Protein AF-A0A0D2UA23-F1 (afdb_monomer_lite)

Secondary structure (DSSP, 8-state):
------S---------------------------------------------------------------------------------------------------------------PPPP----PPPPPP------------------------------------PPP------TTPPEEE-TTS-EEE------HHHHTT-GGG--HHHHHHHHHHHHHHHHHHH----HHHHHHHHHHHHHIIIIIIHHHHHHHHHH-HHHHHHHHHHTSHHHHHHHHHHHHHHS-TT--TTTS-HHHHHHHHHHHHHHHHHHHHHHHHHHHHHHT----SS--HHHHHHHHHHHHHHHHHHHHHHHHHHHHHHHHHTTGGGT-EE-------GGGGT-SSTTTTGGGHHHHHHHHHS--HHHHHHHHHHHHHHHHHIIIIIHHHHHHHH-TTPPPPPHHHHHHHHHH-S----S-S--PPPP--HHHHHHHHHHHHHIIIIIHHHHHHHHHHH-HHHHHHHTTT--HHHHHHHHHHHHHHHHHHHHHHHHHHHHHTPPPPS--SSSHHHHHHHHHHHHHHHHHHHHHHHHHHHHHHHHTTGGGT-SSS-------GGGGT-SSHHHHTTTHHHHHHHHHTT-HHHHHHHHHHHHHHHHHIIIIIHHHHHHHHGGGS-SS-HHHHHHHHHHHHHHHHHHHHHHHHHTHHHHHHHHHHHHTTSSPPPPTT---HHHHHHHHHHHHHHHHT-S---TT--TTTTT--HHHHHHHHHHHHHHHT----HHHHHHT-SHHHHHHHHHHHHHT--

Sequence (805 aa):
MSDDENEQRATSAIESAAVDDAVDAAAGTVTEVAAGDETPGGVRVSEASGAAEERVDGDQLGANAAPATAQPEAAPAQLRQRRGAPSASAAATSETSETSAGSSQDKDGDSDDGFELLPAPDAKQQQPPQQPPQQKQQKQATVSATATATATVTPAAASSSTDSSASPPKKRSVTISEQGRRGKTPAGKEFFVPTTHDLLRNLSNFSKFNVFDLCNIGTNAFFIFLFFFSSLPAWLYVFFFFFWRLGYDAGLGALLHYQSNGKHVVNYVQKLLNQPAPRAFIKAQLTRKMGDDYNFEAVPIEYNAWLLFRQLVDIILANDLICYFLFCMKFAEAPESFSVFVVAQYIVGVALCVVNFWVKVDAHRVVKDFAWYWGDFFFLIEQELTFDGVFQMAPHPMYSVGYLFFYGMSLVTRSYIVLYISLAAHFCQFVFLALVENPHIDKTYNTGGPAPDPAQTQILHQYFRRDLIVFRNMGLFPVSLCLSALQAFAFRLVHTVGLGLVLHLQSNHKFWTNHFISRGMTKEFAFEQWKTIFNGSMTLTYVTFLVCALKMYELPEEWTLGAVFAKHTVGLVLVALHIWVSSSMFEVLGDFGWFYGDFFIEEYQKEIYYHGIYRFLNNPEKVMGFAGFYGIALISNSPAVFVLALVSQVIWSLFLTYVENPHMRKLYGDKLRHESGLTSALKVKTDEIKVKVVDRVEPLIDKVPLLAKQYRRTSSLKSIPSTENLNSAVVTEKLCEFMAEALEVEKIRPTDSFIAHGANSVRLYYLLNLVNTTYKTELAAEHVVESSTPAALAERVLAARRLLQ

pLDDT: mean 71.5, std 25.69, range [20.92, 97.75]

Radius of gyration: 43.59 Å; chains: 1; bounding box: 124×122×140 Å

InterPro domains:
  IPR007318 Phospholipid methyltransferase [PF04191] (345-446)
  IPR007318 Phospholipid methyltransferase [PF04191] (567-670)
  IPR009081 Phosphopantetheine binding ACP domain [PF00550] (733-797)
  IPR016219 Phosphatidylethanolamine N-methyltransferase, fungi [PS51598] (91-704)
  IPR036736 ACP-like superfamily [G3DSA:1.10.1200.10] (718-802)
  IPR036736 ACP-like superfamily [SSF47336] (730-800)

Organism: Capsaspora owczarzaki (strain ATCC 30864) (NCBI:txid595528)

Structure (mmCIF, N/CA/C/O backbone):
data_AF-A0A0D2UA23-F1
#
_entry.id   AF-A0A0D2UA23-F1
#
loop_
_atom_site.group_PDB
_atom_site.id
_atom_site.type_symbol
_atom_site.label_atom_id
_atom_site.label_alt_id
_atom_site.label_comp_id
_atom_site.label_asym_id
_atom_site.label_entity_id
_atom_site.label_seq_id
_atom_site.pdbx_PDB_ins_code
_atom_site.Cartn_x
_atom_site.Cartn_y
_atom_site.Cartn_z
_atom_site.occupancy
_atom_site.B_iso_or_equiv
_atom_site.auth_seq_id
_atom_site.auth_comp_id
_atom_site.auth_asym_id
_atom_site.auth_atom_id
_atom_site.pdbx_PDB_model_num
ATOM 1 N N . MET A 1 1 ? 48.925 -53.161 -9.951 1.00 32.72 1 MET A N 1
ATOM 2 C CA . MET A 1 1 ? 49.469 -52.711 -11.246 1.00 32.72 1 MET A CA 1
ATOM 3 C C . MET A 1 1 ? 48.651 -51.493 -11.650 1.00 32.72 1 MET A C 1
ATOM 5 O O . MET A 1 1 ? 47.812 -51.609 -12.532 1.00 32.72 1 MET A O 1
ATOM 9 N N . SER A 1 2 ? 48.673 -50.391 -10.886 1.00 34.12 2 SER A N 1
ATOM 10 C CA . SER A 1 2 ? 49.806 -49.753 -10.156 1.00 34.12 2 SER A CA 1
ATOM 11 C C . SER A 1 2 ? 50.899 -49.261 -11.119 1.00 34.12 2 SER A C 1
ATOM 13 O O . SER A 1 2 ? 51.057 -49.852 -12.188 1.00 34.12 2 SER A O 1
ATOM 15 N N . ASP A 1 3 ? 51.608 -48.165 -10.848 1.00 34.09 3 ASP A N 1
ATOM 16 C CA . ASP A 1 3 ? 51.788 -47.407 -9.588 1.00 34.09 3 ASP A CA 1
ATOM 17 C C . ASP A 1 3 ? 51.561 -45.897 -9.891 1.00 34.09 3 ASP A C 1
ATOM 19 O O . ASP A 1 3 ? 51.891 -45.446 -10.988 1.00 34.09 3 ASP A O 1
ATOM 23 N N . ASP A 1 4 ? 50.741 -45.145 -9.146 1.00 37.12 4 ASP A N 1
ATOM 24 C CA . ASP A 1 4 ? 50.903 -44.563 -7.787 1.00 37.12 4 ASP A CA 1
ATOM 25 C C . ASP A 1 4 ? 51.775 -43.277 -7.789 1.00 37.12 4 ASP A C 1
ATOM 27 O O . ASP A 1 4 ? 52.887 -43.239 -8.304 1.00 37.12 4 ASP A O 1
ATOM 31 N N . GLU A 1 5 ? 51.164 -42.120 -7.496 1.00 34.06 5 GLU A N 1
ATOM 32 C CA . GLU A 1 5 ? 51.244 -41.364 -6.223 1.00 34.06 5 GLU A CA 1
ATOM 33 C C . GLU A 1 5 ? 52.516 -40.505 -6.020 1.00 34.06 5 GLU A C 1
ATOM 35 O O . GLU A 1 5 ? 53.542 -41.008 -5.570 1.00 34.06 5 GLU A O 1
ATOM 40 N N . ASN A 1 6 ? 52.409 -39.178 -6.232 1.00 30.09 6 ASN A N 1
ATOM 41 C CA . ASN A 1 6 ? 52.874 -38.124 -5.296 1.00 30.09 6 ASN A CA 1
ATOM 42 C C . ASN A 1 6 ? 52.693 -36.692 -5.857 1.00 30.09 6 ASN A C 1
ATOM 44 O O . ASN A 1 6 ? 53.593 -36.183 -6.513 1.00 30.09 6 ASN A O 1
ATOM 48 N N . GLU A 1 7 ? 51.585 -36.007 -5.529 1.00 32.62 7 GLU A N 1
ATOM 49 C CA . GLU A 1 7 ? 51.592 -34.530 -5.356 1.00 32.62 7 GLU A CA 1
ATOM 50 C C . GLU A 1 7 ? 50.393 -33.980 -4.537 1.00 32.62 7 GLU A C 1
ATOM 52 O O . GLU A 1 7 ? 49.879 -32.892 -4.779 1.00 32.62 7 GLU A O 1
ATOM 57 N N . GLN A 1 8 ? 49.928 -34.727 -3.525 1.00 32.00 8 GLN A N 1
ATOM 58 C CA . GLN A 1 8 ? 48.877 -34.280 -2.589 1.00 32.00 8 GLN A CA 1
ATOM 59 C C . GLN A 1 8 ? 49.273 -34.500 -1.119 1.00 32.00 8 GLN A C 1
ATOM 61 O O . GLN A 1 8 ? 48.620 -35.257 -0.399 1.00 32.00 8 GLN A O 1
ATOM 66 N N . ARG A 1 9 ? 50.355 -33.856 -0.641 1.00 28.92 9 ARG A N 1
ATOM 67 C CA . ARG A 1 9 ? 50.686 -33.880 0.803 1.00 28.92 9 ARG A CA 1
ATOM 68 C C . ARG A 1 9 ? 51.485 -32.701 1.382 1.00 28.92 9 ARG A C 1
ATOM 70 O O . ARG A 1 9 ? 52.264 -32.877 2.312 1.00 28.92 9 ARG A O 1
ATOM 77 N N . ALA A 1 10 ? 51.213 -31.491 0.900 1.00 27.27 10 ALA A N 1
ATOM 78 C CA . ALA A 1 10 ? 51.498 -30.233 1.600 1.00 27.27 10 ALA A CA 1
ATOM 79 C C . ALA A 1 10 ? 50.391 -29.214 1.233 1.00 27.27 10 ALA A C 1
ATOM 81 O O . ALA A 1 10 ? 49.961 -29.202 0.084 1.00 27.27 10 ALA A O 1
ATOM 82 N N . THR A 1 11 ? 49.830 -28.393 2.127 1.00 31.33 11 THR A N 1
ATOM 83 C CA . THR A 1 11 ? 50.142 -28.166 3.553 1.00 31.33 11 THR A CA 1
ATOM 84 C C . THR A 1 11 ? 48.832 -27.993 4.338 1.00 31.33 11 THR A C 1
ATOM 86 O O . THR A 1 11 ? 47.993 -27.183 3.950 1.00 31.33 11 THR A O 1
ATOM 89 N N . SER A 1 12 ? 48.638 -28.723 5.441 1.00 27.84 12 SER A N 1
ATOM 90 C CA . SER A 1 12 ? 47.444 -28.611 6.300 1.00 27.84 12 SER A CA 1
ATOM 91 C C . SER A 1 12 ? 47.786 -28.935 7.756 1.00 27.84 12 SER A C 1
ATOM 93 O O . SER A 1 12 ? 48.400 -29.976 7.994 1.00 27.84 12 SER A O 1
ATOM 95 N N . ALA A 1 13 ? 47.337 -28.092 8.699 1.00 26.05 13 ALA A N 1
ATOM 96 C CA . ALA A 1 13 ? 47.894 -27.953 10.059 1.00 26.05 13 ALA A CA 1
ATOM 97 C C . ALA A 1 13 ? 49.364 -27.455 10.020 1.00 26.05 13 ALA A C 1
ATOM 99 O O . ALA A 1 13 ? 50.093 -27.726 9.072 1.00 26.05 13 ALA A O 1
ATOM 100 N N . ILE A 1 14 ? 49.840 -26.628 10.951 1.00 28.12 14 ILE A N 1
ATOM 101 C CA . ILE A 1 14 ? 49.712 -26.675 12.418 1.00 28.12 14 ILE A CA 1
ATOM 102 C C . ILE A 1 14 ? 49.646 -25.244 13.008 1.00 28.12 14 ILE A C 1
ATOM 104 O O . ILE A 1 14 ? 50.180 -24.339 12.383 1.00 28.12 14 ILE A O 1
ATOM 108 N N . GLU A 1 15 ? 48.996 -25.100 14.178 1.00 28.62 15 GLU A N 1
ATOM 109 C CA . GLU A 1 15 ? 49.020 -24.000 15.187 1.00 28.62 15 GLU A CA 1
ATOM 110 C C . GLU A 1 15 ? 48.972 -22.519 14.714 1.00 28.62 15 GLU A C 1
ATOM 112 O O . GLU A 1 15 ? 49.706 -22.086 13.841 1.00 28.62 15 GLU A O 1
ATOM 117 N N . SER A 1 16 ? 48.109 -21.612 15.191 1.00 26.86 16 SER A N 1
ATOM 118 C CA . SER A 1 16 ? 47.367 -21.412 16.454 1.00 26.86 16 SER A CA 1
ATOM 119 C C . SER A 1 16 ? 48.173 -20.886 17.656 1.00 26.86 16 SER A C 1
ATOM 121 O O . SER A 1 16 ? 48.979 -21.616 18.219 1.00 26.86 16 SER A O 1
ATOM 123 N N . ALA A 1 17 ? 47.755 -19.703 18.129 1.00 26.88 17 ALA A N 1
ATOM 124 C CA . ALA A 1 17 ? 48.064 -19.033 19.403 1.0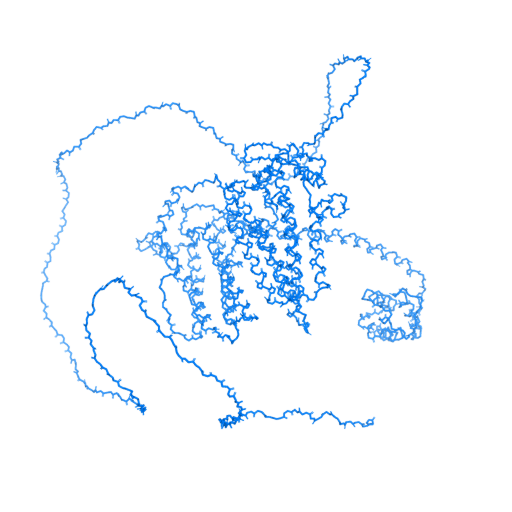0 26.88 17 ALA A CA 1
ATOM 125 C C . ALA A 1 17 ? 49.343 -18.169 19.516 1.00 26.88 17 ALA A C 1
ATOM 127 O O . ALA A 1 17 ? 50.436 -18.594 19.174 1.00 26.88 17 ALA A O 1
ATOM 128 N N . ALA A 1 18 ? 49.133 -17.010 20.167 1.00 26.81 18 ALA A N 1
ATOM 129 C CA . ALA A 1 18 ? 50.069 -16.220 20.982 1.00 26.81 18 ALA A CA 1
ATOM 130 C C . ALA A 1 18 ? 51.260 -15.486 20.312 1.00 26.81 18 ALA A C 1
ATOM 132 O O . ALA A 1 18 ? 51.876 -15.994 19.386 1.00 26.81 18 ALA A O 1
ATOM 133 N N . VAL A 1 19 ? 51.700 -14.319 20.812 1.00 31.28 19 VAL A N 1
ATOM 134 C CA . VAL A 1 19 ? 50.984 -13.192 21.467 1.00 31.28 19 VAL A CA 1
ATOM 135 C C . VAL A 1 19 ? 51.898 -11.947 21.433 1.00 31.28 19 VAL A C 1
ATOM 137 O O . VAL A 1 19 ? 53.108 -12.107 21.330 1.00 31.28 19 VAL A O 1
ATOM 140 N N . ASP A 1 20 ? 51.293 -10.760 21.490 1.00 28.84 20 ASP A N 1
ATOM 141 C CA . ASP A 1 20 ? 51.793 -9.417 21.854 1.00 28.84 20 ASP A CA 1
ATOM 142 C C . ASP A 1 20 ? 53.286 -9.011 21.687 1.00 28.84 20 ASP A C 1
ATOM 144 O O . ASP A 1 20 ? 54.207 -9.600 22.249 1.00 28.84 20 ASP A O 1
ATOM 148 N N . ASP A 1 21 ? 53.458 -7.827 21.079 1.00 28.36 21 ASP A N 1
ATOM 149 C CA . ASP A 1 21 ? 53.950 -6.587 21.733 1.00 28.36 21 ASP A CA 1
ATOM 150 C C . ASP A 1 21 ? 55.166 -5.853 21.109 1.00 28.36 21 ASP A C 1
ATOM 152 O O . ASP A 1 21 ? 56.094 -6.452 20.571 1.00 28.36 21 ASP A O 1
ATOM 156 N N . ALA A 1 22 ? 55.144 -4.525 21.299 1.00 25.66 22 ALA A N 1
ATOM 157 C CA . ALA A 1 22 ? 56.236 -3.538 21.250 1.00 25.66 22 ALA A CA 1
ATOM 158 C C . ALA A 1 22 ? 57.029 -3.254 19.938 1.00 25.66 22 ALA A C 1
ATOM 160 O O . ALA A 1 22 ? 57.286 -4.135 19.127 1.00 25.66 22 ALA A O 1
ATOM 161 N N . VAL A 1 23 ? 57.605 -2.053 19.724 1.00 28.64 23 VAL A N 1
ATOM 162 C CA . VAL A 1 23 ? 57.120 -0.654 19.899 1.00 28.64 23 VAL A CA 1
ATOM 163 C C . VAL A 1 23 ? 58.111 0.329 19.219 1.00 28.64 23 VAL A C 1
ATOM 165 O O . VAL A 1 23 ? 59.295 0.029 19.114 1.00 28.64 23 VAL A O 1
ATOM 168 N N . ASP A 1 24 ? 57.606 1.486 18.774 1.00 29.06 24 ASP A N 1
ATOM 169 C CA . ASP A 1 24 ? 58.274 2.763 18.422 1.00 29.06 24 ASP A CA 1
ATOM 170 C C . ASP A 1 24 ? 59.562 2.876 17.554 1.00 29.06 24 ASP A C 1
ATOM 172 O O . ASP A 1 24 ? 60.668 2.489 17.911 1.00 29.06 24 ASP A O 1
ATOM 176 N N . ALA A 1 25 ? 59.384 3.662 16.480 1.00 25.20 25 ALA A N 1
ATOM 177 C CA . ALA A 1 25 ? 60.138 4.870 16.095 1.00 25.20 25 ALA A CA 1
ATOM 178 C C . ALA A 1 25 ? 61.671 4.875 15.849 1.00 25.20 25 ALA A C 1
ATOM 180 O O . ALA A 1 25 ? 62.494 4.733 16.749 1.00 25.20 25 ALA A O 1
ATOM 181 N N . ALA A 1 26 ? 62.040 5.366 14.654 1.00 24.56 26 ALA A N 1
ATOM 182 C CA . ALA A 1 26 ? 63.213 6.228 14.445 1.00 24.56 26 ALA A CA 1
ATOM 183 C C . ALA A 1 26 ? 62.966 7.244 13.303 1.00 24.56 26 ALA A C 1
ATOM 185 O O . ALA A 1 26 ? 62.229 6.965 12.359 1.00 24.56 26 ALA A O 1
ATOM 186 N N . ALA A 1 27 ? 63.565 8.437 13.406 1.00 26.75 27 ALA A N 1
ATOM 187 C CA . ALA A 1 27 ? 63.406 9.562 12.469 1.00 26.75 27 ALA A CA 1
ATOM 188 C C . ALA A 1 27 ? 64.304 9.462 11.209 1.00 26.75 27 ALA A C 1
ATOM 190 O O . ALA A 1 27 ? 65.211 8.635 11.163 1.00 26.75 27 ALA A O 1
ATOM 191 N N . GLY A 1 28 ? 64.117 10.345 10.210 1.00 26.95 28 GLY A N 1
ATOM 192 C CA . GLY A 1 28 ? 64.992 10.362 9.018 1.00 26.95 28 GLY A CA 1
ATOM 193 C C . GLY A 1 28 ? 64.678 11.390 7.918 1.00 26.95 28 GLY A C 1
ATOM 194 O O . GLY A 1 28 ? 64.436 11.013 6.779 1.00 26.95 28 GLY A O 1
ATOM 195 N N . THR A 1 29 ? 64.685 12.680 8.255 1.00 27.91 29 THR A N 1
ATOM 196 C CA . THR A 1 29 ? 64.619 13.859 7.353 1.00 27.91 29 THR A CA 1
ATOM 197 C C . THR A 1 29 ? 65.281 13.745 5.967 1.00 27.91 29 THR A C 1
ATOM 199 O O . THR A 1 29 ? 66.428 13.311 5.873 1.00 27.91 29 THR A O 1
ATOM 202 N N . VAL A 1 30 ? 64.661 14.362 4.947 1.00 29.16 30 VAL A N 1
ATOM 203 C CA . VAL A 1 30 ? 65.372 14.939 3.785 1.00 29.16 30 VAL A CA 1
ATOM 204 C C . VAL A 1 30 ? 64.960 16.409 3.582 1.00 29.16 30 VAL A C 1
ATOM 206 O O . VAL A 1 30 ? 63.795 16.775 3.709 1.00 29.16 30 VAL A O 1
ATOM 209 N N . THR A 1 31 ? 65.981 17.221 3.325 1.00 30.00 31 THR A N 1
ATOM 210 C CA . THR A 1 31 ? 66.084 18.660 3.008 1.00 30.00 31 THR A CA 1
ATOM 211 C C . THR A 1 31 ? 65.450 19.040 1.641 1.00 30.00 31 THR A C 1
ATOM 213 O O . THR A 1 31 ? 65.158 18.148 0.855 1.00 30.00 31 THR A O 1
ATOM 216 N N . GLU A 1 32 ? 65.220 20.297 1.210 1.00 30.72 32 GLU A N 1
ATOM 217 C CA . GLU A 1 32 ? 65.335 21.674 1.760 1.00 30.72 32 GLU A CA 1
ATOM 218 C C . GLU A 1 32 ? 64.808 22.692 0.703 1.00 30.72 32 GLU A C 1
ATOM 220 O O . GLU A 1 32 ? 64.484 22.295 -0.415 1.00 30.72 32 GLU A O 1
ATOM 225 N N . VAL A 1 33 ? 64.800 23.992 1.053 1.00 27.39 33 VAL A N 1
ATOM 226 C CA . VAL A 1 33 ? 65.076 25.196 0.212 1.00 27.39 33 VAL A CA 1
ATOM 227 C C . VAL A 1 33 ? 63.982 26.285 0.263 1.00 27.39 33 VAL A C 1
ATOM 229 O O . VAL A 1 33 ? 62.927 26.161 -0.343 1.00 27.39 33 VAL A O 1
ATOM 232 N N . ALA A 1 34 ? 64.319 27.357 1.001 1.00 29.16 34 ALA A N 1
ATOM 233 C CA . ALA A 1 34 ? 64.151 28.810 0.767 1.00 29.16 34 ALA A CA 1
ATOM 234 C C . ALA A 1 34 ? 63.114 29.372 -0.247 1.00 29.16 34 ALA A C 1
ATOM 236 O O . ALA A 1 34 ? 62.880 28.803 -1.304 1.00 29.16 34 ALA A O 1
ATOM 237 N N . ALA A 1 35 ? 62.609 30.609 -0.107 1.00 30.55 35 ALA A N 1
ATOM 238 C CA . ALA A 1 35 ? 62.537 31.584 1.002 1.00 30.55 35 ALA A CA 1
ATOM 239 C C . ALA A 1 35 ? 61.676 32.789 0.539 1.00 30.55 35 ALA A C 1
ATOM 241 O O . ALA A 1 35 ? 61.467 32.965 -0.661 1.00 30.55 35 ALA A O 1
ATOM 242 N N . GLY A 1 36 ? 61.232 33.650 1.461 1.00 26.69 36 GLY A N 1
ATOM 243 C CA . GLY A 1 36 ? 60.555 34.912 1.130 1.00 26.69 36 GLY A CA 1
ATOM 244 C C . GLY A 1 36 ? 59.829 35.508 2.335 1.00 26.69 36 GLY A C 1
ATOM 245 O O . GLY A 1 36 ? 58.749 35.044 2.684 1.00 26.69 36 GLY A O 1
ATOM 246 N N . ASP A 1 37 ? 60.439 36.505 2.972 1.00 32.47 37 ASP A N 1
ATOM 247 C CA . ASP A 1 37 ? 59.879 37.256 4.102 1.00 32.47 37 ASP A CA 1
ATOM 248 C C . ASP A 1 37 ? 59.367 38.620 3.614 1.00 32.47 37 ASP A C 1
ATOM 250 O O . ASP A 1 37 ? 60.018 39.222 2.764 1.00 32.47 37 ASP A O 1
ATOM 254 N N . GLU A 1 38 ? 58.231 39.087 4.143 1.00 29.34 38 GLU A N 1
ATOM 255 C CA . GLU A 1 38 ? 57.965 40.512 4.398 1.00 29.34 38 GLU A CA 1
ATOM 256 C C . GLU A 1 38 ? 56.632 40.729 5.150 1.00 29.34 38 GLU A C 1
ATOM 258 O O . GLU A 1 38 ? 55.549 40.305 4.744 1.00 29.34 38 GLU A O 1
ATOM 263 N N . THR A 1 39 ? 56.722 41.479 6.247 1.00 32.62 39 THR A N 1
ATOM 264 C CA . THR A 1 39 ? 55.632 42.192 6.943 1.00 32.62 39 THR A CA 1
ATOM 265 C C . THR A 1 39 ? 56.135 43.640 7.177 1.00 32.62 39 THR A C 1
ATOM 267 O O . THR A 1 39 ? 57.324 43.867 6.936 1.00 32.62 39 THR A O 1
ATOM 270 N N . PRO A 1 40 ? 55.351 44.645 7.645 1.00 46.03 40 PRO A N 1
ATOM 271 C CA . PRO A 1 40 ? 54.011 44.585 8.244 1.00 46.03 40 PRO A CA 1
ATOM 272 C C . PRO A 1 40 ? 53.032 45.695 7.775 1.00 46.03 40 PRO A C 1
ATOM 274 O O . PRO A 1 40 ? 53.347 46.536 6.939 1.00 46.03 40 PRO A O 1
ATOM 277 N N . GLY A 1 41 ? 51.844 45.764 8.390 1.00 26.75 41 GLY A N 1
ATOM 278 C CA . GLY A 1 41 ? 50.958 46.930 8.272 1.00 26.75 41 GLY A CA 1
ATOM 279 C C . GLY A 1 41 ? 49.658 46.791 9.066 1.00 26.75 41 GLY A C 1
ATOM 280 O O . GLY A 1 41 ? 48.796 46.000 8.699 1.00 26.75 41 GLY A O 1
ATOM 281 N N . GLY A 1 42 ? 49.497 47.565 10.144 1.00 27.55 42 GLY A N 1
ATOM 282 C CA . GLY A 1 42 ? 48.279 47.585 10.962 1.00 27.55 42 GLY A CA 1
ATOM 283 C C . GLY A 1 42 ? 47.721 48.999 11.139 1.00 27.55 42 GLY A C 1
ATOM 284 O O . GLY A 1 42 ? 48.475 49.932 11.406 1.00 27.55 42 GLY A O 1
ATOM 285 N N . VAL A 1 43 ? 46.397 49.147 11.027 1.00 27.06 43 VAL A N 1
ATOM 286 C CA . VAL A 1 43 ? 45.639 50.381 11.318 1.00 27.06 43 VAL A CA 1
ATOM 287 C C . VAL A 1 43 ? 44.397 50.014 12.153 1.00 27.06 43 VAL A C 1
ATOM 289 O O . VAL A 1 43 ? 43.991 48.855 12.201 1.00 27.06 43 VAL A O 1
ATOM 292 N N . ARG A 1 44 ? 43.850 50.985 12.893 1.00 26.67 44 ARG A N 1
ATOM 293 C CA . ARG A 1 44 ? 42.892 50.837 14.010 1.00 26.67 44 ARG A CA 1
ATOM 294 C C . ARG A 1 44 ? 41.740 51.857 13.850 1.00 26.67 44 ARG A C 1
ATOM 296 O O . ARG A 1 44 ? 41.811 52.663 12.929 1.00 26.67 44 ARG A O 1
ATOM 303 N N . VAL A 1 45 ? 40.803 51.905 14.816 1.00 30.02 45 VAL A N 1
ATOM 304 C CA . VAL A 1 45 ? 39.670 52.874 14.950 1.00 30.02 45 VAL A CA 1
ATOM 305 C C . VAL A 1 45 ? 38.444 52.474 14.086 1.00 30.02 45 VAL A C 1
ATOM 307 O O . VAL A 1 45 ? 38.643 51.971 12.987 1.00 30.02 45 VAL A O 1
ATOM 310 N N . SER A 1 46 ? 37.172 52.564 14.524 1.00 26.28 46 SER A N 1
ATOM 311 C CA . SER A 1 46 ? 36.550 53.228 15.702 1.00 26.28 46 SER A CA 1
ATOM 312 C C . SER A 1 46 ? 35.443 52.401 16.410 1.00 26.28 46 SER A C 1
ATOM 314 O O . SER A 1 46 ? 34.753 51.614 15.777 1.00 26.28 46 SER A O 1
ATOM 316 N N . GLU A 1 47 ? 35.309 52.628 17.730 1.00 27.55 47 GLU A N 1
ATOM 317 C CA . GLU A 1 47 ? 34.094 52.955 18.538 1.00 27.55 47 GLU A CA 1
ATOM 318 C C . GLU A 1 47 ? 32.732 52.276 18.207 1.00 27.55 47 GLU A C 1
ATOM 320 O O . GLU A 1 47 ? 32.275 52.309 17.073 1.00 27.55 47 GLU A O 1
ATOM 325 N N . ALA A 1 48 ? 32.054 51.559 19.126 1.00 28.48 48 ALA A N 1
ATOM 326 C CA . ALA A 1 48 ? 31.406 51.958 20.409 1.00 28.48 48 ALA A CA 1
ATOM 327 C C . ALA A 1 48 ? 30.057 52.708 20.222 1.00 28.48 48 ALA A C 1
ATOM 329 O O . ALA A 1 48 ? 29.903 53.445 19.259 1.00 28.48 48 ALA A O 1
ATOM 330 N N . SER A 1 49 ? 29.023 52.590 21.073 1.00 30.55 49 SER A N 1
ATOM 331 C CA . SER A 1 49 ? 28.781 51.857 22.344 1.00 30.55 49 SER A CA 1
ATOM 332 C C . SER A 1 49 ? 27.358 51.224 22.311 1.00 30.55 49 SER A C 1
ATOM 334 O O . SER A 1 49 ? 26.721 51.266 21.263 1.00 30.55 49 SER A O 1
ATOM 336 N N . GLY A 1 50 ? 26.760 50.589 23.329 1.00 27.11 50 GLY A N 1
ATOM 337 C CA . GLY A 1 50 ? 27.055 50.331 24.752 1.00 27.11 50 GLY A CA 1
ATOM 338 C C . GLY A 1 50 ? 25.908 49.461 25.333 1.00 27.11 50 GLY A C 1
ATOM 339 O O . GLY A 1 50 ? 25.079 48.984 24.564 1.00 27.11 50 GLY A O 1
ATOM 340 N N . ALA A 1 51 ? 25.756 49.209 26.636 1.00 27.98 51 ALA A N 1
ATOM 341 C CA . ALA A 1 51 ? 26.556 49.538 27.822 1.00 27.98 51 ALA A CA 1
ATOM 342 C C . ALA A 1 51 ? 26.180 48.570 28.980 1.00 27.98 51 ALA A C 1
ATOM 344 O O . ALA A 1 51 ? 25.151 47.917 28.859 1.00 27.98 51 ALA A O 1
ATOM 345 N N . ALA A 1 52 ? 26.988 48.556 30.060 1.00 30.72 52 ALA A N 1
ATOM 346 C CA . ALA A 1 52 ? 26.618 48.422 31.494 1.00 30.72 52 ALA A CA 1
ATOM 347 C C . ALA A 1 52 ? 25.666 47.286 31.979 1.00 30.72 52 ALA A C 1
ATOM 349 O O . ALA A 1 52 ? 24.704 46.930 31.315 1.00 30.72 52 ALA A O 1
ATOM 350 N N . GLU A 1 53 ? 25.761 46.707 33.183 1.00 31.59 53 GLU A N 1
ATOM 351 C CA . GLU A 1 53 ? 26.650 46.747 34.376 1.00 31.59 53 GLU A CA 1
ATOM 352 C C . GLU A 1 53 ? 26.117 45.606 35.304 1.00 31.59 53 GLU A C 1
ATOM 354 O O . GLU A 1 53 ? 24.957 45.223 35.160 1.00 31.59 53 GLU A O 1
ATOM 359 N N . GLU A 1 54 ? 26.794 44.984 36.278 1.00 29.83 54 GLU A N 1
ATOM 360 C CA . GLU A 1 54 ? 28.207 44.825 36.678 1.00 29.83 54 GLU A CA 1
ATOM 361 C C . GLU A 1 54 ? 28.297 43.523 37.557 1.00 29.83 54 GLU A C 1
ATOM 363 O O . GLU A 1 54 ? 27.260 43.081 38.046 1.00 29.83 54 GLU A O 1
ATOM 368 N N . ARG A 1 55 ? 29.385 42.715 37.563 1.00 29.20 55 ARG A N 1
ATOM 369 C CA . ARG A 1 55 ? 30.508 42.638 38.562 1.00 29.20 55 ARG A CA 1
ATOM 370 C C . ARG A 1 55 ? 30.096 42.375 40.038 1.00 29.20 55 ARG A C 1
ATOM 372 O O . ARG A 1 55 ? 28.934 42.521 40.376 1.00 29.20 55 ARG A O 1
ATOM 379 N N . VAL A 1 56 ? 30.939 41.965 41.003 1.00 33.38 56 VAL A N 1
ATOM 380 C CA . VAL A 1 56 ? 32.408 41.736 41.154 1.00 33.38 56 VAL A CA 1
ATOM 381 C C . VAL A 1 56 ? 32.590 40.695 42.296 1.00 33.38 56 VAL A C 1
ATOM 383 O O . VAL A 1 56 ? 31.681 40.585 43.119 1.00 33.38 56 VAL A O 1
ATOM 386 N N . ASP A 1 57 ? 33.710 40.022 42.593 1.00 32.22 57 ASP A N 1
ATOM 387 C CA . ASP A 1 57 ? 34.704 39.192 41.866 1.00 32.22 57 ASP A CA 1
ATOM 388 C C . ASP A 1 57 ? 35.405 38.313 42.962 1.00 32.22 57 ASP A C 1
ATOM 390 O O . ASP A 1 57 ? 35.217 38.585 44.152 1.00 32.22 57 ASP A O 1
ATOM 394 N N . GLY A 1 58 ? 36.176 37.250 42.647 1.00 28.89 58 GLY A N 1
ATOM 395 C CA . GLY A 1 58 ? 36.665 36.307 43.689 1.00 28.89 58 GLY A CA 1
ATOM 396 C C . GLY A 1 58 ? 37.751 35.279 43.307 1.00 28.89 58 GLY A C 1
ATOM 397 O O . GLY A 1 58 ? 37.503 34.078 43.345 1.00 28.89 58 GLY A O 1
ATOM 398 N N . ASP A 1 59 ? 38.945 35.772 42.974 1.00 30.89 59 ASP A N 1
ATOM 399 C CA . ASP A 1 59 ? 40.252 35.085 42.815 1.00 30.89 59 ASP A CA 1
ATOM 400 C C . ASP A 1 59 ? 40.616 34.023 43.905 1.00 30.89 59 ASP A C 1
ATOM 402 O O . ASP A 1 59 ? 40.096 34.088 45.016 1.00 30.89 59 ASP A O 1
ATOM 406 N N . GLN A 1 60 ? 41.544 33.050 43.739 1.00 30.73 60 GLN A N 1
ATOM 407 C CA . GLN A 1 60 ? 42.590 32.788 42.717 1.00 30.73 60 GLN A CA 1
ATOM 408 C C . GLN A 1 60 ? 43.180 31.342 42.823 1.00 30.73 60 GLN A C 1
ATOM 410 O O . GLN A 1 60 ? 43.088 30.740 43.886 1.00 30.73 60 GLN A O 1
ATOM 415 N N . LEU A 1 61 ? 43.927 30.892 41.789 1.00 29.81 61 LEU A N 1
ATOM 416 C CA . LEU A 1 61 ? 45.058 29.907 41.792 1.00 29.81 61 LEU A CA 1
ATOM 417 C C . LEU A 1 61 ? 44.868 28.442 42.298 1.00 29.81 61 LEU A C 1
ATOM 419 O O . LEU A 1 61 ? 44.221 28.182 43.302 1.00 29.81 61 LEU A O 1
ATOM 423 N N . GLY A 1 62 ? 45.593 27.475 41.694 1.00 27.52 62 GLY A N 1
ATOM 424 C CA . GLY A 1 62 ? 45.859 26.157 42.328 1.00 27.52 62 GLY A CA 1
ATOM 425 C C . GLY A 1 62 ? 46.256 24.990 41.400 1.00 27.52 62 GLY A C 1
ATOM 426 O O . GLY A 1 62 ? 45.410 24.412 40.739 1.00 27.52 62 GLY A O 1
ATOM 427 N N . ALA A 1 63 ? 47.540 24.621 41.379 1.00 29.16 63 ALA A N 1
ATOM 428 C CA . ALA A 1 63 ? 48.205 23.665 40.474 1.00 29.16 63 ALA A CA 1
ATOM 429 C C . ALA A 1 63 ? 47.816 22.156 40.554 1.00 29.16 63 ALA A C 1
ATOM 431 O O . ALA A 1 63 ? 47.128 21.703 41.464 1.00 29.16 63 ALA A O 1
ATOM 432 N N . ASN A 1 64 ? 48.349 21.365 39.606 1.00 29.84 64 ASN A N 1
ATOM 433 C CA . ASN A 1 64 ? 48.249 19.894 39.515 1.00 29.84 64 ASN A CA 1
ATOM 434 C C . ASN A 1 64 ? 48.843 19.142 40.726 1.00 29.84 64 ASN A C 1
ATOM 436 O O . ASN A 1 64 ? 49.946 19.486 41.144 1.00 29.84 64 ASN A O 1
ATOM 440 N N . ALA A 1 65 ? 48.234 18.010 41.119 1.00 28.33 65 ALA A N 1
ATOM 441 C CA . ALA A 1 65 ? 48.932 16.732 41.378 1.00 28.33 65 ALA A CA 1
ATOM 442 C C . ALA A 1 65 ? 47.963 15.560 41.677 1.00 28.33 65 ALA A C 1
ATOM 444 O O . ALA A 1 65 ? 47.004 15.705 42.428 1.00 28.33 65 ALA A O 1
ATOM 445 N N . ALA A 1 66 ? 48.292 14.372 41.164 1.00 30.27 66 ALA A N 1
ATOM 446 C CA . ALA A 1 66 ? 47.888 13.060 41.691 1.00 30.27 66 ALA A CA 1
ATOM 447 C C . ALA A 1 66 ? 49.186 12.250 41.944 1.00 30.27 66 ALA A C 1
ATOM 449 O O . ALA A 1 66 ? 50.214 12.619 41.365 1.00 30.27 66 ALA A O 1
ATOM 450 N N . PRO A 1 67 ? 49.200 11.190 42.783 1.00 44.19 67 PRO A N 1
ATOM 451 C CA . PRO A 1 67 ? 48.769 9.871 42.299 1.00 44.19 67 PRO A CA 1
ATOM 452 C C . PRO A 1 67 ? 48.144 8.936 43.369 1.00 44.19 67 PRO A C 1
ATOM 454 O O . PRO A 1 67 ? 47.885 9.315 44.507 1.00 44.19 67 PRO A O 1
ATOM 457 N N . ALA A 1 68 ? 47.878 7.694 42.951 1.00 28.31 68 ALA A N 1
ATOM 458 C CA . ALA A 1 68 ? 47.162 6.637 43.668 1.00 28.31 68 ALA A CA 1
ATOM 459 C C . ALA A 1 68 ? 47.918 5.948 44.829 1.00 28.31 68 ALA A C 1
ATOM 461 O O . ALA A 1 68 ? 49.142 6.000 44.931 1.00 28.31 68 ALA A O 1
ATOM 462 N N . THR A 1 69 ? 47.180 5.154 45.617 1.00 28.02 69 THR A N 1
ATOM 463 C CA . THR A 1 69 ? 47.630 3.836 46.126 1.00 28.02 69 THR A CA 1
ATOM 464 C C . THR A 1 69 ? 46.415 2.945 46.462 1.00 28.02 69 THR A C 1
ATOM 466 O O . THR A 1 69 ? 45.279 3.371 46.261 1.00 28.02 69 THR A O 1
ATOM 469 N N . ALA A 1 70 ? 46.632 1.680 46.846 1.00 28.48 70 ALA A N 1
ATOM 470 C CA . ALA A 1 70 ? 45.667 0.589 46.640 1.00 28.48 70 ALA A CA 1
ATOM 471 C C . ALA A 1 70 ? 44.993 -0.005 47.908 1.00 28.48 70 ALA A C 1
ATOM 473 O O . ALA A 1 70 ? 45.248 0.404 49.036 1.00 28.48 70 ALA A O 1
ATOM 474 N N . GLN A 1 71 ? 44.125 -0.991 47.636 1.00 29.19 71 GLN A N 1
ATOM 475 C CA . GLN A 1 71 ? 43.552 -2.074 48.471 1.00 29.19 71 GLN A CA 1
ATOM 476 C C . GLN A 1 71 ? 44.476 -2.631 49.596 1.00 29.19 71 GLN A C 1
ATOM 478 O O . GLN A 1 71 ? 45.690 -2.479 49.457 1.00 29.19 71 GLN A O 1
ATOM 483 N N . PRO A 1 72 ? 43.964 -3.342 50.649 1.00 41.09 72 PRO A N 1
ATOM 484 C CA . PRO A 1 72 ? 42.923 -4.387 50.521 1.00 41.09 72 PRO A CA 1
ATOM 485 C C . PRO A 1 72 ? 41.941 -4.673 51.696 1.00 41.09 72 PRO A C 1
ATOM 487 O O . PRO A 1 72 ? 42.055 -4.143 52.791 1.00 41.09 72 PRO A O 1
ATOM 490 N N . GLU A 1 73 ? 41.001 -5.581 51.386 1.00 27.09 73 GLU A N 1
ATOM 491 C CA . GLU A 1 73 ? 40.357 -6.651 52.191 1.00 27.09 73 GLU A CA 1
ATOM 492 C C . GLU A 1 73 ? 39.750 -6.481 53.612 1.00 27.09 73 GLU A C 1
ATOM 494 O O . GLU A 1 73 ? 40.244 -5.800 54.501 1.00 27.09 73 GLU A O 1
ATOM 499 N N . ALA A 1 74 ? 38.744 -7.352 53.819 1.00 25.05 74 ALA A N 1
ATOM 500 C CA . ALA A 1 74 ? 38.264 -7.957 55.070 1.00 25.05 74 ALA A CA 1
ATOM 501 C C . ALA A 1 74 ? 37.354 -7.155 56.031 1.00 25.05 74 ALA A C 1
ATOM 503 O O . ALA A 1 74 ? 37.428 -5.943 56.201 1.00 25.05 74 ALA A O 1
ATOM 504 N N . ALA A 1 75 ? 36.452 -7.905 56.677 1.00 28.23 75 ALA A N 1
ATOM 505 C CA . ALA A 1 75 ? 35.521 -7.438 57.707 1.00 28.23 75 ALA A CA 1
ATOM 506 C C . ALA A 1 75 ? 36.128 -7.563 59.120 1.00 28.23 75 ALA A C 1
ATOM 508 O O . ALA A 1 75 ? 37.140 -8.242 59.310 1.00 28.23 75 ALA A O 1
ATOM 509 N N . PRO A 1 76 ? 35.458 -7.013 60.149 1.00 37.38 76 PRO A N 1
ATOM 510 C CA . PRO A 1 76 ? 34.824 -7.951 61.083 1.00 37.38 76 PRO A CA 1
ATOM 511 C C . PRO A 1 76 ? 33.450 -7.492 61.611 1.00 37.38 76 PRO A C 1
ATOM 513 O O . PRO A 1 76 ? 32.966 -6.400 61.328 1.00 37.38 76 PRO A O 1
ATOM 516 N N . ALA A 1 77 ? 32.828 -8.350 62.422 1.00 26.88 77 ALA A N 1
ATOM 517 C CA . ALA A 1 77 ? 31.565 -8.093 63.111 1.00 26.88 77 ALA A CA 1
ATOM 518 C C . ALA A 1 77 ? 31.713 -8.160 64.647 1.00 26.88 77 ALA A C 1
ATOM 520 O O . ALA A 1 77 ? 32.725 -8.624 65.166 1.00 26.88 77 ALA A O 1
ATOM 521 N N . GLN A 1 78 ? 30.611 -7.829 65.334 1.00 30.91 78 GLN A N 1
ATOM 522 C CA . GLN A 1 78 ? 30.321 -7.961 66.774 1.00 30.91 78 GLN A CA 1
ATOM 523 C C . GLN A 1 78 ? 30.763 -6.837 67.724 1.00 30.91 78 GLN A C 1
ATOM 525 O O . GLN A 1 78 ? 31.943 -6.573 67.925 1.00 30.91 78 GLN A O 1
ATOM 530 N N . LEU A 1 79 ? 29.787 -6.372 68.514 1.00 28.48 79 LEU A N 1
ATOM 531 C CA . LEU A 1 79 ? 29.976 -6.146 69.947 1.00 28.48 79 LEU A CA 1
ATOM 532 C C . LEU A 1 79 ? 28.697 -6.533 70.720 1.00 28.48 79 LEU A C 1
ATOM 534 O O . LEU A 1 79 ? 27.577 -6.294 70.277 1.00 28.48 79 LEU A O 1
ATOM 538 N N . ARG A 1 80 ? 28.886 -7.213 71.857 1.00 31.41 80 ARG A N 1
ATOM 539 C CA . ARG A 1 80 ? 27.849 -7.673 72.811 1.00 31.41 80 ARG A CA 1
ATOM 540 C C . ARG A 1 80 ? 27.222 -6.445 73.539 1.00 31.41 80 ARG A C 1
ATOM 542 O O . ARG A 1 80 ? 27.833 -5.388 73.525 1.00 31.41 80 ARG A O 1
ATOM 549 N N . GLN A 1 81 ? 26.083 -6.490 74.251 1.00 30.00 81 GLN A N 1
ATOM 550 C CA . GLN A 1 81 ? 25.681 -7.463 75.285 1.00 30.00 81 GLN A CA 1
ATOM 551 C C . GLN A 1 81 ? 24.156 -7.564 75.561 1.00 30.00 81 GLN A C 1
ATOM 553 O O . GLN A 1 81 ? 23.355 -6.730 75.164 1.00 30.00 81 GLN A O 1
ATOM 558 N N . ARG A 1 82 ? 23.829 -8.631 76.314 1.00 30.88 82 ARG A N 1
ATOM 559 C CA . ARG A 1 82 ? 22.633 -8.944 77.140 1.00 30.88 82 ARG A CA 1
ATOM 560 C C . ARG A 1 82 ? 22.045 -7.721 77.911 1.00 30.88 82 ARG A C 1
ATOM 562 O O . ARG A 1 82 ? 22.760 -6.751 78.099 1.00 30.88 82 ARG A O 1
ATOM 569 N N . ARG A 1 83 ? 20.838 -7.739 78.519 1.00 30.39 83 ARG A N 1
ATOM 570 C CA . ARG A 1 83 ? 20.113 -8.838 79.219 1.00 30.39 83 ARG A CA 1
ATOM 571 C C . ARG A 1 83 ? 18.666 -8.417 79.595 1.00 30.39 83 ARG A C 1
ATOM 573 O O . ARG A 1 83 ? 18.490 -7.279 80.000 1.00 30.39 83 ARG A O 1
ATOM 580 N N . GLY A 1 84 ? 17.716 -9.361 79.668 1.00 25.36 84 GLY A N 1
ATOM 581 C CA . GLY A 1 84 ? 16.587 -9.296 80.627 1.00 25.36 84 GLY A CA 1
ATOM 582 C C . GLY A 1 84 ? 15.176 -8.912 80.128 1.00 25.36 84 GLY A C 1
ATOM 583 O O . GLY A 1 84 ? 14.999 -8.027 79.304 1.00 25.36 84 GLY A O 1
ATOM 584 N N . ALA A 1 85 ? 14.185 -9.587 80.717 1.00 26.55 85 ALA A N 1
ATOM 585 C CA . ALA A 1 85 ? 12.739 -9.299 80.814 1.00 26.55 85 ALA A CA 1
ATOM 586 C C . ALA A 1 85 ? 12.331 -9.628 82.293 1.00 26.55 85 ALA A C 1
ATOM 588 O O . ALA A 1 85 ? 13.245 -10.060 83.011 1.00 26.55 85 ALA A O 1
ATOM 589 N N . PRO A 1 86 ? 11.067 -9.530 82.799 1.00 44.03 86 PRO A N 1
ATOM 590 C CA . PRO A 1 86 ? 9.768 -9.281 82.135 1.00 44.03 86 PRO A CA 1
ATOM 591 C C . PRO A 1 86 ? 8.752 -8.388 82.936 1.00 44.03 86 PRO A C 1
ATOM 593 O O . PRO A 1 86 ? 9.099 -7.796 83.948 1.00 44.03 86 PRO A O 1
ATOM 596 N N . SER A 1 87 ? 7.464 -8.419 82.533 1.00 26.45 87 SER A N 1
ATOM 597 C CA . SER A 1 87 ? 6.244 -8.382 83.393 1.00 26.45 87 SER A CA 1
ATOM 598 C C . SER A 1 87 ? 5.633 -7.064 83.953 1.00 26.45 87 SER A C 1
ATOM 600 O O . SER A 1 87 ? 6.045 -6.583 84.998 1.00 26.45 87 SER A O 1
ATOM 602 N N . ALA A 1 88 ? 4.504 -6.654 83.339 1.00 28.06 88 ALA A N 1
ATOM 603 C CA . ALA A 1 88 ? 3.191 -6.224 83.904 1.00 28.06 88 ALA A CA 1
ATOM 604 C C . ALA A 1 88 ? 3.030 -5.148 85.025 1.00 28.06 88 ALA A C 1
ATOM 606 O O . ALA A 1 88 ? 3.615 -5.278 86.093 1.00 28.06 88 ALA A O 1
ATOM 607 N N . SER A 1 89 ? 2.053 -4.220 84.861 1.00 26.42 89 SER A N 1
ATOM 608 C CA . SER A 1 89 ? 0.811 -4.091 85.696 1.00 26.42 89 SER A CA 1
ATOM 609 C C . SER A 1 89 ? 0.179 -2.665 85.810 1.00 26.42 89 SER A C 1
ATOM 611 O O . SER A 1 89 ? 0.869 -1.705 86.126 1.00 26.42 89 SER A O 1
ATOM 613 N N . ALA A 1 90 ? -1.158 -2.600 85.639 1.00 28.75 90 ALA A N 1
ATOM 614 C CA . ALA A 1 90 ? -2.204 -1.745 86.269 1.00 28.75 90 ALA A CA 1
ATOM 615 C C . ALA A 1 90 ? -2.233 -0.180 86.279 1.00 28.75 90 ALA A C 1
ATOM 617 O O . ALA A 1 90 ? -1.454 0.468 86.970 1.00 28.75 90 ALA A O 1
ATOM 618 N N . ALA A 1 91 ? -3.322 0.375 85.703 1.00 27.75 91 ALA A N 1
ATOM 619 C CA . ALA A 1 91 ? -4.283 1.379 86.250 1.00 27.75 91 ALA A CA 1
ATOM 620 C C . ALA A 1 91 ? -5.516 1.429 85.287 1.00 27.75 91 ALA A C 1
ATOM 622 O O . ALA A 1 91 ? -5.301 1.429 84.080 1.00 27.75 91 ALA A O 1
ATOM 623 N N . ALA A 1 92 ? -6.788 1.199 85.673 1.00 29.25 92 ALA A N 1
ATOM 624 C CA . ALA A 1 92 ? -7.747 2.055 86.418 1.00 29.25 92 ALA A CA 1
ATOM 625 C C . ALA A 1 92 ? -8.067 3.395 85.699 1.00 29.25 92 ALA A C 1
ATOM 627 O O . ALA A 1 92 ? -7.125 4.107 85.371 1.00 29.25 92 ALA A O 1
ATOM 628 N N . THR A 1 93 ? -9.307 3.853 85.427 1.00 28.09 93 THR A N 1
ATOM 629 C CA . THR A 1 93 ? -10.732 3.392 85.591 1.00 28.09 93 THR A CA 1
ATOM 630 C C . THR A 1 93 ? -11.602 4.241 84.606 1.00 28.09 93 THR A C 1
ATOM 632 O O . THR A 1 93 ? -11.022 5.120 83.974 1.00 28.09 93 THR A O 1
ATOM 635 N N . SER A 1 94 ? -12.921 4.140 84.353 1.00 28.30 94 SER A N 1
ATOM 636 C CA . SER A 1 94 ? -14.142 3.459 84.881 1.00 28.30 94 SER A CA 1
ATOM 637 C C . SER A 1 94 ? -14.962 2.871 83.678 1.00 28.30 94 SER A C 1
ATOM 639 O O . SER A 1 94 ? -14.363 2.725 82.616 1.00 28.30 94 SER A O 1
ATOM 641 N N . GLU A 1 95 ? -16.218 2.377 83.634 1.00 29.66 95 GLU A N 1
ATOM 642 C CA . GLU A 1 95 ? -17.544 2.498 84.315 1.00 29.66 95 GLU A CA 1
ATOM 643 C C . GLU A 1 95 ? -18.301 3.843 84.126 1.00 29.66 95 GLU A C 1
ATOM 645 O O . GLU A 1 95 ? -17.701 4.893 84.337 1.00 29.66 95 GLU A O 1
ATOM 650 N N . THR A 1 96 ? -19.592 3.928 83.728 1.00 28.14 96 THR A N 1
ATOM 651 C CA . THR A 1 96 ? -20.620 2.922 83.306 1.00 28.14 96 THR A CA 1
ATOM 652 C C . THR A 1 96 ? -21.836 3.593 82.605 1.00 28.14 96 THR A C 1
ATOM 654 O O . THR A 1 96 ? -22.090 4.763 82.863 1.00 28.14 96 THR A O 1
ATOM 657 N N . SER A 1 97 ? -22.636 2.805 81.850 1.00 28.44 97 SER A N 1
ATOM 658 C CA . SER A 1 97 ? -24.133 2.828 81.735 1.00 28.44 97 SER A CA 1
ATOM 659 C C . SER A 1 97 ? -24.924 4.075 81.250 1.00 28.44 97 SER A C 1
ATOM 661 O O . SER A 1 97 ? -24.526 5.194 81.526 1.00 28.44 97 SER A O 1
ATOM 663 N N . GLU A 1 98 ? -26.127 4.003 80.644 1.00 30.48 98 GLU A N 1
ATOM 664 C CA . GLU A 1 98 ? -26.921 2.945 79.956 1.00 30.48 98 GLU A CA 1
ATOM 665 C C . GLU A 1 98 ? -28.196 3.567 79.311 1.00 30.48 98 GLU A C 1
ATOM 667 O O . GLU A 1 98 ? -28.798 4.441 79.921 1.00 30.48 98 GLU A O 1
ATOM 672 N N . THR A 1 99 ? -28.710 2.991 78.204 1.00 27.19 99 THR A N 1
ATOM 673 C CA . THR A 1 99 ? -30.155 2.942 77.792 1.00 27.19 99 THR A CA 1
ATOM 674 C C . THR A 1 99 ? -30.989 4.241 77.604 1.00 27.19 99 THR A C 1
ATOM 676 O O . THR A 1 99 ? -30.582 5.325 77.983 1.00 27.19 99 THR A O 1
ATOM 679 N N . SER A 1 100 ? -32.225 4.210 77.068 1.00 27.14 100 SER A N 1
ATOM 680 C CA . SER A 1 100 ? -32.764 3.527 75.864 1.00 27.14 100 SER A CA 1
ATOM 681 C C . SER A 1 100 ? -34.149 4.105 75.480 1.00 27.14 100 SER A C 1
ATOM 683 O O . SER A 1 100 ? -34.881 4.537 76.363 1.00 27.14 100 SER A O 1
ATOM 685 N N . ALA A 1 101 ? -34.526 4.007 74.192 1.00 27.59 101 ALA A N 1
ATOM 686 C CA . ALA A 1 101 ? -35.893 4.163 73.642 1.00 27.59 101 ALA A CA 1
ATOM 687 C C . ALA A 1 101 ? -36.630 5.521 73.844 1.00 27.59 101 ALA A C 1
ATOM 689 O O . ALA A 1 101 ? -36.244 6.351 74.655 1.00 27.59 101 ALA A O 1
ATOM 690 N N . GLY A 1 102 ? -37.707 5.761 73.075 1.00 25.52 102 GLY A N 1
ATOM 691 C CA . GLY A 1 102 ? -38.555 6.963 73.223 1.00 25.52 102 GLY A CA 1
ATOM 692 C C . GLY A 1 102 ? -39.206 7.455 71.925 1.00 25.52 102 GLY A C 1
ATOM 693 O O . GLY A 1 102 ? -38.647 8.263 71.197 1.00 25.52 102 GLY A O 1
ATOM 694 N N . SER A 1 103 ? -40.394 6.947 71.630 1.00 25.28 103 SER A N 1
ATOM 695 C CA . SER A 1 103 ? -41.214 7.205 70.441 1.00 25.28 103 SER A CA 1
ATOM 696 C C . SER A 1 103 ? -41.750 8.643 70.246 1.00 25.28 103 SER A C 1
ATOM 698 O O . SER A 1 103 ? -42.182 9.277 71.200 1.00 25.28 103 SER A O 1
ATOM 700 N N . SER A 1 104 ? -41.932 9.004 68.965 1.00 26.91 104 SER A N 1
ATOM 701 C CA . SER A 1 104 ? -43.146 9.614 68.362 1.00 26.91 104 SER A CA 1
ATOM 702 C C . SER A 1 104 ? -43.590 11.078 68.606 1.00 26.91 104 SER A C 1
ATOM 704 O O . SER A 1 104 ? -43.815 11.496 69.733 1.00 26.91 104 SER A O 1
ATOM 706 N N . GLN A 1 105 ? -43.987 11.684 67.471 1.00 29.20 105 GLN A N 1
ATOM 707 C CA . GLN A 1 105 ? -45.072 12.661 67.224 1.00 29.20 105 GLN A CA 1
ATOM 708 C C . GLN A 1 105 ? -44.852 14.194 67.247 1.00 29.20 105 GLN A C 1
ATOM 710 O O . GLN A 1 105 ? -44.322 14.779 68.178 1.00 29.20 105 GLN A O 1
ATOM 715 N N . ASP A 1 106 ? -45.433 14.777 66.185 1.00 29.59 106 ASP A N 1
ATOM 716 C CA . ASP A 1 106 ? -46.163 16.047 66.051 1.00 29.59 106 ASP A CA 1
ATOM 717 C C . ASP A 1 106 ? -45.499 17.430 66.282 1.00 29.59 106 ASP A C 1
ATOM 719 O O . ASP A 1 106 ? -45.375 17.905 67.405 1.00 29.59 106 ASP A O 1
ATOM 723 N N . LYS A 1 107 ? -45.396 18.143 65.141 1.00 29.16 107 LYS A N 1
ATOM 724 C CA . LYS A 1 107 ? -46.000 19.469 64.840 1.00 29.16 107 LYS A CA 1
ATOM 725 C C . LYS A 1 107 ? -45.170 20.765 64.901 1.00 29.16 107 LYS A C 1
ATOM 727 O O . LYS A 1 107 ? -44.204 20.891 65.636 1.00 29.16 107 LYS A O 1
ATOM 732 N N . ASP A 1 108 ? -45.680 21.687 64.071 1.00 30.08 108 ASP A N 1
ATOM 733 C CA . ASP A 1 108 ? -45.472 23.136 63.920 1.00 30.08 108 ASP A CA 1
ATOM 734 C C . ASP A 1 108 ? -44.032 23.637 63.625 1.00 30.08 108 ASP A C 1
ATOM 736 O O . ASP A 1 108 ? -43.066 23.209 64.244 1.00 30.08 108 ASP A O 1
ATOM 740 N N . GLY A 1 109 ? -43.776 24.558 62.682 1.00 26.94 109 GLY A N 1
ATOM 741 C CA . GLY A 1 109 ? -44.636 25.153 61.645 1.00 26.94 109 GLY A CA 1
ATOM 742 C C . GLY A 1 109 ? -44.429 26.667 61.491 1.00 26.94 109 GLY A C 1
ATOM 743 O O . GLY A 1 109 ? -44.782 27.399 62.408 1.00 26.94 109 GLY A O 1
ATOM 744 N N . ASP A 1 110 ? -43.922 27.134 60.341 1.00 29.22 110 ASP A N 1
ATOM 745 C CA . ASP A 1 110 ? -44.012 28.547 59.922 1.00 29.22 110 ASP A CA 1
ATOM 746 C C . ASP A 1 110 ? -43.926 28.717 58.383 1.00 29.22 110 ASP A C 1
ATOM 748 O O . ASP A 1 110 ? -43.424 27.847 57.665 1.00 29.22 110 ASP A O 1
ATOM 752 N N . SER A 1 111 ? -44.467 29.847 57.935 1.00 31.00 111 SER A N 1
ATOM 753 C CA . SER A 1 111 ? -44.528 30.502 56.612 1.00 31.00 111 SER A CA 1
ATOM 754 C C . SER A 1 111 ? -43.164 31.102 56.189 1.00 31.00 111 SER A C 1
ATOM 756 O O . SER A 1 111 ? -42.264 31.213 57.018 1.00 31.00 111 SER A O 1
ATOM 758 N N . ASP A 1 112 ? -42.880 31.551 54.959 1.00 30.02 112 ASP A N 1
ATOM 759 C CA . ASP A 1 112 ? -43.531 31.514 53.624 1.00 30.02 112 ASP A CA 1
ATOM 760 C C . ASP A 1 112 ? -42.376 31.462 52.566 1.00 30.02 112 ASP A C 1
ATOM 762 O O . ASP A 1 112 ? -41.226 31.251 52.957 1.00 30.02 112 ASP A O 1
ATOM 766 N N . ASP A 1 113 ? -42.472 31.561 51.233 1.00 31.73 113 ASP A N 1
ATOM 767 C CA . ASP A 1 113 ? -43.421 32.113 50.234 1.00 31.73 113 ASP A CA 1
ATOM 768 C C . ASP A 1 113 ? -43.455 31.124 49.016 1.00 31.73 113 ASP A C 1
ATOM 770 O O . ASP A 1 113 ? -42.770 30.099 49.032 1.00 31.73 113 ASP A O 1
ATOM 774 N N . GLY A 1 114 ? -44.145 31.290 47.876 1.00 27.19 114 GLY A N 1
ATOM 775 C CA . GLY A 1 114 ? -44.904 32.418 47.327 1.00 27.19 114 GLY A CA 1
ATOM 776 C C . GLY A 1 114 ? -44.496 32.779 45.886 1.00 27.19 114 GLY A C 1
ATOM 777 O O . GLY A 1 114 ? -43.746 33.729 45.687 1.00 27.19 114 GLY A O 1
ATOM 778 N N . PHE A 1 115 ? -44.993 32.057 44.864 1.00 28.91 115 PHE A N 1
ATOM 779 C CA . PHE A 1 115 ? -45.177 32.614 43.506 1.00 28.91 115 PHE A CA 1
ATOM 780 C C . PHE A 1 115 ? -46.170 31.813 42.637 1.00 28.91 115 PHE A C 1
ATOM 782 O O . PHE A 1 115 ? -46.443 30.641 42.895 1.00 28.91 115 PHE A O 1
ATOM 789 N N . GLU A 1 116 ? -46.725 32.462 41.609 1.00 30.53 116 GLU A N 1
ATOM 790 C CA . GLU A 1 116 ? -47.869 31.983 40.816 1.00 30.53 116 GLU A CA 1
ATOM 791 C C . GLU A 1 116 ? -47.538 31.002 39.672 1.00 30.53 116 GLU A C 1
ATOM 793 O O . GLU A 1 116 ? -46.474 31.035 39.052 1.00 30.53 116 GLU A O 1
ATOM 798 N N . LEU A 1 117 ? -48.538 30.183 39.324 1.00 32.62 117 LEU A N 1
ATOM 799 C CA . LEU A 1 117 ? -48.609 29.421 38.073 1.00 32.62 117 LEU A CA 1
ATOM 800 C C . LEU A 1 117 ? -49.061 30.325 36.914 1.00 32.62 117 LEU A C 1
ATOM 802 O O . LEU A 1 117 ? -50.119 30.946 36.994 1.00 32.62 117 LEU A O 1
ATOM 806 N N . LEU A 1 118 ? -48.329 30.311 35.796 1.00 29.66 118 LEU A N 1
ATOM 807 C CA . LEU A 1 118 ? -48.748 30.924 34.527 1.00 29.66 118 LEU A CA 1
ATOM 808 C C . LEU A 1 118 ? -48.785 29.891 33.378 1.00 29.66 118 LEU A C 1
ATOM 810 O O . LEU A 1 118 ? -48.119 28.857 33.462 1.00 29.66 118 LEU A O 1
ATOM 814 N N . PRO A 1 119 ? -49.628 30.103 32.344 1.00 32.41 119 PRO A N 1
ATOM 815 C CA . PRO A 1 119 ? -50.176 29.010 31.537 1.00 32.41 119 PRO A CA 1
ATOM 816 C C . PRO A 1 119 ? -49.331 28.599 30.321 1.00 32.41 119 PRO A C 1
ATOM 818 O O . PRO A 1 119 ? -48.471 29.333 29.837 1.00 32.41 119 PRO A O 1
ATOM 821 N N . ALA A 1 120 ? -49.649 27.420 29.779 1.00 30.12 120 ALA A N 1
ATOM 822 C CA . ALA A 1 120 ? -49.092 26.924 28.523 1.00 30.12 120 ALA A CA 1
ATOM 823 C C . ALA A 1 120 ? -49.608 27.724 27.300 1.00 30.12 120 ALA A C 1
ATOM 825 O O . ALA A 1 120 ? -50.803 28.020 27.241 1.00 30.12 120 ALA A O 1
ATOM 826 N N . PRO A 1 121 ? -48.752 28.043 26.308 1.00 33.97 121 PRO A N 1
ATOM 827 C CA . PRO A 1 121 ? -49.154 28.721 25.074 1.00 33.97 121 PRO A CA 1
ATOM 828 C C . PRO A 1 121 ? -49.707 27.758 24.004 1.00 33.97 121 PRO A C 1
ATOM 830 O O . PRO A 1 121 ? -49.301 26.600 23.913 1.00 33.97 121 PRO A O 1
ATOM 833 N N . ASP A 1 122 ? -50.608 28.269 23.160 1.00 28.27 122 ASP A N 1
ATOM 834 C CA . ASP A 1 122 ? -51.397 27.487 22.199 1.00 28.27 122 ASP A CA 1
ATOM 835 C C . ASP A 1 122 ? -50.623 26.793 21.066 1.00 28.27 122 ASP A C 1
ATOM 837 O O . ASP A 1 122 ? -49.648 27.298 20.500 1.00 28.27 122 ASP A O 1
ATOM 841 N N . ALA A 1 123 ? -51.177 25.658 20.631 1.00 29.59 123 ALA A N 1
ATOM 842 C CA . ALA A 1 123 ? -50.713 24.912 19.471 1.00 29.59 123 ALA A CA 1
ATOM 843 C C . ALA A 1 123 ? -51.035 25.635 18.148 1.00 29.59 123 ALA A C 1
ATOM 845 O O . ALA A 1 123 ? -52.180 25.659 17.690 1.00 29.59 123 ALA A O 1
ATOM 846 N N . LYS A 1 124 ? -50.004 26.136 17.457 1.00 29.20 124 LYS A N 1
ATOM 847 C CA . LYS A 1 124 ? -50.103 26.466 16.026 1.00 29.20 124 LYS A CA 1
ATOM 848 C C . LYS A 1 124 ? -49.800 25.234 15.182 1.00 29.20 124 LYS A C 1
ATOM 850 O O . LYS A 1 124 ? -48.742 24.628 15.312 1.00 29.20 124 LYS A O 1
ATOM 855 N N . GLN A 1 125 ? -50.723 24.898 14.285 1.00 38.59 125 GLN A N 1
ATOM 856 C CA . GLN A 1 125 ? -50.557 23.805 13.329 1.00 38.59 125 GLN A CA 1
ATOM 857 C C . GLN A 1 125 ? -49.366 24.084 12.401 1.00 38.59 125 GLN A C 1
ATOM 859 O O . GLN A 1 125 ? -49.401 25.015 11.597 1.00 38.59 125 GLN A O 1
ATOM 864 N N . GLN A 1 126 ? -48.335 23.245 12.477 1.00 28.05 126 GLN A N 1
ATOM 865 C CA . GLN A 1 126 ? -47.334 23.097 11.424 1.00 28.05 126 GLN A CA 1
ATOM 866 C C . GLN A 1 126 ? -47.441 21.682 10.857 1.00 28.05 126 GLN A C 1
ATOM 868 O O . GLN A 1 126 ? -47.624 20.712 11.593 1.00 28.05 126 GLN A O 1
ATOM 873 N N . GLN A 1 127 ? -47.393 21.577 9.531 1.00 26.88 127 GLN A N 1
ATOM 874 C CA . GLN A 1 127 ? -47.470 20.298 8.830 1.00 26.88 127 GLN A CA 1
ATOM 875 C C . GLN A 1 127 ? -46.214 19.464 9.132 1.00 26.88 127 GLN A C 1
ATOM 877 O O . GLN A 1 127 ? -45.131 20.041 9.260 1.00 26.88 127 GLN A O 1
ATOM 882 N N . PRO A 1 128 ? -46.318 18.125 9.231 1.00 26.91 128 PRO A N 1
ATOM 883 C CA . PRO A 1 128 ? -45.146 17.288 9.444 1.00 26.91 128 PRO A CA 1
ATOM 884 C C . PRO A 1 128 ? -44.167 17.463 8.269 1.00 26.91 128 PRO A C 1
ATOM 886 O O . PRO A 1 128 ? -44.594 17.350 7.114 1.00 26.91 128 PRO A O 1
ATOM 889 N N . PRO A 1 129 ? -42.870 17.728 8.521 1.00 28.80 129 PRO A N 1
ATOM 890 C CA . PRO A 1 129 ? -41.884 17.798 7.453 1.00 28.80 129 PRO A CA 1
ATOM 891 C C . PRO A 1 129 ? -41.825 16.449 6.731 1.00 28.80 129 PRO A C 1
ATOM 893 O O . PRO A 1 129 ? -41.776 15.388 7.357 1.00 28.80 129 PRO A O 1
ATOM 896 N N . GLN A 1 130 ? -41.866 16.495 5.400 1.00 28.22 130 GLN A N 1
ATOM 897 C CA . GLN A 1 130 ? -41.855 15.295 4.570 1.00 28.22 130 GLN A CA 1
ATOM 898 C C . GLN A 1 130 ? -40.558 14.514 4.804 1.00 28.22 130 GLN A C 1
ATOM 900 O O . GLN A 1 130 ? -39.466 15.080 4.761 1.00 28.22 130 GLN A O 1
ATOM 905 N N . GLN A 1 131 ? -40.677 13.206 5.041 1.00 24.69 131 GLN A N 1
ATOM 906 C CA . GLN A 1 131 ? -39.510 12.339 5.172 1.00 24.69 131 GLN A CA 1
ATOM 907 C C . GLN A 1 131 ? -38.706 12.360 3.860 1.00 24.69 131 GLN A C 1
ATOM 909 O O . GLN A 1 131 ? -39.295 12.097 2.805 1.00 24.69 131 GLN A O 1
ATOM 914 N N . PRO A 1 132 ? -37.382 12.609 3.885 1.00 28.45 132 PRO A N 1
ATOM 915 C CA . PRO A 1 132 ? -36.548 12.318 2.728 1.00 28.45 132 PRO A CA 1
ATOM 916 C C . PRO A 1 132 ? -36.634 10.812 2.414 1.00 28.45 132 PRO A C 1
ATOM 918 O O . PRO A 1 132 ? -36.805 10.002 3.334 1.00 28.45 132 PRO A O 1
ATOM 921 N N . PRO A 1 133 ? -36.551 10.406 1.135 1.00 25.30 133 PRO A N 1
ATOM 922 C CA . PRO A 1 133 ? -36.813 9.030 0.732 1.00 25.30 133 PRO A CA 1
ATOM 923 C C . PRO A 1 133 ? -35.815 8.064 1.379 1.00 25.30 133 PRO A C 1
ATOM 925 O O . PRO A 1 133 ? -34.628 8.054 1.054 1.00 25.30 133 PRO A O 1
ATOM 928 N N . GLN A 1 134 ? -36.315 7.227 2.290 1.00 26.22 134 GLN A N 1
ATOM 929 C CA . GLN A 1 134 ? -35.521 6.198 2.954 1.00 26.22 134 GLN A CA 1
ATOM 930 C C . GLN A 1 134 ? -34.925 5.239 1.916 1.00 26.22 134 GLN A C 1
ATOM 932 O O . GLN A 1 134 ? -35.663 4.561 1.193 1.00 26.22 134 GLN A O 1
ATOM 937 N N . GLN A 1 135 ? -33.595 5.123 1.887 1.00 29.08 135 GLN A N 1
ATOM 938 C CA . GLN A 1 135 ? -32.913 4.053 1.163 1.00 29.08 135 GLN A CA 1
ATOM 939 C C . GLN A 1 135 ? -33.290 2.707 1.795 1.00 29.08 135 GLN A C 1
ATOM 941 O O . GLN A 1 135 ? -32.724 2.285 2.804 1.00 29.08 135 GLN A O 1
ATOM 946 N N . LYS A 1 136 ? -34.278 2.023 1.209 1.00 26.30 136 LYS A N 1
ATOM 947 C CA . LYS A 1 136 ? -34.677 0.678 1.630 1.00 26.30 136 LYS A CA 1
ATOM 948 C C . LYS A 1 136 ? -33.556 -0.308 1.314 1.00 26.30 136 LYS A C 1
ATOM 950 O O . LYS A 1 136 ? -33.486 -0.825 0.202 1.00 26.30 136 LYS A O 1
ATOM 955 N N . GLN A 1 137 ? -32.723 -0.604 2.311 1.00 28.81 137 GLN A N 1
ATOM 956 C CA . GLN A 1 137 ? -31.819 -1.752 2.274 1.00 28.81 137 GLN A CA 1
ATOM 957 C C . GLN A 1 137 ? -32.632 -3.010 1.947 1.00 28.81 137 GLN A C 1
ATOM 959 O O . GLN A 1 137 ? -33.534 -3.410 2.691 1.00 28.81 137 GLN A O 1
ATOM 964 N N . GLN A 1 138 ? -32.358 -3.600 0.788 1.00 26.58 138 GLN A N 1
ATOM 965 C CA . GLN A 1 138 ? -33.179 -4.671 0.249 1.00 26.58 138 GLN A CA 1
ATOM 966 C C . GLN A 1 138 ? -32.790 -5.995 0.915 1.00 26.58 138 GLN A C 1
ATOM 968 O O . GLN A 1 138 ? -31.758 -6.584 0.597 1.00 26.58 138 GLN A O 1
ATOM 973 N N . LYS A 1 139 ? -33.621 -6.463 1.857 1.00 27.69 139 LYS A N 1
ATOM 974 C CA . LYS A 1 139 ? -33.477 -7.794 2.465 1.00 27.69 139 LYS A CA 1
ATOM 975 C C . LYS A 1 139 ? -33.413 -8.855 1.362 1.00 27.69 139 LYS A C 1
ATOM 977 O O . LYS A 1 139 ? -34.404 -9.063 0.662 1.00 27.69 139 LYS A O 1
ATOM 982 N N . GLN A 1 140 ? -32.290 -9.560 1.247 1.00 25.92 140 GLN A N 1
ATOM 983 C CA . GLN A 1 140 ? -32.230 -10.786 0.456 1.00 25.92 140 GLN A CA 1
ATOM 984 C C . GLN A 1 140 ? -33.021 -11.876 1.187 1.00 25.92 140 GLN A C 1
ATOM 986 O O . GLN A 1 140 ? -32.598 -12.378 2.225 1.00 25.92 140 GLN A O 1
ATOM 991 N N . ALA A 1 141 ? -34.199 -12.204 0.658 1.00 24.33 141 ALA A N 1
ATOM 992 C CA . ALA A 1 141 ? -35.006 -13.329 1.109 1.00 24.33 141 ALA A CA 1
ATOM 993 C C . ALA A 1 141 ? -34.750 -14.530 0.189 1.00 24.33 141 ALA A C 1
ATOM 995 O O . ALA A 1 141 ? -35.099 -14.502 -0.990 1.00 24.33 141 ALA A O 1
ATOM 996 N N . THR A 1 142 ? -34.135 -15.581 0.728 1.00 27.88 142 THR A N 1
ATOM 997 C CA . THR A 1 142 ? -33.850 -16.820 -0.006 1.00 27.88 142 THR A CA 1
ATOM 998 C C . THR A 1 142 ? -35.122 -17.652 -0.170 1.00 27.88 142 THR A C 1
ATOM 1000 O O . THR A 1 142 ? -35.601 -18.230 0.803 1.00 27.88 142 THR A O 1
ATOM 1003 N N . VAL A 1 143 ? -35.651 -17.756 -1.394 1.00 25.11 143 VAL A N 1
ATOM 1004 C CA . VAL A 1 143 ? -36.722 -18.706 -1.757 1.00 25.11 143 VAL A CA 1
ATOM 1005 C C . VAL A 1 143 ? -36.441 -19.297 -3.144 1.00 25.11 143 VAL A C 1
ATOM 1007 O O . VAL A 1 143 ? -35.921 -18.615 -4.025 1.00 25.11 143 VAL A O 1
ATOM 1010 N N . SER A 1 144 ? -36.766 -20.578 -3.320 1.00 23.39 144 SER A N 1
ATOM 1011 C CA . SER A 1 144 ? -36.515 -21.369 -4.534 1.00 23.39 144 SER A CA 1
ATOM 1012 C C . SER A 1 144 ? -37.733 -21.459 -5.474 1.00 23.39 144 SER A C 1
ATOM 1014 O O . SER A 1 144 ? -38.842 -21.099 -5.096 1.00 23.39 144 SER A O 1
ATOM 1016 N N . ALA A 1 145 ? -37.507 -22.111 -6.625 1.00 22.78 145 ALA A N 1
ATOM 1017 C CA . ALA A 1 145 ? -38.473 -22.829 -7.479 1.00 22.78 145 ALA A CA 1
ATOM 1018 C C . ALA A 1 145 ? -39.208 -22.079 -8.620 1.00 22.78 145 ALA A C 1
ATOM 1020 O O . ALA A 1 145 ? -40.067 -21.232 -8.421 1.00 22.78 145 ALA A O 1
ATOM 1021 N N . THR A 1 146 ? -38.895 -22.526 -9.843 1.00 23.55 146 THR A N 1
ATOM 1022 C CA . THR A 1 146 ? -39.814 -23.144 -10.826 1.00 23.55 146 THR A CA 1
ATOM 1023 C C . THR A 1 146 ? -41.265 -22.644 -10.955 1.00 23.55 146 THR A C 1
ATOM 1025 O O . THR A 1 146 ? -42.104 -22.991 -10.128 1.00 23.55 146 THR A O 1
ATOM 1028 N N . ALA A 1 147 ? -41.606 -22.058 -12.115 1.00 23.92 147 ALA A N 1
ATOM 1029 C CA . ALA A 1 147 ? -42.913 -22.214 -12.785 1.00 23.92 147 ALA A CA 1
ATOM 1030 C C . ALA A 1 147 ? -42.849 -21.817 -14.285 1.00 23.92 147 ALA A C 1
ATOM 1032 O O . ALA A 1 147 ? -41.882 -21.195 -14.723 1.00 23.92 147 ALA A O 1
ATOM 1033 N N . THR A 1 148 ? -43.886 -22.171 -15.055 1.00 22.64 148 THR A N 1
ATOM 1034 C CA . THR A 1 148 ? -44.002 -22.010 -16.527 1.00 22.64 148 THR A CA 1
ATOM 1035 C C . THR A 1 148 ? -45.277 -21.217 -16.900 1.00 22.64 148 THR A C 1
ATOM 1037 O O . THR A 1 148 ? -46.131 -21.020 -16.041 1.00 22.64 148 THR A O 1
ATOM 1040 N N . ALA A 1 149 ? -45.432 -20.869 -18.191 1.00 23.83 149 ALA A N 1
ATOM 1041 C CA . ALA A 1 149 ? -46.534 -20.165 -18.889 1.00 23.83 149 ALA A CA 1
ATOM 1042 C C . ALA A 1 149 ? -46.283 -18.653 -19.118 1.00 23.83 149 ALA A C 1
ATOM 1044 O O . ALA A 1 149 ? -45.848 -17.968 -18.200 1.00 23.83 149 ALA A O 1
ATOM 1045 N N . THR A 1 150 ? -46.441 -18.028 -20.300 1.00 22.59 150 THR A N 1
ATOM 1046 C CA . THR A 1 150 ? -47.123 -18.325 -21.595 1.00 22.59 150 THR A CA 1
ATOM 1047 C C . THR A 1 150 ? -48.582 -17.847 -21.725 1.00 22.59 150 THR A C 1
ATOM 1049 O O . THR A 1 150 ? -49.509 -18.636 -21.583 1.00 22.59 150 THR A O 1
ATOM 1052 N N . ALA A 1 151 ? -48.757 -16.576 -22.116 1.00 23.94 151 ALA A N 1
ATOM 1053 C CA . ALA A 1 151 ? -49.826 -16.042 -22.988 1.00 23.94 151 ALA A CA 1
ATOM 1054 C C . ALA A 1 151 ? -49.358 -14.645 -23.484 1.00 23.94 151 ALA A C 1
ATOM 1056 O O . ALA A 1 151 ? -48.931 -13.848 -22.657 1.00 23.94 151 ALA A O 1
ATOM 1057 N N . THR A 1 152 ? -49.157 -14.337 -24.773 1.00 20.92 152 THR A N 1
ATOM 1058 C CA . THR A 1 152 ? -50.047 -14.302 -25.965 1.00 20.92 152 THR A CA 1
ATOM 1059 C C . THR A 1 152 ? -50.716 -12.928 -26.166 1.00 20.92 152 THR A C 1
ATOM 1061 O O . THR A 1 152 ? -51.276 -12.354 -25.241 1.00 20.92 152 THR A O 1
ATOM 1064 N N . VAL A 1 153 ? -50.618 -12.397 -27.393 1.00 27.38 153 VAL A N 1
ATOM 1065 C CA . VAL A 1 153 ? -50.946 -11.015 -27.808 1.00 27.38 153 VAL A CA 1
ATOM 1066 C C . VAL A 1 153 ? -52.215 -10.972 -28.667 1.00 27.38 153 VAL A C 1
ATOM 1068 O O . VAL A 1 153 ? -52.330 -11.797 -29.569 1.00 27.38 153 VAL A O 1
ATOM 1071 N N . THR A 1 154 ? -53.054 -9.933 -28.515 1.00 22.06 154 THR A N 1
ATOM 1072 C CA . THR A 1 154 ? -53.949 -9.445 -29.595 1.00 22.06 154 THR A CA 1
ATOM 1073 C C . THR A 1 154 ? -54.160 -7.911 -29.501 1.00 22.06 154 THR A C 1
ATOM 1075 O O . THR A 1 154 ? -54.223 -7.416 -28.375 1.00 22.06 154 THR A O 1
ATOM 1078 N N . PRO A 1 155 ? -54.257 -7.133 -30.611 1.00 37.09 155 PRO A N 1
ATOM 1079 C CA . PRO A 1 155 ? -54.245 -5.656 -30.559 1.00 37.09 155 PRO A CA 1
ATOM 1080 C C . PRO A 1 155 ? -55.359 -4.928 -31.372 1.00 37.09 155 PRO A C 1
ATOM 1082 O O . PRO A 1 155 ? -56.206 -5.558 -31.994 1.00 37.09 155 PRO A O 1
ATOM 1085 N N . ALA A 1 156 ? -55.210 -3.593 -31.461 1.00 24.45 156 ALA A N 1
ATOM 1086 C CA . ALA A 1 156 ? -55.489 -2.710 -32.618 1.00 24.45 156 ALA A CA 1
ATOM 1087 C C . ALA A 1 156 ? -56.840 -1.965 -32.796 1.00 24.45 156 ALA A C 1
ATOM 1089 O O . ALA A 1 156 ? -57.916 -2.543 -32.872 1.00 24.45 156 ALA A O 1
ATOM 1090 N N . ALA A 1 157 ? -56.695 -0.657 -33.062 1.00 23.64 157 ALA A N 1
ATOM 1091 C CA . ALA A 1 157 ? -57.397 0.146 -34.078 1.00 23.64 157 ALA A CA 1
ATOM 1092 C C . ALA A 1 157 ? -56.341 1.150 -34.628 1.00 23.64 157 ALA A C 1
ATOM 1094 O O . ALA A 1 157 ? -55.539 1.641 -33.837 1.00 23.64 157 ALA A O 1
ATOM 1095 N N . ALA A 1 158 ? -56.093 1.380 -35.926 1.00 25.66 158 ALA A N 1
ATOM 1096 C CA . ALA A 1 158 ? -56.945 1.574 -37.113 1.00 25.66 158 ALA A CA 1
ATOM 1097 C C . ALA A 1 158 ? -57.549 3.002 -37.205 1.00 25.66 158 ALA A C 1
ATOM 1099 O O . ALA A 1 158 ? -58.164 3.449 -36.247 1.00 25.66 158 ALA A O 1
ATOM 1100 N N . SER A 1 159 ? -57.421 3.751 -38.315 1.00 25.09 159 SER A N 1
ATOM 1101 C CA . SER A 1 159 ? -56.624 3.512 -39.540 1.00 25.09 159 SER A CA 1
ATOM 1102 C C . SER A 1 159 ? -56.419 4.776 -40.405 1.00 25.09 159 SER A C 1
ATOM 1104 O O . SER A 1 159 ? -57.230 5.693 -40.381 1.00 25.09 159 SER A O 1
ATOM 1106 N N . SER A 1 160 ? -55.377 4.739 -41.250 1.00 23.59 160 SER A N 1
ATOM 1107 C CA . SER A 1 160 ? -55.307 5.311 -42.616 1.00 23.59 160 SER A CA 1
ATOM 1108 C C . SER A 1 160 ? -55.713 6.774 -42.902 1.00 23.59 160 SER A C 1
ATOM 1110 O O . SER A 1 160 ? -56.894 7.077 -43.057 1.00 23.59 160 SER A O 1
ATOM 1112 N N . SER A 1 161 ? -54.734 7.572 -43.339 1.00 24.06 161 SER A N 1
ATOM 1113 C CA . SER A 1 161 ? -54.670 7.977 -44.758 1.00 24.06 161 SER A CA 1
ATOM 1114 C C . SER A 1 161 ? -53.230 8.317 -45.176 1.00 24.06 161 SER A C 1
ATOM 1116 O O . SER A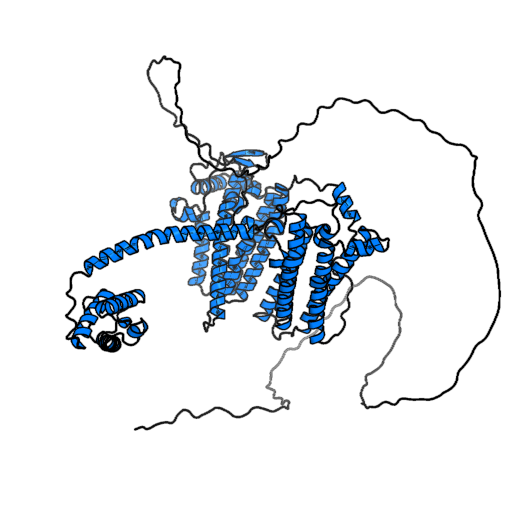 1 161 ? -52.456 8.878 -44.405 1.00 24.06 161 SER A O 1
ATOM 1118 N N . THR A 1 162 ? -52.852 7.935 -46.396 1.00 22.92 162 THR A N 1
ATOM 1119 C CA . THR A 1 162 ? -51.563 8.263 -47.027 1.00 22.92 162 THR A CA 1
ATOM 1120 C C . THR A 1 162 ? -51.824 8.766 -48.433 1.00 22.92 162 THR A C 1
ATOM 1122 O O . THR A 1 162 ? -52.538 8.094 -49.173 1.00 22.92 162 THR A O 1
ATOM 1125 N N . ASP A 1 163 ? -51.175 9.856 -48.829 1.00 23.92 163 ASP A N 1
ATOM 1126 C CA . ASP A 1 163 ? -50.958 10.167 -50.242 1.00 23.92 163 ASP A CA 1
ATOM 1127 C C . ASP A 1 163 ? -49.561 10.783 -50.443 1.00 23.92 163 ASP A C 1
ATOM 1129 O O . ASP A 1 163 ? -48.921 11.200 -49.473 1.00 23.92 163 ASP A O 1
ATOM 1133 N N . SER A 1 164 ? -49.031 10.736 -51.668 1.00 24.61 164 SER A N 1
ATOM 1134 C CA . SER A 1 164 ? -47.579 10.688 -51.907 1.00 24.61 164 SER A CA 1
ATOM 1135 C C . SER A 1 164 ? -47.080 11.634 -53.002 1.00 24.61 164 SER A C 1
ATOM 1137 O O . SER A 1 164 ? -47.540 11.556 -54.136 1.00 24.61 164 SER A O 1
ATOM 1139 N N . SER A 1 165 ? -46.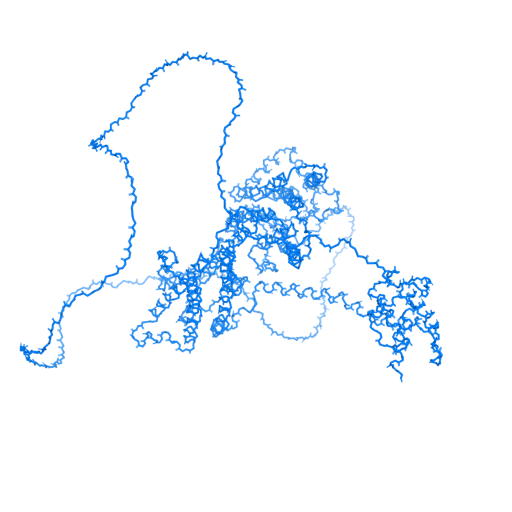028 12.420 -52.730 1.00 23.11 165 SER A N 1
ATOM 1140 C CA . SER A 1 165 ? -44.971 12.737 -53.721 1.00 23.11 165 SER A CA 1
ATOM 1141 C C . SER A 1 165 ? -43.799 13.562 -53.153 1.00 23.11 165 SER A C 1
ATOM 1143 O O . SER A 1 165 ? -43.952 14.300 -52.189 1.00 23.11 165 SER A O 1
ATOM 1145 N N . ALA A 1 166 ? -42.639 13.421 -53.814 1.00 24.48 166 ALA A N 1
ATOM 1146 C CA . ALA A 1 166 ? -41.453 14.298 -53.829 1.00 24.48 166 ALA A CA 1
ATOM 1147 C C . ALA A 1 166 ? -40.748 14.684 -52.498 1.00 24.48 166 ALA A C 1
ATOM 1149 O O . ALA A 1 166 ? -41.277 15.371 -51.633 1.00 24.48 166 ALA A O 1
ATOM 1150 N N . SER A 1 167 ? -39.459 14.332 -52.394 1.00 29.47 167 SER A N 1
ATOM 1151 C CA . SER A 1 167 ? -38.527 14.806 -51.347 1.00 29.47 167 SER A CA 1
ATOM 1152 C C . SER A 1 167 ? -37.619 15.935 -51.859 1.00 29.47 167 SER A C 1
ATOM 1154 O O . SER A 1 167 ? -37.463 16.094 -53.070 1.00 29.47 167 SER A O 1
ATOM 1156 N N . PRO A 1 168 ? -36.924 16.654 -50.956 1.00 25.06 168 PRO A N 1
ATOM 1157 C CA . PRO A 1 168 ? -35.454 16.569 -50.999 1.00 25.06 168 PRO A CA 1
ATOM 1158 C C . PRO A 1 168 ? -34.842 16.362 -49.577 1.00 25.06 168 PRO A C 1
ATOM 1160 O O . PRO A 1 168 ? -35.562 15.946 -48.669 1.00 25.06 168 PRO A O 1
ATOM 1163 N N . PRO A 1 169 ? -33.504 16.378 -49.389 1.00 24.45 169 PRO A N 1
ATOM 1164 C CA . PRO A 1 169 ? -32.779 15.238 -48.832 1.00 24.45 169 PRO A CA 1
ATOM 1165 C C . PRO A 1 169 ? -32.746 15.163 -47.292 1.00 24.45 169 PRO A C 1
ATOM 1167 O O . PRO A 1 169 ? -32.714 16.170 -46.582 1.00 24.45 169 PRO A O 1
ATOM 1170 N N . LYS A 1 170 ? -32.628 13.936 -46.766 1.00 25.02 170 LYS A N 1
ATOM 1171 C CA . LYS A 1 170 ? -32.442 13.677 -45.329 1.00 25.02 170 LYS A CA 1
ATOM 1172 C C . LYS A 1 170 ? -31.129 14.283 -44.812 1.00 25.02 170 LYS A C 1
ATOM 1174 O O . LYS A 1 170 ? -30.050 13.817 -45.175 1.00 25.02 170 LYS A O 1
ATOM 1179 N N . LYS A 1 171 ? -31.210 15.207 -43.845 1.00 24.36 171 LYS A N 1
ATOM 1180 C CA . LYS A 1 171 ? -30.119 15.384 -42.871 1.00 24.36 171 LYS A CA 1
ATOM 1181 C C . LYS A 1 171 ? -29.933 14.055 -42.134 1.00 24.36 171 LYS A C 1
ATOM 1183 O O . LYS A 1 171 ? -30.893 13.521 -41.583 1.00 24.36 171 LYS A O 1
ATOM 1188 N N . ARG A 1 172 ? -28.710 13.520 -42.118 1.00 24.98 172 ARG A N 1
ATOM 1189 C CA . ARG A 1 172 ? -28.369 12.293 -41.385 1.00 24.98 172 ARG A CA 1
ATOM 1190 C C . ARG A 1 172 ? -28.278 12.611 -39.890 1.00 24.98 172 ARG A C 1
ATOM 1192 O O . ARG A 1 172 ? -27.199 12.892 -39.381 1.00 24.98 172 ARG A O 1
ATOM 1199 N N . SER A 1 173 ? -29.423 12.622 -39.211 1.00 23.47 173 SER A N 1
ATOM 1200 C CA . SER A 1 173 ? -29.500 12.741 -37.754 1.00 23.47 173 SER A CA 1
ATOM 1201 C C . SER A 1 173 ? -28.697 11.615 -37.105 1.00 23.47 173 SER A C 1
ATOM 1203 O O . SER A 1 173 ? -29.012 10.440 -37.306 1.00 23.47 173 SER A O 1
ATOM 1205 N N . VAL A 1 174 ? -27.665 11.968 -36.340 1.00 27.52 174 VAL A N 1
ATOM 1206 C CA . VAL A 1 174 ? -26.928 11.006 -35.517 1.00 27.52 174 VAL A CA 1
ATOM 1207 C C . VAL A 1 174 ? -27.873 10.523 -34.421 1.00 27.52 174 VAL A C 1
ATOM 1209 O O . VAL A 1 174 ? -28.298 11.311 -33.579 1.00 27.52 174 VAL A O 1
ATOM 1212 N N . THR A 1 175 ? -28.229 9.241 -34.445 1.00 23.75 175 THR A N 1
ATOM 1213 C CA . THR A 1 175 ? -28.924 8.584 -33.335 1.00 23.75 175 THR A CA 1
ATOM 1214 C C . THR A 1 175 ? -27.963 8.484 -32.158 1.00 23.75 175 THR A C 1
ATOM 1216 O O . THR A 1 175 ? -27.057 7.652 -32.165 1.00 23.75 175 THR A O 1
ATOM 1219 N N . ILE A 1 176 ? -28.147 9.367 -31.178 1.00 32.28 176 ILE A N 1
ATOM 1220 C CA . ILE A 1 176 ? -27.407 9.370 -29.915 1.00 32.28 176 ILE A CA 1
ATOM 1221 C C . ILE A 1 176 ? -27.791 8.107 -29.136 1.00 32.28 176 ILE A C 1
ATOM 1223 O O . ILE A 1 176 ? -28.975 7.837 -28.950 1.00 32.28 176 ILE A O 1
ATOM 1227 N N . SER A 1 177 ? -26.803 7.333 -28.687 1.00 29.69 177 SER A N 1
ATOM 1228 C CA . SER A 1 177 ? -27.019 6.184 -27.806 1.00 29.69 177 SER A CA 1
ATOM 1229 C C . SER A 1 177 ? -27.176 6.635 -26.350 1.00 29.69 177 SER A C 1
ATOM 1231 O O . SER A 1 177 ? -26.358 7.387 -25.822 1.00 29.69 177 SER A O 1
ATOM 1233 N N . GLU A 1 178 ? -28.210 6.140 -25.671 1.00 32.94 178 GLU A N 1
ATOM 1234 C CA . GLU A 1 178 ? -28.620 6.553 -24.315 1.00 32.94 178 GLU A CA 1
ATOM 1235 C C . GLU A 1 178 ? -27.715 6.008 -23.179 1.00 32.94 178 GLU A C 1
ATOM 1237 O O . GLU A 1 178 ? -28.178 5.764 -22.070 1.00 32.94 178 GLU A O 1
ATOM 1242 N N . GLN A 1 179 ? -26.420 5.774 -23.438 1.00 44.09 179 GLN A N 1
ATOM 1243 C CA . GLN A 1 179 ? -25.494 5.071 -22.525 1.00 44.09 179 GLN A CA 1
ATOM 1244 C C . GLN A 1 179 ? -24.211 5.854 -22.169 1.00 44.09 179 GLN A C 1
ATOM 1246 O O . GLN A 1 179 ? -23.226 5.274 -21.710 1.00 44.09 179 GLN A O 1
ATOM 1251 N N . GLY A 1 180 ? -24.192 7.173 -22.370 1.00 55.84 180 GLY A N 1
ATOM 1252 C CA . GLY A 1 180 ? -23.066 8.025 -21.969 1.00 55.84 180 GLY A CA 1
ATOM 1253 C C . GLY A 1 180 ? -23.112 8.464 -20.504 1.00 55.84 180 GLY A C 1
ATOM 1254 O O . GLY A 1 180 ? -24.180 8.731 -19.957 1.00 55.84 180 GLY A O 1
ATOM 1255 N N . ARG A 1 181 ? -21.938 8.589 -19.872 1.00 76.12 181 ARG A N 1
ATOM 1256 C CA . ARG A 1 181 ? -21.812 9.068 -18.484 1.00 76.12 181 ARG A CA 1
ATOM 1257 C C . ARG A 1 181 ? -22.055 10.578 -18.418 1.00 76.12 181 ARG A C 1
ATOM 1259 O O . ARG A 1 181 ? -21.546 11.322 -19.260 1.00 76.12 181 ARG A O 1
ATOM 1266 N N . ARG A 1 182 ? -22.788 11.039 -17.401 1.00 85.88 182 ARG A N 1
ATOM 1267 C CA . ARG A 1 182 ? -23.006 12.469 -17.136 1.00 85.88 182 ARG A CA 1
ATOM 1268 C C . ARG A 1 182 ? -21.963 12.991 -16.150 1.00 85.88 182 ARG A C 1
ATOM 1270 O O . ARG A 1 182 ? -21.676 12.355 -15.138 1.00 85.88 182 ARG A O 1
ATOM 1277 N N . GLY A 1 183 ? -21.394 14.145 -16.469 1.00 88.12 183 GLY A N 1
ATOM 1278 C CA . GLY A 1 183 ? -20.437 14.873 -15.644 1.00 88.12 183 GLY A CA 1
ATOM 1279 C C . GLY A 1 183 ? -20.989 16.235 -15.248 1.00 88.12 183 GLY A C 1
ATOM 1280 O O . GLY A 1 183 ? -21.846 16.786 -15.938 1.00 88.12 183 GLY A O 1
ATOM 1281 N N . LYS A 1 184 ? -20.491 16.788 -14.144 1.00 90.44 184 LYS A N 1
ATOM 1282 C CA . LYS A 1 184 ? -20.942 18.054 -13.560 1.00 90.44 184 LYS A CA 1
ATOM 1283 C C . LYS A 1 184 ? -19.739 18.909 -13.187 1.00 90.44 184 LYS A C 1
ATOM 1285 O O . LYS A 1 184 ? -18.878 18.479 -12.420 1.00 90.44 184 LYS A O 1
ATOM 1290 N N . THR A 1 185 ? -19.646 20.113 -13.748 1.00 89.94 185 THR A N 1
ATOM 1291 C CA . THR A 1 185 ? -18.534 21.019 -13.429 1.00 89.94 185 THR A CA 1
ATOM 1292 C C . THR A 1 185 ? -18.669 21.587 -12.010 1.00 89.94 185 THR A C 1
ATOM 1294 O O . THR A 1 185 ? -19.777 21.624 -11.466 1.00 89.94 185 THR A O 1
ATOM 1297 N N . PRO A 1 186 ? -17.596 22.147 -11.420 1.00 84.69 186 PRO A N 1
ATOM 1298 C CA . PRO A 1 186 ? -17.654 22.857 -10.138 1.00 84.69 186 PRO A CA 1
ATOM 1299 C C . PRO A 1 186 ? -18.494 24.151 -10.144 1.00 84.69 186 PRO A C 1
ATOM 1301 O O . PRO A 1 186 ? -18.489 24.880 -9.155 1.00 84.69 186 PRO A O 1
ATOM 1304 N N . ALA A 1 187 ? -19.154 24.483 -11.259 1.00 83.50 187 ALA A N 1
ATOM 1305 C CA . ALA A 1 187 ? -20.172 25.532 -11.373 1.00 83.50 187 ALA A CA 1
ATOM 1306 C C . ALA A 1 187 ? -21.600 24.955 -11.522 1.00 83.50 187 ALA A C 1
ATOM 1308 O O . ALA A 1 187 ? -22.534 25.682 -11.844 1.00 83.50 187 ALA A O 1
ATOM 1309 N N . GLY A 1 188 ? -21.770 23.640 -11.341 1.00 82.81 188 GLY A N 1
ATOM 1310 C CA . GLY A 1 188 ? -23.051 22.938 -11.439 1.00 82.81 188 GLY A CA 1
ATOM 1311 C C . GLY A 1 188 ? -23.509 22.602 -12.862 1.00 82.81 188 GLY A C 1
ATOM 1312 O O . GLY A 1 188 ? -24.559 21.980 -13.007 1.00 82.81 188 GLY A O 1
ATOM 1313 N N . LYS A 1 189 ? -22.750 22.965 -13.909 1.00 87.19 189 LYS A N 1
ATOM 1314 C CA . LYS A 1 189 ? -23.123 22.688 -15.305 1.00 87.19 189 LYS A CA 1
ATOM 1315 C C . LYS A 1 189 ? -22.953 21.203 -15.623 1.00 87.19 189 LYS A C 1
ATOM 1317 O O . LYS A 1 189 ? -21.846 20.677 -15.535 1.00 87.19 189 LYS A O 1
ATOM 1322 N N . GLU A 1 190 ? -24.027 20.562 -16.065 1.00 90.19 190 GLU A N 1
ATOM 1323 C CA . GLU A 1 190 ? -24.008 19.173 -16.529 1.00 90.19 190 GLU A CA 1
ATOM 1324 C C . GLU A 1 190 ? -23.567 19.058 -17.999 1.00 90.19 190 GLU A C 1
ATOM 1326 O O . GLU A 1 190 ? -23.812 19.950 -18.817 1.00 90.19 190 GLU A O 1
ATOM 1331 N N . PHE A 1 191 ? -22.881 17.962 -18.331 1.00 91.94 191 PHE A N 1
ATOM 1332 C CA . PHE A 1 191 ? -22.422 17.636 -19.681 1.00 91.94 191 PHE A CA 1
ATOM 1333 C C . PHE A 1 191 ? -22.281 16.117 -19.885 1.00 91.94 191 PHE A C 1
ATOM 1335 O O . PHE A 1 191 ? -22.109 15.357 -18.934 1.00 91.94 191 PHE A O 1
ATOM 1342 N N . PHE A 1 192 ? -22.338 15.668 -21.139 1.00 87.62 192 PHE A N 1
ATOM 1343 C CA . PHE A 1 192 ? -21.978 14.301 -21.531 1.00 87.62 192 PHE A CA 1
ATOM 1344 C C . PHE A 1 192 ? -20.453 14.162 -21.501 1.00 87.62 192 PHE A C 1
ATOM 1346 O O . PHE A 1 192 ? -19.774 14.994 -22.099 1.00 87.62 192 PHE A O 1
ATOM 1353 N N . VAL A 1 193 ? -19.911 13.136 -20.841 1.00 87.88 193 VAL A N 1
ATOM 1354 C CA . VAL A 1 193 ? -18.459 12.909 -20.722 1.00 87.88 193 VAL A CA 1
ATOM 1355 C C . VAL A 1 193 ? -17.977 12.002 -21.864 1.00 87.88 193 VAL A C 1
ATOM 1357 O O . VAL A 1 193 ? -18.325 10.819 -21.857 1.00 87.88 193 VAL A O 1
ATOM 1360 N N . PRO A 1 194 ? -17.169 12.497 -22.827 1.00 89.56 194 PRO A N 1
ATOM 1361 C CA . PRO A 1 194 ? -16.655 11.667 -23.914 1.00 89.56 194 PRO A CA 1
ATOM 1362 C C . PRO A 1 194 ? -15.711 10.566 -23.428 1.00 89.56 194 PRO A C 1
ATOM 1364 O O . PRO A 1 194 ? -15.021 10.691 -22.406 1.00 89.56 194 PRO A O 1
ATOM 1367 N N . THR A 1 195 ? -15.669 9.486 -24.197 1.00 86.00 195 THR A N 1
ATOM 1368 C CA . THR A 1 195 ? -14.932 8.268 -23.884 1.00 86.00 195 THR A CA 1
ATOM 1369 C C . THR A 1 195 ? -13.433 8.497 -24.029 1.00 86.00 195 THR A C 1
ATOM 1371 O O . THR A 1 195 ? -12.947 8.963 -25.057 1.00 86.00 195 THR A O 1
ATOM 1374 N N . THR A 1 196 ? -12.678 8.130 -22.998 1.00 84.75 196 THR A N 1
ATOM 1375 C CA . THR A 1 196 ? -11.211 8.121 -23.021 1.00 84.75 196 THR A CA 1
ATOM 1376 C C . THR A 1 196 ? -10.678 6.692 -23.127 1.00 84.75 196 THR A C 1
ATOM 1378 O O . THR A 1 196 ? -11.407 5.725 -22.885 1.00 84.75 196 THR A O 1
ATOM 1381 N N . HIS A 1 197 ? -9.431 6.552 -23.584 1.00 75.06 197 HIS A N 1
ATOM 1382 C CA . HIS A 1 197 ? -8.757 5.270 -23.796 1.00 75.06 197 HIS A CA 1
ATOM 1383 C C . HIS A 1 197 ? -7.318 5.318 -23.262 1.00 75.06 197 HIS A C 1
ATOM 1385 O O . HIS A 1 197 ? -6.648 6.351 -23.345 1.00 75.06 197 HIS A O 1
ATOM 1391 N N . ASP A 1 198 ? -6.826 4.180 -22.771 1.00 65.62 198 ASP A N 1
ATOM 1392 C CA . ASP A 1 198 ? -5.437 3.998 -22.338 1.00 65.62 198 ASP A CA 1
ATOM 1393 C C . ASP A 1 198 ? -4.440 4.130 -23.501 1.00 65.62 198 ASP A C 1
ATOM 1395 O O . ASP A 1 198 ? -4.678 3.613 -24.599 1.00 65.62 198 ASP A O 1
ATOM 1399 N N . LEU A 1 199 ? -3.253 4.686 -23.228 1.00 60.62 199 LEU A N 1
ATOM 1400 C CA . LEU A 1 199 ? -2.122 4.677 -24.169 1.00 60.62 199 LEU A CA 1
ATOM 1401 C C . LEU A 1 199 ? -1.797 3.249 -24.651 1.00 60.62 199 LEU A C 1
ATOM 1403 O O . LEU A 1 199 ? -1.608 3.027 -25.845 1.00 60.62 199 LEU A O 1
ATOM 1407 N N . LEU A 1 200 ? -1.837 2.266 -23.740 1.00 58.44 200 LEU A N 1
ATOM 1408 C CA . LEU A 1 200 ? -1.577 0.849 -24.028 1.00 58.44 200 LEU A CA 1
ATOM 1409 C C . LEU A 1 200 ? -2.541 0.237 -25.060 1.00 58.44 200 LEU A C 1
ATOM 1411 O O . LEU A 1 200 ? -2.131 -0.628 -25.828 1.00 58.44 200 LEU A O 1
ATOM 1415 N N . ARG A 1 201 ? -3.803 0.687 -25.119 1.00 63.56 201 ARG A N 1
ATOM 1416 C CA . ARG A 1 201 ? -4.765 0.229 -26.143 1.00 63.56 201 ARG A CA 1
ATOM 1417 C C . ARG A 1 201 ? -4.456 0.852 -27.506 1.00 63.56 201 ARG A C 1
ATOM 1419 O O . ARG A 1 201 ? -4.547 0.185 -28.538 1.00 63.56 201 ARG A O 1
ATOM 1426 N N . ASN A 1 202 ? -4.042 2.118 -27.493 1.00 61.12 202 ASN A N 1
ATOM 1427 C CA . ASN A 1 202 ? -3.735 2.895 -28.689 1.00 61.12 202 ASN A CA 1
ATOM 1428 C C . ASN A 1 202 ? -2.379 2.545 -29.329 1.00 61.12 202 ASN A C 1
ATOM 1430 O O . ASN A 1 202 ? -2.196 2.861 -30.502 1.00 61.12 202 ASN A O 1
ATOM 1434 N N . LEU A 1 203 ? -1.467 1.842 -28.636 1.00 61.44 203 LEU A N 1
ATOM 1435 C CA . LEU A 1 203 ? -0.191 1.347 -29.195 1.00 61.44 203 LEU A CA 1
ATOM 1436 C C . LEU A 1 203 ? -0.347 0.552 -30.506 1.00 61.44 203 LEU A C 1
ATOM 1438 O O . LEU A 1 203 ? 0.561 0.535 -31.328 1.00 61.44 203 LEU A O 1
ATOM 1442 N N . SER A 1 204 ? -1.502 -0.083 -30.717 1.00 64.25 204 SER A N 1
ATOM 1443 C CA . SER A 1 204 ? -1.834 -0.809 -31.951 1.00 64.25 204 SER A CA 1
ATOM 1444 C C . SER A 1 204 ? -2.139 0.096 -33.159 1.00 64.25 204 SER A C 1
ATOM 1446 O O . SER A 1 204 ? -2.212 -0.391 -34.285 1.00 64.25 204 SER A O 1
ATOM 1448 N N . ASN A 1 205 ? -2.335 1.404 -32.950 1.00 71.06 205 ASN A N 1
ATOM 1449 C CA . ASN A 1 205 ? -2.832 2.337 -33.958 1.00 71.06 205 ASN A CA 1
ATOM 1450 C C . ASN A 1 205 ? -2.088 3.686 -33.925 1.00 71.06 205 ASN A C 1
ATOM 1452 O O . ASN A 1 205 ? -2.655 4.742 -33.628 1.00 71.06 205 ASN A O 1
ATOM 1456 N N . PHE A 1 206 ? -0.807 3.639 -34.304 1.00 72.25 206 PHE A N 1
ATOM 1457 C CA . PHE A 1 206 ? 0.127 4.773 -34.412 1.00 72.25 206 PHE A CA 1
ATOM 1458 C C . PHE A 1 206 ? -0.431 6.021 -35.127 1.00 72.25 206 PHE A C 1
ATOM 1460 O O . PHE A 1 206 ? 0.027 7.135 -34.874 1.00 72.25 206 PHE A O 1
ATOM 1467 N N . SER A 1 207 ? -1.438 5.875 -36.000 1.00 73.00 207 SER A N 1
ATOM 1468 C CA . SER A 1 207 ? -2.075 7.003 -36.696 1.00 73.00 207 SER A CA 1
ATOM 1469 C C . SER A 1 207 ? -2.668 8.049 -35.735 1.00 73.00 207 SER A C 1
ATOM 1471 O O . SER A 1 207 ? -2.618 9.250 -36.027 1.00 73.00 207 SER A O 1
ATOM 1473 N N . LYS A 1 208 ? -3.155 7.619 -34.561 1.00 79.69 208 LYS A N 1
ATOM 1474 C CA . LYS A 1 208 ? -3.773 8.481 -33.541 1.00 79.69 208 LYS A CA 1
ATOM 1475 C C . LYS A 1 208 ? -2.787 9.170 -32.589 1.00 79.69 208 LYS A C 1
ATOM 1477 O O . LYS A 1 208 ? -3.221 10.014 -31.811 1.00 79.69 208 LYS A O 1
ATOM 1482 N N . PHE A 1 209 ? -1.488 8.861 -32.647 1.00 82.88 209 PHE A N 1
ATOM 1483 C CA . PHE A 1 209 ? -0.508 9.443 -31.720 1.00 82.88 209 PHE A CA 1
ATOM 1484 C C . PHE A 1 209 ? -0.417 10.966 -31.878 1.00 82.88 209 PHE A C 1
ATOM 1486 O O . PHE A 1 209 ? -0.221 11.484 -32.982 1.00 82.88 209 PHE A O 1
ATOM 1493 N N . ASN A 1 210 ? -0.532 11.684 -30.764 1.00 87.75 210 ASN A N 1
ATOM 1494 C CA . ASN A 1 210 ? -0.314 13.123 -30.692 1.00 87.75 210 ASN A CA 1
ATOM 1495 C C . ASN A 1 210 ? 1.148 13.444 -30.300 1.00 87.75 210 ASN A C 1
ATOM 1497 O O . ASN A 1 210 ? 1.965 12.554 -30.055 1.00 87.75 210 ASN A O 1
ATOM 1501 N N . VAL A 1 211 ? 1.508 14.731 -30.258 1.00 91.12 211 VAL A N 1
ATOM 1502 C CA . VAL A 1 211 ? 2.878 15.170 -29.914 1.00 91.12 211 VAL A CA 1
ATOM 1503 C C . VAL A 1 211 ? 3.289 14.768 -28.489 1.00 91.12 211 VAL A C 1
ATOM 1505 O O . VAL A 1 211 ? 4.470 14.529 -28.247 1.00 91.12 211 VAL A O 1
ATOM 1508 N N . PHE A 1 212 ? 2.345 14.637 -27.555 1.00 90.75 212 PHE A N 1
ATOM 1509 C CA . PHE A 1 212 ? 2.627 14.193 -26.188 1.00 90.75 212 PHE A CA 1
ATOM 1510 C C . PHE A 1 212 ? 2.885 12.682 -26.115 1.00 90.75 212 PHE A C 1
ATOM 1512 O O . PHE A 1 212 ? 3.813 12.275 -25.424 1.00 90.75 212 PHE A O 1
ATOM 1519 N N . ASP A 1 213 ? 2.150 11.864 -26.877 1.00 88.19 213 ASP A N 1
ATOM 1520 C CA . ASP A 1 213 ? 2.412 10.420 -27.004 1.00 88.19 213 ASP A CA 1
ATOM 1521 C C . ASP A 1 213 ? 3.814 10.167 -27.586 1.00 88.19 213 ASP A C 1
ATOM 1523 O O . ASP A 1 213 ? 4.577 9.347 -27.075 1.00 88.19 213 ASP A O 1
ATOM 1527 N N . LEU A 1 214 ? 4.181 10.931 -28.622 1.00 90.12 214 LEU A N 1
ATOM 1528 C CA . LEU A 1 214 ? 5.507 10.892 -29.246 1.00 90.12 214 LEU A CA 1
ATOM 1529 C C . LEU A 1 214 ? 6.613 11.367 -28.290 1.00 90.12 214 LEU A C 1
ATOM 1531 O O . LEU A 1 214 ? 7.673 10.748 -28.233 1.00 90.12 214 LEU A O 1
ATOM 1535 N N . CYS A 1 215 ? 6.364 12.422 -27.507 1.00 92.06 215 CYS A N 1
ATOM 1536 C CA . CYS A 1 215 ? 7.282 12.893 -26.467 1.00 92.06 215 CYS A CA 1
ATOM 1537 C C . CYS A 1 215 ? 7.476 11.842 -25.361 1.00 92.06 215 CYS A C 1
ATOM 1539 O O . CYS A 1 215 ? 8.601 11.592 -24.928 1.00 92.06 215 CYS A O 1
ATOM 1541 N N . ASN A 1 216 ? 6.398 11.171 -24.947 1.00 90.62 216 ASN A N 1
ATOM 1542 C CA . ASN A 1 216 ? 6.442 10.109 -23.949 1.00 90.62 216 ASN A CA 1
ATOM 1543 C C . ASN A 1 216 ? 7.286 8.921 -24.436 1.00 90.62 216 ASN A C 1
ATOM 1545 O O . ASN A 1 216 ? 8.265 8.538 -23.798 1.00 90.62 216 ASN A O 1
ATOM 1549 N N . ILE A 1 217 ? 6.973 8.387 -25.619 1.00 90.50 217 ILE A N 1
ATOM 1550 C CA . ILE A 1 217 ? 7.715 7.261 -26.203 1.00 90.50 217 ILE A CA 1
ATOM 1551 C C . ILE A 1 217 ? 9.180 7.653 -26.459 1.00 90.50 217 ILE A C 1
ATOM 1553 O O . ILE A 1 217 ? 10.079 6.874 -26.156 1.00 90.50 217 ILE A O 1
ATOM 1557 N N . GLY A 1 218 ? 9.433 8.873 -26.945 1.00 94.00 218 GLY A N 1
ATOM 1558 C CA . GLY A 1 218 ? 10.780 9.393 -27.191 1.00 94.00 218 GLY A CA 1
ATOM 1559 C C . GLY A 1 218 ? 11.625 9.554 -25.924 1.00 94.00 218 GLY A C 1
ATOM 1560 O O . GLY A 1 218 ? 12.794 9.180 -25.932 1.00 94.00 218 GLY A O 1
ATOM 1561 N N . THR A 1 219 ? 11.049 10.046 -24.823 1.00 94.88 219 THR A N 1
ATOM 1562 C CA . THR A 1 219 ? 11.760 10.179 -23.534 1.00 94.88 219 THR A CA 1
ATOM 1563 C C . THR A 1 219 ? 12.062 8.819 -22.903 1.00 94.88 219 THR A C 1
ATOM 1565 O O . THR A 1 219 ? 13.204 8.573 -22.517 1.00 94.88 219 THR A O 1
ATOM 1568 N N . ASN A 1 220 ? 11.106 7.885 -22.919 1.00 94.38 220 ASN A N 1
ATOM 1569 C CA . ASN A 1 220 ? 11.339 6.504 -22.480 1.00 94.38 220 ASN A CA 1
ATOM 1570 C C . ASN A 1 220 ? 12.437 5.820 -23.320 1.00 94.38 220 ASN A C 1
ATOM 1572 O O . ASN A 1 220 ? 13.373 5.238 -22.770 1.00 94.38 220 ASN A O 1
ATOM 1576 N N . ALA A 1 221 ? 12.364 5.931 -24.652 1.00 95.00 221 ALA A N 1
ATOM 1577 C CA . ALA A 1 221 ? 13.366 5.378 -25.562 1.00 95.00 221 ALA A CA 1
ATOM 1578 C C . ALA A 1 221 ? 14.752 6.018 -25.374 1.00 95.00 221 ALA A C 1
ATOM 1580 O O . ALA A 1 221 ? 15.757 5.319 -25.474 1.00 95.00 221 ALA A O 1
ATOM 1581 N N . PHE A 1 222 ? 14.820 7.313 -25.050 1.00 96.00 222 PHE A N 1
ATOM 1582 C CA . PHE A 1 222 ? 16.066 8.011 -24.734 1.00 96.00 222 PHE A CA 1
ATOM 1583 C C . PHE A 1 222 ? 16.726 7.471 -23.458 1.00 96.00 222 PHE A C 1
ATOM 1585 O O . PHE A 1 222 ? 17.916 7.165 -23.487 1.00 96.00 222 PHE A O 1
ATOM 1592 N N . PHE A 1 223 ? 15.981 7.265 -22.365 1.00 96.06 223 PHE A N 1
ATOM 1593 C CA . PHE A 1 223 ? 16.551 6.662 -21.151 1.00 96.06 223 PHE A CA 1
ATOM 1594 C C . PHE A 1 223 ? 17.002 5.208 -21.372 1.00 96.06 223 PHE A C 1
ATOM 1596 O O . PHE A 1 223 ? 18.075 4.826 -20.904 1.00 96.06 223 PHE A O 1
ATOM 1603 N N . ILE A 1 224 ? 16.246 4.415 -22.142 1.00 95.69 224 ILE A N 1
ATOM 1604 C CA . ILE A 1 224 ? 16.655 3.056 -22.541 1.00 95.69 224 ILE A CA 1
ATOM 1605 C C . ILE A 1 224 ? 17.935 3.103 -23.396 1.00 95.69 224 ILE A C 1
ATOM 1607 O O . ILE A 1 224 ? 18.859 2.322 -23.167 1.00 95.69 224 ILE A O 1
ATOM 1611 N N . PHE A 1 225 ? 18.028 4.038 -24.346 1.00 95.75 225 PHE A N 1
ATOM 1612 C CA . PHE A 1 225 ? 19.222 4.231 -25.170 1.00 95.75 225 PHE A CA 1
ATOM 1613 C C . PHE A 1 225 ? 20.443 4.614 -24.320 1.00 95.75 225 PHE A C 1
ATOM 1615 O O . PHE A 1 225 ? 21.501 4.009 -24.476 1.00 95.75 225 PHE A O 1
ATOM 1622 N N . LEU A 1 226 ? 20.299 5.549 -23.373 1.00 93.75 226 LEU A N 1
ATOM 1623 C CA . LEU A 1 226 ? 21.373 5.896 -22.438 1.00 93.75 226 LEU A CA 1
ATOM 1624 C C . LEU A 1 226 ? 21.846 4.679 -21.628 1.00 93.75 226 LEU A C 1
ATOM 1626 O O . LEU A 1 226 ? 23.048 4.507 -21.457 1.00 93.75 226 LEU A O 1
ATOM 1630 N N . PHE A 1 227 ? 20.936 3.811 -21.176 1.00 94.62 227 PHE A N 1
ATOM 1631 C CA . PHE A 1 227 ? 21.304 2.615 -20.411 1.00 94.62 227 PHE A CA 1
ATOM 1632 C C . PHE A 1 227 ? 22.153 1.616 -21.212 1.00 94.62 227 PHE A C 1
ATOM 1634 O O . PHE A 1 227 ? 23.129 1.087 -20.683 1.00 94.62 227 PHE A O 1
ATOM 1641 N N . PHE A 1 228 ? 21.805 1.361 -22.479 1.00 94.50 228 PHE A N 1
ATOM 1642 C CA . PHE A 1 228 ? 22.510 0.373 -23.309 1.00 94.50 228 PHE A CA 1
ATOM 1643 C C . PHE A 1 228 ? 23.721 0.928 -24.073 1.00 94.50 228 PHE A C 1
ATOM 1645 O O . PHE A 1 228 ? 24.644 0.170 -24.364 1.00 94.50 228 PHE A O 1
ATOM 1652 N N . PHE A 1 229 ? 23.737 2.224 -24.400 1.00 93.06 229 PHE A N 1
ATOM 1653 C CA . PHE A 1 229 ? 24.744 2.834 -25.280 1.00 93.06 229 PHE A CA 1
ATOM 1654 C C . PHE A 1 229 ? 25.577 3.941 -24.609 1.00 93.06 229 PHE A C 1
ATOM 1656 O O . PHE A 1 229 ? 26.380 4.587 -25.280 1.00 93.06 229 PHE A O 1
ATOM 1663 N N . SER A 1 230 ? 25.418 4.206 -23.306 1.00 88.31 230 SER A N 1
ATOM 1664 C CA . SER A 1 230 ? 26.225 5.202 -22.582 1.00 88.31 230 SER A CA 1
ATOM 1665 C C . SER A 1 230 ? 26.706 4.701 -21.218 1.00 88.31 230 SER A C 1
ATOM 1667 O O . SER A 1 230 ? 25.924 4.311 -20.353 1.00 88.31 230 SER A O 1
ATOM 1669 N N . SER A 1 231 ? 28.018 4.790 -20.981 1.00 90.00 231 SER A N 1
ATOM 1670 C CA . SER A 1 231 ? 28.681 4.379 -19.732 1.00 90.00 231 SER A CA 1
ATOM 1671 C C . SER A 1 231 ? 28.454 5.366 -18.575 1.00 90.00 231 SER A C 1
ATOM 1673 O O . SER A 1 231 ? 29.401 5.860 -17.966 1.00 90.00 231 SER A O 1
ATOM 1675 N N . LEU A 1 232 ? 27.193 5.688 -18.273 1.00 92.94 232 LEU A N 1
ATOM 1676 C CA . LEU A 1 232 ? 26.841 6.634 -17.214 1.00 92.94 232 LEU A CA 1
ATOM 1677 C C . LEU A 1 232 ? 27.136 6.060 -15.808 1.00 92.94 232 LEU A C 1
ATOM 1679 O O . LEU A 1 232 ? 26.858 4.877 -15.551 1.00 92.94 232 LEU A O 1
ATOM 1683 N N . PRO A 1 233 ? 27.650 6.883 -14.869 1.00 93.81 233 PRO A N 1
ATOM 1684 C CA . PRO A 1 233 ? 27.847 6.489 -13.476 1.00 93.81 233 PRO A CA 1
ATOM 1685 C C . PRO A 1 233 ? 26.522 6.137 -12.788 1.00 93.81 233 PRO A C 1
ATOM 1687 O O . PRO A 1 233 ? 25.474 6.717 -13.071 1.00 93.81 233 PRO A O 1
ATOM 1690 N N . ALA A 1 234 ? 26.569 5.192 -11.845 1.00 90.81 234 ALA A N 1
ATOM 1691 C CA . ALA A 1 234 ? 25.373 4.598 -11.241 1.00 90.81 234 ALA A CA 1
ATOM 1692 C C . ALA A 1 234 ? 24.456 5.617 -10.528 1.00 90.81 234 ALA A C 1
ATOM 1694 O O . ALA A 1 234 ? 23.234 5.478 -10.571 1.00 90.81 234 ALA A O 1
ATOM 1695 N N . TRP A 1 235 ? 25.024 6.683 -9.949 1.00 93.19 235 TRP A N 1
ATOM 1696 C CA . TRP A 1 235 ? 24.260 7.737 -9.271 1.00 93.19 235 TRP A CA 1
ATOM 1697 C C . TRP A 1 235 ? 23.331 8.529 -10.207 1.00 93.19 235 TRP A C 1
ATOM 1699 O O . TRP A 1 235 ? 22.312 9.035 -9.745 1.00 93.19 235 TRP A O 1
ATOM 1709 N N . LEU A 1 236 ? 23.609 8.599 -11.518 1.00 95.94 236 LEU A N 1
ATOM 1710 C CA . LEU A 1 236 ? 22.703 9.269 -12.458 1.00 95.94 236 LEU A CA 1
ATOM 1711 C C . LEU A 1 236 ? 21.376 8.519 -12.611 1.00 95.94 236 LEU A C 1
ATOM 1713 O O . LEU A 1 236 ? 20.343 9.158 -12.748 1.00 95.94 236 LEU A O 1
ATOM 1717 N N . TYR A 1 237 ? 21.370 7.188 -12.511 1.00 95.56 237 TYR A N 1
ATOM 1718 C CA . TYR A 1 237 ? 20.131 6.402 -12.559 1.00 95.56 237 TYR A CA 1
ATOM 1719 C C . TYR A 1 237 ? 19.283 6.600 -11.296 1.00 95.56 237 TYR A C 1
ATOM 1721 O O . TYR A 1 237 ? 18.061 6.705 -11.388 1.00 95.56 237 TYR A O 1
ATOM 1729 N N . VAL A 1 238 ? 19.935 6.749 -10.135 1.00 95.12 238 VAL A N 1
ATOM 1730 C CA . VAL A 1 238 ? 19.288 7.186 -8.885 1.00 95.12 238 VAL A CA 1
ATOM 1731 C C . VAL A 1 238 ? 18.676 8.578 -9.062 1.00 95.12 238 VAL A C 1
ATOM 1733 O O . VAL A 1 238 ? 17.502 8.773 -8.757 1.00 95.12 238 VAL A O 1
ATOM 1736 N N . PHE A 1 239 ? 19.438 9.532 -9.607 1.00 96.31 239 PHE A N 1
ATOM 1737 C CA . PHE A 1 239 ? 18.967 10.894 -9.864 1.00 96.31 239 PHE A CA 1
ATOM 1738 C C . PHE A 1 239 ? 17.794 10.939 -10.856 1.00 96.31 239 PHE A C 1
ATOM 1740 O O . PHE A 1 239 ? 16.802 11.605 -10.575 1.00 96.31 239 PHE A O 1
ATOM 1747 N N . PHE A 1 240 ? 17.858 10.213 -11.979 1.00 96.94 240 PHE A N 1
ATOM 1748 C CA . PHE A 1 240 ? 16.770 10.167 -12.960 1.00 96.94 240 PHE A CA 1
ATOM 1749 C C . PHE A 1 240 ? 15.489 9.593 -12.349 1.00 96.94 240 PHE A C 1
ATO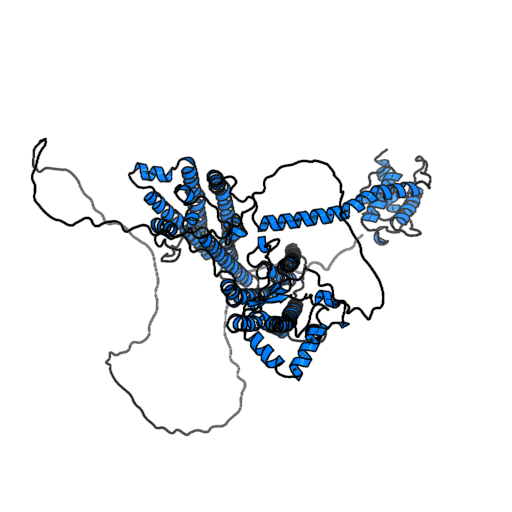M 1751 O O . PHE A 1 240 ? 14.424 10.179 -12.533 1.00 96.94 240 PHE A O 1
ATOM 1758 N N . PHE A 1 241 ? 15.579 8.506 -11.574 1.00 97.44 241 PHE A N 1
ATOM 1759 C CA . PHE A 1 241 ? 14.413 7.985 -10.864 1.00 97.44 241 PHE A CA 1
ATOM 1760 C C . PHE A 1 241 ? 13.859 9.005 -9.857 1.00 97.44 241 PHE A C 1
ATOM 1762 O O . PHE A 1 241 ? 12.679 9.336 -9.933 1.00 97.44 241 PHE A O 1
ATOM 1769 N N . PHE A 1 242 ? 14.691 9.573 -8.974 1.00 95.50 242 PHE A N 1
ATOM 1770 C CA . PHE A 1 242 ? 14.226 10.570 -8.001 1.00 95.50 242 PHE A CA 1
ATOM 1771 C C . PHE A 1 242 ? 13.643 11.831 -8.650 1.00 95.50 242 PHE A C 1
ATOM 1773 O O . PHE A 1 242 ? 12.678 12.381 -8.126 1.00 95.50 242 PHE A O 1
ATOM 1780 N N . PHE A 1 243 ? 14.171 12.275 -9.792 1.00 97.12 243 PHE A N 1
ATOM 1781 C CA . PHE A 1 243 ? 13.627 13.405 -10.544 1.00 97.12 243 PHE A CA 1
ATOM 1782 C C . PHE A 1 243 ? 12.184 13.139 -10.996 1.00 97.12 243 PHE A C 1
ATOM 1784 O O . PHE A 1 243 ? 11.296 13.947 -10.719 1.00 97.12 243 PHE A O 1
ATOM 1791 N N . TRP A 1 244 ? 11.922 11.995 -11.636 1.00 97.75 244 TRP A N 1
ATOM 1792 C CA . TRP A 1 244 ? 10.570 11.646 -12.085 1.00 97.75 244 TRP A CA 1
ATOM 1793 C C . TRP A 1 244 ? 9.632 11.297 -10.926 1.00 97.75 244 TRP A C 1
ATOM 1795 O O . TRP A 1 244 ? 8.467 11.689 -10.956 1.00 97.75 244 TRP A O 1
ATOM 1805 N N . ARG A 1 245 ? 10.154 10.673 -9.867 1.00 97.12 245 ARG A N 1
ATOM 1806 C CA . ARG A 1 245 ? 9.435 10.378 -8.622 1.00 97.12 245 ARG A CA 1
ATOM 1807 C C . ARG A 1 245 ? 8.982 11.646 -7.898 1.00 97.12 245 ARG A C 1
ATOM 1809 O O . ARG A 1 245 ? 7.819 11.752 -7.519 1.00 97.12 245 ARG A O 1
ATOM 1816 N N . LEU A 1 246 ? 9.848 12.653 -7.779 1.00 96.50 246 LEU A N 1
ATOM 1817 C CA . LEU A 1 246 ? 9.464 13.975 -7.272 1.00 96.50 246 LEU A CA 1
ATOM 1818 C C . LEU A 1 246 ? 8.534 14.709 -8.250 1.00 96.50 246 LEU A C 1
ATOM 1820 O O . LEU A 1 246 ? 7.596 15.369 -7.810 1.00 96.50 246 LEU A O 1
ATOM 1824 N N . GLY A 1 247 ? 8.728 14.556 -9.563 1.00 97.19 247 GLY A N 1
ATOM 1825 C CA . GLY A 1 247 ? 7.801 15.052 -10.585 1.00 97.19 247 GLY A CA 1
ATOM 1826 C C . GLY A 1 247 ? 6.384 14.482 -10.440 1.00 97.19 247 GLY A C 1
ATOM 1827 O O . GLY A 1 247 ? 5.411 15.214 -10.617 1.00 97.19 247 GLY A O 1
ATOM 1828 N N . TYR A 1 248 ? 6.268 13.211 -10.051 1.00 96.25 248 TYR A N 1
ATOM 1829 C CA . TYR A 1 248 ? 5.011 12.562 -9.697 1.00 96.25 248 TYR A CA 1
ATOM 1830 C C . TYR A 1 248 ? 4.489 13.080 -8.347 1.00 96.25 248 TYR A C 1
ATOM 1832 O O . TYR A 1 248 ? 3.565 13.894 -8.330 1.00 96.25 248 TYR A O 1
ATOM 1840 N N . ASP A 1 249 ? 5.075 12.656 -7.227 1.00 95.94 249 ASP A N 1
ATOM 1841 C CA . ASP A 1 249 ? 4.465 12.836 -5.903 1.00 95.94 249 ASP A CA 1
ATOM 1842 C C . ASP A 1 249 ? 4.432 14.312 -5.450 1.00 95.94 249 ASP A C 1
ATOM 1844 O O . ASP A 1 249 ? 3.460 14.749 -4.836 1.00 95.94 249 ASP A O 1
ATOM 1848 N N . ALA A 1 250 ? 5.446 15.121 -5.786 1.00 95.12 250 ALA A N 1
ATOM 1849 C CA . ALA A 1 250 ? 5.486 16.545 -5.428 1.00 95.12 250 ALA A CA 1
ATOM 1850 C C . ALA A 1 250 ? 5.026 17.469 -6.572 1.00 95.12 250 ALA A C 1
ATOM 1852 O O . ALA A 1 250 ? 4.319 18.447 -6.327 1.00 95.12 250 ALA A O 1
ATOM 1853 N N . GLY A 1 251 ? 5.389 17.169 -7.823 1.00 96.38 251 GLY A N 1
ATOM 1854 C CA . GLY A 1 251 ? 5.063 17.993 -8.993 1.00 96.38 251 GLY A CA 1
ATOM 1855 C C . GLY A 1 251 ? 3.578 17.953 -9.361 1.00 96.38 251 GLY A C 1
ATOM 1856 O O . GLY A 1 251 ? 2.919 18.996 -9.391 1.00 96.38 251 GLY A O 1
ATOM 1857 N N . LEU A 1 252 ? 3.021 16.756 -9.583 1.00 96.62 252 LEU A N 1
ATOM 1858 C CA . LEU A 1 252 ? 1.573 16.596 -9.765 1.00 96.62 252 LEU A CA 1
ATOM 1859 C C . LEU A 1 252 ? 0.821 16.920 -8.466 1.00 96.62 252 LEU A C 1
ATOM 1861 O O . LEU A 1 252 ? -0.231 17.552 -8.532 1.00 96.62 252 LEU A O 1
ATOM 1865 N N . GLY A 1 253 ? 1.394 16.595 -7.300 1.00 95.25 253 GLY A N 1
ATOM 1866 C CA . GLY A 1 253 ? 0.864 16.978 -5.987 1.00 95.25 253 GLY A CA 1
ATOM 1867 C C . GLY A 1 253 ? 0.607 18.481 -5.843 1.00 95.25 253 GLY A C 1
ATOM 1868 O O . GLY A 1 253 ? -0.501 18.889 -5.495 1.00 95.25 253 GLY A O 1
ATOM 1869 N N . ALA A 1 254 ? 1.581 19.326 -6.193 1.00 95.94 254 ALA A N 1
ATOM 1870 C CA . ALA A 1 254 ? 1.421 20.778 -6.173 1.00 95.94 254 ALA A CA 1
ATOM 1871 C C . ALA A 1 254 ? 0.357 21.261 -7.177 1.00 95.94 254 ALA A C 1
ATOM 1873 O O . ALA A 1 254 ? -0.507 22.068 -6.824 1.00 95.94 254 ALA A O 1
ATOM 1874 N N . LEU A 1 255 ? 0.375 20.749 -8.416 1.00 96.75 255 LEU A N 1
ATOM 1875 C CA . LEU A 1 255 ? -0.615 21.102 -9.443 1.00 96.75 255 LEU A CA 1
ATOM 1876 C C . LEU A 1 255 ? -2.047 20.758 -9.003 1.00 96.75 255 LEU A C 1
ATOM 1878 O O . LEU A 1 255 ? -2.947 21.587 -9.151 1.00 96.75 255 LEU A O 1
ATOM 1882 N N . LEU A 1 256 ? -2.245 19.572 -8.423 1.00 96.75 256 LEU A N 1
ATOM 1883 C CA . LEU A 1 256 ? -3.527 19.104 -7.897 1.00 96.75 256 LEU A CA 1
ATOM 1884 C C . LEU A 1 256 ? -3.957 19.892 -6.652 1.00 96.75 256 LEU A C 1
ATOM 1886 O O . LEU A 1 256 ? -5.110 20.312 -6.575 1.00 96.75 256 LEU A O 1
ATOM 1890 N N . HIS A 1 257 ? -3.048 20.207 -5.726 1.00 94.25 257 HIS A N 1
ATOM 1891 C CA . HIS A 1 257 ? -3.354 21.046 -4.562 1.00 94.25 257 HIS A CA 1
ATOM 1892 C C . HIS A 1 257 ? -3.856 22.444 -4.979 1.00 94.25 257 HIS A C 1
ATOM 1894 O O . HIS A 1 257 ? -4.921 22.890 -4.539 1.00 94.25 257 HIS A O 1
ATOM 1900 N N . TYR A 1 258 ? -3.146 23.129 -5.886 1.00 95.00 258 TYR A N 1
ATOM 1901 C CA . TYR A 1 258 ? -3.585 24.432 -6.405 1.00 95.00 258 TYR A CA 1
ATOM 1902 C C . TYR A 1 258 ? -4.859 24.331 -7.262 1.00 95.00 258 TYR A C 1
ATOM 1904 O O . TYR A 1 258 ? -5.686 25.246 -7.260 1.00 95.00 258 TYR A O 1
ATOM 1912 N N . GLN A 1 259 ? -5.075 23.222 -7.972 1.00 95.88 259 GLN A N 1
ATOM 1913 C CA . GLN A 1 259 ? -6.325 22.966 -8.689 1.00 95.88 259 GLN A CA 1
ATOM 1914 C C . GLN A 1 259 ? -7.513 22.794 -7.719 1.00 95.88 259 GLN A C 1
ATOM 1916 O O . GLN A 1 259 ? -8.518 23.486 -7.882 1.00 95.88 259 GLN A O 1
ATOM 1921 N N . SER A 1 260 ? -7.369 21.979 -6.668 1.00 93.44 260 SER A N 1
ATOM 1922 C CA . SER A 1 260 ? -8.383 21.746 -5.622 1.00 93.44 260 SER A CA 1
ATOM 1923 C C . SER A 1 260 ? -8.788 23.029 -4.888 1.00 93.44 260 SER A C 1
ATOM 1925 O O . SER A 1 260 ? -9.960 23.211 -4.549 1.00 93.44 260 SER A O 1
ATOM 1927 N N . ASN A 1 261 ? -7.837 23.936 -4.637 1.00 91.75 261 ASN A N 1
ATOM 1928 C CA . ASN A 1 261 ? -8.070 25.130 -3.818 1.00 91.75 261 ASN A CA 1
ATOM 1929 C C . ASN A 1 261 ? -8.379 26.413 -4.609 1.00 91.75 261 ASN A C 1
ATOM 1931 O O . ASN A 1 261 ? -9.126 27.246 -4.102 1.00 91.75 261 ASN A O 1
ATOM 1935 N N . GLY A 1 262 ? -7.895 26.566 -5.847 1.00 89.56 262 GLY A N 1
ATOM 1936 C CA . GLY A 1 262 ? -8.116 27.784 -6.647 1.00 89.56 262 GLY A CA 1
ATOM 1937 C C . GLY A 1 262 ? -8.317 27.566 -8.152 1.00 89.56 262 GLY A C 1
ATOM 1938 O O . GLY A 1 262 ? -8.221 28.522 -8.923 1.00 89.56 262 GLY A O 1
ATOM 1939 N N . LYS A 1 263 ? -8.561 26.325 -8.602 1.00 93.62 263 LYS A N 1
ATOM 1940 C CA . LYS A 1 263 ? -8.776 25.963 -10.021 1.00 93.62 263 LYS A CA 1
ATOM 1941 C C . LYS A 1 263 ? -7.624 26.403 -10.947 1.00 93.62 263 LYS A C 1
ATOM 1943 O O . LYS A 1 263 ? -7.839 26.766 -12.105 1.00 93.62 263 LYS A O 1
ATOM 1948 N N . HIS A 1 264 ? -6.388 26.424 -10.432 1.00 93.69 264 HIS A N 1
ATOM 1949 C CA . HIS A 1 264 ? -5.238 27.045 -11.107 1.00 93.69 264 HIS A CA 1
ATOM 1950 C C . HIS A 1 264 ? -4.912 26.418 -12.472 1.00 93.69 264 HIS A C 1
ATOM 1952 O O . HIS A 1 264 ? -4.579 27.155 -13.400 1.00 93.69 264 HIS A O 1
ATOM 1958 N N . VAL A 1 265 ? -5.040 25.093 -12.625 1.00 95.56 265 VAL A N 1
ATOM 1959 C CA . VAL A 1 265 ? -4.745 24.403 -13.894 1.00 95.56 265 VAL A CA 1
ATOM 1960 C C . VAL A 1 265 ? -5.790 24.768 -14.950 1.00 95.56 265 VAL A C 1
ATOM 1962 O O . VAL A 1 265 ? -5.428 25.153 -16.061 1.00 95.56 265 VAL A O 1
ATOM 1965 N N . VAL A 1 266 ? -7.077 24.758 -14.587 1.00 96.12 266 VAL A N 1
ATOM 1966 C CA . VAL A 1 266 ? -8.178 25.211 -15.463 1.00 96.12 266 VAL A CA 1
ATOM 1967 C C . VAL A 1 266 ? -7.978 26.672 -15.883 1.00 96.12 266 VAL A C 1
ATOM 1969 O O . VAL A 1 266 ? -8.044 26.992 -17.070 1.00 96.12 266 VAL A O 1
ATOM 1972 N N . ASN A 1 267 ? -7.648 27.551 -14.933 1.00 96.25 267 ASN A N 1
ATOM 1973 C CA . ASN A 1 267 ? -7.394 28.971 -15.189 1.00 96.25 267 ASN A CA 1
ATOM 1974 C C . ASN A 1 267 ? -6.167 29.209 -16.093 1.00 96.25 267 ASN A C 1
ATOM 1976 O O . ASN A 1 267 ? -6.173 30.131 -16.912 1.00 96.25 267 ASN A O 1
ATOM 1980 N N . TYR A 1 268 ? -5.118 28.390 -15.977 1.00 96.19 268 TYR A N 1
ATOM 1981 C CA . TYR A 1 268 ? -3.941 28.454 -16.847 1.00 96.19 268 TYR A CA 1
ATOM 1982 C C . TYR A 1 268 ? -4.250 27.961 -18.270 1.00 96.19 268 TYR A C 1
ATOM 1984 O O . TYR A 1 268 ? -3.941 28.655 -19.240 1.00 96.19 268 TYR A O 1
ATOM 1992 N N . VAL A 1 269 ? -4.943 26.826 -18.410 1.00 95.56 269 VAL A N 1
ATOM 1993 C CA . VAL A 1 269 ? -5.378 26.309 -19.719 1.00 95.56 269 VAL A CA 1
ATOM 1994 C C . VAL A 1 269 ? -6.319 27.299 -20.413 1.00 95.56 269 VAL A C 1
ATOM 1996 O O . VAL A 1 269 ? -6.141 27.566 -21.599 1.00 95.56 269 VAL A O 1
ATOM 1999 N N . GLN A 1 270 ? -7.250 27.935 -19.693 1.00 95.88 270 GLN A N 1
ATOM 2000 C CA . GLN A 1 270 ? -8.111 28.976 -20.265 1.00 95.88 270 GLN A CA 1
ATOM 2001 C C . GLN A 1 270 ? -7.302 30.168 -20.808 1.00 95.88 270 GLN A C 1
ATOM 2003 O O . GLN A 1 270 ? -7.593 30.653 -21.901 1.00 95.88 270 GLN A O 1
ATOM 2008 N N . LYS A 1 271 ? -6.251 30.615 -20.102 1.00 96.00 271 LYS A N 1
ATOM 2009 C CA . LYS A 1 271 ? -5.348 31.677 -20.592 1.00 96.00 271 LYS A CA 1
ATOM 2010 C C . LYS A 1 271 ? -4.628 31.278 -21.886 1.00 96.00 271 LYS A C 1
ATOM 2012 O O . LYS A 1 271 ? -4.485 32.124 -22.765 1.00 96.00 271 LYS A O 1
ATOM 2017 N N . LEU A 1 272 ? -4.227 30.012 -22.034 1.00 94.12 272 LEU A N 1
ATOM 2018 C CA . LEU A 1 272 ? -3.649 29.494 -23.282 1.00 94.12 272 LEU A CA 1
ATOM 2019 C C . LEU A 1 272 ? -4.691 29.414 -24.412 1.00 94.12 272 LEU A C 1
ATOM 2021 O O . LEU A 1 272 ? -4.415 29.844 -25.527 1.00 94.12 272 LEU A O 1
ATOM 2025 N N . LEU A 1 273 ? -5.905 28.925 -24.138 1.00 93.69 273 LEU A N 1
ATOM 2026 C CA . LEU A 1 273 ? -6.971 28.776 -25.144 1.00 93.69 273 LEU A CA 1
ATOM 2027 C C . LEU A 1 273 ? -7.608 30.099 -25.605 1.00 93.69 273 LEU A C 1
ATOM 2029 O O . LEU A 1 273 ? -8.332 30.115 -26.608 1.00 93.69 273 LEU A O 1
ATOM 2033 N N . ASN A 1 274 ? -7.312 31.201 -24.912 1.00 94.44 274 ASN A N 1
ATOM 2034 C CA . ASN A 1 274 ? -7.605 32.562 -25.361 1.00 94.44 274 ASN A CA 1
ATOM 2035 C C . ASN A 1 274 ? -6.616 33.057 -26.439 1.00 94.44 274 ASN A C 1
ATOM 2037 O O . ASN A 1 274 ? -6.914 34.026 -27.131 1.00 94.44 274 ASN A O 1
ATOM 2041 N N . GLN A 1 275 ? -5.455 32.411 -26.605 1.00 95.38 275 GLN A N 1
ATOM 2042 C CA . GLN A 1 275 ? -4.469 32.749 -27.636 1.00 95.38 275 GLN A CA 1
ATOM 2043 C C . GLN A 1 275 ? -4.666 31.862 -28.881 1.00 95.38 275 GLN A C 1
ATOM 2045 O O . GLN A 1 275 ? -4.798 30.643 -28.746 1.00 95.38 275 GLN A O 1
ATOM 2050 N N . PRO A 1 276 ? -4.647 32.414 -30.111 1.00 94.00 276 PRO A N 1
ATOM 2051 C CA . PRO A 1 276 ? -5.060 31.674 -31.305 1.00 94.00 276 PRO A CA 1
ATOM 2052 C C . PRO A 1 276 ? -4.142 30.491 -31.647 1.00 94.00 276 PRO A C 1
ATOM 2054 O O . PRO A 1 276 ? -4.640 29.404 -31.941 1.00 94.00 276 PRO A O 1
ATOM 2057 N N . ALA A 1 277 ? -2.817 30.662 -31.572 1.00 95.75 277 ALA A N 1
ATOM 2058 C CA . ALA A 1 277 ? -1.869 29.601 -31.922 1.00 95.75 277 ALA A CA 1
ATOM 2059 C C . ALA A 1 277 ? -1.843 28.444 -30.893 1.00 95.75 277 ALA A C 1
ATOM 2061 O O . ALA A 1 277 ? -2.020 27.297 -31.316 1.00 95.75 277 ALA A O 1
ATOM 2062 N N . PRO A 1 278 ? -1.739 28.681 -29.564 1.00 94.19 278 PRO A N 1
ATOM 2063 C CA . PRO A 1 278 ? -1.889 27.615 -28.573 1.00 94.19 278 PRO A CA 1
ATOM 2064 C C . PRO A 1 278 ? -3.256 26.924 -28.637 1.00 94.19 278 PRO A C 1
ATOM 2066 O O . PRO A 1 278 ? -3.303 25.698 -28.571 1.00 94.19 278 PRO A O 1
ATOM 2069 N N . ARG A 1 279 ? -4.359 27.667 -28.846 1.00 93.88 279 ARG A N 1
ATOM 2070 C CA . ARG A 1 279 ? -5.696 27.075 -29.034 1.00 93.88 279 ARG A CA 1
ATOM 2071 C C . ARG A 1 279 ? -5.731 26.118 -30.223 1.00 93.88 279 ARG A C 1
ATOM 2073 O O . ARG A 1 279 ? -6.202 24.994 -30.072 1.00 93.88 279 ARG A O 1
ATOM 2080 N N . ALA A 1 280 ? -5.230 26.541 -31.385 1.00 94.75 280 ALA A N 1
ATOM 2081 C CA . ALA A 1 280 ? -5.203 25.714 -32.589 1.00 94.75 280 ALA A CA 1
ATOM 2082 C C . ALA A 1 280 ? -4.352 24.447 -32.395 1.00 94.75 280 ALA A C 1
ATOM 2084 O O . ALA A 1 280 ? -4.800 23.350 -32.731 1.00 94.75 280 ALA A O 1
ATOM 2085 N N . PHE A 1 281 ? -3.168 24.581 -31.786 1.00 95.62 281 PHE A N 1
ATOM 2086 C CA . PHE A 1 281 ? -2.294 23.449 -31.473 1.00 95.62 281 PHE A CA 1
ATOM 2087 C C . PHE A 1 281 ? -2.957 22.460 -30.504 1.00 95.62 281 PHE A C 1
ATOM 2089 O O . PHE A 1 281 ? -3.078 21.279 -30.826 1.00 95.62 281 PHE A O 1
ATOM 2096 N N . ILE A 1 282 ? -3.435 22.933 -29.347 1.00 94.75 282 ILE A N 1
ATOM 2097 C CA . ILE A 1 282 ? -4.080 22.100 -28.321 1.00 94.75 282 ILE A CA 1
ATOM 2098 C C . ILE A 1 282 ? -5.305 21.381 -28.900 1.00 94.75 282 ILE A C 1
ATOM 2100 O O . ILE A 1 282 ? -5.445 20.169 -28.727 1.00 94.75 282 ILE A O 1
ATOM 2104 N N . LYS A 1 283 ? -6.158 22.100 -29.642 1.00 94.75 283 LYS A N 1
ATOM 2105 C CA . LYS A 1 283 ? -7.338 21.527 -30.298 1.00 94.75 283 LYS A CA 1
ATOM 2106 C C . LYS A 1 283 ? -6.960 20.401 -31.259 1.00 94.75 283 LYS A C 1
ATOM 2108 O O . LYS A 1 283 ? -7.613 19.359 -31.238 1.00 94.75 283 LYS A O 1
ATOM 2113 N N . ALA A 1 284 ? -5.895 20.563 -32.046 1.00 93.19 284 ALA A N 1
ATOM 2114 C CA . ALA A 1 284 ? -5.395 19.508 -32.926 1.00 93.19 284 ALA A CA 1
ATOM 2115 C C . ALA A 1 284 ? -4.867 18.287 -32.144 1.00 93.19 284 ALA A C 1
ATOM 2117 O O . ALA A 1 284 ? -5.222 17.159 -32.483 1.00 93.19 284 ALA A O 1
ATOM 2118 N N . GLN A 1 285 ? -4.079 18.486 -31.075 1.00 93.44 285 GLN A N 1
ATOM 2119 C CA . GLN A 1 285 ? -3.519 17.370 -30.294 1.00 93.44 285 GLN A CA 1
ATOM 2120 C C . GLN A 1 285 ? -4.586 16.561 -29.538 1.00 93.44 285 GLN A C 1
ATOM 2122 O O . GLN A 1 285 ? -4.492 15.333 -29.491 1.00 93.44 285 GLN A O 1
ATOM 2127 N N . LEU A 1 286 ? -5.601 17.221 -28.963 1.00 91.75 286 LEU A N 1
ATOM 2128 C CA . LEU A 1 286 ? -6.689 16.526 -28.265 1.00 91.75 286 LEU A CA 1
ATOM 2129 C C . LEU A 1 286 ? -7.629 15.820 -29.249 1.00 91.75 286 LEU A C 1
ATOM 2131 O O . LEU A 1 286 ? -7.888 14.629 -29.094 1.00 91.75 286 LEU A O 1
ATOM 2135 N N . THR A 1 287 ? -8.074 16.509 -30.308 1.00 91.75 287 THR A N 1
ATOM 2136 C CA . THR A 1 287 ? -9.001 15.923 -31.298 1.00 91.75 287 THR A CA 1
ATOM 2137 C C . THR A 1 287 ? -8.386 14.714 -32.018 1.00 91.75 287 THR A C 1
ATOM 2139 O O . THR A 1 287 ? -9.111 13.795 -32.379 1.00 91.75 287 THR A O 1
ATOM 2142 N N . ARG A 1 288 ? -7.053 14.654 -32.177 1.00 88.44 288 ARG A N 1
ATOM 2143 C CA . ARG A 1 288 ? -6.362 13.494 -32.772 1.00 88.44 288 ARG A CA 1
ATOM 2144 C C . ARG A 1 288 ? -6.343 12.244 -31.873 1.00 88.44 288 ARG A C 1
ATOM 2146 O O . ARG A 1 288 ? -6.436 11.137 -32.400 1.00 88.44 288 ARG A O 1
ATOM 2153 N N . LYS A 1 289 ? -6.217 12.410 -30.547 1.00 85.06 289 LYS A N 1
ATOM 2154 C CA . LYS A 1 289 ? -6.121 11.296 -29.573 1.00 85.06 289 LYS A CA 1
ATOM 2155 C C . LYS A 1 289 ? -7.496 10.748 -29.154 1.00 85.06 289 LYS A C 1
ATOM 2157 O O . LYS A 1 289 ? -7.588 9.588 -28.761 1.00 85.06 289 LYS A O 1
ATOM 2162 N N . MET A 1 290 ? -8.553 11.557 -29.250 1.00 87.69 290 MET A N 1
ATOM 2163 C CA . MET A 1 290 ? -9.918 11.196 -28.838 1.00 87.69 290 MET A CA 1
ATOM 2164 C C . MET A 1 290 ? -10.700 10.367 -29.890 1.00 87.69 290 MET A C 1
ATOM 2166 O O . MET A 1 290 ? -10.196 10.015 -30.966 1.00 87.69 290 MET A O 1
ATOM 2170 N N . GLY A 1 291 ? -11.929 9.980 -29.530 1.00 84.38 291 GLY A N 1
ATOM 2171 C CA . GLY A 1 291 ? -12.912 9.330 -30.403 1.00 84.38 291 GLY A CA 1
ATOM 2172 C C . GLY A 1 291 ? -13.864 10.314 -31.093 1.00 84.38 291 GLY A C 1
ATOM 2173 O O . GLY A 1 291 ? -13.827 11.518 -30.843 1.00 84.38 291 GLY A O 1
ATOM 2174 N N . ASP A 1 292 ? -14.743 9.783 -31.947 1.00 84.75 292 ASP A N 1
ATOM 2175 C CA . ASP A 1 292 ? -15.738 10.564 -32.704 1.00 84.75 292 ASP A CA 1
ATOM 2176 C C . ASP A 1 292 ? -16.857 11.154 -31.813 1.00 84.75 292 ASP A C 1
ATOM 2178 O O . ASP A 1 292 ? -17.651 11.980 -32.261 1.00 84.75 292 ASP A O 1
ATOM 2182 N N . ASP A 1 293 ? -16.916 10.745 -30.541 1.00 87.62 293 ASP A N 1
ATOM 2183 C CA . ASP A 1 293 ? -17.804 11.261 -29.495 1.00 87.62 293 ASP A CA 1
ATOM 2184 C C . ASP A 1 293 ? -17.271 12.536 -28.807 1.00 87.62 293 ASP A C 1
ATOM 2186 O O . ASP A 1 293 ? -17.971 13.150 -27.999 1.00 87.62 293 ASP A O 1
ATOM 2190 N N . TYR A 1 294 ? -16.050 12.973 -29.134 1.00 91.56 294 TYR A N 1
ATOM 2191 C CA . TYR A 1 294 ? -15.429 14.175 -28.583 1.00 91.56 294 TYR A CA 1
ATOM 2192 C C . TYR A 1 294 ? -15.533 15.385 -29.523 1.00 91.56 294 TYR A C 1
ATOM 2194 O O . TYR A 1 294 ? -15.055 15.371 -30.657 1.00 91.56 294 TYR A O 1
ATOM 2202 N N . ASN A 1 295 ? -16.064 16.498 -29.008 1.00 90.94 295 ASN A N 1
ATOM 2203 C CA . ASN A 1 295 ? -16.003 17.805 -29.662 1.00 90.94 295 ASN A CA 1
ATOM 2204 C C . ASN A 1 295 ? -15.416 18.854 -28.708 1.00 90.94 295 ASN A C 1
ATOM 2206 O O . ASN A 1 295 ? -16.060 19.257 -27.737 1.00 90.94 295 ASN A O 1
ATOM 2210 N N . PHE A 1 296 ? -14.216 19.332 -29.047 1.00 91.19 296 PHE A N 1
ATOM 2211 C CA . PHE A 1 296 ? -13.427 20.313 -28.296 1.00 91.19 296 PHE A CA 1
ATOM 2212 C C . PHE A 1 296 ? -14.204 21.561 -27.842 1.00 91.19 296 PHE A C 1
ATOM 2214 O O . PHE A 1 296 ? -13.941 22.068 -26.756 1.00 91.19 296 PHE A O 1
ATOM 2221 N N . GLU A 1 297 ? -15.135 22.067 -28.660 1.00 90.94 297 GLU A N 1
ATOM 2222 C CA . GLU A 1 297 ? -15.877 23.312 -28.380 1.00 90.94 297 GLU A CA 1
ATOM 2223 C C . GLU A 1 297 ? -17.198 23.070 -27.619 1.00 90.94 297 GLU A C 1
ATOM 2225 O O . GLU A 1 297 ? -17.828 24.024 -27.166 1.00 90.94 297 GLU A O 1
ATOM 2230 N N . ALA A 1 298 ? -17.649 21.814 -27.501 1.00 89.06 298 ALA A N 1
ATOM 2231 C CA . ALA A 1 298 ? -18.907 21.456 -26.836 1.00 89.06 298 ALA A CA 1
ATOM 2232 C C . ALA A 1 298 ? -18.714 21.061 -25.359 1.00 89.06 298 ALA A C 1
ATOM 2234 O O . ALA A 1 298 ? -19.598 21.289 -24.528 1.00 89.06 298 ALA A O 1
ATOM 2235 N N . VAL A 1 299 ? -17.560 20.473 -25.033 1.00 91.12 299 VAL A N 1
ATOM 2236 C CA . VAL A 1 299 ? -17.175 20.095 -23.665 1.00 91.12 299 VAL A CA 1
ATOM 2237 C C . VAL A 1 299 ? -16.775 21.321 -22.823 1.00 91.12 299 VAL A C 1
ATOM 2239 O O . VAL A 1 299 ? -16.328 22.330 -23.372 1.00 91.12 299 VAL A O 1
ATOM 2242 N N . PRO A 1 300 ? -16.920 21.274 -21.486 1.00 94.12 300 PRO A N 1
ATOM 2243 C CA . PRO A 1 300 ? -16.465 22.350 -20.608 1.00 94.12 300 PRO A CA 1
ATOM 2244 C C . PRO A 1 300 ? -14.931 22.470 -20.562 1.00 94.12 300 PRO A C 1
ATOM 2246 O O . PRO A 1 300 ? -14.200 21.511 -20.833 1.00 94.12 300 PRO A O 1
ATOM 2249 N N . ILE A 1 301 ? -14.438 23.650 -20.168 1.00 94.69 301 ILE A N 1
ATOM 2250 C CA . ILE A 1 301 ? -13.000 23.936 -20.044 1.00 94.69 301 ILE A CA 1
ATOM 2251 C C . ILE A 1 301 ? -12.317 22.989 -19.052 1.00 94.69 301 ILE A C 1
ATOM 2253 O O . ILE A 1 301 ? -11.198 22.551 -19.303 1.00 94.69 301 ILE A O 1
ATOM 2257 N N . GLU A 1 302 ? -13.008 22.609 -17.978 1.00 94.94 302 GLU A N 1
ATOM 2258 C CA . GLU A 1 302 ? -12.532 21.665 -16.969 1.00 94.94 302 GLU A CA 1
ATOM 2259 C C . GLU A 1 302 ? -12.173 20.297 -17.573 1.00 94.94 302 GLU A C 1
ATOM 2261 O O . GLU A 1 302 ? -11.139 19.731 -17.224 1.00 94.94 302 GLU A O 1
ATOM 2266 N N . TYR A 1 303 ? -12.953 19.806 -18.543 1.00 94.25 303 TYR A N 1
ATOM 2267 C CA . TYR A 1 303 ? -12.676 18.541 -19.232 1.00 94.25 303 TYR A CA 1
ATOM 2268 C C . TYR A 1 303 ? -11.482 18.659 -20.194 1.00 94.25 303 TYR A C 1
ATOM 2270 O O . TYR A 1 303 ? -10.609 17.795 -20.205 1.00 94.25 303 TYR A O 1
ATOM 2278 N N . ASN A 1 304 ? -11.383 19.751 -20.961 1.00 95.19 304 ASN A N 1
ATOM 2279 C CA . ASN A 1 304 ? -10.228 19.993 -21.840 1.00 95.19 304 ASN A CA 1
ATOM 2280 C C . ASN A 1 304 ? -8.924 20.221 -21.049 1.00 95.19 304 ASN A C 1
ATOM 2282 O O . ASN A 1 304 ? -7.855 19.791 -21.482 1.00 95.19 304 ASN A O 1
ATOM 2286 N N . ALA A 1 305 ? -9.005 20.862 -19.879 1.00 96.19 305 ALA A N 1
ATOM 2287 C CA . ALA A 1 305 ? -7.879 21.024 -18.964 1.00 96.19 305 ALA A CA 1
ATOM 2288 C C . ALA A 1 305 ? -7.459 19.686 -18.336 1.00 96.19 305 ALA A C 1
ATOM 2290 O O . ALA A 1 305 ? -6.265 19.391 -18.296 1.00 96.19 305 ALA A O 1
ATOM 2291 N N . TRP A 1 306 ? -8.420 18.847 -17.933 1.00 95.94 306 TRP A N 1
ATOM 2292 C CA . TRP A 1 306 ? -8.153 17.486 -17.463 1.00 95.94 306 TRP A CA 1
ATOM 2293 C C . TRP A 1 306 ? -7.512 16.609 -18.550 1.00 95.94 306 TRP A C 1
ATOM 2295 O O . TRP A 1 306 ? -6.525 15.930 -18.277 1.00 95.94 306 TRP A O 1
ATOM 2305 N N . LEU A 1 307 ? -7.985 16.668 -19.803 1.00 94.06 307 LEU A N 1
ATOM 2306 C CA . LEU A 1 307 ? -7.363 15.930 -20.911 1.00 94.06 307 LEU A CA 1
ATOM 2307 C C . LEU A 1 307 ? -5.904 16.345 -21.157 1.00 94.06 307 LEU A C 1
ATOM 2309 O O . LEU A 1 307 ? -5.079 15.482 -21.456 1.00 94.06 307 LEU A O 1
ATOM 2313 N N . LEU A 1 308 ? -5.570 17.634 -21.022 1.00 94.31 308 LEU A N 1
ATOM 2314 C CA . LEU A 1 308 ? -4.183 18.113 -21.092 1.00 94.31 308 LEU A CA 1
ATOM 2315 C C . LEU A 1 308 ? -3.350 17.654 -19.892 1.00 94.31 308 LEU A C 1
ATOM 2317 O O . LEU A 1 308 ? -2.237 17.168 -20.081 1.00 94.31 308 LEU A O 1
ATOM 2321 N N . PHE A 1 309 ? -3.897 17.754 -18.679 1.00 95.88 309 PHE A N 1
ATOM 2322 C CA . PHE A 1 309 ? -3.269 17.234 -17.464 1.00 95.88 309 PHE A CA 1
ATOM 2323 C C . PHE A 1 309 ? -2.965 15.733 -17.598 1.00 95.88 309 PHE A C 1
ATOM 2325 O O . PHE A 1 309 ? -1.841 15.316 -17.329 1.00 95.88 309 PHE A O 1
ATOM 2332 N N . ARG A 1 310 ? -3.889 14.944 -18.166 1.00 93.25 310 ARG A N 1
ATOM 2333 C CA . ARG A 1 310 ? -3.672 13.533 -18.533 1.00 93.25 310 ARG A CA 1
ATOM 2334 C C . ARG A 1 310 ? -2.425 13.304 -19.388 1.00 93.25 310 ARG A C 1
ATOM 2336 O O . ARG A 1 310 ? -1.744 12.312 -19.169 1.00 93.25 310 ARG A O 1
ATOM 2343 N N . GLN A 1 311 ? -2.095 14.202 -20.322 1.00 92.62 311 GLN A N 1
ATOM 2344 C CA . GLN A 1 311 ? -0.889 14.050 -21.151 1.00 92.62 311 GLN A CA 1
ATOM 2345 C C . GLN A 1 311 ? 0.400 14.250 -20.334 1.00 92.62 311 GLN A C 1
ATOM 2347 O O . GLN A 1 311 ? 1.404 13.592 -20.591 1.00 92.62 311 GLN A O 1
ATOM 2352 N N . LEU A 1 312 ? 0.373 15.150 -19.344 1.00 94.75 312 LEU A N 1
ATOM 2353 C CA . LEU A 1 312 ? 1.490 15.370 -18.423 1.00 94.75 312 LEU A CA 1
ATOM 2354 C C . LEU A 1 312 ? 1.670 14.173 -17.477 1.00 94.75 312 LEU A C 1
ATOM 2356 O O . LEU A 1 312 ? 2.794 13.715 -17.284 1.00 94.75 312 LEU A O 1
ATOM 2360 N N . VAL A 1 313 ? 0.567 13.628 -16.951 1.00 94.69 313 VAL A N 1
ATOM 2361 C CA . VAL A 1 313 ? 0.571 12.400 -16.137 1.00 94.69 313 VAL A CA 1
ATOM 2362 C C . VAL A 1 313 ? 1.093 11.205 -16.945 1.00 94.69 313 VAL A C 1
ATOM 2364 O O . VAL A 1 313 ? 1.972 10.500 -16.456 1.00 94.69 313 VAL A O 1
ATOM 2367 N N . ASP A 1 314 ? 0.621 11.014 -18.189 1.00 91.62 314 ASP A N 1
ATOM 2368 C CA . ASP A 1 314 ? 1.090 9.958 -19.105 1.00 91.62 314 ASP A CA 1
ATOM 2369 C C . ASP A 1 314 ? 2.627 9.979 -19.244 1.00 91.62 314 ASP A C 1
ATOM 2371 O O . ASP A 1 314 ? 3.260 8.923 -19.200 1.00 91.62 314 ASP A O 1
ATOM 2375 N N . ILE A 1 315 ? 3.230 11.168 -19.393 1.00 93.44 315 ILE A N 1
ATOM 2376 C CA . ILE A 1 315 ? 4.687 11.351 -19.523 1.00 93.44 315 ILE A CA 1
ATOM 2377 C C . ILE A 1 315 ? 5.413 11.066 -18.202 1.00 93.44 315 ILE A C 1
ATOM 2379 O O . ILE A 1 315 ? 6.394 10.322 -18.198 1.00 93.44 315 ILE A O 1
ATOM 2383 N N . ILE A 1 316 ? 4.953 11.645 -17.088 1.00 96.19 316 ILE A N 1
ATOM 2384 C CA . ILE A 1 316 ? 5.641 11.546 -15.792 1.00 96.19 316 ILE A CA 1
ATOM 2385 C C . ILE A 1 316 ? 5.624 10.108 -15.261 1.00 96.19 316 ILE A C 1
ATOM 2387 O O . ILE A 1 316 ? 6.678 9.593 -14.898 1.00 96.19 316 ILE A O 1
ATOM 2391 N N . LEU A 1 317 ? 4.469 9.432 -15.254 1.00 93.25 317 LEU A N 1
ATOM 2392 C CA . LEU A 1 317 ? 4.348 8.083 -14.681 1.00 93.25 317 LEU A CA 1
ATOM 2393 C C . LEU A 1 317 ? 5.073 7.021 -15.522 1.00 93.25 317 LEU A C 1
ATOM 2395 O O . LEU A 1 317 ? 5.623 6.073 -14.966 1.00 93.25 317 LEU A O 1
ATOM 2399 N N . ALA A 1 318 ? 5.113 7.177 -16.849 1.00 92.38 318 ALA A N 1
ATOM 2400 C CA . ALA A 1 318 ? 5.895 6.288 -17.705 1.00 92.38 318 ALA A CA 1
ATOM 2401 C C . ALA A 1 318 ? 7.405 6.466 -17.470 1.00 92.38 318 ALA A C 1
ATOM 2403 O O . ALA A 1 318 ? 8.122 5.478 -17.313 1.00 92.38 318 ALA A O 1
ATOM 2404 N N . ASN A 1 319 ? 7.879 7.715 -17.376 1.00 95.69 319 ASN A N 1
ATOM 2405 C CA . ASN A 1 319 ? 9.294 7.988 -17.139 1.00 95.69 319 ASN A CA 1
ATOM 2406 C C . ASN A 1 319 ? 9.754 7.644 -15.705 1.00 95.69 319 ASN A C 1
ATOM 2408 O O . ASN A 1 319 ? 10.879 7.175 -15.545 1.00 95.69 319 ASN A O 1
ATOM 2412 N N . ASP A 1 320 ? 8.902 7.795 -14.682 1.00 96.12 320 ASP A N 1
ATOM 2413 C CA . ASP A 1 320 ? 9.143 7.272 -13.323 1.00 96.12 320 ASP A CA 1
ATOM 2414 C C . ASP A 1 320 ? 9.349 5.753 -13.359 1.00 96.12 320 ASP A C 1
ATOM 2416 O O . ASP A 1 320 ? 10.375 5.252 -12.892 1.00 96.12 320 ASP A O 1
ATOM 2420 N N . LEU A 1 321 ? 8.429 5.029 -14.007 1.00 94.44 321 LEU A N 1
ATOM 2421 C CA . LEU A 1 321 ? 8.480 3.573 -14.092 1.00 94.44 321 LEU A CA 1
ATOM 2422 C C . LEU A 1 321 ? 9.704 3.073 -14.874 1.00 94.44 321 LEU A C 1
ATOM 2424 O O . LEU A 1 321 ? 10.382 2.157 -14.403 1.00 94.44 321 LEU A O 1
ATOM 2428 N N . ILE A 1 322 ? 10.026 3.656 -16.038 1.00 95.81 322 ILE A N 1
ATOM 2429 C CA . ILE A 1 322 ? 11.201 3.212 -16.804 1.00 95.81 322 ILE A CA 1
ATOM 2430 C C . ILE A 1 322 ? 12.500 3.563 -16.079 1.00 95.81 322 ILE A C 1
ATOM 2432 O O . ILE A 1 322 ? 13.377 2.709 -15.979 1.00 95.81 322 ILE A O 1
ATOM 2436 N N . CYS A 1 323 ? 12.618 4.761 -15.494 1.00 97.19 323 CYS A N 1
ATOM 2437 C CA . CYS A 1 323 ? 13.809 5.132 -14.733 1.00 97.19 323 CYS A CA 1
ATOM 2438 C C . CYS A 1 323 ? 13.989 4.232 -13.508 1.00 97.19 323 CYS A C 1
ATOM 2440 O O . CYS A 1 323 ? 15.119 3.840 -13.230 1.00 97.19 323 CYS A O 1
ATOM 2442 N N . TYR A 1 324 ? 12.903 3.820 -12.841 1.00 97.38 324 TYR A N 1
ATOM 2443 C CA . TYR A 1 324 ? 12.955 2.822 -11.772 1.00 97.38 324 TYR A CA 1
ATOM 2444 C C . TYR A 1 324 ? 13.450 1.453 -12.265 1.00 97.38 324 TYR A C 1
ATOM 2446 O O . TYR A 1 324 ? 14.320 0.858 -11.629 1.00 97.38 324 TYR A O 1
ATOM 2454 N N . PHE A 1 325 ? 12.956 0.952 -13.405 1.00 95.94 325 PHE A N 1
ATOM 2455 C CA . PHE A 1 325 ? 13.435 -0.308 -13.992 1.00 95.94 325 PHE A CA 1
ATOM 2456 C C . PHE A 1 325 ? 14.922 -0.246 -14.374 1.00 95.94 325 PHE A C 1
ATOM 2458 O O . PHE A 1 325 ? 15.675 -1.167 -14.056 1.00 95.94 325 PHE A O 1
ATOM 2465 N N . LEU A 1 326 ? 15.363 0.835 -15.024 1.00 96.19 326 LEU A N 1
ATOM 2466 C CA . LEU A 1 326 ? 16.763 1.033 -15.417 1.00 96.19 326 LEU A CA 1
ATOM 2467 C C . LEU A 1 326 ? 17.676 1.178 -14.187 1.00 96.19 326 LEU A C 1
ATOM 2469 O O . LEU A 1 326 ? 18.753 0.587 -14.149 1.00 96.19 326 LEU A O 1
ATOM 2473 N N . PHE A 1 327 ? 17.224 1.888 -13.149 1.00 96.88 327 PHE A N 1
ATOM 2474 C CA . PHE A 1 327 ? 17.871 1.937 -11.836 1.00 96.88 327 PHE A CA 1
ATOM 2475 C C . PHE A 1 327 ? 17.996 0.538 -11.213 1.00 96.88 327 PHE A C 1
ATOM 2477 O O . PHE A 1 327 ? 19.100 0.129 -10.858 1.00 96.88 327 PHE A O 1
ATOM 2484 N N . CYS A 1 328 ? 16.906 -0.234 -11.157 1.00 96.31 328 CYS A N 1
ATOM 2485 C CA . CYS A 1 328 ? 16.915 -1.601 -10.634 1.00 96.31 328 CYS A CA 1
ATOM 2486 C C . CYS A 1 328 ? 17.920 -2.496 -11.368 1.00 96.31 328 CYS A C 1
ATOM 2488 O O . CYS A 1 328 ? 18.675 -3.213 -10.721 1.00 96.31 328 CYS A O 1
ATOM 2490 N N . MET A 1 329 ? 17.972 -2.433 -12.703 1.00 94.69 329 MET A N 1
ATOM 2491 C CA . MET A 1 329 ? 18.945 -3.199 -13.490 1.00 94.69 329 MET A CA 1
ATOM 2492 C C . MET A 1 329 ? 20.386 -2.706 -13.298 1.00 94.69 329 MET A C 1
ATOM 2494 O O . MET A 1 329 ? 21.307 -3.518 -13.317 1.00 94.69 329 MET A O 1
ATOM 2498 N N . LYS A 1 330 ? 20.607 -1.401 -13.079 1.00 94.69 330 LYS A N 1
ATOM 2499 C CA . LYS A 1 330 ? 21.949 -0.844 -12.830 1.00 94.69 330 LYS A CA 1
ATOM 2500 C C . LYS A 1 330 ? 22.541 -1.289 -11.488 1.00 94.69 330 LYS A C 1
ATOM 2502 O O . LYS A 1 330 ? 23.761 -1.373 -11.377 1.00 94.69 330 LYS A O 1
ATOM 2507 N N . PHE A 1 331 ? 21.685 -1.567 -10.506 1.00 93.06 331 PHE A N 1
ATOM 2508 C CA . PHE A 1 331 ? 22.035 -2.052 -9.168 1.00 93.06 331 PHE A CA 1
ATOM 2509 C C . PHE A 1 331 ? 21.593 -3.515 -8.948 1.00 93.06 331 PHE A C 1
ATOM 2511 O O . PHE A 1 331 ? 21.293 -3.908 -7.826 1.00 93.06 331 PHE A O 1
ATOM 2518 N N . ALA A 1 332 ? 21.506 -4.327 -10.008 1.00 93.50 332 ALA A N 1
ATOM 2519 C CA . ALA A 1 332 ? 21.183 -5.747 -9.884 1.00 93.50 332 ALA A CA 1
ATOM 2520 C C . ALA A 1 332 ? 22.438 -6.568 -9.540 1.00 93.50 332 ALA A C 1
ATOM 2522 O O . ALA A 1 332 ? 23.375 -6.654 -10.332 1.00 93.50 332 ALA A O 1
ATOM 2523 N N . GLU A 1 333 ? 22.436 -7.197 -8.368 1.00 87.56 333 GLU A N 1
ATOM 2524 C CA . GLU A 1 333 ? 23.531 -8.026 -7.866 1.00 87.56 333 GLU A CA 1
ATOM 2525 C C . GLU A 1 333 ? 23.268 -9.498 -8.226 1.00 87.56 333 GLU A C 1
ATOM 2527 O O . GLU A 1 333 ? 22.320 -10.118 -7.736 1.00 87.56 333 GLU A O 1
ATOM 2532 N N . ALA A 1 334 ? 24.090 -10.073 -9.109 1.00 87.38 334 ALA A N 1
ATOM 2533 C CA . ALA A 1 334 ? 23.978 -11.480 -9.491 1.00 87.38 334 ALA A CA 1
ATOM 2534 C C . ALA A 1 334 ? 24.416 -12.405 -8.332 1.00 87.38 334 ALA A C 1
ATOM 2536 O O . ALA A 1 334 ? 25.409 -12.114 -7.666 1.00 87.38 334 ALA A O 1
ATOM 2537 N N . PRO A 1 335 ? 23.715 -13.524 -8.068 1.00 88.38 335 PRO A N 1
ATOM 2538 C CA . PRO A 1 335 ? 24.107 -14.453 -7.016 1.00 88.38 335 PRO A CA 1
ATOM 2539 C C . PRO A 1 335 ? 25.302 -15.314 -7.450 1.00 88.38 335 PRO A C 1
ATOM 2541 O O . PRO A 1 335 ? 25.234 -16.012 -8.458 1.00 88.38 335 PRO A O 1
ATOM 2544 N N . GLU A 1 336 ? 26.360 -15.337 -6.639 1.00 84.31 336 GLU A N 1
ATOM 2545 C CA . GLU A 1 336 ? 27.516 -16.231 -6.830 1.00 84.31 336 GLU A CA 1
ATOM 2546 C C . GLU A 1 336 ? 27.133 -17.718 -6.709 1.00 84.31 336 GLU A C 1
ATOM 2548 O O . GLU A 1 336 ? 27.741 -18.583 -7.336 1.00 84.31 336 GLU A O 1
ATOM 2553 N N . SER A 1 337 ? 26.101 -18.028 -5.915 1.00 86.62 337 SER A N 1
ATOM 2554 C CA . SER A 1 337 ? 25.537 -19.374 -5.793 1.00 86.62 337 SER A CA 1
ATOM 2555 C C . SER A 1 337 ? 24.036 -19.352 -5.481 1.00 86.62 337 SER A C 1
ATOM 2557 O O . SER A 1 337 ? 23.520 -18.463 -4.798 1.00 86.62 337 SER A O 1
ATOM 2559 N N . PHE A 1 338 ? 23.315 -20.363 -5.971 1.00 88.69 338 PHE A N 1
ATOM 2560 C CA . PHE A 1 338 ? 21.875 -20.524 -5.753 1.00 88.69 338 PHE A CA 1
ATOM 2561 C C . PHE A 1 338 ? 21.590 -21.368 -4.505 1.00 88.69 338 PHE A C 1
ATOM 2563 O O . PHE A 1 338 ? 21.238 -22.542 -4.594 1.00 88.69 338 PHE A O 1
ATOM 2570 N N . SER A 1 339 ? 21.721 -20.763 -3.322 1.00 90.56 339 SER A N 1
ATOM 2571 C CA . SER A 1 339 ? 21.222 -21.384 -2.088 1.00 90.56 339 SER A CA 1
ATOM 2572 C C . SER A 1 339 ? 19.686 -21.393 -2.047 1.00 90.56 339 SER A C 1
ATOM 2574 O O . SER A 1 339 ? 19.024 -20.596 -2.718 1.00 90.56 339 SER A O 1
ATOM 2576 N N . VAL A 1 340 ? 19.097 -22.251 -1.207 1.00 89.12 340 VAL A N 1
ATOM 2577 C CA . VAL A 1 340 ? 17.633 -22.321 -1.014 1.00 89.12 340 VAL A CA 1
ATOM 2578 C C . VAL A 1 340 ? 17.047 -20.956 -0.623 1.00 89.12 340 VAL A C 1
ATOM 2580 O O . VAL A 1 340 ? 15.972 -20.592 -1.095 1.00 89.12 340 VAL A O 1
ATOM 2583 N N . PHE A 1 341 ? 17.775 -20.160 0.168 1.00 86.19 341 PHE A N 1
ATOM 2584 C CA . PHE A 1 341 ? 17.370 -18.802 0.540 1.00 86.19 341 PHE A CA 1
ATOM 2585 C C . PHE A 1 341 ? 17.384 -17.833 -0.650 1.00 86.19 341 PHE A C 1
ATOM 2587 O O . PHE A 1 341 ? 16.461 -17.035 -0.784 1.00 86.19 341 PHE A O 1
ATOM 2594 N N . VAL A 1 342 ? 18.377 -17.931 -1.544 1.00 87.31 342 VAL A N 1
ATOM 2595 C CA . VAL A 1 342 ? 18.432 -17.131 -2.782 1.00 87.31 342 VAL A CA 1
ATOM 2596 C C . VAL A 1 342 ? 17.255 -17.486 -3.695 1.00 87.31 342 VAL A C 1
ATOM 2598 O O . VAL A 1 342 ? 16.557 -16.597 -4.174 1.00 87.31 342 VAL A O 1
ATOM 2601 N N . VAL A 1 343 ? 16.975 -18.779 -3.886 1.00 90.38 343 VAL A N 1
ATOM 2602 C CA . VAL A 1 343 ? 15.837 -19.245 -4.699 1.00 90.38 343 VAL A CA 1
ATOM 2603 C C . VAL A 1 343 ? 14.502 -18.786 -4.098 1.00 90.38 343 VAL A C 1
ATOM 2605 O O . VAL A 1 343 ? 13.661 -18.247 -4.817 1.00 90.38 343 VAL A O 1
ATOM 2608 N N . ALA A 1 344 ? 14.318 -18.913 -2.780 1.00 89.50 344 ALA A N 1
ATOM 2609 C CA . ALA A 1 344 ? 13.127 -18.420 -2.088 1.00 89.50 344 ALA A CA 1
ATOM 2610 C C . ALA A 1 344 ? 12.967 -16.893 -2.213 1.00 89.50 344 ALA A C 1
ATOM 2612 O O . ALA A 1 344 ? 11.862 -16.415 -2.469 1.00 89.50 344 ALA A O 1
ATOM 2613 N N . GLN A 1 345 ? 14.060 -16.129 -2.105 1.00 90.69 345 GLN A N 1
ATOM 2614 C CA . GLN A 1 345 ? 14.077 -14.678 -2.306 1.00 90.69 345 GLN A CA 1
ATOM 2615 C C . GLN A 1 345 ? 13.600 -14.287 -3.715 1.00 90.69 345 GLN A C 1
ATOM 2617 O O . GLN A 1 345 ? 12.756 -13.398 -3.838 1.00 90.69 345 GLN A O 1
ATOM 2622 N N . TYR A 1 346 ? 14.064 -14.974 -4.766 1.00 92.56 346 TYR A N 1
ATOM 2623 C CA . TYR A 1 346 ? 13.577 -14.748 -6.134 1.00 92.56 346 TYR A CA 1
ATOM 2624 C C . TYR A 1 346 ? 12.096 -15.109 -6.299 1.00 92.56 346 TYR A C 1
ATOM 2626 O O . TYR A 1 346 ? 11.347 -14.329 -6.887 1.00 92.56 346 TYR A O 1
ATOM 2634 N N . ILE A 1 347 ? 11.651 -16.247 -5.754 1.00 93.88 347 ILE A N 1
ATOM 2635 C CA . ILE A 1 347 ? 10.244 -16.681 -5.824 1.00 93.88 347 ILE A CA 1
ATOM 2636 C C . ILE A 1 347 ? 9.324 -15.659 -5.143 1.00 93.88 347 ILE A C 1
ATOM 2638 O O . ILE A 1 347 ? 8.330 -15.242 -5.738 1.00 93.88 347 ILE A O 1
ATOM 2642 N N . VAL A 1 348 ? 9.665 -15.210 -3.930 1.00 94.19 348 VAL A N 1
ATOM 2643 C CA . VAL A 1 348 ? 8.899 -14.182 -3.207 1.00 94.19 348 VAL A CA 1
ATOM 2644 C C . VAL A 1 348 ? 8.942 -12.849 -3.956 1.00 94.19 348 VAL A C 1
ATOM 2646 O O . VAL A 1 348 ? 7.897 -12.228 -4.137 1.00 94.19 348 VAL A O 1
ATOM 2649 N N . GLY A 1 349 ? 10.108 -12.430 -4.454 1.00 94.69 349 GLY A N 1
ATOM 2650 C CA . GLY A 1 349 ? 10.256 -11.183 -5.205 1.00 94.69 349 GLY A CA 1
ATOM 2651 C C . GLY A 1 349 ? 9.374 -11.128 -6.457 1.00 94.69 349 GLY A C 1
ATOM 2652 O O . GLY A 1 349 ? 8.601 -10.186 -6.638 1.00 94.69 349 GLY A O 1
ATOM 2653 N N . VAL A 1 350 ? 9.404 -12.184 -7.276 1.00 94.94 350 VAL A N 1
ATOM 2654 C CA . VAL A 1 350 ? 8.538 -12.318 -8.459 1.00 94.94 350 VAL A CA 1
ATOM 2655 C C . VAL A 1 350 ? 7.060 -12.392 -8.063 1.00 94.94 350 VAL A C 1
ATOM 2657 O O . VAL A 1 350 ? 6.232 -11.738 -8.698 1.00 94.94 350 VAL A O 1
ATOM 2660 N N . ALA A 1 351 ? 6.710 -13.118 -6.995 1.00 93.19 351 ALA A N 1
ATOM 2661 C CA . ALA A 1 351 ? 5.332 -13.194 -6.511 1.00 93.19 351 ALA A CA 1
ATOM 2662 C C . ALA A 1 351 ? 4.783 -11.817 -6.091 1.00 93.19 351 ALA A C 1
ATOM 2664 O O . ALA A 1 351 ? 3.658 -11.479 -6.459 1.00 93.19 351 ALA A O 1
ATOM 2665 N N . LEU A 1 352 ? 5.575 -10.987 -5.400 1.00 94.50 352 LEU A N 1
ATOM 2666 C CA . LEU A 1 352 ? 5.184 -9.615 -5.047 1.00 94.50 352 LEU A CA 1
ATOM 2667 C C . LEU A 1 352 ? 4.953 -8.739 -6.290 1.00 94.50 352 LEU A C 1
ATOM 2669 O O . LEU A 1 352 ? 3.972 -7.994 -6.332 1.00 94.50 352 LEU A O 1
ATOM 2673 N N . CYS A 1 353 ? 5.788 -8.867 -7.326 1.00 93.69 353 CYS A N 1
ATOM 2674 C CA . CYS A 1 353 ? 5.591 -8.173 -8.604 1.00 93.69 353 CYS A CA 1
ATOM 2675 C C . CYS A 1 353 ? 4.310 -8.627 -9.332 1.00 93.69 353 CYS A C 1
ATOM 2677 O O . CYS A 1 353 ? 3.558 -7.790 -9.832 1.00 93.69 353 CYS A O 1
ATOM 2679 N N . VAL A 1 354 ? 4.012 -9.932 -9.351 1.00 91.88 354 VAL A N 1
ATOM 2680 C CA . VAL A 1 354 ? 2.790 -10.484 -9.970 1.00 91.88 354 VAL A CA 1
ATOM 2681 C C . VAL A 1 354 ? 1.528 -10.062 -9.208 1.00 91.88 354 VAL A C 1
ATOM 2683 O O . VAL A 1 354 ? 0.548 -9.640 -9.828 1.00 91.88 354 VAL A O 1
ATOM 2686 N N . VAL A 1 355 ? 1.551 -10.106 -7.871 1.00 89.12 355 VAL A N 1
ATOM 2687 C CA . VAL A 1 355 ? 0.449 -9.614 -7.025 1.00 89.12 355 VAL A CA 1
ATOM 2688 C C . VAL A 1 355 ? 0.235 -8.116 -7.237 1.00 89.12 355 VAL A C 1
ATOM 2690 O O . VAL A 1 355 ? -0.906 -7.681 -7.373 1.00 89.12 355 VAL A O 1
ATOM 2693 N N . ASN A 1 356 ? 1.305 -7.323 -7.339 1.00 92.62 356 ASN A N 1
ATOM 2694 C CA . ASN A 1 356 ? 1.199 -5.894 -7.621 1.00 92.62 356 ASN A CA 1
ATOM 2695 C C . ASN A 1 356 ? 0.542 -5.604 -8.978 1.00 92.62 356 ASN A C 1
ATOM 2697 O O . ASN A 1 356 ? -0.367 -4.776 -9.047 1.00 92.62 356 ASN A O 1
ATOM 2701 N N . PHE A 1 357 ? 0.955 -6.314 -10.034 1.00 90.50 357 PHE A N 1
ATOM 2702 C CA . PHE A 1 357 ? 0.356 -6.182 -11.361 1.00 90.50 357 PHE A CA 1
ATOM 2703 C C . PHE A 1 357 ? -1.143 -6.509 -11.335 1.00 90.50 357 PHE A C 1
ATOM 2705 O O . PHE A 1 357 ? -1.948 -5.724 -11.841 1.00 90.50 357 PHE A O 1
ATOM 2712 N N . TRP A 1 358 ? -1.541 -7.604 -10.672 1.00 88.88 358 TRP A N 1
ATOM 2713 C CA . TRP A 1 358 ? -2.960 -7.903 -10.446 1.00 88.88 358 TRP A CA 1
ATOM 2714 C C . TRP A 1 358 ? -3.671 -6.760 -9.708 1.00 88.88 358 TRP A C 1
ATOM 2716 O O . TRP A 1 358 ? -4.736 -6.334 -10.152 1.00 88.88 358 TRP A O 1
ATOM 2726 N N . VAL A 1 359 ? -3.079 -6.218 -8.639 1.00 87.69 359 VAL A N 1
ATOM 2727 C CA . VAL A 1 359 ? -3.685 -5.131 -7.855 1.00 87.69 359 VAL A CA 1
ATOM 2728 C C . VAL A 1 359 ? -3.856 -3.847 -8.667 1.00 87.69 359 VAL A C 1
ATOM 2730 O O . VAL A 1 359 ? -4.909 -3.222 -8.570 1.00 87.69 359 VAL A O 1
ATOM 2733 N N . LYS A 1 360 ? -2.887 -3.460 -9.506 1.00 88.75 360 LYS A N 1
ATOM 2734 C CA . LYS A 1 360 ? -3.025 -2.292 -10.396 1.00 88.75 360 LYS A CA 1
ATOM 2735 C C . LYS A 1 360 ? -4.106 -2.517 -11.462 1.00 88.75 360 LYS A C 1
ATOM 2737 O O . LYS A 1 360 ? -4.928 -1.629 -11.677 1.00 88.75 360 LYS A O 1
ATOM 2742 N N . VAL A 1 361 ? -4.153 -3.700 -12.084 1.00 86.94 361 VAL A N 1
ATOM 2743 C CA . VAL A 1 361 ? -5.176 -4.050 -13.091 1.00 86.94 361 VAL A CA 1
ATOM 2744 C C . VAL A 1 361 ? -6.582 -4.092 -12.481 1.00 86.94 361 VAL A C 1
ATOM 2746 O O . VAL A 1 361 ? -7.521 -3.562 -13.075 1.00 86.94 361 VAL A O 1
ATOM 2749 N N . ASP A 1 362 ? -6.743 -4.679 -11.293 1.00 84.44 362 ASP A N 1
ATOM 2750 C CA . ASP A 1 362 ? -8.039 -4.755 -10.612 1.00 84.44 362 ASP A CA 1
ATOM 2751 C C . ASP A 1 362 ? -8.479 -3.398 -10.047 1.00 84.44 362 ASP A C 1
ATOM 2753 O O . ASP A 1 362 ? -9.649 -3.040 -10.155 1.00 84.44 362 ASP A O 1
ATOM 2757 N N . ALA A 1 363 ? -7.545 -2.584 -9.542 1.00 85.62 363 ALA A N 1
ATOM 2758 C CA . ALA A 1 363 ? -7.854 -1.214 -9.148 1.00 85.62 363 ALA A CA 1
ATOM 2759 C C . ALA A 1 363 ? -8.343 -0.387 -10.348 1.00 85.62 363 ALA A C 1
ATOM 2761 O O . ALA A 1 363 ? -9.396 0.247 -10.260 1.00 85.62 363 ALA A O 1
ATOM 2762 N N . HIS A 1 364 ? -7.648 -0.452 -11.492 1.00 84.94 364 HIS A N 1
ATOM 2763 C CA . HIS A 1 364 ? -8.062 0.258 -12.705 1.00 84.94 364 HIS A CA 1
ATOM 2764 C C . HIS A 1 364 ? -9.418 -0.237 -13.244 1.00 84.94 364 HIS A C 1
ATOM 2766 O O . HIS A 1 364 ? -10.238 0.568 -13.694 1.00 84.94 364 HIS A O 1
ATOM 2772 N N . ARG A 1 365 ? -9.710 -1.546 -13.123 1.00 85.62 365 ARG A N 1
ATOM 2773 C CA . ARG A 1 365 ? -11.034 -2.124 -13.426 1.00 85.62 365 ARG A CA 1
ATOM 2774 C C . ARG A 1 365 ? -12.149 -1.437 -12.637 1.00 85.62 365 ARG A C 1
ATOM 2776 O O . ARG A 1 365 ? -13.224 -1.260 -13.211 1.00 85.62 365 ARG A O 1
ATOM 2783 N N . VAL A 1 366 ? -11.920 -1.052 -11.382 1.00 79.62 366 VAL A N 1
ATOM 2784 C CA . VAL A 1 366 ? -12.915 -0.372 -10.537 1.00 79.62 366 VAL A CA 1
ATOM 2785 C C . VAL A 1 366 ? -12.969 1.131 -10.839 1.00 79.62 366 VAL A C 1
ATOM 2787 O O . VAL A 1 366 ? -14.015 1.624 -11.261 1.00 79.62 366 VAL A O 1
ATOM 2790 N N . VAL A 1 367 ? -11.852 1.856 -10.697 1.00 78.75 367 VAL A N 1
ATOM 2791 C CA . VAL A 1 367 ? -11.852 3.337 -10.716 1.00 78.75 367 VAL A CA 1
ATOM 2792 C C . VAL A 1 367 ? -11.997 3.959 -12.114 1.00 78.75 367 VAL A C 1
ATOM 2794 O O . VAL A 1 367 ? -12.573 5.041 -12.241 1.00 78.75 367 VAL A O 1
ATOM 2797 N N . LYS A 1 368 ? -11.556 3.248 -13.167 1.00 83.75 368 LYS A N 1
ATOM 2798 C CA . LYS A 1 368 ? -11.454 3.713 -14.570 1.00 83.75 368 LYS A CA 1
ATOM 2799 C C . LYS A 1 368 ? -10.522 4.924 -14.768 1.00 83.75 368 LYS A C 1
ATOM 2801 O O . LYS A 1 368 ? -10.088 5.561 -13.811 1.00 83.75 368 LYS A O 1
ATOM 2806 N N . ASP A 1 369 ? -10.320 5.304 -16.034 1.00 83.50 369 ASP A N 1
ATOM 2807 C CA . ASP A 1 369 ? -9.583 6.494 -16.484 1.00 83.50 369 ASP A CA 1
ATOM 2808 C C . ASP A 1 369 ? -9.860 7.771 -15.670 1.00 83.50 369 ASP A C 1
ATOM 2810 O O . ASP A 1 369 ? -8.963 8.576 -15.454 1.00 83.50 369 ASP A O 1
ATOM 2814 N N . PHE A 1 370 ? -11.111 8.004 -15.265 1.00 87.19 370 PHE A N 1
ATOM 2815 C CA . PHE A 1 370 ? -11.516 9.262 -14.637 1.00 87.19 370 PHE A CA 1
ATOM 2816 C C . PHE A 1 370 ? -10.823 9.480 -13.285 1.00 87.19 370 PHE A C 1
ATOM 2818 O O . PHE A 1 370 ? -10.103 10.462 -13.117 1.00 87.19 370 PHE A O 1
ATOM 2825 N N . ALA A 1 371 ? -10.992 8.546 -12.347 1.00 86.19 371 ALA A N 1
ATOM 2826 C CA . ALA A 1 371 ? -10.387 8.649 -11.023 1.00 86.19 371 ALA A CA 1
ATOM 2827 C C . ALA A 1 371 ? -8.909 8.209 -11.015 1.00 86.19 371 ALA A C 1
ATOM 2829 O O . ALA A 1 371 ? -8.132 8.735 -10.227 1.00 86.19 371 ALA A O 1
ATOM 2830 N N . TRP A 1 372 ? -8.474 7.341 -11.942 1.00 87.69 372 TRP A N 1
ATOM 2831 C CA . TRP A 1 372 ? -7.048 6.994 -12.096 1.00 87.69 372 TRP A CA 1
ATOM 2832 C C . TRP A 1 372 ? -6.161 8.200 -12.453 1.00 87.69 372 TRP A C 1
ATOM 2834 O O . TRP A 1 372 ? -4.972 8.204 -12.154 1.00 87.69 372 TRP A O 1
ATOM 2844 N N . TYR A 1 373 ? -6.738 9.224 -13.086 1.00 92.00 373 TYR A N 1
ATOM 2845 C CA . TYR A 1 373 ? -6.063 10.473 -13.439 1.00 92.00 373 TYR A CA 1
ATOM 2846 C C . TYR A 1 373 ? -6.664 11.689 -12.697 1.00 92.00 373 TYR A C 1
ATOM 2848 O O . TYR A 1 373 ? -6.733 12.778 -13.275 1.00 92.00 373 TYR A O 1
ATOM 2856 N N . TRP A 1 374 ? -7.121 11.508 -11.447 1.00 93.81 374 TRP A N 1
ATOM 2857 C CA . TRP A 1 374 ? -7.591 12.571 -10.531 1.00 93.81 374 TRP A CA 1
ATOM 2858 C C . TRP A 1 374 ? -8.601 13.557 -11.155 1.00 93.81 374 TRP A C 1
ATOM 2860 O O . TRP A 1 374 ? -8.488 14.776 -11.014 1.00 93.81 374 TRP A O 1
ATOM 2870 N N . GLY A 1 375 ? -9.567 13.045 -11.924 1.00 90.75 375 GLY A N 1
ATOM 2871 C CA . GLY A 1 375 ? -10.525 13.870 -12.666 1.00 90.75 375 GLY A CA 1
ATOM 2872 C C . GLY A 1 375 ? -11.499 14.669 -11.795 1.00 90.75 375 GLY A C 1
ATOM 2873 O O . GLY A 1 375 ? -11.962 15.726 -12.224 1.00 90.75 375 GLY A O 1
ATOM 2874 N N . ASP A 1 376 ? -11.750 14.231 -10.563 1.00 90.12 376 ASP A N 1
ATOM 2875 C CA . ASP A 1 376 ? -12.604 14.900 -9.574 1.00 90.12 376 ASP A CA 1
ATOM 2876 C C . ASP A 1 376 ? -12.044 16.245 -9.086 1.00 90.12 376 ASP A C 1
ATOM 2878 O O . ASP A 1 376 ? -12.814 17.172 -8.820 1.00 90.12 376 ASP A O 1
ATOM 2882 N N . PHE A 1 377 ? -10.724 16.441 -9.162 1.00 93.69 377 PHE A N 1
ATOM 2883 C CA . PHE A 1 377 ? -10.092 17.758 -9.008 1.00 93.69 377 PHE A CA 1
ATOM 2884 C C . PHE A 1 377 ? -10.531 18.772 -10.091 1.00 93.69 377 PHE A C 1
ATOM 2886 O O . PHE A 1 377 ? -10.323 19.980 -9.936 1.00 93.69 377 PHE A O 1
ATOM 2893 N N . PHE A 1 378 ? -11.129 18.317 -11.198 1.00 94.88 378 PHE A N 1
ATOM 2894 C CA . PHE A 1 378 ? -11.566 19.151 -12.323 1.00 94.88 378 PHE A CA 1
ATOM 2895 C C . PHE A 1 378 ? -13.094 19.211 -12.455 1.00 94.88 378 PHE A C 1
ATOM 2897 O O . PHE A 1 378 ? -13.641 20.303 -12.608 1.00 94.88 378 PHE A O 1
ATOM 2904 N N . PHE A 1 379 ? -13.784 18.070 -12.414 1.00 92.00 379 PHE A N 1
ATOM 2905 C CA . PHE A 1 379 ? -15.242 17.947 -12.536 1.00 92.00 379 PHE A CA 1
ATOM 2906 C C . PHE A 1 379 ? -15.706 16.609 -11.944 1.00 92.00 379 PHE A C 1
ATOM 2908 O O . PHE A 1 379 ? -14.955 15.644 -11.961 1.00 92.00 379 PHE A O 1
ATOM 2915 N N . LEU A 1 380 ? -16.948 16.511 -11.468 1.00 89.62 380 LEU A N 1
ATOM 2916 C CA . LEU A 1 380 ? -17.492 15.258 -10.926 1.00 89.62 380 LEU A CA 1
ATOM 2917 C C . LEU A 1 380 ? -18.203 14.439 -12.014 1.00 89.62 380 LEU A C 1
ATOM 2919 O O . LEU A 1 380 ? -18.666 14.997 -13.010 1.00 89.62 380 LEU A O 1
ATOM 2923 N N . ILE A 1 381 ? -18.333 13.125 -11.815 1.00 84.50 381 ILE A N 1
ATOM 2924 C CA . ILE A 1 381 ? -19.136 12.220 -12.657 1.00 84.50 381 ILE A CA 1
ATOM 2925 C C . ILE A 1 381 ? -20.198 11.538 -11.794 1.00 84.50 381 ILE A C 1
ATOM 2927 O O . ILE A 1 381 ? -19.920 11.133 -10.668 1.00 84.50 381 ILE A O 1
ATOM 2931 N N . GLU A 1 382 ? -21.399 11.357 -12.341 1.00 72.38 382 GLU A N 1
ATOM 2932 C CA . GLU A 1 382 ? -22.393 10.441 -11.778 1.00 72.38 382 GLU A CA 1
ATOM 2933 C C . GLU A 1 382 ? -21.934 8.986 -11.989 1.00 72.38 382 GLU A C 1
ATOM 2935 O O . GLU A 1 382 ? -22.219 8.362 -13.013 1.00 72.38 382 GLU A O 1
ATOM 2940 N N . GLN A 1 383 ? -21.162 8.458 -11.038 1.00 66.81 383 GLN A N 1
ATOM 2941 C CA . GLN A 1 383 ? -20.683 7.077 -11.040 1.00 66.81 383 GLN A CA 1
ATOM 2942 C C . GLN A 1 383 ? -20.766 6.495 -9.626 1.00 66.81 383 GLN A C 1
ATOM 2944 O O . GLN A 1 383 ? -20.046 6.923 -8.726 1.00 66.81 383 GLN A O 1
ATOM 2949 N N . GLU A 1 384 ? -21.597 5.469 -9.443 1.00 59.84 384 GLU A N 1
ATOM 2950 C CA . GLU A 1 384 ? -21.569 4.655 -8.228 1.00 59.84 384 GLU A CA 1
ATOM 2951 C C . GLU A 1 384 ? -20.276 3.826 -8.204 1.00 59.84 384 GLU A C 1
ATOM 2953 O O . GLU A 1 384 ? -20.056 2.939 -9.033 1.00 59.84 384 GLU A O 1
ATOM 2958 N N . LEU A 1 385 ? -19.386 4.135 -7.260 1.00 62.22 385 LEU A N 1
ATOM 2959 C CA . LEU A 1 385 ? -18.159 3.378 -7.023 1.00 62.22 385 LEU A CA 1
ATOM 2960 C C . LEU A 1 385 ? -18.493 2.086 -6.269 1.00 62.22 385 LEU A C 1
ATOM 2962 O O . LEU A 1 385 ? -18.538 2.047 -5.039 1.00 62.22 385 LEU A O 1
ATOM 2966 N N . THR A 1 386 ? -18.711 1.003 -7.015 1.00 59.69 386 THR A N 1
ATOM 2967 C CA . THR A 1 386 ? -18.793 -0.344 -6.444 1.00 59.69 386 THR A CA 1
ATOM 2968 C C . THR A 1 386 ? -17.427 -0.731 -5.877 1.00 59.69 386 THR A C 1
ATOM 2970 O O . THR A 1 386 ? -16.517 -1.085 -6.622 1.00 59.69 386 THR A O 1
ATOM 2973 N N . PHE A 1 387 ? -17.263 -0.659 -4.555 1.00 62.03 387 PHE A N 1
ATOM 2974 C CA . PHE A 1 387 ? -16.022 -1.045 -3.875 1.00 62.03 387 PHE A CA 1
ATOM 2975 C C . PHE A 1 387 ? -15.872 -2.578 -3.806 1.00 62.03 387 PHE A C 1
ATOM 2977 O O . PHE A 1 387 ? -15.996 -3.191 -2.743 1.00 62.03 387 PHE A O 1
ATOM 2984 N N . ASP A 1 388 ? -15.634 -3.203 -4.958 1.00 68.56 388 ASP A N 1
ATOM 2985 C CA . ASP A 1 388 ? -15.357 -4.631 -5.101 1.00 68.56 388 ASP A CA 1
ATOM 2986 C C . ASP A 1 388 ? -13.856 -4.924 -5.302 1.00 68.56 388 ASP A C 1
ATOM 2988 O O . ASP A 1 388 ? -13.014 -4.020 -5.327 1.00 68.56 388 ASP A O 1
ATOM 2992 N N . GLY A 1 389 ? -13.506 -6.212 -5.377 1.00 79.38 389 GLY A N 1
ATOM 2993 C CA . GLY A 1 389 ? -12.130 -6.662 -5.602 1.00 79.38 389 GLY A CA 1
ATOM 2994 C C . GLY A 1 389 ? -11.134 -6.092 -4.587 1.00 79.38 389 GLY A C 1
ATOM 2995 O O . GLY A 1 389 ? -11.339 -6.170 -3.374 1.00 79.38 389 GLY A O 1
ATOM 2996 N N . VAL A 1 390 ? -10.044 -5.496 -5.072 1.00 79.88 390 VAL A N 1
ATOM 2997 C CA . VAL A 1 390 ? -8.965 -4.967 -4.212 1.00 79.88 390 VAL A CA 1
ATOM 2998 C C . VAL A 1 390 ? -9.388 -3.842 -3.256 1.00 79.88 390 VAL A C 1
ATOM 3000 O O . VAL A 1 390 ? -8.741 -3.661 -2.223 1.00 79.88 390 VAL A O 1
ATOM 3003 N N . PHE A 1 391 ? -10.501 -3.144 -3.512 1.00 78.06 391 PHE A N 1
ATOM 3004 C CA . PHE A 1 391 ? -11.063 -2.137 -2.594 1.00 78.06 391 PHE A CA 1
ATOM 3005 C C . PHE A 1 391 ? -11.845 -2.738 -1.406 1.00 78.06 391 PHE A C 1
ATOM 3007 O O . PHE A 1 391 ? -12.313 -2.008 -0.525 1.00 78.06 391 PHE A O 1
ATOM 3014 N N . GLN A 1 392 ? -11.961 -4.070 -1.346 1.00 77.38 392 GLN A N 1
ATOM 3015 C CA . GLN A 1 392 ? -12.361 -4.814 -0.144 1.00 77.38 392 GLN A CA 1
ATOM 3016 C C . GLN A 1 392 ? -11.151 -5.264 0.693 1.00 77.38 392 GLN A C 1
ATOM 3018 O O . GLN A 1 392 ? -11.305 -5.566 1.875 1.00 77.38 392 GLN A O 1
ATOM 3023 N N . MET A 1 393 ? -9.948 -5.291 0.106 1.00 71.81 393 MET A N 1
ATOM 3024 C CA . MET A 1 393 ? -8.710 -5.729 0.762 1.00 71.81 393 MET A CA 1
ATOM 3025 C C . MET A 1 393 ? -7.991 -4.599 1.511 1.00 71.81 393 MET A C 1
ATOM 3027 O O . MET A 1 393 ? -7.462 -4.844 2.592 1.00 71.81 393 MET A O 1
ATOM 3031 N N . ALA A 1 394 ? -7.952 -3.387 0.953 1.00 73.69 394 ALA A N 1
ATOM 3032 C CA . ALA A 1 394 ? -7.241 -2.245 1.533 1.00 73.69 394 ALA A CA 1
ATOM 3033 C C . ALA A 1 394 ? -8.015 -0.927 1.320 1.00 73.69 394 ALA A C 1
ATOM 3035 O O . ALA A 1 394 ? -8.790 -0.851 0.364 1.00 73.69 394 ALA A O 1
ATOM 3036 N N . PRO A 1 395 ? -7.794 0.121 2.147 1.00 67.56 395 PRO A N 1
ATOM 3037 C CA . PRO A 1 395 ? -8.471 1.411 1.981 1.00 67.56 395 PRO A CA 1
ATOM 3038 C C . PRO A 1 395 ? -8.056 2.113 0.683 1.00 67.56 395 PRO A C 1
ATOM 3040 O O . PRO A 1 395 ? -8.902 2.473 -0.130 1.00 67.56 395 PRO A O 1
ATOM 3043 N N . HIS A 1 396 ? -6.744 2.219 0.457 1.00 74.44 396 HIS A N 1
ATOM 3044 C CA . HIS A 1 396 ? -6.149 2.812 -0.741 1.00 74.44 396 HIS A CA 1
ATOM 3045 C C . HIS A 1 396 ? -5.282 1.759 -1.454 1.00 74.44 396 HIS A C 1
ATOM 3047 O O . HIS A 1 396 ? -4.052 1.779 -1.326 1.00 74.44 396 HIS A O 1
ATOM 3053 N N . PRO A 1 397 ? -5.872 0.787 -2.179 1.00 80.88 397 PRO A N 1
ATOM 3054 C CA . PRO A 1 397 ? -5.120 -0.317 -2.776 1.00 80.88 397 PRO A CA 1
ATOM 3055 C C . PRO A 1 397 ? -4.103 0.161 -3.818 1.00 80.88 397 PRO A C 1
ATOM 3057 O O . PRO A 1 397 ? -3.068 -0.477 -3.970 1.00 80.88 397 PRO A O 1
ATOM 3060 N N . MET A 1 398 ? -4.324 1.304 -4.481 1.00 80.56 398 MET A N 1
ATOM 3061 C CA . MET A 1 398 ? -3.363 1.891 -5.428 1.00 80.56 398 MET A CA 1
ATOM 3062 C C . MET A 1 398 ? -2.057 2.369 -4.770 1.00 80.56 398 MET A C 1
ATOM 3064 O O . MET A 1 398 ? -1.008 2.277 -5.417 1.00 80.56 398 MET A O 1
ATOM 3068 N N . TYR A 1 399 ? -2.118 2.804 -3.505 1.00 83.56 399 TYR A N 1
ATOM 3069 C CA . TYR A 1 399 ? -1.029 3.457 -2.758 1.00 83.56 399 TYR A CA 1
ATOM 3070 C C . TYR A 1 399 ? -0.474 2.629 -1.593 1.00 83.56 399 TYR A C 1
ATOM 3072 O O . TYR A 1 399 ? 0.371 3.112 -0.859 1.00 83.56 399 TYR A O 1
ATOM 3080 N N . SER A 1 400 ? -0.952 1.395 -1.412 1.00 82.06 400 SER A N 1
ATOM 3081 C CA . SER A 1 400 ? -0.484 0.475 -0.365 1.00 82.06 400 SER A CA 1
ATOM 3082 C C . SER A 1 400 ? -0.022 -0.853 -0.972 1.00 82.06 400 SER A C 1
ATOM 3084 O O . SER A 1 400 ? 1.137 -1.011 -1.348 1.00 82.06 400 SER A O 1
ATOM 3086 N N . VAL A 1 401 ? -0.936 -1.805 -1.182 1.00 82.38 401 VAL A N 1
ATOM 3087 C CA . VAL A 1 401 ? -0.637 -3.089 -1.853 1.00 82.38 401 VAL A CA 1
ATOM 3088 C C . VAL A 1 401 ? -0.166 -2.859 -3.305 1.00 82.38 401 VAL A C 1
ATOM 3090 O O . VAL A 1 401 ? 0.690 -3.569 -3.837 1.00 82.38 401 VAL A O 1
ATOM 3093 N N . GLY A 1 402 ? -0.635 -1.772 -3.919 1.00 83.62 402 GLY A N 1
ATOM 3094 C CA . GLY A 1 402 ? -0.178 -1.223 -5.191 1.00 83.62 402 GLY A CA 1
ATOM 3095 C C . GLY A 1 402 ? 1.277 -0.738 -5.215 1.00 83.62 402 GLY A C 1
ATOM 3096 O O . GLY A 1 402 ? 1.724 -0.320 -6.278 1.00 83.62 402 GLY A O 1
ATOM 3097 N N . TYR A 1 403 ? 2.049 -0.867 -4.134 1.00 90.31 403 TYR A N 1
ATOM 3098 C CA . TYR A 1 403 ? 3.501 -0.638 -4.121 1.00 90.31 403 TYR A CA 1
ATOM 3099 C C . TYR A 1 403 ? 4.346 -1.903 -3.862 1.00 90.31 403 TYR A C 1
ATOM 3101 O O . TYR A 1 403 ? 5.572 -1.834 -3.893 1.00 90.31 403 TYR A O 1
ATOM 3109 N N . LEU A 1 404 ? 3.730 -3.090 -3.724 1.00 90.75 404 LEU A N 1
ATOM 3110 C CA . LEU A 1 404 ? 4.455 -4.369 -3.581 1.00 90.75 404 LEU A CA 1
ATOM 3111 C C . LEU A 1 404 ? 5.498 -4.658 -4.679 1.00 90.75 404 LEU A C 1
ATOM 3113 O O . LEU A 1 404 ? 6.471 -5.356 -4.405 1.00 90.75 404 LEU A O 1
ATOM 3117 N N . PHE A 1 405 ? 5.345 -4.106 -5.888 1.00 92.81 405 PHE A N 1
ATOM 3118 C CA . PHE A 1 405 ? 6.326 -4.242 -6.972 1.00 92.81 405 PHE A CA 1
ATOM 3119 C C . PHE A 1 405 ? 7.710 -3.704 -6.588 1.00 92.81 405 PHE A C 1
ATOM 3121 O O . PHE A 1 405 ? 8.710 -4.331 -6.920 1.00 92.81 405 PHE A O 1
ATOM 3128 N N . PHE A 1 406 ? 7.787 -2.607 -5.829 1.00 93.81 406 PHE A N 1
ATOM 3129 C CA . PHE A 1 406 ? 9.066 -2.052 -5.386 1.00 93.81 406 PHE A CA 1
ATOM 3130 C C . PHE A 1 406 ? 9.820 -3.005 -4.442 1.00 93.81 406 PHE A C 1
ATOM 3132 O O . PHE A 1 406 ? 11.023 -3.232 -4.589 1.00 93.81 406 PHE A O 1
ATOM 3139 N N . TYR A 1 407 ? 9.109 -3.631 -3.502 1.00 93.81 407 TYR A N 1
ATOM 3140 C CA . TYR A 1 407 ? 9.690 -4.646 -2.616 1.00 93.81 407 TYR A CA 1
ATOM 3141 C C . TYR A 1 407 ? 10.031 -5.933 -3.375 1.00 93.81 407 TYR A C 1
ATOM 3143 O O . TYR A 1 407 ? 11.077 -6.529 -3.131 1.00 93.81 407 TYR A O 1
ATOM 3151 N N . GLY A 1 408 ? 9.197 -6.325 -4.344 1.00 93.75 408 GLY A N 1
ATOM 3152 C CA . GLY A 1 408 ? 9.470 -7.451 -5.233 1.00 93.75 408 GLY A CA 1
ATOM 3153 C C . GLY A 1 408 ? 10.752 -7.266 -6.043 1.00 93.75 408 GLY A C 1
ATOM 3154 O O . GLY A 1 408 ? 11.632 -8.126 -6.010 1.00 93.75 408 GLY A O 1
ATOM 3155 N N . MET A 1 409 ? 10.912 -6.105 -6.684 1.00 95.19 409 MET A N 1
ATOM 3156 C CA . MET A 1 409 ? 12.132 -5.741 -7.406 1.00 95.19 409 MET A CA 1
ATOM 3157 C C . MET A 1 409 ? 13.347 -5.673 -6.483 1.00 95.19 409 MET A C 1
ATOM 3159 O O . MET A 1 409 ? 14.376 -6.226 -6.842 1.00 95.19 409 MET A O 1
ATOM 3163 N N . SER A 1 410 ? 13.223 -5.107 -5.278 1.00 93.69 410 SER A N 1
ATOM 3164 C CA . SER A 1 410 ? 14.314 -5.080 -4.285 1.00 93.69 410 SER A CA 1
ATOM 3165 C C . SER A 1 410 ? 14.808 -6.482 -3.894 1.00 93.69 410 SER A C 1
ATOM 3167 O O . SER A 1 410 ? 16.001 -6.688 -3.680 1.00 93.69 410 SER A O 1
ATOM 3169 N N . LEU A 1 411 ? 13.910 -7.473 -3.829 1.00 92.50 411 LEU A N 1
ATOM 3170 C CA . LEU A 1 411 ? 14.290 -8.869 -3.592 1.00 92.50 411 LEU A CA 1
ATOM 3171 C C . LEU A 1 411 ? 14.950 -9.504 -4.827 1.00 92.50 411 LEU A C 1
ATOM 3173 O O . LEU A 1 411 ? 15.932 -10.226 -4.666 1.00 92.50 411 LEU A O 1
ATOM 3177 N N . VAL A 1 412 ? 14.456 -9.218 -6.039 1.00 94.00 412 VAL A N 1
ATOM 3178 C CA . VAL A 1 412 ? 14.983 -9.753 -7.314 1.00 94.00 412 VAL A CA 1
ATOM 3179 C C . VAL A 1 412 ? 16.348 -9.156 -7.687 1.00 94.00 412 VAL A C 1
ATOM 3181 O O . VAL A 1 412 ? 17.230 -9.887 -8.129 1.00 94.00 412 VAL A O 1
ATOM 3184 N N . THR A 1 413 ? 16.567 -7.856 -7.485 1.00 93.81 413 THR A N 1
ATOM 3185 C CA . THR A 1 413 ? 17.878 -7.208 -7.697 1.00 93.81 413 THR A CA 1
ATOM 3186 C C . THR A 1 413 ? 18.879 -7.534 -6.594 1.00 93.81 413 THR A C 1
ATOM 3188 O O . THR A 1 413 ? 20.056 -7.229 -6.747 1.00 93.81 413 THR A O 1
ATOM 3191 N N . ARG A 1 414 ? 18.408 -8.123 -5.484 1.00 92.12 414 ARG A N 1
ATOM 3192 C CA . ARG A 1 414 ? 19.159 -8.454 -4.262 1.00 92.12 414 ARG A CA 1
ATOM 3193 C C . ARG A 1 414 ? 19.776 -7.255 -3.521 1.00 92.12 414 ARG A C 1
ATOM 3195 O O . ARG A 1 414 ? 20.360 -7.462 -2.461 1.00 92.12 414 ARG A O 1
ATOM 3202 N N . SER A 1 415 ? 19.590 -6.028 -4.012 1.00 89.44 415 SER A N 1
ATOM 3203 C CA . SER A 1 415 ? 20.359 -4.862 -3.574 1.00 89.44 415 SER A CA 1
ATOM 3204 C C . SER A 1 415 ? 19.664 -3.998 -2.523 1.00 89.44 415 SER A C 1
ATOM 3206 O O . SER A 1 415 ? 18.535 -3.525 -2.697 1.00 89.44 415 SER A O 1
ATOM 3208 N N . TYR A 1 416 ? 20.401 -3.682 -1.458 1.00 86.31 416 TYR A N 1
ATOM 3209 C CA . TYR A 1 416 ? 19.960 -2.763 -0.406 1.00 86.31 416 TYR A CA 1
ATOM 3210 C C . TYR A 1 416 ? 19.729 -1.333 -0.913 1.00 86.31 416 TYR A C 1
ATOM 3212 O O . TYR A 1 416 ? 18.843 -0.643 -0.412 1.00 86.31 416 TYR A O 1
ATOM 3220 N N . ILE A 1 417 ? 20.468 -0.887 -1.935 1.00 89.50 417 ILE A N 1
ATOM 3221 C CA . ILE A 1 417 ? 20.278 0.447 -2.527 1.00 89.50 417 ILE A CA 1
ATOM 3222 C C . ILE A 1 417 ? 18.901 0.531 -3.201 1.00 89.50 417 ILE A C 1
ATOM 3224 O O . ILE A 1 417 ? 18.179 1.513 -3.015 1.00 89.50 417 ILE A O 1
ATOM 3228 N N . VAL A 1 418 ? 18.487 -0.534 -3.900 1.00 93.75 418 VAL A N 1
ATOM 3229 C CA . VAL A 1 418 ? 17.135 -0.645 -4.468 1.00 93.75 418 VAL A CA 1
ATOM 3230 C C . VAL A 1 418 ? 16.078 -0.669 -3.362 1.00 93.75 418 VAL A C 1
ATOM 3232 O O . VAL A 1 418 ? 15.069 0.020 -3.503 1.00 93.75 418 VAL A O 1
ATOM 3235 N N . LEU A 1 419 ? 16.326 -1.344 -2.232 1.00 91.50 419 LEU A N 1
ATOM 3236 C CA . LEU A 1 419 ? 15.404 -1.380 -1.088 1.00 91.50 419 LEU A CA 1
ATOM 3237 C C . LEU A 1 419 ? 15.161 -0.001 -0.446 1.00 91.50 419 LEU A C 1
ATOM 3239 O O . LEU A 1 419 ? 14.005 0.370 -0.237 1.00 91.50 419 LEU A O 1
ATOM 3243 N N . TYR A 1 420 ? 16.203 0.779 -0.142 1.00 91.19 420 TYR A N 1
ATOM 3244 C CA . TYR A 1 420 ? 16.012 2.081 0.520 1.00 91.19 420 TYR A CA 1
ATOM 3245 C C . TYR A 1 420 ? 15.402 3.132 -0.406 1.00 91.19 420 TYR A C 1
ATOM 3247 O O . TYR A 1 420 ? 14.546 3.905 0.022 1.00 91.19 420 TYR A O 1
ATOM 3255 N N . ILE A 1 421 ? 15.772 3.123 -1.687 1.00 93.12 421 ILE A N 1
ATOM 3256 C CA . ILE A 1 421 ? 15.194 4.027 -2.689 1.00 93.12 421 ILE A CA 1
ATOM 3257 C C . ILE A 1 421 ? 13.725 3.660 -2.966 1.00 93.12 421 ILE A C 1
ATOM 3259 O O . ILE A 1 421 ? 12.875 4.543 -3.070 1.00 93.12 421 ILE A O 1
ATOM 3263 N N . SER A 1 422 ? 13.398 2.364 -2.962 1.00 94.69 422 SER A N 1
ATOM 3264 C CA . SER A 1 422 ? 12.021 1.850 -2.986 1.00 94.69 422 SER A CA 1
ATOM 3265 C C . SER A 1 422 ? 11.192 2.294 -1.775 1.00 94.69 422 SER A C 1
ATOM 3267 O O . SER A 1 422 ? 10.046 2.719 -1.933 1.00 94.69 422 SER A O 1
ATOM 3269 N N . LEU A 1 423 ? 11.762 2.225 -0.566 1.00 90.38 423 LEU A N 1
ATOM 3270 C CA . LEU A 1 423 ? 11.119 2.696 0.665 1.00 90.38 423 LEU A CA 1
ATOM 3271 C C . LEU A 1 423 ? 10.864 4.208 0.625 1.00 90.38 423 LEU A C 1
ATOM 3273 O O . LEU A 1 423 ? 9.752 4.639 0.923 1.00 90.38 423 LEU A O 1
ATOM 3277 N N . ALA A 1 424 ? 11.854 5.000 0.203 1.00 91.38 424 ALA A N 1
ATOM 3278 C CA . ALA A 1 424 ? 11.721 6.448 0.062 1.00 91.38 424 ALA A CA 1
ATOM 3279 C C . ALA A 1 424 ? 10.629 6.830 -0.952 1.00 91.38 424 ALA A C 1
ATOM 3281 O O . ALA A 1 424 ? 9.781 7.666 -0.654 1.00 91.38 424 ALA A O 1
ATOM 3282 N N . ALA A 1 425 ? 10.585 6.174 -2.114 1.00 93.56 425 ALA A N 1
ATOM 3283 C CA . ALA A 1 425 ? 9.576 6.444 -3.136 1.00 93.56 425 ALA A CA 1
ATOM 3284 C C . ALA A 1 425 ? 8.150 6.031 -2.715 1.00 93.56 425 ALA A C 1
ATOM 3286 O O . ALA A 1 425 ? 7.188 6.723 -3.043 1.00 93.56 425 ALA A O 1
ATOM 3287 N N . HIS A 1 426 ? 7.991 4.948 -1.944 1.00 93.44 426 HIS A N 1
ATOM 3288 C CA . HIS A 1 426 ? 6.693 4.591 -1.356 1.00 93.44 426 HIS A CA 1
ATOM 3289 C C . HIS A 1 426 ? 6.281 5.574 -0.242 1.00 93.44 426 HIS A C 1
ATOM 3291 O O . HIS A 1 426 ? 5.108 5.924 -0.129 1.00 93.44 426 HIS A O 1
ATOM 3297 N N . PHE A 1 427 ? 7.237 6.089 0.540 1.00 89.94 427 PHE A N 1
ATOM 3298 C CA . PHE A 1 427 ? 6.980 7.153 1.515 1.00 89.94 427 PHE A CA 1
ATOM 3299 C C . PHE A 1 427 ? 6.534 8.462 0.838 1.00 89.94 427 PHE A C 1
ATOM 3301 O O . PHE A 1 427 ? 5.551 9.055 1.276 1.00 89.94 427 PHE A O 1
ATOM 3308 N N . CYS A 1 428 ? 7.167 8.871 -0.270 1.00 91.25 428 CYS A N 1
ATOM 3309 C CA . CYS A 1 428 ? 6.712 10.010 -1.080 1.00 91.25 428 CYS A CA 1
ATOM 3310 C C . CYS A 1 428 ? 5.245 9.859 -1.520 1.00 91.25 428 CYS A C 1
ATOM 3312 O O . CYS A 1 428 ? 4.475 10.814 -1.399 1.00 91.25 428 CYS A O 1
ATOM 3314 N N . GLN A 1 429 ? 4.826 8.655 -1.924 1.00 92.81 429 GLN A N 1
ATOM 3315 C CA . GLN A 1 429 ? 3.431 8.393 -2.281 1.00 92.81 429 GLN A CA 1
ATOM 3316 C C . GLN A 1 429 ? 2.467 8.569 -1.096 1.00 92.81 429 GLN A C 1
ATOM 3318 O O . GLN A 1 429 ? 1.386 9.133 -1.278 1.00 92.81 429 GLN A O 1
ATOM 3323 N N . PHE A 1 430 ? 2.834 8.123 0.111 1.00 86.19 430 PHE A N 1
ATOM 3324 C CA . PHE A 1 430 ? 2.021 8.357 1.312 1.00 86.19 430 PHE A CA 1
ATOM 3325 C C . PHE A 1 430 ? 1.957 9.840 1.699 1.00 86.19 430 PHE A C 1
ATOM 3327 O O . PHE A 1 430 ? 0.907 10.304 2.139 1.00 86.19 430 PHE A O 1
ATOM 3334 N N . VAL A 1 431 ? 3.036 10.601 1.490 1.00 87.94 431 VAL A N 1
ATOM 3335 C CA . VAL A 1 431 ? 3.048 12.059 1.694 1.00 87.94 431 VAL A CA 1
ATOM 3336 C C . VAL A 1 431 ? 2.107 12.761 0.705 1.00 87.94 431 VAL A C 1
ATOM 3338 O O . VAL A 1 431 ? 1.325 13.613 1.124 1.00 87.94 431 VAL A O 1
ATOM 3341 N N . PHE A 1 432 ? 2.096 12.365 -0.574 1.00 92.06 432 PHE A N 1
ATOM 3342 C CA . PHE A 1 432 ? 1.104 12.834 -1.555 1.00 92.06 432 PHE A CA 1
ATOM 3343 C C . PHE A 1 432 ? -0.335 12.520 -1.106 1.00 92.06 432 PHE A C 1
ATOM 3345 O O . PHE A 1 432 ? -1.188 13.410 -1.078 1.00 92.06 432 PHE A O 1
ATOM 3352 N N . LEU A 1 433 ? -0.597 11.274 -0.694 1.00 87.12 433 LEU A N 1
ATOM 3353 C CA . LEU A 1 433 ? -1.919 10.833 -0.245 1.00 87.12 433 LEU A CA 1
ATOM 3354 C C . LEU A 1 433 ? -2.411 11.646 0.965 1.00 87.12 433 LEU A C 1
ATOM 3356 O O . LEU A 1 433 ? -3.550 12.107 0.974 1.00 87.12 433 LEU A O 1
ATOM 3360 N N . ALA A 1 434 ? -1.546 11.869 1.957 1.00 82.25 434 ALA A N 1
ATOM 3361 C CA . ALA A 1 434 ? -1.887 12.586 3.183 1.00 82.25 434 ALA A CA 1
ATOM 3362 C C . ALA A 1 434 ? -2.038 14.110 2.999 1.00 82.25 434 ALA A C 1
ATOM 3364 O O . ALA A 1 434 ? -2.869 14.716 3.672 1.00 82.25 434 ALA A O 1
ATOM 3365 N N . LEU A 1 435 ? -1.251 14.741 2.115 1.00 88.25 435 LEU A N 1
ATOM 3366 C CA . LEU A 1 435 ? -1.210 16.207 1.970 1.00 88.25 435 LEU A CA 1
ATOM 3367 C C . LEU A 1 435 ? -2.021 16.760 0.785 1.00 88.25 435 LEU A C 1
ATOM 3369 O O . LEU A 1 435 ? -2.295 17.963 0.747 1.00 88.25 435 LEU A O 1
ATOM 3373 N N . VAL A 1 436 ? -2.389 15.921 -0.188 1.00 92.81 436 VAL A N 1
ATOM 3374 C CA . VAL A 1 436 ? -3.062 16.353 -1.427 1.00 92.81 436 VAL A CA 1
ATOM 3375 C C . VAL A 1 436 ? -4.380 15.620 -1.648 1.00 92.81 436 VAL A C 1
ATOM 3377 O O . VAL A 1 436 ? -5.408 16.275 -1.823 1.00 92.81 436 VAL A O 1
ATOM 3380 N N . GLU A 1 437 ? -4.369 14.285 -1.646 1.00 87.12 437 GLU A N 1
ATOM 3381 C CA . GLU A 1 437 ? -5.539 13.501 -2.060 1.00 87.12 437 GLU A CA 1
ATOM 3382 C C . GLU A 1 437 ? -6.588 13.364 -0.946 1.00 87.12 437 GLU A C 1
ATOM 3384 O O . GLU A 1 437 ? -7.732 13.763 -1.160 1.00 87.12 437 GLU A O 1
ATOM 3389 N N . ASN A 1 438 ? -6.223 12.913 0.260 1.00 84.25 438 ASN A N 1
ATOM 3390 C CA . ASN A 1 438 ? -7.177 12.795 1.373 1.00 84.25 438 ASN A CA 1
ATOM 3391 C C . ASN A 1 438 ? -7.865 14.140 1.707 1.00 84.25 438 ASN A C 1
ATOM 3393 O O .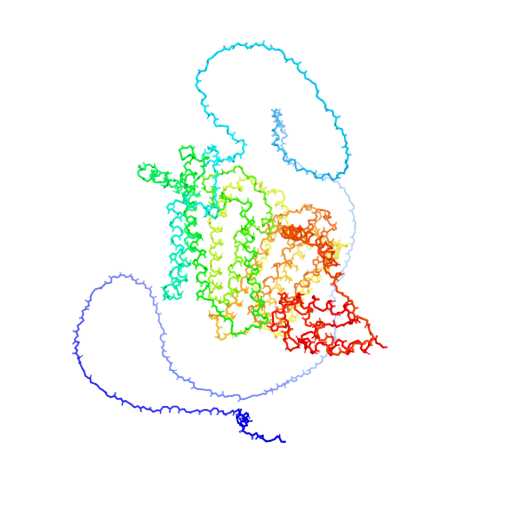 ASN A 1 438 ? -9.096 14.169 1.723 1.00 84.25 438 ASN A O 1
ATOM 3397 N N . PRO A 1 439 ? -7.152 15.285 1.820 1.00 87.31 439 PRO A N 1
ATOM 3398 C CA . PRO A 1 439 ? -7.797 16.587 2.018 1.00 87.31 439 PRO A CA 1
ATOM 3399 C C . PRO A 1 439 ? -8.731 17.021 0.874 1.00 87.31 439 PRO A C 1
ATOM 3401 O O . PRO A 1 439 ? -9.625 17.838 1.095 1.00 87.31 439 PRO A O 1
ATOM 3404 N N . HIS A 1 440 ? -8.546 16.509 -0.350 1.00 87.75 440 HIS A N 1
ATOM 3405 C CA . HIS A 1 440 ? -9.486 16.731 -1.453 1.00 87.75 440 HIS A CA 1
ATOM 3406 C C . HIS A 1 440 ? -10.704 15.800 -1.363 1.00 87.75 440 HIS A C 1
ATOM 3408 O O . HIS A 1 440 ? -11.826 16.262 -1.581 1.00 87.75 440 HIS A O 1
ATOM 3414 N N . ILE A 1 441 ? -10.506 14.531 -0.990 1.00 84.06 441 ILE A N 1
ATOM 3415 C CA . ILE A 1 441 ? -11.579 13.554 -0.763 1.00 84.06 441 ILE A CA 1
ATOM 3416 C C . ILE A 1 441 ? -12.511 14.047 0.352 1.00 84.06 441 ILE A C 1
ATOM 3418 O O . ILE A 1 441 ? -13.719 14.142 0.139 1.00 84.06 441 ILE A O 1
ATOM 3422 N N . ASP A 1 442 ? -11.965 14.445 1.503 1.00 81.31 442 ASP A N 1
ATOM 3423 C CA . ASP A 1 442 ? -12.751 14.930 2.644 1.00 81.31 442 ASP A CA 1
ATOM 3424 C C . ASP A 1 442 ? -13.593 16.161 2.280 1.00 81.31 442 ASP A C 1
ATOM 3426 O O . ASP A 1 442 ? -14.798 16.212 2.536 1.00 81.31 442 ASP A O 1
ATOM 3430 N N . LYS A 1 443 ? -12.966 17.124 1.594 1.00 82.81 443 LYS A N 1
ATOM 3431 C CA . LYS A 1 443 ? -13.588 18.359 1.097 1.00 82.81 443 LYS A CA 1
ATOM 3432 C C . LYS A 1 443 ? -14.704 18.117 0.072 1.00 82.81 443 LYS A C 1
ATOM 3434 O O . LYS A 1 443 ? -15.603 18.949 -0.042 1.00 82.81 443 LYS A O 1
ATOM 3439 N N . THR A 1 444 ? -14.633 17.024 -0.686 1.00 83.19 444 THR A N 1
ATOM 3440 C CA . THR A 1 444 ? -15.513 16.760 -1.838 1.00 83.19 444 THR A CA 1
ATOM 3441 C C . THR A 1 444 ? -16.643 15.787 -1.507 1.00 83.19 444 THR A C 1
ATOM 3443 O O . THR A 1 444 ? -17.754 15.968 -2.003 1.00 83.19 444 THR A O 1
ATOM 3446 N N . TYR A 1 445 ? -16.391 14.790 -0.651 1.00 79.69 445 TYR A N 1
ATOM 3447 C CA . TYR A 1 445 ? -17.319 13.680 -0.406 1.00 79.69 445 TYR A CA 1
ATOM 3448 C C . TYR A 1 445 ? -17.815 13.565 1.048 1.00 79.69 445 TYR A C 1
ATOM 3450 O O . TYR A 1 445 ? -18.925 13.080 1.256 1.00 79.69 445 TYR A O 1
ATOM 3458 N N . ASN A 1 446 ? -17.060 14.028 2.055 1.00 67.50 446 ASN A N 1
ATOM 3459 C CA . ASN A 1 446 ? -17.390 13.806 3.478 1.00 67.50 446 ASN A CA 1
ATOM 3460 C C . ASN A 1 446 ? -18.205 14.947 4.130 1.00 67.50 446 ASN A C 1
ATOM 3462 O O . ASN A 1 446 ? -18.409 14.970 5.342 1.00 67.50 446 ASN A O 1
ATOM 3466 N N . THR A 1 447 ? -18.742 15.875 3.336 1.00 55.16 447 THR A N 1
ATOM 3467 C CA . THR A 1 447 ? -19.435 17.105 3.776 1.00 55.16 447 THR A CA 1
ATOM 3468 C C . THR A 1 447 ? -20.885 16.910 4.260 1.00 55.16 447 THR A C 1
ATOM 3470 O O . THR A 1 447 ? -21.664 17.863 4.276 1.00 55.16 447 THR A O 1
ATOM 3473 N N . GLY A 1 448 ? -21.273 15.693 4.663 1.00 49.00 448 GLY A N 1
ATOM 3474 C CA . GLY A 1 448 ? -22.670 15.357 4.987 1.00 49.00 448 GLY A CA 1
ATOM 3475 C C . GLY A 1 448 ? -22.897 14.167 5.929 1.00 49.00 448 GLY A C 1
ATOM 3476 O O . GLY A 1 448 ? -24.011 13.647 5.976 1.00 49.00 448 GLY A O 1
ATOM 3477 N N . GLY A 1 449 ? -21.876 13.707 6.660 1.00 46.38 449 GLY A N 1
ATOM 3478 C CA . GLY A 1 449 ? -22.056 12.664 7.679 1.00 46.38 449 GLY A CA 1
ATOM 3479 C C . GLY A 1 449 ? -22.851 13.173 8.896 1.00 46.38 449 GLY A C 1
ATOM 3480 O O . GLY A 1 449 ? -22.665 14.326 9.292 1.00 46.38 449 GLY A O 1
ATOM 3481 N N . PRO A 1 450 ? -23.724 12.355 9.518 1.00 48.78 450 PRO A N 1
ATOM 3482 C CA . PRO A 1 450 ? -24.382 12.737 10.763 1.00 48.78 450 PRO A CA 1
ATOM 3483 C C . PRO A 1 450 ? -23.350 12.854 11.892 1.00 48.78 450 PRO A C 1
ATOM 3485 O O . PRO A 1 450 ? -22.533 11.955 12.091 1.00 48.78 450 PRO A O 1
ATOM 3488 N N . ALA A 1 451 ? -23.399 13.952 12.647 1.00 52.16 451 ALA A N 1
ATOM 3489 C CA . ALA A 1 451 ? -22.623 14.084 13.876 1.00 52.16 451 ALA A CA 1
ATOM 3490 C C . ALA A 1 451 ? -23.089 13.039 14.916 1.00 52.16 451 ALA A C 1
ATOM 3492 O O . ALA A 1 451 ? -24.283 12.720 14.945 1.00 52.16 451 ALA A O 1
ATOM 3493 N N . PRO A 1 452 ? -22.188 12.505 15.764 1.00 53.97 452 PRO A N 1
ATOM 3494 C CA . PRO A 1 452 ? -22.563 11.551 16.805 1.00 53.97 452 PRO A CA 1
ATOM 3495 C C . PRO A 1 452 ? -23.570 12.161 17.789 1.00 53.97 452 PRO A C 1
ATOM 3497 O O . PRO A 1 452 ? -23.505 13.349 18.107 1.00 53.97 452 PRO A O 1
ATOM 3500 N N . ASP A 1 453 ? -24.504 11.335 18.262 1.00 58.62 453 ASP A N 1
ATOM 3501 C CA . ASP A 1 453 ? -25.577 11.744 19.171 1.00 58.62 453 ASP A CA 1
ATOM 3502 C C . ASP A 1 453 ? -25.002 12.262 20.508 1.00 58.62 453 ASP A C 1
ATOM 3504 O O . ASP A 1 453 ? -24.339 11.491 21.214 1.00 58.62 453 ASP A O 1
ATOM 3508 N N . PRO A 1 454 ? -25.289 13.521 20.907 1.00 57.88 454 PRO A N 1
ATOM 3509 C CA . PRO A 1 454 ? -24.856 14.072 22.187 1.00 57.88 454 PRO A CA 1
ATOM 3510 C C . PRO A 1 454 ? -25.207 13.199 23.397 1.00 57.88 454 PRO A C 1
ATOM 3512 O O . PRO A 1 454 ? -24.419 13.143 24.338 1.00 57.88 454 PRO A O 1
ATOM 3515 N N . ALA A 1 455 ? -26.338 12.481 23.381 1.00 62.09 455 ALA A N 1
ATOM 3516 C CA . ALA A 1 455 ? -26.727 11.598 24.480 1.00 62.09 455 ALA A CA 1
ATOM 3517 C C . ALA A 1 455 ? -25.809 10.364 24.582 1.00 62.09 455 ALA A C 1
ATOM 3519 O O . ALA A 1 455 ? -25.380 9.992 25.676 1.00 62.09 455 ALA A O 1
ATOM 3520 N N . GLN A 1 456 ? -25.437 9.765 23.447 1.00 60.66 456 GLN A N 1
ATOM 3521 C CA . GLN A 1 456 ? -24.475 8.657 23.404 1.00 60.66 456 GLN A CA 1
ATOM 3522 C C . GLN A 1 456 ? -23.067 9.124 23.791 1.00 60.66 456 GLN A C 1
ATOM 3524 O O . GLN A 1 456 ? -22.379 8.456 24.563 1.00 60.66 456 GLN A O 1
ATOM 3529 N N . THR A 1 457 ? -22.657 10.307 23.320 1.00 58.81 457 THR A N 1
ATOM 3530 C CA . THR A 1 457 ? -21.387 10.942 23.704 1.00 58.81 457 THR A CA 1
ATOM 3531 C C . THR A 1 457 ? -21.337 11.257 25.206 1.00 58.81 457 THR A C 1
ATOM 3533 O O . THR A 1 457 ? -20.303 11.065 25.844 1.00 58.81 457 THR A O 1
ATOM 3536 N N . GLN A 1 458 ? -22.456 11.669 25.809 1.00 59.62 458 GLN A N 1
ATOM 3537 C CA . GLN A 1 458 ? -22.550 11.918 27.249 1.00 59.62 458 GLN A CA 1
ATOM 3538 C C . GLN A 1 458 ? -22.440 10.628 28.078 1.00 59.62 458 GLN A C 1
ATOM 3540 O O . GLN A 1 458 ? -21.753 10.632 29.100 1.00 59.62 458 GLN A O 1
ATOM 3545 N N . ILE A 1 459 ? -23.035 9.518 27.622 1.00 61.44 459 ILE A N 1
ATOM 3546 C CA . ILE A 1 459 ? -22.842 8.194 28.240 1.00 61.44 459 ILE A CA 1
ATOM 3547 C C . ILE A 1 459 ? -21.364 7.786 28.164 1.00 61.44 459 ILE A C 1
ATOM 3549 O O . ILE A 1 459 ? -20.796 7.379 29.174 1.00 61.44 459 ILE A O 1
ATOM 3553 N N . LEU A 1 460 ? -20.708 7.961 27.011 1.00 57.50 460 LEU A N 1
ATOM 3554 C CA . LEU A 1 460 ? -19.278 7.670 26.856 1.00 57.50 460 LEU A CA 1
ATOM 3555 C C . LEU A 1 460 ? -18.433 8.466 27.875 1.00 57.50 460 LEU A C 1
ATOM 3557 O O . LEU A 1 460 ? -17.657 7.887 28.633 1.00 57.50 460 LEU A O 1
ATOM 3561 N N . HIS A 1 461 ? -18.656 9.777 27.997 1.00 57.81 461 HIS A N 1
ATOM 3562 C CA . HIS A 1 461 ? -17.958 10.626 28.974 1.00 57.81 461 HIS A CA 1
ATOM 3563 C C . HIS A 1 461 ? -18.285 10.335 30.452 1.00 57.81 461 HIS A C 1
ATOM 3565 O O . HIS A 1 461 ? -17.560 10.798 31.337 1.00 57.81 461 HIS A O 1
ATOM 3571 N N . GLN A 1 462 ? -19.335 9.564 30.749 1.00 62.12 462 GLN A N 1
ATOM 3572 C CA . GLN A 1 462 ? -19.624 9.100 32.108 1.00 62.12 462 GLN A CA 1
ATOM 3573 C C . GLN A 1 462 ? -18.739 7.908 32.520 1.00 62.12 462 GLN A C 1
ATOM 3575 O O . GLN A 1 462 ? -18.371 7.823 33.691 1.00 62.12 462 GLN A O 1
ATOM 3580 N N . TYR A 1 463 ? -18.362 7.038 31.573 1.00 55.38 463 TYR A N 1
ATOM 3581 C CA . TYR A 1 463 ? -17.521 5.849 31.805 1.00 55.38 463 TYR A CA 1
ATOM 3582 C C . TYR A 1 463 ? -16.031 6.046 31.461 1.00 55.38 463 TYR A C 1
ATOM 3584 O O . TYR A 1 463 ? -15.200 5.216 31.837 1.00 55.38 463 TYR A O 1
ATOM 3592 N N . PHE A 1 464 ? -15.670 7.122 30.752 1.00 50.03 464 PHE A N 1
ATOM 3593 C CA . PHE A 1 464 ? -14.304 7.351 30.267 1.00 50.03 464 PHE A CA 1
ATOM 3594 C C . PHE A 1 464 ? -13.832 8.784 30.557 1.00 50.03 464 PHE A C 1
ATOM 3596 O O . PHE A 1 464 ? -14.357 9.762 30.020 1.00 50.03 464 PHE A O 1
ATOM 3603 N N . ARG A 1 465 ? -12.822 8.916 31.432 1.00 49.75 465 ARG A N 1
ATOM 3604 C CA . ARG A 1 465 ? -12.301 10.204 31.933 1.00 49.75 465 ARG A CA 1
ATOM 3605 C C . ARG A 1 465 ? -10.783 10.315 31.762 1.00 49.75 465 ARG A C 1
ATOM 3607 O O . ARG A 1 465 ? -10.043 10.143 32.726 1.00 49.75 465 ARG A O 1
ATOM 3614 N N . ARG A 1 466 ? -10.321 10.710 30.567 1.00 44.19 466 ARG A N 1
ATOM 3615 C CA . ARG A 1 466 ? -8.888 10.974 30.283 1.00 44.19 466 ARG A CA 1
ATOM 3616 C C . ARG A 1 466 ? -7.972 9.823 30.743 1.00 44.19 466 ARG A C 1
ATOM 3618 O O . ARG A 1 466 ? -6.943 10.053 31.379 1.00 44.19 466 ARG A O 1
ATOM 3625 N N . ASP A 1 467 ? -8.366 8.594 30.421 1.00 45.12 467 ASP A N 1
ATOM 3626 C CA . ASP A 1 467 ? -7.591 7.397 30.741 1.00 45.12 467 ASP A CA 1
ATOM 3627 C C . ASP A 1 467 ? -6.189 7.453 30.085 1.00 45.12 467 ASP A C 1
ATOM 3629 O O . ASP A 1 467 ? -5.995 8.007 29.000 1.00 45.12 467 ASP A O 1
ATOM 3633 N N . LEU A 1 468 ? -5.166 6.977 30.806 1.00 46.44 468 LEU A N 1
ATOM 3634 C CA . LEU A 1 468 ? -3.772 7.360 30.552 1.00 46.44 468 LEU A CA 1
ATOM 3635 C C . LEU A 1 468 ? -3.116 6.547 29.421 1.00 46.44 468 LEU A C 1
ATOM 3637 O O . LEU A 1 468 ? -2.736 5.392 29.614 1.00 46.44 468 LEU A O 1
ATOM 3641 N N . ILE A 1 469 ? -2.877 7.182 28.270 1.00 55.38 469 ILE A N 1
ATOM 3642 C CA . ILE A 1 469 ? -2.204 6.551 27.123 1.00 55.38 469 ILE A CA 1
ATOM 3643 C C . ILE A 1 469 ? -0.674 6.492 27.331 1.00 55.38 469 ILE A C 1
ATOM 3645 O O . ILE A 1 469 ? 0.084 7.376 26.931 1.00 55.38 469 ILE A O 1
ATOM 3649 N N . VAL A 1 470 ? -0.244 5.380 27.934 1.00 55.66 470 VAL A N 1
ATOM 3650 C CA . VAL A 1 470 ? 1.074 4.709 27.855 1.00 55.66 470 VAL A CA 1
ATOM 3651 C C . VAL A 1 470 ? 2.323 5.444 28.388 1.00 55.66 470 VAL A C 1
ATOM 3653 O O . VAL A 1 470 ? 3.080 4.835 29.142 1.00 55.66 470 VAL A O 1
ATOM 3656 N N . PHE A 1 471 ? 2.599 6.705 28.033 1.00 43.97 471 PHE A N 1
ATOM 3657 C CA . PHE A 1 471 ? 3.954 7.283 28.167 1.00 43.97 471 PHE A CA 1
ATOM 3658 C C . PHE A 1 471 ? 4.073 8.500 29.102 1.00 43.97 471 PHE A C 1
ATOM 3660 O O . PHE A 1 471 ? 4.336 9.621 28.665 1.00 43.97 471 PHE A O 1
ATOM 3667 N N . ARG A 1 472 ? 3.992 8.274 30.422 1.00 34.78 472 ARG A N 1
ATOM 3668 C CA . ARG A 1 472 ? 4.529 9.219 31.421 1.00 34.78 472 ARG A CA 1
ATOM 3669 C C . ARG A 1 472 ? 5.034 8.497 32.677 1.00 34.78 472 ARG A C 1
ATOM 3671 O O . ARG A 1 472 ? 4.239 7.983 33.450 1.00 34.78 472 ARG A O 1
ATOM 3678 N N . ASN A 1 473 ? 6.353 8.546 32.886 1.00 32.03 473 ASN A N 1
ATOM 3679 C CA . ASN A 1 473 ? 7.115 8.017 34.030 1.00 32.03 473 ASN A CA 1
ATOM 3680 C C . ASN A 1 473 ? 7.206 6.474 34.142 1.00 32.03 473 ASN A C 1
ATOM 3682 O O . ASN A 1 473 ? 6.383 5.840 34.795 1.00 32.03 473 ASN A O 1
ATOM 3686 N N . MET A 1 474 ? 8.303 5.885 33.650 1.00 38.34 474 MET A N 1
ATOM 3687 C CA . MET A 1 474 ? 8.842 4.620 34.179 1.00 38.34 474 MET A CA 1
ATOM 3688 C C . MET A 1 474 ? 10.371 4.678 34.267 1.00 38.34 474 MET A C 1
ATOM 3690 O O . MET A 1 474 ? 11.028 5.198 33.368 1.00 38.34 474 MET A O 1
ATOM 3694 N N . GLY A 1 475 ? 10.926 4.143 35.358 1.00 30.17 475 GLY A N 1
ATOM 3695 C CA . GLY A 1 475 ? 12.366 3.956 35.551 1.00 30.17 475 GLY A CA 1
ATOM 3696 C C . GLY A 1 475 ? 12.792 2.520 35.239 1.00 30.17 475 GLY A C 1
ATOM 3697 O O . GLY A 1 475 ? 12.029 1.577 35.452 1.00 30.17 475 GLY A O 1
ATOM 3698 N N . LEU A 1 476 ? 14.016 2.347 34.739 1.00 41.12 476 LEU A N 1
ATOM 3699 C CA . LEU A 1 476 ? 14.584 1.036 34.422 1.00 41.12 476 LEU A CA 1
ATOM 3700 C C . LEU A 1 476 ? 15.203 0.395 35.670 1.00 41.12 476 LEU A C 1
ATOM 3702 O O . LEU A 1 476 ? 16.156 0.929 36.233 1.00 41.12 476 LEU A O 1
ATOM 3706 N N . PHE A 1 477 ? 14.715 -0.784 36.060 1.00 42.53 477 PHE A N 1
ATOM 3707 C CA . PHE A 1 477 ? 15.368 -1.608 37.080 1.00 42.53 477 PHE A CA 1
ATOM 3708 C C . PHE A 1 477 ? 16.370 -2.593 36.440 1.00 42.53 477 PHE A C 1
ATOM 3710 O O . PHE A 1 477 ? 16.038 -3.253 35.443 1.00 42.53 477 PHE A O 1
ATOM 3717 N N . PRO A 1 478 ? 17.589 -2.741 36.994 1.00 41.78 478 PRO A N 1
ATOM 3718 C CA . PRO A 1 478 ? 18.537 -3.754 36.547 1.00 41.78 478 PRO A CA 1
ATOM 3719 C C . PRO A 1 478 ? 18.048 -5.149 36.959 1.00 41.78 478 PRO A C 1
ATOM 3721 O O . PRO A 1 478 ? 17.687 -5.392 38.107 1.00 41.78 478 PRO A O 1
ATOM 3724 N N . VAL A 1 479 ? 18.034 -6.075 36.000 1.00 54.66 479 VAL A N 1
ATOM 3725 C CA . VAL A 1 479 ? 17.636 -7.483 36.183 1.00 54.66 479 VAL A CA 1
ATOM 3726 C C . VAL A 1 479 ? 18.401 -8.318 35.154 1.00 54.66 479 VAL A C 1
ATOM 3728 O O . VAL A 1 479 ? 18.587 -7.833 34.034 1.00 54.66 479 VAL A O 1
ATOM 3731 N N . SER A 1 480 ? 18.832 -9.534 35.495 1.00 70.56 480 SER A N 1
ATOM 3732 C CA . SER A 1 480 ? 19.626 -10.387 34.597 1.00 70.56 480 SER A CA 1
ATOM 3733 C C . SER A 1 480 ? 18.852 -10.854 33.354 1.00 70.56 480 SER A C 1
ATOM 3735 O O . SER A 1 480 ? 17.624 -10.950 33.367 1.00 70.56 480 SER A O 1
ATOM 3737 N N . LEU A 1 481 ? 19.589 -11.166 32.280 1.00 64.81 481 LEU A N 1
ATOM 3738 C CA . LEU A 1 481 ? 19.078 -11.516 30.943 1.00 64.81 481 LEU A CA 1
ATOM 3739 C C . LEU A 1 481 ? 17.947 -12.557 30.961 1.00 64.81 481 LEU A C 1
ATOM 3741 O O . LEU A 1 481 ? 16.844 -12.285 30.478 1.00 64.81 481 LEU A O 1
ATOM 3745 N N . CYS A 1 482 ? 18.195 -13.721 31.569 1.00 68.56 482 CYS A N 1
ATOM 3746 C CA . CYS A 1 482 ? 17.208 -14.800 31.665 1.00 68.56 482 CYS A CA 1
ATOM 3747 C C . CYS A 1 482 ? 15.967 -14.386 32.469 1.00 68.56 482 CYS A C 1
ATOM 3749 O O . CYS A 1 482 ? 14.852 -14.769 32.116 1.00 68.56 482 CYS A O 1
ATOM 3751 N N . LEU A 1 483 ? 16.138 -13.565 33.513 1.00 75.94 483 LEU A N 1
ATOM 3752 C CA . LEU A 1 483 ? 15.013 -13.055 34.291 1.00 75.94 483 LEU A CA 1
ATOM 3753 C C . LEU A 1 483 ? 14.182 -12.047 33.492 1.00 75.94 483 LEU A C 1
ATOM 3755 O O . LEU A 1 483 ? 12.967 -12.091 33.606 1.00 75.94 483 LEU A O 1
ATOM 3759 N N . SER A 1 484 ? 14.779 -11.192 32.651 1.00 78.81 484 SER A N 1
ATOM 3760 C CA . SER A 1 484 ? 13.999 -10.290 31.783 1.00 78.81 484 SER A CA 1
ATOM 3761 C C . SER A 1 484 ? 13.158 -11.034 30.741 1.00 78.81 484 SER A C 1
ATOM 3763 O O . SER A 1 484 ? 12.017 -10.640 30.503 1.00 78.81 484 SER A O 1
ATOM 3765 N N . ALA A 1 485 ? 13.662 -12.138 30.177 1.00 80.56 485 ALA A N 1
ATOM 3766 C CA . ALA A 1 485 ? 12.880 -12.983 29.271 1.00 80.56 485 ALA A CA 1
ATOM 3767 C C . ALA A 1 485 ? 11.728 -13.691 30.007 1.00 80.56 485 ALA A C 1
ATOM 3769 O O . ALA A 1 485 ? 10.581 -13.648 29.558 1.00 80.56 485 ALA A O 1
ATOM 3770 N N . LEU A 1 486 ? 12.010 -14.274 31.180 1.00 84.94 486 LEU A N 1
ATOM 3771 C CA . LEU A 1 486 ? 10.999 -14.900 32.036 1.00 84.94 486 LEU A CA 1
ATOM 3772 C C . LEU A 1 486 ? 9.946 -13.889 32.519 1.00 84.94 486 LEU A C 1
ATOM 3774 O O . LEU A 1 486 ? 8.760 -14.203 32.532 1.00 84.94 486 LEU A O 1
ATOM 3778 N N . GLN A 1 487 ? 10.359 -12.671 32.871 1.00 87.50 487 GLN A N 1
ATOM 3779 C CA . GLN A 1 487 ? 9.489 -11.574 33.294 1.00 87.50 487 GLN A CA 1
ATOM 3780 C C . GLN A 1 487 ? 8.552 -11.144 32.159 1.00 87.50 487 GLN A C 1
ATOM 3782 O O . GLN A 1 487 ? 7.346 -11.051 32.374 1.00 87.50 487 GLN A O 1
ATOM 3787 N N . ALA A 1 488 ? 9.075 -10.934 30.948 1.00 87.88 488 ALA A N 1
ATOM 3788 C CA . ALA A 1 488 ? 8.262 -10.566 29.791 1.00 87.88 488 ALA A CA 1
ATOM 3789 C C . ALA A 1 488 ? 7.261 -11.670 29.402 1.00 87.88 488 ALA A C 1
ATOM 3791 O O . ALA A 1 488 ? 6.100 -11.386 29.102 1.00 87.88 488 ALA A O 1
ATOM 3792 N N . PHE A 1 489 ? 7.674 -12.938 29.486 1.00 91.00 489 PHE A N 1
ATOM 3793 C CA . PHE A 1 489 ? 6.780 -14.082 29.308 1.00 91.00 489 PHE A CA 1
ATOM 3794 C C . PHE A 1 489 ? 5.708 -14.168 30.410 1.00 91.00 489 PHE A C 1
ATOM 3796 O O . PHE A 1 489 ? 4.529 -14.363 30.111 1.00 91.00 489 PHE A O 1
ATOM 3803 N N . ALA A 1 490 ? 6.079 -13.954 31.675 1.00 90.56 490 ALA A N 1
ATOM 3804 C CA . ALA A 1 490 ? 5.149 -13.962 32.801 1.00 90.56 490 ALA A CA 1
ATOM 3805 C C . ALA A 1 490 ? 4.103 -12.840 32.698 1.00 90.56 490 ALA A C 1
ATOM 3807 O O . ALA A 1 490 ? 2.916 -13.104 32.885 1.00 90.56 490 ALA A O 1
ATOM 3808 N N . PHE A 1 491 ? 4.494 -11.613 32.331 1.00 91.56 491 PHE A N 1
ATOM 3809 C CA . PHE A 1 491 ? 3.531 -10.526 32.123 1.00 91.56 491 PHE A CA 1
ATOM 3810 C C . PHE A 1 491 ? 2.628 -10.763 30.907 1.00 91.56 491 PHE A C 1
ATOM 3812 O O . PHE A 1 491 ? 1.427 -10.516 31.015 1.00 91.56 491 PHE A O 1
ATOM 3819 N N . ARG A 1 492 ? 3.135 -11.356 29.813 1.00 93.06 492 ARG A N 1
ATOM 3820 C CA . ARG A 1 492 ? 2.287 -11.820 28.698 1.00 93.06 492 ARG A CA 1
ATOM 3821 C C . ARG A 1 492 ? 1.241 -12.842 29.161 1.00 93.06 492 ARG A C 1
ATOM 3823 O O . ARG A 1 492 ? 0.082 -12.736 28.763 1.00 93.06 492 ARG A O 1
ATOM 3830 N N . LEU A 1 493 ? 1.619 -13.807 30.003 1.00 93.38 493 LEU A N 1
ATOM 3831 C CA . LEU A 1 493 ? 0.676 -14.777 30.575 1.00 93.38 493 LEU A CA 1
ATOM 3832 C C . LEU A 1 493 ? -0.349 -14.106 31.501 1.00 93.38 493 LEU A C 1
ATOM 3834 O O . LEU A 1 493 ? -1.539 -14.377 31.369 1.00 93.38 493 LEU A O 1
ATOM 3838 N N . VAL A 1 494 ? 0.071 -13.206 32.394 1.00 93.19 494 VAL A N 1
ATOM 3839 C CA . VAL A 1 494 ? -0.840 -12.473 33.296 1.00 93.19 494 VAL A CA 1
ATOM 3840 C C . VAL A 1 494 ? -1.842 -11.629 32.505 1.00 93.19 494 VAL A C 1
ATOM 3842 O O . VAL A 1 494 ? -3.042 -11.713 32.764 1.00 93.19 494 VAL A O 1
ATOM 3845 N N . HIS A 1 495 ? -1.373 -10.862 31.520 1.00 94.00 495 HIS A N 1
ATOM 3846 C CA . HIS A 1 495 ? -2.221 -10.006 30.696 1.00 94.00 495 HIS A CA 1
ATOM 3847 C C . HIS A 1 495 ? -3.186 -10.822 29.824 1.00 94.00 495 HIS A C 1
ATOM 3849 O O . HIS A 1 495 ? -4.390 -10.605 29.880 1.00 94.00 495 HIS A O 1
ATOM 3855 N N . THR A 1 496 ? -2.694 -11.793 29.047 1.00 92.19 496 THR A N 1
ATOM 3856 C CA . THR A 1 496 ? -3.523 -12.471 28.036 1.00 92.19 496 THR A CA 1
ATOM 3857 C C . THR A 1 496 ? -4.255 -13.712 28.562 1.00 92.19 496 THR A C 1
ATOM 3859 O O . THR A 1 496 ? -5.409 -13.935 28.206 1.00 92.19 496 THR A O 1
ATOM 3862 N N . VAL A 1 497 ? -3.630 -14.522 29.425 1.00 94.19 497 VAL A N 1
ATOM 3863 C CA . VAL A 1 497 ? -4.268 -15.725 30.002 1.00 94.19 497 VAL A CA 1
ATOM 3864 C C . VAL A 1 497 ? -4.966 -15.390 31.319 1.00 94.19 497 VAL A C 1
ATOM 3866 O O . VAL A 1 497 ? -6.117 -15.771 31.507 1.00 94.19 497 VAL A O 1
ATOM 3869 N N . GLY A 1 498 ? -4.312 -14.640 32.210 1.00 94.38 498 GLY A N 1
ATOM 3870 C CA . GLY A 1 498 ? -4.874 -14.253 33.508 1.00 94.38 498 GLY A CA 1
ATOM 3871 C C . GLY A 1 498 ? -6.145 -13.415 33.366 1.00 94.38 498 GLY A C 1
ATOM 3872 O O . GLY A 1 498 ? -7.201 -13.812 33.860 1.00 94.38 498 GLY A O 1
ATOM 3873 N N . LEU A 1 499 ? -6.084 -12.300 32.630 1.00 94.44 499 LEU A N 1
ATOM 3874 C CA . LEU A 1 499 ? -7.281 -11.488 32.377 1.00 94.44 499 LEU A CA 1
ATOM 3875 C C . LEU A 1 499 ? -8.261 -12.164 31.403 1.00 94.44 499 LEU A C 1
ATOM 3877 O O . LEU A 1 499 ? -9.468 -11.976 31.532 1.00 94.44 499 LEU A O 1
ATOM 3881 N N . GLY A 1 500 ? -7.777 -13.024 30.501 1.00 94.00 500 GLY A N 1
ATOM 3882 C CA . GLY A 1 500 ? -8.631 -13.869 29.661 1.00 94.00 500 GLY A CA 1
ATOM 3883 C C . GLY A 1 500 ? -9.516 -14.828 30.468 1.00 94.00 500 GLY A C 1
ATOM 3884 O O . GLY A 1 500 ? -10.698 -14.983 30.166 1.00 94.00 500 GLY A O 1
ATOM 3885 N N . LEU A 1 501 ? -8.988 -15.414 31.547 1.00 94.38 501 LEU A N 1
ATOM 3886 C CA . LEU A 1 501 ? -9.771 -16.222 32.489 1.00 94.38 501 LEU A CA 1
ATOM 3887 C C . LEU A 1 501 ? -10.788 -15.369 33.263 1.00 94.38 501 LEU A C 1
ATOM 3889 O O . LEU A 1 501 ? -11.926 -15.804 33.441 1.00 94.38 501 LEU A O 1
ATOM 3893 N N . VAL A 1 502 ? -10.428 -14.143 33.664 1.00 95.69 502 VAL A N 1
ATOM 3894 C CA . VAL A 1 502 ? -11.373 -13.196 34.291 1.00 95.69 502 VAL A CA 1
ATOM 3895 C C . VAL A 1 502 ? -12.520 -12.853 33.335 1.00 95.69 502 VAL A C 1
ATOM 3897 O O . VAL A 1 502 ? -13.678 -12.948 33.736 1.00 95.69 502 VAL A O 1
ATOM 3900 N N . LEU A 1 503 ? -12.231 -12.546 32.066 1.00 95.25 503 LEU A N 1
ATOM 3901 C CA . LEU A 1 503 ? -13.239 -12.296 31.027 1.00 95.25 503 LEU A CA 1
ATOM 3902 C C . LEU A 1 503 ? -14.111 -13.528 30.752 1.00 95.25 503 LEU A C 1
ATOM 3904 O O . LEU A 1 503 ? -15.329 -13.408 30.637 1.00 95.25 503 LEU A O 1
ATOM 3908 N N . HIS A 1 504 ? -13.537 -14.732 30.717 1.00 94.31 504 HIS A N 1
ATOM 3909 C CA . HIS A 1 504 ? -14.305 -15.968 30.550 1.00 94.31 504 HIS A CA 1
ATOM 3910 C C . HIS A 1 504 ? -15.283 -16.202 31.722 1.00 94.31 504 HIS A C 1
ATOM 3912 O O . HIS A 1 504 ? -16.462 -16.500 31.509 1.00 94.31 504 HIS A O 1
ATOM 3918 N N . LEU A 1 505 ? -14.831 -16.006 32.966 1.00 94.00 505 LEU A N 1
ATOM 3919 C CA . LEU A 1 505 ? -15.672 -16.107 34.166 1.00 94.00 505 LEU A CA 1
ATOM 3920 C C . LEU A 1 505 ? -16.695 -14.961 34.269 1.00 94.00 505 LEU A C 1
ATOM 3922 O O . LEU A 1 505 ? -17.807 -15.165 34.757 1.00 94.00 505 LEU A O 1
ATOM 3926 N N . GLN A 1 506 ? -16.367 -13.768 33.771 1.00 94.56 506 GLN A N 1
ATOM 3927 C CA . GLN A 1 506 ? -17.294 -12.644 33.644 1.00 94.56 506 GLN A CA 1
ATOM 3928 C C . GLN A 1 506 ? -18.396 -12.946 32.613 1.00 94.56 506 GLN A C 1
ATOM 3930 O O . GLN A 1 506 ? -19.577 -12.811 32.923 1.00 94.56 506 GLN A O 1
ATOM 3935 N N . SER A 1 507 ? -18.028 -13.442 31.429 1.00 92.94 507 SER A N 1
ATOM 3936 C CA . SER A 1 507 ? -18.950 -13.839 30.355 1.00 92.94 507 SER A CA 1
ATOM 3937 C C . SER A 1 507 ? -19.974 -14.886 30.809 1.00 92.94 507 SER A C 1
ATOM 3939 O O . SER A 1 507 ? -21.133 -14.836 30.392 1.00 92.94 507 SER A O 1
ATOM 3941 N N . ASN A 1 508 ? -19.569 -15.837 31.660 1.00 92.75 508 ASN A N 1
ATOM 3942 C CA . ASN A 1 508 ? -20.408 -16.974 32.054 1.00 92.75 508 ASN A CA 1
ATOM 3943 C C . ASN A 1 508 ? -21.084 -16.839 33.426 1.00 92.75 508 ASN A C 1
ATOM 3945 O O . ASN A 1 508 ? -22.187 -17.353 33.593 1.00 92.75 508 ASN A O 1
ATOM 3949 N N . HIS A 1 509 ? -20.470 -16.138 34.383 1.00 92.19 509 HIS A N 1
ATOM 3950 C CA . HIS A 1 509 ? -20.949 -16.060 35.772 1.00 92.19 509 HIS A CA 1
ATOM 3951 C C . HIS A 1 509 ? -20.969 -14.632 36.346 1.00 92.19 509 HIS A C 1
ATOM 3953 O O . HIS A 1 509 ? -21.204 -14.466 37.544 1.00 92.19 509 HIS A O 1
ATOM 3959 N N . LYS A 1 510 ? -20.680 -13.605 35.526 1.00 92.38 510 LYS A N 1
ATOM 3960 C CA . LYS A 1 510 ? -20.506 -12.198 35.947 1.00 92.38 510 LYS A CA 1
ATOM 3961 C C . LYS A 1 510 ? -19.561 -12.051 37.149 1.00 92.38 510 LYS A C 1
ATOM 3963 O O . LYS A 1 510 ? -19.747 -11.192 38.007 1.00 92.38 510 LYS A O 1
ATOM 3968 N N . PHE A 1 511 ? -18.553 -12.928 37.215 1.00 94.12 511 PHE A N 1
ATOM 3969 C CA . PHE A 1 511 ? -17.667 -13.122 38.365 1.00 94.12 511 PHE A CA 1
ATOM 3970 C C . PHE A 1 511 ? -17.047 -11.818 38.881 1.00 94.12 511 PHE A C 1
ATOM 3972 O O . PHE A 1 511 ? -17.077 -11.562 40.084 1.00 94.12 511 PHE A O 1
ATOM 3979 N N . TRP A 1 512 ? -16.528 -10.983 37.977 1.00 93.44 512 TRP A N 1
ATOM 3980 C CA . TRP A 1 512 ? -15.880 -9.728 38.345 1.00 93.44 512 TRP A CA 1
ATOM 3981 C C . TRP A 1 512 ? -16.897 -8.739 38.914 1.00 93.44 512 TRP A C 1
ATOM 3983 O O . TRP A 1 512 ? -16.753 -8.283 40.044 1.00 93.44 512 TRP A O 1
ATOM 3993 N N . THR A 1 513 ? -17.983 -8.472 38.185 1.00 91.81 513 THR A N 1
ATOM 3994 C CA . THR A 1 513 ? -19.035 -7.548 38.634 1.00 91.81 513 THR A CA 1
ATOM 3995 C C . THR A 1 513 ? -19.655 -7.993 39.967 1.00 91.81 513 THR A C 1
ATOM 3997 O O . THR A 1 513 ? -19.808 -7.181 40.880 1.00 91.81 513 THR A O 1
ATOM 4000 N N . ASN A 1 514 ? -19.919 -9.291 40.136 1.00 92.62 514 ASN A N 1
ATOM 4001 C CA . ASN A 1 514 ? -20.481 -9.854 41.365 1.00 92.62 514 ASN A CA 1
ATOM 4002 C C . ASN A 1 514 ? -19.519 -9.754 42.565 1.00 92.62 514 ASN A C 1
ATOM 4004 O O . ASN A 1 514 ? -19.972 -9.527 43.689 1.00 92.62 514 ASN A O 1
ATOM 4008 N N . HIS A 1 515 ? -18.201 -9.859 42.356 1.00 93.06 515 HIS A N 1
ATOM 4009 C CA . HIS A 1 515 ? -17.194 -9.674 43.411 1.00 93.06 515 HIS A CA 1
ATOM 4010 C C . HIS A 1 515 ? -17.197 -8.251 43.998 1.00 93.06 515 HIS A C 1
ATOM 4012 O O . HIS A 1 515 ? -16.978 -8.077 45.196 1.00 93.06 515 HIS A O 1
ATOM 4018 N N . PHE A 1 516 ? -17.474 -7.233 43.179 1.00 91.81 516 PHE A N 1
ATOM 4019 C CA . PHE A 1 516 ? -17.590 -5.848 43.646 1.00 91.81 516 PHE A CA 1
ATOM 4020 C C . PHE A 1 516 ? -18.972 -5.556 44.255 1.00 91.81 516 PHE A C 1
ATOM 4022 O O . PHE A 1 516 ? -19.039 -4.988 45.346 1.00 91.81 516 PHE A O 1
ATOM 4029 N N . ILE A 1 517 ? -20.063 -6.032 43.639 1.00 91.94 517 ILE A N 1
ATOM 4030 C CA . ILE A 1 517 ? -21.434 -5.852 44.163 1.00 91.94 517 ILE A CA 1
ATOM 4031 C C . ILE A 1 517 ? -21.613 -6.510 45.539 1.00 91.94 517 ILE A C 1
ATOM 4033 O O . ILE A 1 517 ? -22.159 -5.894 46.452 1.00 91.94 517 ILE A O 1
ATOM 4037 N N . SER A 1 518 ? -21.084 -7.722 45.739 1.00 93.06 518 SER A N 1
ATOM 4038 C CA . SER A 1 518 ? -21.109 -8.420 47.041 1.00 93.06 518 SER A CA 1
ATOM 4039 C C . SER A 1 518 ? -20.320 -7.716 48.158 1.00 93.06 518 SER A C 1
ATOM 4041 O O . SER A 1 518 ? -20.433 -8.096 49.321 1.00 93.06 518 SER A O 1
ATOM 4043 N N . ARG A 1 519 ? -19.556 -6.667 47.826 1.00 92.38 519 ARG A N 1
ATOM 4044 C CA . ARG A 1 519 ? -18.846 -5.782 48.762 1.00 92.38 519 ARG A CA 1
ATOM 4045 C C . ARG A 1 519 ? -19.480 -4.385 48.870 1.00 92.38 519 ARG A C 1
ATOM 4047 O O . ARG A 1 519 ? -18.860 -3.485 49.425 1.00 92.38 519 ARG A O 1
ATOM 4054 N N . GLY A 1 520 ? -20.684 -4.191 48.326 1.00 89.75 520 GLY A N 1
ATOM 4055 C CA . GLY A 1 520 ? -21.401 -2.910 48.334 1.00 89.75 520 GLY A CA 1
ATOM 4056 C C . GLY A 1 520 ? -20.896 -1.875 47.320 1.00 89.75 520 GLY A C 1
ATOM 4057 O O . GLY A 1 520 ? -21.258 -0.708 47.425 1.00 89.75 520 GLY A O 1
ATOM 4058 N N . MET A 1 521 ? -20.066 -2.273 46.350 1.00 92.19 521 MET A N 1
ATOM 4059 C CA . MET A 1 521 ? -19.559 -1.391 45.289 1.00 92.19 521 MET A CA 1
ATOM 4060 C C . MET A 1 521 ? -20.390 -1.525 44.004 1.00 92.19 521 MET A C 1
ATOM 4062 O O . MET A 1 521 ? -21.050 -2.537 43.776 1.00 92.19 521 MET A O 1
ATOM 4066 N N . THR A 1 522 ? -20.369 -0.501 43.151 1.00 90.50 522 THR A N 1
ATOM 4067 C CA . THR A 1 522 ? -21.236 -0.427 41.962 1.00 90.50 522 THR A CA 1
ATOM 4068 C C . THR A 1 522 ? -20.637 -1.125 40.728 1.00 90.50 522 THR A C 1
ATOM 4070 O O . THR A 1 522 ? -19.454 -1.487 40.715 1.00 90.50 522 THR A O 1
ATOM 4073 N N . LYS A 1 523 ? -21.440 -1.312 39.662 1.00 86.50 523 LYS A N 1
ATOM 4074 C CA . LYS A 1 523 ? -20.964 -1.881 38.381 1.00 86.50 523 LYS A CA 1
ATOM 4075 C C . LYS A 1 523 ? -19.861 -1.015 37.762 1.00 86.50 523 LYS A C 1
ATOM 4077 O O . LYS A 1 523 ? -18.878 -1.540 37.246 1.00 86.50 523 LYS A O 1
ATOM 4082 N N . GLU A 1 524 ? -20.033 0.300 37.836 1.00 86.12 524 GLU A N 1
ATOM 4083 C CA . GLU A 1 524 ? -19.155 1.316 37.254 1.00 86.12 524 GLU A CA 1
ATOM 4084 C C . GLU A 1 524 ? -17.781 1.243 37.924 1.00 86.12 524 GLU A C 1
ATOM 4086 O O . GLU A 1 524 ? -16.764 1.136 37.244 1.00 86.12 524 GLU A O 1
ATOM 4091 N N . PHE A 1 525 ? -17.746 1.175 39.261 1.00 88.62 525 PHE A N 1
ATOM 4092 C CA . PHE A 1 525 ? -16.498 1.006 40.005 1.00 88.62 525 PHE A CA 1
ATOM 4093 C C . PHE A 1 525 ? -15.793 -0.317 39.668 1.00 88.62 525 PHE A C 1
ATOM 4095 O O . PHE A 1 525 ? -14.572 -0.344 39.514 1.00 88.62 525 PHE A O 1
ATOM 4102 N N . ALA A 1 526 ? -16.544 -1.411 39.489 1.00 89.88 526 ALA A N 1
ATOM 4103 C CA . ALA A 1 526 ? -15.974 -2.683 39.044 1.00 89.88 526 ALA A CA 1
ATOM 4104 C C . ALA A 1 526 ? -15.306 -2.563 37.659 1.00 89.88 526 ALA A C 1
ATOM 4106 O O . ALA A 1 526 ? -14.229 -3.125 37.444 1.00 89.88 526 ALA A O 1
ATOM 4107 N N . PHE A 1 527 ? -15.911 -1.812 36.732 1.00 91.25 527 PHE A N 1
ATOM 4108 C CA . PHE A 1 527 ? -15.354 -1.573 35.399 1.00 91.25 527 PHE A CA 1
ATOM 4109 C C . PHE A 1 527 ? -14.139 -0.627 35.424 1.00 91.25 527 PHE A C 1
ATOM 4111 O O . PHE A 1 527 ? -13.148 -0.901 34.753 1.00 91.25 527 PHE A O 1
ATOM 4118 N N . GLU A 1 528 ? -14.129 0.408 36.269 1.00 88.19 528 GLU A N 1
ATOM 4119 C CA . GLU A 1 528 ? -12.946 1.263 36.494 1.00 88.19 528 GLU A CA 1
ATOM 4120 C C . GLU A 1 528 ? -11.730 0.464 37.002 1.00 88.19 528 GLU A C 1
ATOM 4122 O O . GLU A 1 528 ? -10.607 0.621 36.507 1.00 88.19 528 GLU A O 1
ATOM 4127 N N . GLN A 1 529 ? -11.943 -0.464 37.943 1.00 89.81 529 GLN A N 1
ATOM 4128 C CA . GLN A 1 529 ? -10.877 -1.363 38.405 1.00 89.81 529 GLN A CA 1
ATOM 4129 C C . GLN A 1 529 ? -10.412 -2.330 37.304 1.00 89.81 529 GLN A C 1
ATOM 4131 O O . GLN A 1 529 ? -9.220 -2.630 37.212 1.00 89.81 529 GLN A O 1
ATOM 4136 N N . TRP A 1 530 ? -11.321 -2.776 36.431 1.00 93.31 530 TRP A N 1
ATOM 4137 C CA . TRP A 1 530 ? -10.969 -3.570 35.253 1.00 93.31 530 TRP A CA 1
ATOM 4138 C C . TRP A 1 530 ? -10.095 -2.780 34.263 1.00 93.31 530 TRP A C 1
ATOM 4140 O O . TRP A 1 530 ? -8.994 -3.242 33.953 1.00 93.31 530 TRP A O 1
ATOM 4150 N N . LYS A 1 531 ? -10.503 -1.567 33.844 1.00 90.31 531 LYS A N 1
ATOM 4151 C CA . LYS A 1 531 ? -9.699 -0.681 32.971 1.00 90.31 531 LYS A CA 1
ATOM 4152 C C . LYS A 1 531 ? -8.289 -0.466 33.526 1.00 90.31 531 LYS A C 1
ATOM 4154 O O . LYS A 1 531 ? -7.304 -0.594 32.799 1.00 90.31 531 LYS A O 1
ATOM 4159 N N . THR A 1 532 ? -8.190 -0.197 34.830 1.00 88.00 532 THR A N 1
ATOM 4160 C CA . THR A 1 532 ? -6.920 0.037 35.538 1.00 88.00 532 THR A CA 1
ATOM 4161 C C . THR A 1 532 ? -5.970 -1.164 35.428 1.00 88.00 532 THR A C 1
ATOM 4163 O O . THR A 1 532 ? -4.797 -1.010 35.079 1.00 88.00 532 THR A O 1
ATOM 4166 N N . ILE A 1 533 ? -6.471 -2.378 35.680 1.00 90.69 533 ILE A N 1
ATOM 4167 C CA . ILE A 1 533 ? -5.675 -3.616 35.642 1.00 90.69 533 ILE A CA 1
ATOM 4168 C C . ILE A 1 533 ? -5.340 -4.024 34.196 1.00 90.69 533 ILE A C 1
ATOM 4170 O O . ILE A 1 533 ? -4.224 -4.482 33.920 1.00 90.69 533 ILE A O 1
ATOM 4174 N N . PHE A 1 534 ? -6.264 -3.811 33.258 1.00 90.62 534 PHE A N 1
ATOM 4175 C CA . PHE A 1 534 ? -6.048 -4.051 31.833 1.00 90.62 534 PHE A CA 1
ATOM 4176 C C . PHE A 1 534 ? -4.937 -3.149 31.272 1.00 90.62 534 PHE A C 1
ATOM 4178 O O . PHE A 1 534 ? -3.938 -3.665 30.770 1.00 90.62 534 PHE A O 1
ATOM 4185 N N . ASN A 1 535 ? -5.025 -1.827 31.472 1.00 88.94 535 ASN A N 1
ATOM 4186 C CA . ASN A 1 535 ? -3.982 -0.872 31.071 1.00 88.94 535 ASN A CA 1
ATOM 4187 C C . ASN A 1 535 ? -2.629 -1.169 31.730 1.00 88.94 535 ASN A C 1
ATOM 4189 O O . ASN A 1 535 ? -1.597 -1.166 31.055 1.00 88.94 535 ASN A O 1
ATOM 4193 N N . GLY A 1 536 ? -2.612 -1.448 33.039 1.00 85.50 536 GLY A N 1
ATOM 4194 C CA . GLY A 1 536 ? -1.378 -1.747 33.769 1.00 85.50 536 GLY A CA 1
ATOM 4195 C C . GLY A 1 536 ? -0.672 -2.997 33.234 1.00 85.50 536 GLY A C 1
ATOM 4196 O O . GLY A 1 536 ? 0.524 -2.963 32.946 1.00 85.50 536 GLY A O 1
ATOM 4197 N N . SER A 1 537 ? -1.413 -4.089 33.033 1.00 90.00 537 SER A N 1
ATOM 4198 C CA . SER A 1 537 ? -0.862 -5.346 32.507 1.00 90.00 537 SER A CA 1
ATOM 4199 C C . SER A 1 537 ? -0.469 -5.264 31.024 1.00 90.00 537 SER A C 1
ATOM 4201 O O . SER A 1 537 ? 0.561 -5.829 30.643 1.00 90.00 537 SER A O 1
ATOM 4203 N N . MET A 1 538 ? -1.208 -4.509 30.203 1.00 89.12 538 MET A N 1
ATOM 4204 C CA . MET A 1 538 ? -0.833 -4.217 28.816 1.00 89.12 538 MET A CA 1
ATOM 4205 C C . MET A 1 538 ? 0.484 -3.428 28.769 1.00 89.12 538 MET A C 1
ATOM 4207 O O . MET A 1 538 ? 1.439 -3.853 28.117 1.00 89.12 538 MET A O 1
ATOM 4211 N N . THR A 1 539 ? 0.576 -2.332 29.530 1.00 88.31 539 THR A N 1
ATOM 4212 C CA . THR A 1 539 ? 1.778 -1.484 29.622 1.00 88.31 539 THR A CA 1
ATOM 4213 C C . THR A 1 539 ? 2.991 -2.297 30.070 1.00 88.31 539 THR A C 1
ATOM 4215 O O . THR A 1 539 ? 4.040 -2.251 29.428 1.00 88.31 539 THR A O 1
ATOM 4218 N N . LEU A 1 540 ? 2.845 -3.114 31.120 1.00 85.94 540 LEU A N 1
ATOM 4219 C CA . LEU A 1 540 ? 3.915 -3.992 31.598 1.00 85.94 540 LEU A CA 1
ATOM 4220 C C . LEU A 1 540 ? 4.326 -5.035 30.549 1.00 85.94 540 LEU A C 1
ATOM 4222 O O . LEU A 1 540 ? 5.515 -5.331 30.440 1.00 85.94 540 LEU A O 1
ATOM 4226 N N . THR A 1 541 ? 3.396 -5.543 29.736 1.00 90.62 541 THR A N 1
ATOM 4227 C CA . THR A 1 541 ? 3.703 -6.477 28.638 1.00 90.62 541 THR A CA 1
ATOM 4228 C C . THR A 1 541 ? 4.569 -5.820 27.556 1.00 90.62 541 THR A C 1
ATOM 4230 O O . THR A 1 541 ? 5.560 -6.416 27.136 1.00 90.62 541 THR A O 1
ATOM 4233 N N . TYR A 1 542 ? 4.268 -4.581 27.144 1.00 90.88 542 TYR A N 1
ATOM 4234 C CA . TYR A 1 542 ? 5.113 -3.835 26.198 1.00 90.88 542 TYR A CA 1
ATOM 4235 C C . TYR A 1 542 ? 6.472 -3.456 26.803 1.00 90.88 542 TYR A C 1
ATOM 4237 O O . TYR A 1 542 ? 7.511 -3.711 26.192 1.00 90.88 542 TYR A O 1
ATOM 4245 N N . VAL A 1 543 ? 6.487 -2.892 28.016 1.00 88.25 543 VAL A N 1
ATOM 4246 C CA . VAL A 1 543 ? 7.717 -2.417 28.674 1.00 88.25 543 VAL A CA 1
ATOM 4247 C C . VAL A 1 543 ? 8.681 -3.567 28.960 1.00 88.25 543 VAL A C 1
ATOM 4249 O O . VAL A 1 543 ? 9.868 -3.453 28.667 1.00 88.25 543 VAL A O 1
ATOM 4252 N N . THR A 1 544 ? 8.204 -4.696 29.489 1.00 89.81 544 THR A N 1
ATOM 4253 C CA . THR A 1 544 ? 9.090 -5.831 29.807 1.00 89.81 544 THR A CA 1
ATOM 4254 C C . THR A 1 544 ? 9.607 -6.535 28.555 1.00 89.81 544 THR A C 1
ATOM 4256 O O . THR A 1 544 ? 10.774 -6.928 28.536 1.00 89.81 544 THR A O 1
ATOM 4259 N N . PHE A 1 545 ? 8.810 -6.613 27.482 1.00 92.44 545 PHE A N 1
ATOM 4260 C CA . PHE A 1 545 ? 9.285 -7.087 26.180 1.00 92.44 545 PHE A CA 1
ATOM 4261 C C . PHE A 1 545 ? 10.380 -6.170 25.611 1.00 92.44 545 PHE A C 1
ATOM 4263 O O . PHE A 1 545 ? 11.438 -6.657 25.216 1.00 92.44 545 PHE A O 1
ATOM 4270 N N . LEU A 1 546 ? 10.174 -4.847 25.634 1.00 91.00 546 LEU A N 1
ATOM 4271 C CA . LEU A 1 546 ? 11.166 -3.873 25.168 1.00 91.00 546 LEU A CA 1
ATOM 4272 C C . LEU A 1 546 ? 12.455 -3.923 26.004 1.00 91.00 546 LEU A C 1
ATOM 4274 O O . LEU A 1 546 ? 13.544 -3.939 25.442 1.00 91.00 546 LEU A O 1
ATOM 4278 N N . VAL A 1 547 ? 12.357 -4.021 27.334 1.00 86.94 547 VAL A N 1
ATOM 4279 C CA . VAL A 1 547 ? 13.526 -4.167 28.221 1.00 86.94 547 VAL A CA 1
ATOM 4280 C C . VAL A 1 547 ? 14.262 -5.489 27.985 1.00 86.94 547 VAL A C 1
ATOM 4282 O O . VAL A 1 547 ? 15.490 -5.513 28.045 1.00 86.94 547 VAL A O 1
ATOM 4285 N N . CYS A 1 548 ? 13.553 -6.582 27.684 1.00 87.81 548 CYS A N 1
ATOM 4286 C CA . CYS A 1 548 ? 14.186 -7.836 27.276 1.00 87.81 548 CYS A CA 1
ATOM 4287 C C . CYS A 1 548 ? 14.928 -7.679 25.941 1.00 87.81 548 CYS A C 1
ATOM 4289 O O . CYS A 1 548 ? 16.068 -8.121 25.823 1.00 87.81 548 CYS A O 1
ATOM 4291 N N . ALA A 1 549 ? 14.314 -7.015 24.959 1.00 90.19 549 ALA A N 1
ATOM 4292 C CA . ALA A 1 549 ? 14.911 -6.788 23.649 1.00 90.19 549 ALA A CA 1
ATOM 4293 C C . ALA A 1 549 ? 16.147 -5.880 23.702 1.00 90.19 549 ALA A C 1
ATOM 4295 O O . ALA A 1 549 ? 17.156 -6.215 23.096 1.00 90.19 549 ALA A O 1
ATOM 4296 N N . LEU A 1 550 ? 16.098 -4.788 24.474 1.00 86.38 550 LEU A N 1
ATOM 4297 C CA . LEU A 1 550 ? 17.227 -3.872 24.672 1.00 86.38 550 LEU A CA 1
ATOM 4298 C C . LEU A 1 550 ? 18.402 -4.531 25.408 1.00 86.38 550 LEU A C 1
ATOM 4300 O O . LEU A 1 550 ? 19.549 -4.215 25.118 1.00 86.38 550 LEU A O 1
ATOM 4304 N N . LYS A 1 551 ? 18.140 -5.459 26.339 1.00 82.50 551 LYS A N 1
ATOM 4305 C CA . LYS A 1 551 ? 19.200 -6.240 27.007 1.00 82.50 551 LYS A CA 1
ATOM 4306 C C . LYS A 1 551 ? 19.809 -7.313 26.105 1.00 82.50 551 LYS A C 1
ATOM 4308 O O . LYS A 1 551 ? 20.955 -7.681 26.314 1.00 82.50 551 LYS A O 1
ATOM 4313 N N . MET A 1 552 ? 19.041 -7.825 25.144 1.00 83.62 552 MET A N 1
ATOM 4314 C CA . MET A 1 552 ? 19.467 -8.840 24.173 1.00 83.62 552 MET A CA 1
ATOM 4315 C C . MET A 1 552 ? 19.895 -8.240 22.823 1.00 83.62 552 MET A C 1
ATOM 4317 O O . MET A 1 552 ? 19.997 -8.980 21.849 1.00 83.62 552 MET A O 1
ATOM 4321 N N . TYR A 1 553 ? 20.104 -6.923 22.753 1.00 87.38 553 TYR A N 1
ATOM 4322 C CA . TYR A 1 553 ? 20.617 -6.236 21.573 1.00 87.38 553 TYR A CA 1
ATOM 4323 C C . TYR A 1 553 ? 22.130 -6.049 21.697 1.00 87.38 553 TYR A C 1
ATOM 4325 O O . TYR A 1 553 ? 22.616 -5.439 22.650 1.00 87.38 553 TYR A O 1
ATOM 4333 N N . GLU A 1 554 ? 22.858 -6.563 20.715 1.00 78.06 554 GLU A N 1
ATOM 4334 C CA . GLU A 1 554 ? 24.300 -6.384 20.570 1.00 78.06 554 GLU A CA 1
ATOM 4335 C C . GLU A 1 554 ? 24.559 -5.204 19.624 1.00 78.06 554 GLU A C 1
ATOM 4337 O O . GLU A 1 554 ? 23.941 -5.107 18.561 1.00 78.06 554 GLU A O 1
ATOM 4342 N N . LEU A 1 555 ? 25.449 -4.287 20.016 1.00 78.31 555 LEU A N 1
ATOM 4343 C CA . LEU A 1 555 ? 25.810 -3.133 19.190 1.00 78.31 555 LEU A CA 1
ATOM 4344 C C . LEU A 1 555 ? 26.623 -3.603 17.967 1.00 78.31 555 LEU A C 1
ATOM 4346 O O . LEU A 1 555 ? 27.683 -4.198 18.156 1.00 78.31 555 LEU A O 1
ATOM 4350 N N . PRO A 1 556 ? 26.159 -3.349 16.731 1.00 78.69 556 PRO A N 1
ATOM 4351 C CA . PRO A 1 556 ? 26.847 -3.792 15.526 1.00 78.69 556 PRO A CA 1
ATOM 4352 C C . PRO A 1 556 ? 28.038 -2.889 15.188 1.00 78.69 556 PRO A C 1
ATOM 4354 O O . PRO A 1 556 ? 27.966 -1.671 15.343 1.00 78.69 556 PRO A O 1
ATOM 4357 N N . GLU A 1 557 ? 29.102 -3.490 14.655 1.00 72.31 557 GLU A N 1
ATOM 4358 C CA . GLU A 1 557 ? 30.320 -2.783 14.233 1.00 72.31 557 GLU A CA 1
ATOM 4359 C C . GLU A 1 557 ? 30.068 -1.865 13.021 1.00 72.31 557 GLU A C 1
ATOM 4361 O O . GLU A 1 557 ? 30.523 -0.723 13.003 1.00 72.31 557 GLU A O 1
ATOM 4366 N N . GLU A 1 558 ? 29.266 -2.318 12.048 1.00 74.06 558 GLU A N 1
ATOM 4367 C CA . GLU A 1 558 ? 28.787 -1.496 10.930 1.00 74.06 558 GLU A CA 1
ATOM 4368 C C . GLU A 1 558 ? 27.262 -1.309 10.964 1.00 74.06 558 GLU A C 1
ATOM 4370 O O . GLU A 1 558 ? 26.486 -2.264 11.054 1.00 74.06 558 GLU A O 1
ATOM 4375 N N . TRP A 1 559 ? 26.824 -0.050 10.846 1.00 72.62 559 TRP A N 1
ATOM 4376 C CA . TRP A 1 559 ? 25.411 0.348 10.960 1.00 72.62 559 TRP A CA 1
ATOM 4377 C C . TRP A 1 559 ? 24.867 1.104 9.731 1.00 72.62 559 TRP A C 1
ATOM 4379 O O . TRP A 1 559 ? 23.671 1.372 9.653 1.00 72.62 559 TRP A O 1
ATOM 4389 N N . THR A 1 560 ? 25.718 1.452 8.761 1.00 70.44 560 THR A N 1
ATOM 4390 C CA . THR A 1 560 ? 25.403 2.410 7.681 1.00 70.44 560 THR A CA 1
ATOM 4391 C C . THR A 1 560 ? 24.747 1.795 6.443 1.00 70.44 560 THR A C 1
ATOM 4393 O O . THR A 1 560 ? 23.942 2.459 5.790 1.00 70.44 560 THR A O 1
ATOM 4396 N N . LEU A 1 561 ? 25.068 0.545 6.094 1.00 69.75 561 LEU A N 1
ATOM 4397 C CA . LEU A 1 561 ? 24.489 -0.168 4.951 1.00 69.75 561 LEU A CA 1
ATOM 4398 C C . LEU A 1 561 ? 24.464 -1.686 5.211 1.00 69.75 561 LEU A C 1
ATOM 4400 O O . LEU A 1 561 ? 25.067 -2.183 6.156 1.00 69.75 561 LEU A O 1
ATOM 4404 N N . GLY A 1 562 ? 23.739 -2.441 4.384 1.00 78.06 562 GLY A N 1
ATOM 4405 C CA . GLY A 1 562 ? 23.704 -3.904 4.455 1.00 78.06 562 GLY A CA 1
ATOM 4406 C C . GLY A 1 562 ? 22.645 -4.478 5.403 1.00 78.06 562 GLY A C 1
ATOM 4407 O O . GLY A 1 562 ? 21.662 -3.822 5.757 1.00 78.06 562 GLY A O 1
ATOM 4408 N N . ALA A 1 563 ? 22.834 -5.745 5.786 1.00 80.00 563 ALA A N 1
ATOM 4409 C CA . ALA A 1 563 ? 21.821 -6.559 6.463 1.00 80.00 563 ALA A CA 1
ATOM 4410 C C . ALA A 1 563 ? 21.421 -6.034 7.853 1.00 80.00 563 ALA A C 1
ATOM 4412 O O . ALA A 1 563 ? 20.258 -6.145 8.239 1.00 80.00 563 ALA A O 1
ATOM 4413 N N . VAL A 1 564 ? 22.365 -5.459 8.605 1.00 82.38 564 VAL A N 1
ATOM 4414 C CA . VAL A 1 564 ? 22.111 -4.871 9.932 1.00 82.38 564 VAL A CA 1
ATOM 4415 C C . VAL A 1 564 ? 21.227 -3.633 9.811 1.00 82.38 564 VAL A C 1
ATOM 4417 O O . VAL A 1 564 ? 20.210 -3.535 10.500 1.00 82.38 564 VAL A O 1
ATOM 4420 N N . PHE A 1 565 ? 21.572 -2.710 8.910 1.00 84.69 565 PHE A N 1
ATOM 4421 C CA . PHE A 1 565 ? 20.770 -1.513 8.666 1.00 84.69 565 PHE A CA 1
ATOM 4422 C C . PHE A 1 565 ? 19.369 -1.888 8.153 1.00 84.69 565 PHE A C 1
ATOM 4424 O O . PHE A 1 565 ? 18.370 -1.394 8.673 1.00 84.69 565 PHE A O 1
ATOM 4431 N N . ALA A 1 566 ? 19.274 -2.876 7.254 1.00 84.06 566 ALA A N 1
ATOM 4432 C CA . ALA A 1 566 ? 17.996 -3.343 6.713 1.00 84.06 566 ALA A CA 1
ATOM 4433 C C . ALA A 1 566 ? 17.087 -3.941 7.791 1.00 84.06 566 ALA A C 1
ATOM 4435 O O . ALA A 1 566 ? 15.882 -3.680 7.796 1.00 84.06 566 ALA A O 1
ATOM 4436 N N . LYS A 1 567 ? 17.662 -4.696 8.737 1.00 87.00 567 LYS A N 1
ATOM 4437 C CA . LYS A 1 567 ? 16.941 -5.196 9.912 1.00 87.00 567 LYS A CA 1
ATOM 4438 C C . LYS A 1 567 ? 16.371 -4.052 10.750 1.00 87.00 567 LYS A C 1
ATOM 4440 O O . LYS A 1 567 ? 15.186 -4.069 11.079 1.00 87.00 567 LYS A O 1
ATOM 4445 N N . HIS A 1 568 ? 17.170 -3.022 11.021 1.00 89.25 568 HIS A N 1
ATOM 4446 C CA . HIS A 1 568 ? 16.709 -1.844 11.753 1.00 89.25 568 HIS A CA 1
ATOM 4447 C C . HIS A 1 568 ? 15.583 -1.107 11.019 1.00 89.25 568 HIS A C 1
ATOM 4449 O O . HIS A 1 568 ? 14.544 -0.837 11.618 1.00 89.25 568 HIS A O 1
ATOM 4455 N N . THR A 1 569 ? 15.731 -0.836 9.718 1.00 89.00 569 THR A N 1
ATOM 4456 C CA . THR A 1 569 ? 14.698 -0.145 8.931 1.00 89.00 569 THR A CA 1
ATOM 4457 C C . THR A 1 569 ? 13.393 -0.940 8.871 1.00 89.00 569 THR A C 1
ATOM 4459 O O . THR A 1 569 ? 12.330 -0.388 9.150 1.00 89.00 569 THR A O 1
ATOM 4462 N N . VAL A 1 570 ? 13.449 -2.241 8.559 1.00 90.25 570 VAL A N 1
ATOM 4463 C CA . VAL A 1 570 ? 12.255 -3.103 8.506 1.00 90.25 570 VAL A CA 1
ATOM 4464 C C . VAL A 1 570 ? 11.610 -3.228 9.886 1.00 90.25 570 VAL A C 1
ATOM 4466 O O . VAL A 1 570 ? 10.389 -3.144 9.998 1.00 90.25 570 VAL A O 1
ATOM 4469 N N . GLY A 1 571 ? 12.405 -3.367 10.949 1.00 92.44 571 GLY A N 1
ATOM 4470 C CA . GLY A 1 571 ? 11.887 -3.451 12.310 1.00 92.44 571 GLY A CA 1
ATOM 4471 C C . GLY A 1 571 ? 11.194 -2.168 12.775 1.00 92.44 571 GLY A C 1
ATOM 4472 O O . GLY A 1 571 ? 10.105 -2.240 13.343 1.00 92.44 571 GLY A O 1
ATOM 4473 N N . LEU A 1 572 ? 11.752 -0.995 12.457 1.00 92.31 572 LEU A N 1
ATOM 4474 C CA . LEU A 1 572 ? 11.122 0.301 12.735 1.00 92.31 572 LEU A CA 1
ATOM 4475 C C . LEU A 1 572 ? 9.824 0.493 11.934 1.00 92.31 572 LEU A C 1
ATOM 4477 O O . LEU A 1 572 ? 8.828 0.951 12.493 1.00 92.31 572 LEU A O 1
ATOM 4481 N N . VAL A 1 573 ? 9.789 0.078 10.661 1.00 89.94 573 VAL A N 1
ATOM 4482 C CA . VAL A 1 573 ? 8.562 0.087 9.841 1.00 89.94 573 VAL A CA 1
ATOM 4483 C C . VAL A 1 573 ? 7.487 -0.835 10.430 1.00 89.94 573 VAL A C 1
ATOM 4485 O O . VAL A 1 573 ? 6.317 -0.461 10.464 1.00 89.94 573 VAL A O 1
ATOM 4488 N N . LEU A 1 574 ? 7.859 -2.006 10.954 1.00 93.56 574 LEU A N 1
ATOM 4489 C CA . LEU A 1 574 ? 6.929 -2.924 11.622 1.00 93.56 574 LEU A CA 1
ATOM 4490 C C . LEU A 1 574 ? 6.409 -2.382 12.969 1.00 93.56 574 LEU A C 1
ATOM 4492 O O . LEU A 1 574 ? 5.249 -2.615 13.312 1.00 93.56 574 LEU A O 1
ATOM 4496 N N . VAL A 1 575 ? 7.221 -1.619 13.711 1.00 92.81 575 VAL A N 1
ATOM 4497 C CA . VAL A 1 575 ? 6.777 -0.886 14.913 1.00 92.81 575 VAL A CA 1
ATOM 4498 C C . VAL A 1 575 ? 5.811 0.244 14.546 1.00 92.81 575 VAL A C 1
ATOM 4500 O O . VAL A 1 575 ? 4.752 0.352 15.162 1.00 92.81 575 VAL A O 1
ATOM 4503 N N . ALA A 1 576 ? 6.109 1.031 13.509 1.00 89.69 576 ALA A N 1
ATOM 4504 C CA . ALA A 1 576 ? 5.214 2.082 13.020 1.00 89.69 576 ALA A CA 1
ATOM 4505 C C . ALA A 1 576 ? 3.874 1.516 12.510 1.00 89.69 576 ALA A C 1
ATOM 4507 O O . ALA A 1 576 ? 2.814 2.042 12.849 1.00 89.69 576 ALA A O 1
ATOM 4508 N N . LEU A 1 577 ? 3.908 0.401 11.767 1.00 88.38 577 LEU A N 1
ATOM 4509 C CA . LEU A 1 577 ? 2.716 -0.329 11.322 1.00 88.38 577 LEU A CA 1
ATOM 4510 C C . LEU A 1 577 ? 1.853 -0.782 12.506 1.00 88.38 577 LEU A C 1
ATOM 4512 O O . LEU A 1 577 ? 0.634 -0.653 12.458 1.00 88.38 577 LEU A O 1
ATOM 4516 N N . HIS A 1 578 ? 2.472 -1.298 13.568 1.00 92.44 578 HIS A N 1
ATOM 4517 C CA . HIS A 1 578 ? 1.757 -1.714 14.771 1.00 92.44 578 HIS A CA 1
ATOM 4518 C C . HIS A 1 578 ? 1.092 -0.538 15.494 1.00 92.44 578 HIS A C 1
ATOM 4520 O O . HIS A 1 578 ? -0.088 -0.636 15.814 1.00 92.44 578 HIS A O 1
ATOM 4526 N N . ILE A 1 579 ? 1.803 0.583 15.676 1.00 88.69 579 ILE A N 1
ATOM 4527 C CA . ILE A 1 579 ? 1.230 1.803 16.268 1.00 88.69 579 ILE A CA 1
ATOM 4528 C C . ILE A 1 579 ? 0.014 2.263 15.451 1.00 88.69 579 ILE A C 1
ATOM 4530 O O . ILE A 1 579 ? -1.050 2.488 16.021 1.00 88.69 579 ILE A O 1
ATOM 4534 N N . TRP A 1 580 ? 0.136 2.321 14.119 1.00 86.62 580 TRP A N 1
ATOM 4535 C CA . TRP A 1 580 ? -0.970 2.693 13.231 1.00 86.62 580 TRP A CA 1
ATOM 4536 C C . TRP A 1 580 ? -2.169 1.733 13.331 1.00 86.62 580 TRP A C 1
ATOM 4538 O O . TRP A 1 580 ? -3.303 2.186 13.459 1.00 86.62 580 TRP A O 1
ATOM 4548 N N . VAL A 1 581 ? -1.938 0.414 13.339 1.00 86.94 581 VAL A N 1
ATOM 4549 C CA . VAL A 1 581 ? -3.008 -0.591 13.503 1.00 86.94 581 VAL A CA 1
ATOM 4550 C C . VAL A 1 581 ? -3.718 -0.441 14.848 1.00 86.94 581 VAL A C 1
ATOM 4552 O O . VAL A 1 581 ? -4.946 -0.495 14.884 1.00 86.94 581 VAL A O 1
ATOM 4555 N N . SER A 1 582 ? -2.978 -0.226 15.939 1.00 88.75 582 SER A N 1
ATOM 4556 C CA . SER A 1 582 ? -3.553 -0.011 17.270 1.00 88.75 582 SER A CA 1
ATOM 4557 C C . SER A 1 582 ? -4.365 1.286 17.341 1.00 88.75 582 SER A C 1
ATOM 4559 O O . SER A 1 582 ? -5.493 1.259 17.833 1.00 88.75 582 SER A O 1
ATOM 4561 N N . SER A 1 583 ? -3.859 2.394 16.785 1.00 85.88 583 SER A N 1
ATOM 4562 C CA . SER A 1 583 ? -4.609 3.653 16.681 1.00 85.88 583 SER A CA 1
ATOM 4563 C C . SER A 1 583 ? -5.893 3.487 15.866 1.00 85.88 583 SER A C 1
ATOM 4565 O O . SER A 1 583 ? -6.964 3.812 16.367 1.00 85.88 583 SER A O 1
ATOM 4567 N N . SER A 1 584 ? -5.834 2.889 14.672 1.00 82.31 584 SER A N 1
ATOM 4568 C CA . SER A 1 584 ? -7.031 2.690 13.841 1.00 82.31 584 SER A CA 1
ATOM 4569 C C . SER A 1 584 ? -7.977 1.586 14.321 1.00 82.31 584 SER A C 1
ATOM 4571 O O . SER A 1 584 ? -9.111 1.511 13.846 1.00 82.31 584 SER A O 1
ATOM 4573 N N . MET A 1 585 ? -7.567 0.749 15.278 1.00 86.38 585 MET A N 1
ATOM 4574 C CA . MET A 1 585 ? -8.496 -0.067 16.066 1.00 86.38 585 MET A CA 1
ATOM 4575 C C . MET A 1 585 ? -9.209 0.779 17.126 1.00 86.38 585 MET A C 1
ATOM 4577 O O . MET A 1 585 ? -10.436 0.734 17.197 1.00 86.38 585 MET A O 1
ATOM 4581 N N . PHE A 1 586 ? -8.473 1.585 17.897 1.00 85.38 586 PHE A N 1
ATOM 4582 C CA . PHE A 1 586 ? -9.039 2.483 18.911 1.00 85.38 586 PHE A CA 1
ATOM 4583 C C . PHE A 1 586 ? -10.020 3.508 18.309 1.00 85.38 586 PHE A C 1
ATOM 4585 O O . PHE A 1 586 ? -11.102 3.704 18.850 1.00 85.38 586 PHE A O 1
ATOM 4592 N N . GLU A 1 587 ? -9.710 4.075 17.137 1.00 81.56 587 GLU A N 1
ATOM 4593 C CA . GLU A 1 587 ? -10.584 4.991 16.378 1.00 81.56 587 GLU A CA 1
ATOM 4594 C C . GLU A 1 587 ? -11.965 4.399 16.034 1.00 81.56 587 GLU A C 1
ATOM 4596 O O . GLU A 1 587 ? -12.928 5.149 15.885 1.00 81.56 587 GLU A O 1
ATOM 4601 N N . VAL A 1 588 ? -12.080 3.071 15.891 1.00 80.50 588 VAL A N 1
ATOM 4602 C CA . VAL A 1 588 ? -13.337 2.388 15.518 1.00 80.50 588 VAL A CA 1
ATOM 4603 C C . VAL A 1 588 ? -14.038 1.760 16.724 1.00 80.50 588 VAL A C 1
ATOM 4605 O O . VAL A 1 588 ? -15.265 1.742 16.777 1.00 80.50 588 VAL A O 1
ATOM 4608 N N . LEU A 1 589 ? -13.277 1.233 17.685 1.00 82.75 589 LEU A N 1
ATOM 4609 C CA . LEU A 1 589 ? -13.813 0.627 18.908 1.00 82.75 589 LEU A CA 1
ATOM 4610 C C . LEU A 1 589 ? -14.254 1.665 19.951 1.00 82.75 589 LEU A C 1
ATOM 4612 O O . LEU A 1 589 ? -15.118 1.370 20.784 1.00 82.75 589 LEU A O 1
ATOM 4616 N N . GLY A 1 590 ? -13.614 2.840 19.946 1.00 81.62 590 GLY A N 1
ATOM 4617 C CA . GLY A 1 590 ? -13.597 3.759 21.080 1.00 81.62 590 GLY A CA 1
ATOM 4618 C C . GLY A 1 590 ? -13.075 3.093 22.358 1.00 81.62 590 GLY A C 1
ATOM 4619 O O . GLY A 1 590 ? -12.647 1.934 22.365 1.00 81.62 590 GLY A O 1
ATOM 4620 N N . ASP A 1 591 ? -13.180 3.799 23.481 1.00 82.06 591 ASP A N 1
ATOM 4621 C CA . ASP A 1 591 ? -12.836 3.226 24.783 1.00 82.06 591 ASP A CA 1
ATOM 4622 C C . ASP A 1 591 ? -13.721 2.007 25.131 1.00 82.06 591 ASP A C 1
ATOM 4624 O O . ASP A 1 591 ? -13.252 1.042 25.734 1.00 82.06 591 ASP A O 1
ATOM 4628 N N . PHE A 1 592 ? -14.993 2.003 24.701 1.00 84.12 592 PHE A N 1
ATOM 4629 C CA . PHE A 1 592 ? -15.935 0.910 24.971 1.00 84.12 592 PHE A CA 1
ATOM 4630 C C . PHE A 1 592 ? -15.425 -0.444 24.461 1.00 84.12 592 PHE A C 1
ATOM 4632 O O . PHE A 1 592 ? -15.344 -1.399 25.235 1.00 84.12 592 PHE A O 1
ATOM 4639 N N . GLY A 1 593 ? -15.065 -0.534 23.176 1.00 83.88 593 GLY A N 1
ATOM 4640 C CA . GLY A 1 593 ? -14.546 -1.776 22.609 1.00 83.88 593 GLY A CA 1
ATOM 4641 C C . GLY A 1 593 ? -13.110 -2.069 23.050 1.00 83.88 593 GLY A C 1
ATOM 4642 O O . GLY A 1 593 ? -12.778 -3.226 23.287 1.00 83.88 593 GLY A O 1
ATOM 4643 N N . TRP A 1 594 ? -12.274 -1.038 23.230 1.00 86.44 594 TRP A N 1
ATOM 4644 C CA . TRP A 1 594 ? -10.877 -1.198 23.658 1.00 86.44 594 TRP A CA 1
ATOM 4645 C C . TRP A 1 594 ? -10.739 -1.853 25.042 1.00 86.44 594 TRP A C 1
ATOM 4647 O O . TRP A 1 594 ? -9.809 -2.622 25.279 1.00 86.44 594 TRP A O 1
ATOM 4657 N N . PHE A 1 595 ? -11.681 -1.588 25.953 1.00 89.69 595 PHE A N 1
ATOM 4658 C CA . PHE A 1 595 ? -11.692 -2.147 27.308 1.00 89.69 595 PHE A CA 1
ATOM 4659 C C . PHE A 1 595 ? -12.588 -3.384 27.486 1.00 89.69 595 PHE A C 1
ATOM 4661 O O . PHE A 1 595 ? -12.846 -3.766 28.630 1.00 89.69 595 PHE A O 1
ATOM 4668 N N . TYR A 1 596 ? -13.052 -4.034 26.410 1.00 90.44 596 TYR A N 1
ATOM 4669 C CA . TYR A 1 596 ? -13.990 -5.170 26.486 1.00 90.44 596 TYR A CA 1
ATOM 4670 C C . TYR A 1 596 ? -15.285 -4.828 27.250 1.00 90.44 596 TYR A C 1
ATOM 4672 O O . TYR A 1 596 ? -15.773 -5.606 28.074 1.00 90.44 596 TYR A O 1
ATOM 4680 N N . GLY A 1 597 ? -15.828 -3.624 27.025 1.00 87.69 597 GLY A N 1
ATOM 4681 C CA . GLY A 1 597 ? -17.004 -3.104 27.731 1.00 87.69 597 GLY A CA 1
ATOM 4682 C C . GLY A 1 597 ? -18.259 -3.968 27.579 1.00 87.69 597 GLY A C 1
ATOM 4683 O O . GLY A 1 597 ? -19.082 -4.012 28.492 1.00 87.69 597 GLY A O 1
ATOM 4684 N N . ASP A 1 598 ? -18.364 -4.728 26.492 1.00 87.94 598 ASP A N 1
ATOM 4685 C CA . ASP A 1 598 ? -19.431 -5.684 26.186 1.00 87.94 598 ASP A CA 1
ATOM 4686 C C . ASP A 1 598 ? -19.530 -6.852 27.190 1.00 87.94 598 ASP A C 1
ATOM 4688 O O . ASP A 1 598 ? -20.627 -7.339 27.479 1.00 87.94 598 ASP A O 1
ATOM 4692 N N . PHE A 1 599 ? -18.424 -7.228 27.842 1.00 90.19 599 PHE A N 1
ATOM 4693 C CA . PHE A 1 599 ? -18.438 -8.214 28.931 1.00 90.19 599 PHE A CA 1
ATOM 4694 C C . PHE A 1 599 ? -19.102 -7.679 30.222 1.00 90.19 599 PHE A C 1
ATOM 4696 O O . PHE A 1 599 ? -19.536 -8.469 31.078 1.00 90.19 599 PHE A O 1
ATOM 4703 N N . PHE A 1 600 ? -19.194 -6.355 30.395 1.00 89.12 600 PHE A N 1
ATOM 4704 C CA . PHE A 1 600 ? -19.585 -5.699 31.654 1.00 89.12 600 PHE A CA 1
ATOM 4705 C C . PHE A 1 600 ? -20.885 -4.890 31.560 1.00 89.12 600 PHE A C 1
ATOM 4707 O O . PHE A 1 600 ? -21.693 -4.953 32.490 1.00 89.12 600 PHE A O 1
ATOM 4714 N N . ILE A 1 601 ? -21.091 -4.170 30.457 1.00 84.56 601 ILE A N 1
ATOM 4715 C CA . ILE A 1 601 ? -22.178 -3.212 30.234 1.00 84.56 601 ILE A CA 1
ATOM 4716 C C . ILE A 1 601 ? -23.132 -3.804 29.189 1.00 84.56 601 ILE A C 1
ATOM 4718 O O . ILE A 1 601 ? -22.807 -3.919 28.010 1.00 84.56 601 ILE A O 1
ATOM 4722 N N . GLU A 1 602 ? -24.333 -4.182 29.619 1.00 78.62 602 GLU A N 1
ATOM 4723 C CA . GLU A 1 602 ? -25.371 -4.782 28.764 1.00 78.62 602 GLU A CA 1
ATOM 4724 C C . GLU A 1 602 ? -26.345 -3.737 28.200 1.00 78.62 602 GLU A C 1
ATOM 4726 O O . GLU A 1 602 ? -27.183 -4.050 27.349 1.00 78.62 602 GLU A O 1
ATOM 4731 N N . GLU A 1 603 ? -26.235 -2.512 28.708 1.00 73.69 603 GLU A N 1
ATOM 4732 C CA . GLU A 1 603 ? -27.083 -1.353 28.464 1.00 73.69 603 GLU A CA 1
ATOM 4733 C C . GLU A 1 603 ? -26.633 -0.509 27.248 1.00 73.69 603 GLU A C 1
ATOM 4735 O O . GLU A 1 603 ? -27.403 0.312 26.755 1.00 73.69 603 GLU A O 1
ATOM 4740 N N . TYR A 1 604 ? -25.410 -0.719 26.741 1.00 71.62 604 TYR A N 1
ATOM 4741 C CA . TYR A 1 604 ? -24.849 -0.010 25.579 1.00 71.62 604 TYR A CA 1
ATOM 4742 C C . TYR A 1 604 ? -25.276 -0.645 24.234 1.00 71.62 604 TYR A C 1
ATOM 4744 O O . TYR A 1 604 ? -25.836 -1.746 24.196 1.00 71.62 604 TYR A O 1
ATOM 4752 N N . GLN A 1 605 ? -25.060 0.055 23.111 1.00 60.09 605 GLN A N 1
ATOM 4753 C CA . GLN A 1 605 ? -25.594 -0.355 21.803 1.00 60.09 605 GLN A CA 1
ATOM 4754 C C . GLN A 1 605 ? -25.037 -1.699 21.293 1.00 60.09 605 GLN A C 1
ATOM 4756 O O . GLN A 1 605 ? -23.853 -2.006 21.402 1.00 60.09 605 GLN A O 1
ATOM 4761 N N . LYS A 1 606 ? -25.923 -2.498 20.678 1.00 63.06 606 LYS A N 1
ATOM 4762 C CA . LYS A 1 606 ? -25.674 -3.892 20.252 1.00 63.06 606 LYS A CA 1
ATOM 4763 C C . LYS A 1 606 ? -25.557 -4.023 18.730 1.00 63.06 606 LYS A C 1
ATOM 4765 O O . LYS A 1 606 ? -26.142 -4.925 18.116 1.00 63.06 606 LYS A O 1
ATOM 4770 N N . GLU A 1 607 ? -24.839 -3.090 18.114 1.00 66.56 607 GLU A N 1
ATOM 4771 C CA . GLU A 1 607 ? -24.569 -3.046 16.674 1.00 66.56 607 GLU A CA 1
ATOM 4772 C C . GLU A 1 607 ? -23.059 -3.069 16.419 1.00 66.56 607 GLU A C 1
ATOM 4774 O O . GLU A 1 607 ? -22.300 -2.406 17.119 1.00 66.56 607 GLU A O 1
ATOM 4779 N N . ILE A 1 608 ? -22.621 -3.869 15.442 1.00 70.00 608 ILE A N 1
ATOM 4780 C CA . ILE A 1 608 ? -21.206 -3.992 15.076 1.00 70.00 608 ILE A CA 1
ATOM 4781 C C . ILE A 1 608 ? -20.968 -3.167 13.811 1.00 70.00 608 ILE A C 1
ATOM 4783 O O . ILE A 1 608 ? -21.483 -3.501 12.742 1.00 70.00 608 ILE A O 1
ATOM 4787 N N . TYR A 1 609 ? -20.164 -2.111 13.923 1.00 70.19 609 TYR A N 1
ATOM 4788 C CA . TYR A 1 609 ? -19.845 -1.217 12.812 1.00 70.19 609 TYR A CA 1
ATOM 4789 C C . TYR A 1 609 ? -18.566 -1.661 12.084 1.00 70.19 609 TYR A C 1
ATOM 4791 O O . TYR A 1 609 ? -17.456 -1.548 12.598 1.00 70.19 609 TYR A O 1
ATOM 4799 N N . TYR A 1 610 ? -18.705 -2.142 10.846 1.00 77.56 610 TYR A N 1
ATOM 4800 C CA . TYR A 1 610 ? -17.576 -2.564 10.001 1.00 77.56 610 TYR A CA 1
ATOM 4801 C C . TYR A 1 610 ? -16.961 -1.384 9.227 1.00 77.56 610 TYR A C 1
ATOM 4803 O O . TYR A 1 610 ? -16.941 -1.355 7.993 1.00 77.56 610 TYR A O 1
ATOM 4811 N N . HIS A 1 611 ? -16.470 -0.393 9.971 1.00 74.75 611 HIS A N 1
ATOM 4812 C CA . HIS A 1 611 ? -15.837 0.827 9.457 1.00 74.75 611 HIS A CA 1
ATOM 4813 C C . HIS A 1 611 ? -14.341 0.884 9.817 1.00 74.75 611 HIS A C 1
ATOM 4815 O O . HIS A 1 611 ? -13.815 -0.037 10.443 1.00 74.75 611 HIS A O 1
ATOM 4821 N N . GLY A 1 612 ? -13.627 1.909 9.333 1.00 81.44 612 GLY A N 1
ATOM 4822 C CA . GLY A 1 612 ? -12.169 2.028 9.479 1.00 81.44 612 GLY A CA 1
ATOM 4823 C C . GLY A 1 612 ? -11.430 0.736 9.106 1.00 81.44 612 GLY A C 1
ATOM 4824 O O . GLY A 1 612 ? -11.733 0.108 8.088 1.00 81.44 612 GLY A O 1
ATOM 4825 N N . ILE A 1 613 ? -10.497 0.293 9.952 1.00 81.25 613 ILE A N 1
ATOM 4826 C CA . ILE A 1 613 ? -9.731 -0.947 9.741 1.00 81.25 613 ILE A CA 1
ATOM 4827 C C . ILE A 1 613 ? -10.611 -2.218 9.722 1.00 81.25 613 ILE A C 1
ATOM 4829 O O . ILE A 1 613 ? -10.332 -3.162 8.973 1.00 81.25 613 ILE A O 1
ATOM 4833 N N . TYR A 1 614 ? -11.728 -2.221 10.460 1.00 82.50 614 TYR A N 1
ATOM 4834 C CA . TYR A 1 614 ? -12.666 -3.349 10.532 1.00 82.50 614 TYR A CA 1
ATOM 4835 C C . TYR A 1 614 ? -13.484 -3.549 9.250 1.00 82.50 614 TYR A C 1
ATOM 4837 O O . TYR A 1 614 ? -14.032 -4.633 9.029 1.00 82.50 614 TYR A O 1
ATOM 4845 N N . ARG A 1 615 ? -13.509 -2.574 8.330 1.00 80.88 615 ARG A N 1
ATOM 4846 C CA . ARG A 1 615 ? -14.027 -2.785 6.967 1.00 80.88 615 ARG A CA 1
ATOM 4847 C C . ARG A 1 615 ? -13.279 -3.925 6.260 1.00 80.88 615 ARG A C 1
ATOM 4849 O O . ARG A 1 615 ? -13.918 -4.769 5.633 1.00 80.88 615 ARG A O 1
ATOM 4856 N N . PHE A 1 616 ? -11.957 -3.999 6.422 1.00 80.81 616 PHE A N 1
ATOM 4857 C CA . PHE A 1 616 ? -11.064 -4.877 5.652 1.00 80.81 616 PHE A CA 1
ATOM 4858 C C . PHE A 1 616 ? -10.722 -6.185 6.384 1.00 80.81 616 PHE A C 1
ATOM 4860 O O . PHE A 1 616 ? -10.677 -7.259 5.771 1.00 80.81 616 PHE A O 1
ATOM 4867 N N . LEU A 1 617 ? -10.529 -6.111 7.705 1.00 83.75 617 LEU A N 1
ATOM 4868 C CA . LEU A 1 617 ? -10.090 -7.213 8.567 1.00 83.75 617 LEU A CA 1
ATOM 4869 C C . LEU A 1 617 ? -11.137 -7.506 9.650 1.00 83.75 617 LEU A C 1
ATOM 4871 O O . LEU A 1 617 ? -11.717 -6.592 10.219 1.00 83.75 617 LEU A O 1
ATOM 4875 N N . ASN A 1 618 ? -11.374 -8.783 9.964 1.00 84.81 618 ASN A N 1
ATOM 4876 C CA . ASN A 1 618 ? -12.264 -9.155 11.076 1.00 84.81 618 ASN A CA 1
ATOM 4877 C C . ASN A 1 618 ? -11.579 -9.020 12.440 1.00 84.81 618 ASN A C 1
ATOM 4879 O O . ASN A 1 618 ? -12.234 -8.725 13.430 1.00 84.81 618 ASN A O 1
ATOM 4883 N N . ASN A 1 619 ? -10.278 -9.301 12.508 1.00 84.75 619 ASN A N 1
ATOM 4884 C CA . ASN A 1 619 ? -9.458 -9.265 13.721 1.00 84.75 619 ASN A CA 1
ATOM 4885 C C . ASN A 1 619 ? -8.117 -8.612 13.320 1.00 84.75 619 ASN A C 1
ATOM 4887 O O . ASN A 1 619 ? -7.173 -9.344 13.004 1.00 84.75 619 ASN A O 1
ATOM 4891 N N . PRO A 1 620 ? -8.019 -7.269 13.230 1.00 86.31 620 PRO A N 1
ATOM 4892 C CA . PRO A 1 620 ? -6.816 -6.609 12.714 1.00 86.31 620 PRO A CA 1
ATOM 4893 C C . PRO A 1 620 ? -5.573 -6.956 13.541 1.00 86.31 620 PRO A C 1
ATOM 4895 O O . PRO A 1 620 ? -4.516 -7.279 12.996 1.00 86.31 620 PRO A O 1
ATOM 4898 N N . GLU A 1 621 ? -5.738 -7.019 14.861 1.00 83.44 621 GLU A N 1
ATOM 4899 C CA . GLU A 1 621 ? -4.684 -7.355 15.814 1.00 83.44 621 GLU A CA 1
ATOM 4900 C C . GLU A 1 621 ? -4.081 -8.754 15.606 1.00 83.44 621 GLU A C 1
ATOM 4902 O O . GLU A 1 621 ? -2.868 -8.933 15.706 1.00 83.44 621 GLU A O 1
ATOM 4907 N N . LYS A 1 622 ? -4.902 -9.743 15.224 1.00 84.19 622 LYS A N 1
ATOM 4908 C CA . LYS A 1 622 ? -4.440 -11.112 14.940 1.00 84.19 622 LYS A CA 1
ATOM 4909 C C . LYS A 1 622 ? -3.482 -11.170 13.745 1.00 84.19 622 LYS A C 1
ATOM 4911 O O . LYS A 1 622 ? -2.580 -12.007 13.725 1.00 84.19 622 LYS A O 1
ATOM 4916 N N . VAL A 1 623 ? -3.703 -10.300 12.756 1.00 80.50 623 VAL A N 1
ATOM 4917 C CA . VAL A 1 623 ? -2.969 -10.273 11.481 1.00 80.50 623 VAL A CA 1
ATOM 4918 C C . VAL A 1 623 ? -1.764 -9.330 11.546 1.00 80.50 623 VAL A C 1
ATOM 4920 O O . VAL A 1 623 ? -0.698 -9.680 11.053 1.00 80.50 623 VAL A O 1
ATOM 4923 N N . MET A 1 624 ? -1.924 -8.146 12.147 1.00 84.75 624 MET A N 1
ATOM 4924 C CA . MET A 1 624 ? -0.933 -7.059 12.102 1.00 84.75 624 MET A CA 1
ATOM 4925 C C . MET A 1 624 ? -0.573 -6.487 13.482 1.00 84.75 624 MET A C 1
ATOM 4927 O O . MET A 1 624 ? 0.492 -5.896 13.638 1.00 84.75 624 MET A O 1
ATOM 4931 N N . GLY A 1 625 ? -1.390 -6.721 14.514 1.00 83.12 625 GLY A N 1
ATOM 4932 C CA . GLY A 1 625 ? -1.146 -6.245 15.885 1.00 83.12 625 GLY A CA 1
ATOM 4933 C C . GLY A 1 625 ? 0.083 -6.846 16.572 1.00 83.12 625 GLY A C 1
ATOM 4934 O O . GLY A 1 625 ? 0.485 -6.361 17.621 1.00 83.12 625 GLY A O 1
ATOM 4935 N N . PHE A 1 626 ? 0.742 -7.838 15.967 1.00 91.19 626 PHE A N 1
ATOM 4936 C CA . PHE A 1 626 ? 2.032 -8.360 16.434 1.00 91.19 626 PHE A CA 1
ATOM 4937 C C . PHE A 1 626 ? 3.248 -7.829 15.663 1.00 91.19 626 PHE A C 1
ATOM 4939 O O . PHE A 1 626 ? 4.378 -8.152 16.028 1.00 91.19 626 PHE A O 1
ATOM 4946 N N . ALA A 1 627 ? 3.051 -6.967 14.656 1.00 93.12 627 ALA A N 1
ATOM 4947 C CA . ALA A 1 627 ? 4.140 -6.415 13.850 1.00 93.12 627 ALA A CA 1
ATOM 4948 C C . ALA A 1 627 ? 5.221 -5.739 14.712 1.00 93.12 627 ALA A C 1
ATOM 4950 O O . ALA A 1 627 ? 6.397 -6.018 14.516 1.00 93.12 627 ALA A O 1
ATOM 4951 N N . GLY A 1 628 ? 4.853 -4.957 15.732 1.00 92.69 628 GLY A N 1
ATOM 4952 C CA . GLY A 1 628 ? 5.813 -4.257 16.591 1.00 92.69 628 GLY A CA 1
ATOM 4953 C C . GLY A 1 628 ? 6.675 -5.196 17.436 1.00 92.69 628 GLY A C 1
ATOM 4954 O O . GLY A 1 628 ? 7.872 -4.964 17.576 1.00 92.69 628 GLY A O 1
ATOM 4955 N N . PHE A 1 629 ? 6.109 -6.307 17.921 1.00 93.94 629 PHE A N 1
ATOM 4956 C CA . PHE A 1 629 ? 6.862 -7.335 18.648 1.00 93.94 629 PHE A CA 1
ATOM 4957 C C . PHE A 1 629 ? 7.887 -8.027 17.738 1.00 93.94 629 PHE A C 1
ATOM 4959 O O . PHE A 1 629 ? 9.039 -8.201 18.136 1.00 93.94 629 PHE A O 1
ATOM 4966 N N . TYR A 1 630 ? 7.508 -8.350 16.496 1.00 95.75 630 TYR A N 1
ATOM 4967 C CA . TYR A 1 630 ? 8.453 -8.863 15.500 1.00 95.75 630 TYR A CA 1
ATOM 4968 C C . TYR A 1 630 ? 9.469 -7.810 15.052 1.00 95.75 630 TYR A C 1
ATOM 4970 O O . TYR A 1 630 ? 10.633 -8.144 14.869 1.00 95.75 630 TYR A O 1
ATOM 4978 N N . GLY A 1 631 ? 9.074 -6.543 14.921 1.00 94.12 631 GLY A N 1
ATOM 4979 C CA . GLY A 1 631 ? 9.965 -5.454 14.533 1.00 94.12 631 GLY A CA 1
ATOM 4980 C C . GLY A 1 631 ? 11.060 -5.204 15.567 1.00 94.12 631 GLY A C 1
ATOM 4981 O O . GLY A 1 631 ? 12.233 -5.134 15.214 1.00 94.12 631 GLY A O 1
ATOM 4982 N N . ILE A 1 632 ? 10.694 -5.186 16.851 1.00 93.50 632 ILE A N 1
ATOM 4983 C CA . ILE A 1 632 ? 11.634 -5.111 17.977 1.00 93.50 632 ILE A CA 1
ATOM 4984 C C . ILE A 1 632 ? 12.536 -6.358 18.035 1.00 93.50 632 ILE A C 1
ATOM 4986 O O . ILE A 1 632 ? 13.734 -6.217 18.260 1.00 93.50 632 ILE A O 1
ATOM 4990 N N . ALA A 1 633 ? 12.005 -7.562 17.789 1.00 93.62 633 ALA A N 1
ATOM 4991 C CA . ALA A 1 633 ? 12.809 -8.791 17.718 1.00 93.62 633 ALA A CA 1
ATOM 4992 C C . ALA A 1 633 ? 13.800 -8.813 16.538 1.00 93.62 633 ALA A C 1
ATOM 4994 O O . ALA A 1 633 ? 14.858 -9.436 16.612 1.00 93.62 633 ALA A O 1
ATOM 4995 N N . LEU A 1 634 ? 13.445 -8.148 15.439 1.00 92.25 634 LEU A N 1
ATOM 4996 C CA . LEU A 1 634 ? 14.236 -8.079 14.215 1.00 92.25 634 LEU A CA 1
ATOM 4997 C C . LEU A 1 634 ? 15.306 -6.973 14.305 1.00 92.25 634 LEU A C 1
ATOM 4999 O O . LEU A 1 634 ? 16.409 -7.176 13.805 1.00 92.25 634 LEU A O 1
ATOM 5003 N N . ILE A 1 635 ? 15.030 -5.882 15.038 1.00 91.50 635 ILE A N 1
ATOM 5004 C CA . ILE A 1 635 ? 16.026 -4.904 15.522 1.00 91.50 635 ILE A CA 1
ATOM 5005 C C . ILE A 1 635 ? 17.020 -5.567 16.481 1.00 91.50 635 ILE A C 1
ATOM 5007 O O . ILE A 1 635 ? 18.223 -5.474 16.263 1.00 91.50 635 ILE A O 1
ATOM 5011 N N . SER A 1 636 ? 16.540 -6.272 17.516 1.00 90.19 636 SER A N 1
ATOM 5012 C CA . SER A 1 636 ? 17.424 -6.882 18.521 1.00 90.19 636 SER A CA 1
ATOM 5013 C C . SER A 1 636 ? 18.269 -8.037 17.977 1.00 90.19 636 SER A C 1
ATOM 5015 O O . SER A 1 636 ? 19.173 -8.497 18.666 1.00 90.19 636 SER A O 1
ATOM 5017 N N . ASN A 1 637 ? 17.972 -8.522 16.763 1.00 87.81 637 ASN A N 1
ATOM 5018 C CA . ASN A 1 637 ? 18.642 -9.642 16.095 1.00 87.81 637 ASN A CA 1
ATOM 5019 C C . ASN A 1 637 ? 18.629 -10.963 16.905 1.00 87.81 637 ASN A C 1
ATOM 5021 O O . ASN A 1 637 ? 19.321 -11.917 16.558 1.00 87.81 637 ASN A O 1
ATOM 5025 N N . SER A 1 638 ? 17.826 -11.040 17.971 1.00 87.88 638 SER A N 1
ATOM 5026 C CA . SER A 1 638 ? 17.913 -12.092 18.983 1.00 87.88 638 SER A CA 1
ATOM 5027 C C . SER A 1 638 ? 16.852 -13.184 18.780 1.00 87.88 638 SER A C 1
ATOM 5029 O O . SER A 1 638 ? 15.650 -12.904 18.894 1.00 87.88 638 SER A O 1
ATOM 5031 N N . PRO A 1 639 ? 17.248 -14.459 18.572 1.00 87.06 639 PRO A N 1
ATOM 5032 C CA . PRO A 1 639 ? 16.307 -15.574 18.443 1.00 87.06 639 PRO A CA 1
ATOM 5033 C C . PRO A 1 639 ? 15.378 -15.735 19.653 1.00 87.06 639 PRO A C 1
ATOM 5035 O O . PRO A 1 639 ? 14.218 -16.106 19.488 1.00 87.06 639 PRO A O 1
ATOM 5038 N N . ALA A 1 640 ? 15.846 -15.410 20.863 1.00 87.00 640 ALA A N 1
ATOM 5039 C CA . ALA A 1 640 ? 15.035 -15.484 22.079 1.00 87.00 640 ALA A CA 1
ATOM 5040 C C . ALA A 1 640 ? 13.887 -14.457 22.072 1.00 87.00 640 ALA A C 1
ATOM 5042 O O . ALA A 1 640 ? 12.753 -14.790 22.419 1.00 87.00 640 ALA A O 1
ATOM 5043 N N . VAL A 1 641 ? 14.155 -13.230 21.612 1.00 91.75 641 VAL A N 1
ATOM 5044 C CA . VAL A 1 641 ? 13.141 -12.169 21.483 1.00 91.75 641 VAL A CA 1
ATOM 5045 C C . VAL A 1 641 ? 12.155 -12.500 20.356 1.00 91.75 641 VAL A C 1
ATOM 5047 O O . VAL A 1 641 ? 10.953 -12.278 20.505 1.00 91.75 641 VAL A O 1
ATOM 5050 N N . PHE A 1 642 ? 12.626 -13.116 19.265 1.00 92.62 642 PHE A N 1
ATOM 5051 C CA . PHE A 1 642 ? 11.763 -13.604 18.185 1.00 92.62 642 PHE A CA 1
ATOM 5052 C C . PHE A 1 642 ? 10.827 -14.734 18.643 1.00 92.62 642 PHE A C 1
ATOM 5054 O O . PHE A 1 642 ? 9.623 -14.678 18.390 1.00 92.62 642 PHE A O 1
ATOM 5061 N N . VAL A 1 643 ? 11.341 -15.726 19.380 1.00 92.31 643 VAL A N 1
ATOM 5062 C CA . VAL A 1 643 ? 10.515 -16.790 19.978 1.00 92.31 643 VAL A CA 1
ATOM 5063 C C . VAL A 1 643 ? 9.505 -16.203 20.968 1.00 92.31 643 VAL A C 1
ATOM 5065 O O . VAL A 1 643 ? 8.341 -16.597 20.949 1.00 92.31 643 VAL A O 1
ATOM 5068 N N . LEU A 1 644 ? 9.894 -15.212 21.777 1.00 92.06 644 LEU A N 1
ATOM 5069 C CA . LEU A 1 644 ? 8.981 -14.521 22.690 1.00 92.06 644 LEU A CA 1
ATOM 5070 C C . LEU A 1 644 ? 7.864 -13.758 21.946 1.00 92.06 644 LEU A C 1
ATOM 5072 O O . LEU A 1 644 ? 6.722 -13.754 22.413 1.00 92.06 644 LEU A O 1
ATOM 5076 N N . ALA A 1 645 ? 8.153 -13.154 20.787 1.00 94.69 645 ALA A N 1
ATOM 5077 C CA . ALA A 1 645 ? 7.150 -12.519 19.924 1.00 94.69 645 ALA A CA 1
ATOM 5078 C C . ALA A 1 645 ? 6.175 -13.549 19.325 1.00 94.69 645 ALA A C 1
ATOM 5080 O O . ALA A 1 645 ? 4.958 -13.373 19.414 1.00 94.69 645 ALA A O 1
ATOM 5081 N N . LEU A 1 646 ? 6.701 -14.657 18.794 1.00 94.06 646 LEU A N 1
ATOM 5082 C CA . LEU A 1 646 ? 5.912 -15.752 18.224 1.00 94.06 646 LEU A CA 1
ATOM 5083 C C . LEU A 1 646 ? 4.990 -16.397 19.267 1.00 94.06 646 LEU A C 1
ATOM 5085 O O . LEU A 1 646 ? 3.782 -16.509 19.057 1.00 94.06 646 LEU A O 1
ATOM 5089 N N . VAL A 1 647 ? 5.537 -16.762 20.429 1.00 93.44 647 VAL A N 1
ATOM 5090 C CA . VAL A 1 647 ? 4.773 -17.328 21.550 1.00 93.44 647 VAL A CA 1
ATOM 5091 C C . VAL A 1 647 ? 3.725 -16.330 22.053 1.00 93.44 647 VAL A C 1
ATOM 5093 O O . VAL A 1 647 ? 2.598 -16.726 22.341 1.00 93.44 647 VAL A O 1
ATOM 5096 N N . SER A 1 648 ? 4.035 -15.030 22.069 1.00 93.06 648 SER A N 1
ATOM 5097 C CA . SER A 1 648 ? 3.055 -13.985 22.385 1.00 93.06 648 SER A CA 1
ATOM 5098 C C . SER A 1 648 ? 1.878 -13.948 21.397 1.00 93.06 648 SER A C 1
ATOM 5100 O O . SER A 1 648 ? 0.731 -13.868 21.838 1.00 93.06 648 SER A O 1
ATOM 5102 N N . GLN A 1 649 ? 2.126 -14.056 20.084 1.00 94.31 649 GLN A N 1
ATOM 5103 C CA . GLN A 1 649 ? 1.062 -14.097 19.067 1.00 94.31 649 GLN A CA 1
ATOM 5104 C C . GLN A 1 649 ? 0.231 -15.390 19.147 1.00 94.31 649 GLN A C 1
ATOM 5106 O O . GLN A 1 649 ? -0.982 -15.363 18.915 1.00 94.31 649 GLN A O 1
ATOM 5111 N N . VAL A 1 650 ? 0.851 -16.521 19.501 1.00 93.56 650 VAL A N 1
ATOM 5112 C CA . VAL A 1 650 ? 0.146 -17.792 19.739 1.00 93.56 650 VAL A CA 1
ATOM 5113 C C . VAL A 1 650 ? -0.769 -17.680 20.960 1.00 93.56 650 VAL A C 1
ATOM 5115 O O . VAL A 1 650 ? -1.955 -17.980 20.848 1.00 93.56 650 VAL A O 1
ATOM 5118 N N . ILE A 1 651 ? -0.268 -17.175 22.093 1.00 93.00 651 ILE A N 1
ATOM 5119 C CA . ILE A 1 651 ? -1.066 -16.959 23.313 1.00 93.00 651 ILE A CA 1
ATOM 5120 C C . ILE A 1 651 ? -2.245 -16.009 23.036 1.00 93.00 651 ILE A C 1
ATOM 5122 O O . ILE A 1 651 ? -3.369 -16.295 23.448 1.00 93.00 651 ILE A O 1
ATOM 5126 N N . TRP A 1 652 ? -2.031 -14.937 22.264 1.00 92.19 652 TRP A N 1
ATOM 5127 C CA . TRP A 1 652 ? -3.114 -14.052 21.821 1.00 92.19 652 TRP A CA 1
ATOM 5128 C C . TRP A 1 652 ? -4.138 -14.756 20.926 1.00 92.19 652 TRP A C 1
ATOM 5130 O O . TRP A 1 652 ? -5.343 -14.655 21.138 1.00 92.19 652 TRP A O 1
ATOM 5140 N N . SER A 1 653 ? -3.671 -15.544 19.956 1.00 91.12 653 SER A N 1
ATOM 5141 C CA . SER A 1 653 ? -4.548 -16.317 19.070 1.00 91.12 653 SER A CA 1
ATOM 5142 C C . SER A 1 653 ? -5.394 -17.342 19.834 1.00 91.12 653 SER A C 1
ATOM 5144 O O . SER A 1 653 ? -6.528 -17.610 19.430 1.00 91.12 653 SER A O 1
ATOM 5146 N N . LEU A 1 654 ? -4.883 -17.887 20.943 1.00 92.69 654 LEU A N 1
ATOM 5147 C CA . LEU A 1 654 ? -5.634 -18.748 21.859 1.00 92.69 654 LEU A CA 1
ATOM 5148 C C . LEU A 1 654 ? -6.681 -17.946 22.651 1.00 92.69 654 LEU A C 1
ATOM 5150 O O . LEU A 1 654 ? -7.840 -18.353 22.664 1.00 92.69 654 LEU A O 1
ATOM 5154 N N . PHE A 1 655 ? -6.326 -16.791 23.226 1.00 93.88 655 PHE A N 1
ATOM 5155 C CA . PHE A 1 655 ? -7.284 -15.889 23.887 1.00 93.88 655 PHE A CA 1
ATOM 5156 C C . PHE A 1 655 ? -8.452 -15.512 22.961 1.00 93.88 655 PHE A C 1
ATOM 5158 O O . PHE A 1 655 ? -9.613 -15.726 23.319 1.00 93.88 655 PHE A O 1
ATOM 5165 N N . LEU A 1 656 ? -8.159 -15.074 21.730 1.00 90.56 656 LEU A N 1
ATOM 5166 C CA . LEU A 1 656 ? -9.185 -14.762 20.732 1.00 90.56 656 LEU A CA 1
ATOM 5167 C C . LEU A 1 656 ? -10.109 -15.959 20.472 1.00 90.56 656 LEU A C 1
ATOM 5169 O O . LEU A 1 656 ? -11.314 -15.782 20.315 1.00 90.56 656 LEU A O 1
ATOM 5173 N N . THR A 1 657 ? -9.561 -17.177 20.424 1.00 90.25 657 THR A N 1
ATOM 5174 C CA . THR A 1 657 ? -10.305 -18.401 20.078 1.00 90.25 657 THR A CA 1
ATOM 5175 C C . THR A 1 657 ? -11.168 -18.925 21.235 1.00 90.25 657 THR A C 1
ATOM 5177 O O . THR A 1 657 ? -12.262 -19.425 20.982 1.00 90.25 657 THR A O 1
ATOM 5180 N N . TYR A 1 658 ? -10.710 -18.801 22.487 1.00 92.75 658 TYR A N 1
ATOM 5181 C CA . TYR A 1 658 ? -11.345 -19.412 23.668 1.00 92.75 658 TYR A CA 1
ATOM 5182 C C . TYR A 1 658 ? -12.070 -18.431 24.609 1.00 92.75 658 TYR A C 1
ATOM 5184 O O . TYR A 1 658 ? -12.849 -18.873 25.458 1.00 92.75 658 TYR A O 1
ATOM 5192 N N . VAL A 1 659 ? -11.850 -17.120 24.468 1.00 94.00 659 VAL A N 1
ATOM 5193 C CA . VAL A 1 659 ? -12.469 -16.084 25.316 1.00 94.00 659 VAL A CA 1
ATOM 5194 C C . VAL A 1 659 ? -13.307 -15.122 24.478 1.00 94.00 659 VAL A C 1
ATOM 5196 O O . VAL A 1 659 ? -14.527 -15.082 24.639 1.00 94.00 659 VAL A O 1
ATOM 5199 N N . GLU A 1 660 ? -12.679 -14.401 23.546 1.00 90.69 660 GLU A N 1
ATOM 5200 C CA . GLU A 1 660 ? -13.337 -13.325 22.794 1.00 90.69 660 GLU A CA 1
ATOM 5201 C C . GLU A 1 660 ? -14.364 -13.858 21.783 1.00 90.69 660 GLU A C 1
ATOM 5203 O O . GLU A 1 660 ? -15.552 -13.571 21.905 1.00 90.69 660 GLU A O 1
ATOM 5208 N N . ASN A 1 661 ? -13.960 -14.701 20.823 1.00 90.19 661 ASN A N 1
ATOM 5209 C CA . ASN A 1 661 ? -14.878 -15.216 19.795 1.00 90.19 661 ASN A CA 1
ATOM 5210 C C . ASN A 1 661 ? -16.100 -15.959 20.383 1.00 90.19 661 ASN A C 1
ATOM 5212 O O . ASN A 1 661 ? -17.200 -15.770 19.858 1.00 90.19 661 ASN A O 1
ATOM 5216 N N . PRO A 1 662 ? -15.980 -16.772 21.455 1.00 92.19 662 PRO A N 1
ATOM 5217 C CA . PRO A 1 662 ? -17.139 -17.350 22.134 1.00 92.19 662 PRO A CA 1
ATOM 5218 C C . PRO A 1 662 ? -18.071 -16.307 22.769 1.00 92.19 662 PRO A C 1
ATOM 5220 O O . PRO A 1 662 ? -19.287 -16.463 22.662 1.00 92.19 662 PRO A O 1
ATOM 5223 N N . HIS A 1 663 ? -17.543 -15.237 23.379 1.00 89.56 663 HIS A N 1
ATOM 5224 C CA . HIS A 1 663 ? -18.369 -14.151 23.921 1.00 89.56 663 HIS A CA 1
ATOM 5225 C C . HIS A 1 663 ? -19.068 -13.359 22.806 1.00 89.56 663 HIS A C 1
ATOM 5227 O O . HIS A 1 663 ? -20.289 -13.222 22.829 1.00 89.56 663 HIS A O 1
ATOM 5233 N N . MET A 1 664 ? -18.331 -12.954 21.767 1.00 88.38 664 MET A N 1
ATOM 5234 C CA . MET A 1 664 ? -18.884 -12.229 20.617 1.00 88.38 664 MET A CA 1
ATOM 5235 C C . MET A 1 664 ? -20.012 -13.015 19.932 1.00 88.38 664 MET A C 1
ATOM 5237 O O . MET A 1 664 ? -21.054 -12.454 19.601 1.00 88.38 664 MET A O 1
ATOM 5241 N N . ARG A 1 665 ? -19.862 -14.338 19.775 1.00 88.12 665 ARG A N 1
ATOM 5242 C CA . ARG A 1 665 ? -20.929 -15.206 19.243 1.00 88.12 665 ARG A CA 1
ATOM 5243 C C . ARG A 1 665 ? -22.132 -15.305 20.184 1.00 88.12 665 ARG A C 1
ATOM 5245 O O . ARG A 1 665 ? -23.260 -15.297 19.705 1.00 88.12 665 ARG A O 1
ATOM 5252 N N . LYS A 1 666 ? -21.905 -15.371 21.501 1.00 87.19 666 LYS A N 1
ATOM 5253 C CA . LYS A 1 666 ? -22.955 -15.411 22.535 1.00 87.19 666 LYS A CA 1
ATOM 5254 C C . LYS A 1 666 ? -23.776 -14.115 22.591 1.00 87.19 666 LYS A C 1
ATOM 5256 O O . LYS A 1 666 ? -24.971 -14.185 22.858 1.00 87.19 666 LYS A O 1
ATOM 5261 N N . LEU A 1 667 ? -23.149 -12.961 22.349 1.00 84.25 667 LEU A N 1
ATOM 5262 C CA . LEU A 1 667 ? -23.783 -11.642 22.450 1.00 84.25 667 LEU A CA 1
ATOM 5263 C C . LEU A 1 667 ? -24.395 -11.146 21.127 1.00 84.25 667 LEU A C 1
ATOM 5265 O O . LEU A 1 667 ? -25.474 -10.556 21.141 1.00 84.25 667 LEU A O 1
ATOM 5269 N N . TYR A 1 668 ? -23.733 -11.388 19.990 1.00 82.75 668 TYR A N 1
ATOM 5270 C CA . TYR A 1 668 ? -24.120 -10.819 18.690 1.00 82.75 668 TYR A CA 1
ATOM 5271 C C . TYR A 1 668 ? -24.657 -11.841 17.673 1.00 82.75 668 TYR A C 1
ATOM 5273 O O . TYR A 1 668 ? -25.328 -11.438 16.719 1.00 82.75 668 TYR A O 1
ATOM 5281 N N . GLY A 1 669 ? -24.400 -13.141 17.865 1.00 82.38 669 GLY A N 1
ATOM 5282 C CA . GLY A 1 669 ? -24.894 -14.216 16.996 1.00 82.38 669 GLY A CA 1
ATOM 5283 C C . GLY A 1 669 ? -24.613 -13.976 15.508 1.00 82.38 669 GLY A C 1
ATOM 5284 O O . GLY A 1 669 ? -23.503 -13.601 15.124 1.00 82.38 669 GLY A O 1
ATOM 5285 N N . ASP A 1 670 ? -25.647 -14.138 14.681 1.00 75.00 670 ASP A N 1
ATOM 5286 C CA . ASP A 1 670 ? -25.586 -14.017 13.216 1.00 75.00 670 ASP A CA 1
ATOM 5287 C C . ASP A 1 670 ? -25.248 -12.600 12.704 1.00 75.00 670 ASP A C 1
ATOM 5289 O O . ASP A 1 670 ? -24.999 -12.421 11.511 1.00 75.00 670 ASP A O 1
ATOM 5293 N N . LYS A 1 671 ? -25.200 -11.574 13.574 1.00 76.94 671 LYS A N 1
ATOM 5294 C CA . LYS A 1 671 ? -24.688 -10.240 13.195 1.00 76.94 671 LYS A CA 1
ATOM 5295 C C . LYS A 1 671 ? -23.173 -10.237 12.938 1.00 76.94 671 LYS A C 1
ATOM 5297 O O . LYS A 1 671 ? -22.662 -9.288 12.344 1.00 76.94 671 LYS A O 1
ATOM 5302 N N . LEU A 1 672 ? -22.438 -11.248 13.413 1.00 79.19 672 LEU A N 1
ATOM 5303 C CA . LEU A 1 672 ? -20.979 -11.300 13.327 1.00 79.19 672 LEU A CA 1
ATOM 5304 C C . LEU A 1 672 ? -20.514 -11.737 11.924 1.00 79.19 672 LEU A C 1
ATOM 5306 O O . LEU A 1 672 ? -20.696 -12.881 11.511 1.00 79.19 672 LEU A O 1
ATOM 5310 N N . ARG A 1 673 ? -19.855 -10.835 11.188 1.00 80.25 673 ARG A N 1
ATOM 5311 C CA . ARG A 1 673 ? -19.361 -11.088 9.824 1.00 80.25 673 ARG A CA 1
ATOM 5312 C C . ARG A 1 673 ? -18.316 -12.213 9.787 1.00 80.25 673 ARG A C 1
ATOM 5314 O O . ARG A 1 673 ? -17.182 -12.022 10.217 1.00 80.25 673 ARG A O 1
ATOM 5321 N N . HIS A 1 674 ? -18.659 -13.349 9.179 1.00 75.69 674 HIS A N 1
ATOM 5322 C CA . HIS A 1 674 ? -17.773 -14.519 9.079 1.00 75.69 674 HIS A CA 1
ATOM 5323 C C . HIS A 1 674 ? -16.507 -14.297 8.226 1.00 75.69 674 HIS A C 1
ATOM 5325 O O . HIS A 1 674 ? -15.419 -14.673 8.660 1.00 75.69 674 HIS A O 1
ATOM 5331 N N . GLU A 1 675 ? -16.619 -13.672 7.048 1.00 73.12 675 GLU A N 1
ATOM 5332 C CA . GLU A 1 675 ? -15.494 -13.434 6.122 1.00 73.12 675 GLU A CA 1
ATOM 5333 C C . GLU A 1 675 ? -15.177 -11.931 6.032 1.00 73.12 675 GLU A C 1
ATOM 5335 O O . GLU A 1 675 ? -16.076 -11.107 5.863 1.00 73.12 675 GLU A O 1
ATOM 5340 N N . SER A 1 676 ? -13.903 -11.550 6.167 1.00 77.12 676 SER A N 1
ATOM 5341 C CA . SER A 1 676 ? -13.468 -10.152 6.035 1.00 77.12 676 SER A CA 1
ATOM 5342 C C . SER A 1 676 ? -13.270 -9.768 4.567 1.00 77.12 676 SER A C 1
ATOM 5344 O O . SER A 1 676 ? -13.064 -10.641 3.724 1.00 77.12 676 SER A O 1
ATOM 5346 N N . GLY A 1 677 ? -13.274 -8.467 4.251 1.00 69.81 677 GLY A N 1
ATOM 5347 C CA . GLY A 1 677 ? -13.134 -7.989 2.869 1.00 69.81 677 GLY A CA 1
ATOM 5348 C C . GLY A 1 677 ? -11.884 -8.525 2.149 1.00 69.81 677 GLY A C 1
ATOM 5349 O O . GLY A 1 677 ? -11.980 -8.966 1.004 1.00 69.81 677 GLY A O 1
ATOM 5350 N N . LEU A 1 678 ? -10.745 -8.610 2.851 1.00 72.81 678 LEU A N 1
ATOM 5351 C CA . LEU A 1 678 ? -9.533 -9.287 2.367 1.00 72.81 678 LEU A CA 1
ATOM 5352 C C . LEU A 1 678 ? -9.791 -10.758 1.993 1.00 72.81 678 LEU A C 1
ATOM 5354 O O . LEU A 1 678 ? -9.437 -11.184 0.894 1.00 72.81 678 LEU A O 1
ATOM 5358 N N . THR A 1 679 ? -10.406 -11.544 2.884 1.00 77.25 679 THR A N 1
ATOM 5359 C CA . THR A 1 679 ? -10.661 -12.970 2.616 1.00 77.25 679 THR A CA 1
ATOM 5360 C C . THR A 1 679 ? -11.671 -13.177 1.489 1.00 77.25 679 THR A C 1
ATOM 5362 O O . THR A 1 679 ? -11.459 -14.052 0.652 1.00 77.25 679 THR A O 1
ATOM 5365 N N . SER A 1 680 ? -12.707 -12.338 1.404 1.00 75.06 680 SER A N 1
ATOM 5366 C CA . SER A 1 680 ? -13.719 -12.393 0.344 1.00 75.06 680 SER A CA 1
ATOM 5367 C C . SER A 1 680 ? -13.108 -12.115 -1.032 1.00 75.06 680 SER A C 1
ATOM 5369 O O . SER A 1 680 ? -13.315 -12.892 -1.964 1.00 75.06 680 SER A O 1
ATOM 5371 N N . ALA A 1 681 ? -12.285 -11.066 -1.153 1.00 72.75 681 ALA A N 1
ATOM 5372 C CA . ALA A 1 681 ? -11.606 -10.722 -2.402 1.00 72.75 681 ALA A CA 1
ATOM 5373 C C . ALA A 1 681 ? -10.643 -11.829 -2.875 1.00 72.75 681 ALA A C 1
ATOM 5375 O O . ALA A 1 681 ? -10.652 -12.202 -4.051 1.00 72.75 681 ALA A O 1
ATOM 5376 N N . LEU A 1 682 ? -9.847 -12.399 -1.960 1.00 75.50 682 LEU A N 1
ATOM 5377 C CA . LEU A 1 682 ? -8.941 -13.512 -2.272 1.00 75.50 682 LEU A CA 1
ATOM 5378 C C . LEU A 1 682 ? -9.697 -14.782 -2.688 1.00 75.50 682 LEU A C 1
ATOM 5380 O O . LEU A 1 682 ? -9.285 -15.457 -3.632 1.00 75.50 682 LEU A O 1
ATOM 5384 N N . LYS A 1 683 ? -10.810 -15.097 -2.020 1.00 80.88 683 LYS A N 1
ATOM 5385 C CA . LYS A 1 683 ? -11.654 -16.263 -2.310 1.00 80.88 683 LYS A CA 1
ATOM 5386 C C . LYS A 1 683 ? -12.276 -16.172 -3.703 1.00 80.88 683 LYS A C 1
ATOM 5388 O O . LYS A 1 683 ? -12.040 -17.060 -4.518 1.00 80.88 683 LYS A O 1
ATOM 5393 N N . VAL A 1 684 ? -12.926 -15.048 -4.028 1.00 79.38 684 VAL A N 1
ATOM 5394 C CA . VAL A 1 684 ? -13.477 -14.781 -5.371 1.00 79.38 684 VAL A CA 1
ATOM 5395 C C . VAL A 1 684 ? -12.404 -14.935 -6.453 1.00 79.38 684 VAL A C 1
ATOM 5397 O O . VAL A 1 684 ? -12.644 -15.596 -7.463 1.00 79.38 684 VAL A O 1
ATOM 5400 N N . LYS A 1 685 ? -11.192 -14.399 -6.238 1.00 76.56 685 LYS A N 1
ATOM 5401 C CA . LYS A 1 685 ? -10.105 -14.527 -7.221 1.00 76.56 685 LYS A CA 1
ATOM 5402 C C . LYS A 1 685 ? -9.562 -15.952 -7.341 1.00 76.56 685 LYS A C 1
ATOM 5404 O O . LYS A 1 685 ? -9.243 -16.392 -8.443 1.00 76.56 685 LYS A O 1
ATOM 5409 N N . THR A 1 686 ? -9.493 -16.681 -6.232 1.00 79.50 686 THR A N 1
ATOM 5410 C CA . THR A 1 686 ? -9.086 -18.093 -6.214 1.00 79.50 686 THR A CA 1
ATOM 5411 C C . THR A 1 686 ? -10.085 -18.960 -6.981 1.00 79.50 686 THR A C 1
ATOM 5413 O O . THR A 1 686 ? -9.681 -19.824 -7.758 1.00 79.50 686 THR A O 1
ATOM 5416 N N . ASP A 1 687 ? -11.383 -18.702 -6.822 1.00 80.56 687 ASP A N 1
ATOM 5417 C CA . ASP A 1 687 ? -12.442 -19.448 -7.504 1.00 80.56 687 ASP A CA 1
ATOM 5418 C C . ASP A 1 687 ? -12.540 -19.086 -9.000 1.00 80.56 687 ASP A C 1
ATOM 5420 O O . ASP A 1 687 ? -12.667 -19.982 -9.834 1.00 80.56 687 ASP A O 1
ATOM 5424 N N . GLU A 1 688 ? -12.324 -17.818 -9.375 1.00 78.25 688 GLU A N 1
ATOM 5425 C CA . GLU A 1 688 ? -12.085 -17.402 -10.770 1.00 78.25 688 GLU A CA 1
ATOM 5426 C C . GLU A 1 688 ? -10.947 -18.193 -11.440 1.00 78.25 688 GLU A C 1
ATOM 5428 O O . GLU A 1 688 ? -11.044 -18.560 -12.613 1.00 78.25 688 GLU A O 1
ATOM 5433 N N . ILE A 1 689 ? -9.841 -18.411 -10.716 1.00 77.25 689 ILE A N 1
ATOM 5434 C CA . ILE A 1 689 ? -8.671 -19.136 -11.225 1.00 77.25 689 ILE A CA 1
ATOM 5435 C C . ILE A 1 689 ? -8.993 -20.626 -11.369 1.00 77.25 689 ILE A C 1
ATOM 5437 O O . ILE A 1 689 ? -8.666 -21.197 -12.407 1.00 77.25 689 ILE A O 1
ATOM 5441 N N . LYS A 1 690 ? -9.681 -21.241 -10.393 1.00 76.31 690 LYS A N 1
ATOM 5442 C CA . LYS A 1 690 ? -10.148 -22.637 -10.498 1.00 76.31 690 LYS A CA 1
ATOM 5443 C C . LYS A 1 690 ? -10.983 -22.845 -11.758 1.00 76.31 690 LYS A C 1
ATOM 5445 O O . LYS A 1 690 ? -10.647 -23.726 -12.541 1.00 76.31 690 LYS A O 1
ATOM 5450 N N . VAL A 1 691 ? -12.002 -22.010 -11.988 1.00 81.06 691 VAL A N 1
ATOM 5451 C CA . VAL A 1 691 ? -12.863 -22.097 -13.182 1.00 81.06 691 VAL A CA 1
ATOM 5452 C C . VAL A 1 691 ? -12.028 -21.994 -14.462 1.00 81.06 691 VAL A C 1
ATOM 5454 O O . VAL A 1 691 ? -12.058 -22.903 -15.281 1.00 81.06 691 VAL A O 1
ATOM 5457 N N . LYS A 1 692 ? -11.161 -20.980 -14.586 1.00 77.56 692 LYS A N 1
ATOM 5458 C CA . LYS A 1 692 ? -10.305 -20.790 -15.778 1.00 77.56 692 LYS A CA 1
ATOM 5459 C C . LYS A 1 692 ? -9.272 -21.900 -16.009 1.00 77.56 692 LYS A C 1
ATOM 5461 O O . LYS A 1 692 ? -8.775 -22.032 -17.129 1.00 77.56 692 LYS A O 1
ATOM 5466 N N . VAL A 1 693 ? -8.906 -22.657 -14.974 1.00 76.19 693 VAL A N 1
ATOM 5467 C CA . VAL A 1 693 ? -8.064 -23.858 -15.094 1.00 76.19 693 VAL A CA 1
ATOM 5468 C C . VAL A 1 693 ? -8.909 -25.051 -15.540 1.00 76.19 693 VAL A C 1
ATOM 5470 O O . VAL A 1 693 ? -8.525 -25.712 -16.500 1.00 76.19 693 VAL A O 1
ATOM 5473 N N . VAL A 1 694 ? -10.072 -25.279 -14.920 1.00 76.44 694 VAL A N 1
ATOM 5474 C CA . VAL A 1 694 ? -11.031 -26.331 -15.305 1.00 76.44 694 VAL A CA 1
ATOM 5475 C C . VAL A 1 694 ? -11.451 -26.171 -16.770 1.00 76.44 694 VAL A C 1
ATOM 5477 O O . VAL A 1 694 ? -11.200 -27.076 -17.559 1.00 76.44 694 VAL A O 1
ATOM 5480 N N . ASP A 1 695 ? -11.912 -24.985 -17.185 1.00 80.12 695 ASP A N 1
ATOM 5481 C CA . ASP A 1 695 ? -12.311 -24.657 -18.568 1.00 80.12 695 ASP A CA 1
ATOM 5482 C C . ASP A 1 695 ? -11.231 -24.975 -19.624 1.00 80.12 695 ASP A C 1
ATOM 5484 O O . ASP A 1 695 ? -11.531 -25.193 -20.800 1.00 80.12 695 ASP A O 1
ATOM 5488 N N . ARG A 1 696 ? -9.950 -24.970 -19.228 1.00 76.25 696 ARG A N 1
ATOM 5489 C CA . ARG A 1 696 ? -8.806 -25.291 -20.098 1.00 76.25 696 ARG A CA 1
ATOM 5490 C C . ARG A 1 696 ? -8.392 -26.758 -20.045 1.00 76.25 696 ARG A C 1
ATOM 5492 O O . ARG A 1 696 ? -7.782 -27.231 -21.001 1.00 76.25 696 ARG A O 1
ATOM 5499 N N . VAL A 1 697 ? -8.679 -27.454 -18.949 1.00 73.81 697 VAL A N 1
ATOM 5500 C CA . VAL A 1 697 ? -8.260 -28.838 -18.696 1.00 73.81 697 VAL A CA 1
ATOM 5501 C C . VAL A 1 697 ? -9.339 -29.840 -19.119 1.00 73.81 697 VAL A C 1
ATOM 5503 O O . VAL A 1 697 ? -8.990 -30.831 -19.757 1.00 73.81 697 VAL A O 1
ATOM 5506 N N . GLU A 1 698 ? -10.625 -29.555 -18.892 1.00 75.44 698 GLU A N 1
ATOM 5507 C CA . GLU A 1 698 ? -11.765 -30.368 -19.358 1.00 75.44 698 GLU A CA 1
ATOM 5508 C C . GLU A 1 698 ? -11.644 -30.749 -20.858 1.00 75.44 698 GLU A C 1
ATOM 5510 O O . GLU A 1 698 ? -11.545 -31.939 -21.173 1.00 75.44 698 GLU A O 1
ATOM 5515 N N . PRO A 1 699 ? -11.489 -29.792 -21.809 1.00 77.81 699 PRO A N 1
ATOM 5516 C CA . PRO A 1 699 ? -11.396 -30.099 -23.241 1.00 77.81 699 PRO A CA 1
ATOM 5517 C C . PRO A 1 699 ? -10.037 -30.684 -23.674 1.00 77.81 699 PRO A C 1
ATOM 5519 O O . PRO A 1 699 ? -9.804 -30.868 -24.877 1.00 77.81 699 PRO A O 1
ATOM 5522 N N . LEU A 1 700 ? -9.114 -30.921 -22.736 1.00 72.38 700 LEU A N 1
ATOM 5523 C CA . LEU A 1 700 ? -7.902 -31.718 -22.941 1.00 72.38 700 LEU A CA 1
ATOM 5524 C C . LEU A 1 700 ? -8.110 -33.147 -22.424 1.00 72.38 700 LEU A C 1
ATOM 5526 O O . LEU A 1 700 ? -7.763 -34.086 -23.140 1.00 72.38 700 LEU A O 1
ATOM 5530 N N . ILE A 1 701 ? -8.742 -33.316 -21.256 1.00 71.00 701 ILE A N 1
ATOM 5531 C CA . ILE A 1 701 ? -9.136 -34.621 -20.703 1.00 71.00 701 ILE A CA 1
ATOM 5532 C C . ILE A 1 701 ? -10.047 -35.367 -21.689 1.00 71.00 701 ILE A C 1
ATOM 5534 O O . ILE A 1 701 ? -9.739 -36.505 -22.039 1.00 71.00 701 ILE A O 1
ATOM 5538 N N . ASP A 1 702 ? -11.070 -34.709 -22.245 1.00 73.19 702 ASP A N 1
ATOM 5539 C CA . ASP A 1 702 ? -11.984 -35.296 -23.245 1.00 73.19 702 ASP A CA 1
ATOM 5540 C C . ASP A 1 702 ? -11.280 -35.816 -24.512 1.00 73.19 702 ASP A C 1
ATOM 5542 O O . ASP A 1 702 ? -11.783 -36.700 -25.214 1.00 73.19 702 ASP A O 1
ATOM 5546 N N . LYS A 1 703 ? -10.088 -35.293 -24.823 1.00 71.31 703 LYS A N 1
ATOM 5547 C CA . LYS A 1 703 ? -9.292 -35.726 -25.979 1.00 71.31 703 LYS A CA 1
ATOM 5548 C C . LYS A 1 703 ? -8.399 -36.924 -25.666 1.00 71.31 703 LYS A C 1
ATOM 5550 O O . LYS A 1 703 ? -8.026 -37.629 -26.603 1.00 71.31 703 LYS A O 1
ATOM 5555 N N . VAL A 1 704 ? -8.100 -37.219 -24.397 1.00 67.94 704 VAL A N 1
ATOM 5556 C CA . VAL A 1 704 ? -7.263 -38.372 -24.014 1.00 67.94 704 VAL A CA 1
ATOM 5557 C C . VAL A 1 704 ? -7.879 -39.707 -24.474 1.00 67.94 704 VAL A C 1
ATOM 5559 O O . VAL A 1 704 ? -7.160 -40.476 -25.117 1.00 67.94 704 VAL A O 1
ATOM 5562 N N . PRO A 1 705 ? -9.187 -39.997 -24.285 1.00 62.09 705 PRO A N 1
ATOM 5563 C CA . PRO A 1 705 ? -9.806 -41.212 -24.822 1.00 62.09 705 PRO A CA 1
ATOM 5564 C C . PRO A 1 705 ? -9.773 -41.295 -26.352 1.00 62.09 705 PRO A C 1
ATOM 5566 O O . PRO A 1 705 ? -9.618 -42.387 -26.899 1.00 62.09 705 PRO A O 1
ATOM 5569 N N . LEU A 1 706 ? -9.907 -40.165 -27.055 1.00 60.38 706 LEU A N 1
ATOM 5570 C CA . LEU A 1 706 ? -9.869 -40.121 -28.521 1.00 60.38 706 LEU A CA 1
ATOM 5571 C C . LEU A 1 706 ? -8.457 -40.388 -29.050 1.00 60.38 706 LEU A C 1
ATOM 5573 O O . LEU A 1 706 ? -8.293 -41.254 -29.909 1.00 60.38 706 LEU A O 1
ATOM 5577 N N . LEU A 1 707 ? -7.442 -39.735 -28.478 1.00 57.09 707 LEU A N 1
ATOM 5578 C CA . LEU A 1 707 ? -6.032 -39.978 -28.789 1.00 57.09 707 LEU A CA 1
ATOM 5579 C C . LEU A 1 707 ? -5.646 -41.432 -28.485 1.00 57.09 707 LEU A C 1
ATOM 5581 O O . LEU A 1 707 ? -5.099 -42.107 -29.351 1.00 57.09 707 LEU A O 1
ATOM 5585 N N . ALA A 1 708 ? -6.029 -41.972 -27.324 1.00 54.53 708 ALA A N 1
ATOM 5586 C CA . ALA A 1 708 ? -5.783 -43.373 -26.971 1.00 54.53 708 ALA A CA 1
ATOM 5587 C C . ALA A 1 708 ? -6.481 -44.373 -27.920 1.00 54.53 708 ALA A C 1
ATOM 5589 O O . ALA A 1 708 ? -5.974 -45.473 -28.151 1.00 54.53 708 ALA A O 1
ATOM 5590 N N . LYS A 1 709 ? -7.635 -44.010 -28.494 1.00 55.12 709 LYS A N 1
ATOM 5591 C CA . LYS A 1 709 ? -8.404 -44.841 -29.440 1.00 55.12 709 LYS A CA 1
ATOM 5592 C C . LYS A 1 709 ? -7.891 -44.732 -30.881 1.00 55.12 709 LYS A C 1
ATOM 5594 O O . LYS A 1 709 ? -7.956 -45.714 -31.617 1.00 55.12 709 LYS A O 1
ATOM 5599 N N . GLN A 1 710 ? -7.346 -43.577 -31.264 1.00 55.50 710 GLN A N 1
ATOM 5600 C CA . GLN A 1 710 ? -6.589 -43.380 -32.502 1.00 55.50 710 GLN A CA 1
ATOM 5601 C C . GLN A 1 710 ? -5.261 -44.149 -32.443 1.00 55.50 710 GLN A C 1
ATOM 5603 O O . GLN A 1 710 ? -4.965 -44.927 -33.347 1.00 55.50 710 GLN A O 1
ATOM 5608 N N . TYR A 1 711 ? -4.540 -44.038 -31.326 1.00 51.06 711 TYR A N 1
ATOM 5609 C CA . TYR A 1 711 ? -3.303 -44.764 -31.052 1.00 51.06 711 TYR A CA 1
ATOM 5610 C C . TYR A 1 711 ? -3.487 -46.287 -31.131 1.00 51.06 711 TYR A C 1
ATOM 5612 O O . TYR A 1 711 ? -2.787 -46.974 -31.873 1.00 51.06 711 TYR A O 1
ATOM 5620 N N . ARG A 1 712 ? -4.528 -46.819 -30.472 1.00 51.97 712 ARG A N 1
ATOM 5621 C CA . ARG A 1 712 ? -4.875 -48.253 -30.510 1.00 51.97 712 ARG A CA 1
ATOM 5622 C C . ARG A 1 712 ? -5.264 -48.767 -31.910 1.00 51.97 712 ARG A C 1
ATOM 5624 O O . ARG A 1 712 ? -5.291 -49.978 -32.110 1.00 51.97 712 ARG A O 1
ATOM 5631 N N . ARG A 1 713 ? -5.557 -47.883 -32.877 1.00 49.91 713 ARG A N 1
ATOM 5632 C CA . ARG A 1 713 ? -5.705 -48.241 -34.301 1.00 49.91 713 ARG A CA 1
ATOM 5633 C C . ARG A 1 713 ? -4.363 -48.280 -35.030 1.00 49.91 713 ARG A C 1
ATOM 5635 O O . ARG A 1 713 ? -4.140 -49.210 -35.791 1.00 49.91 713 ARG A O 1
ATOM 5642 N N . THR A 1 714 ? -3.460 -47.327 -34.805 1.00 47.34 714 THR A N 1
ATOM 5643 C CA . THR A 1 714 ? -2.121 -47.361 -35.425 1.00 47.34 714 THR A CA 1
ATOM 5644 C C . THR A 1 714 ? -1.276 -48.536 -34.926 1.00 47.34 714 THR A C 1
ATOM 5646 O O . THR A 1 714 ? -0.590 -49.169 -35.722 1.00 47.34 714 THR A O 1
ATOM 5649 N N . SER A 1 715 ? -1.394 -48.918 -33.650 1.00 44.03 715 SER A N 1
ATOM 5650 C CA . SER A 1 715 ? -0.667 -50.066 -33.081 1.00 44.03 715 SER A CA 1
ATOM 5651 C C . SER A 1 715 ? -1.188 -51.446 -33.525 1.00 44.03 715 SER A C 1
ATOM 5653 O O . SER A 1 715 ? -0.634 -52.457 -33.104 1.00 44.03 715 SER A O 1
ATOM 5655 N N . SER A 1 716 ? -2.242 -51.543 -34.351 1.00 42.84 716 SER A N 1
ATOM 5656 C CA . SER A 1 716 ? -2.850 -52.836 -34.720 1.00 42.84 716 SER A CA 1
ATOM 5657 C C . SER A 1 716 ? -2.185 -53.544 -35.913 1.00 42.84 716 SER A C 1
ATOM 5659 O O . SER A 1 716 ? -2.772 -54.474 -36.463 1.00 42.84 716 SER A O 1
ATOM 5661 N N . LEU A 1 717 ? -1.002 -53.096 -36.354 1.00 43.19 717 LEU A N 1
ATOM 5662 C CA . LEU A 1 717 ? -0.362 -53.529 -37.605 1.00 43.19 717 LEU A CA 1
ATOM 5663 C C . LEU A 1 717 ? 1.148 -53.822 -37.472 1.00 43.19 717 LEU A C 1
ATOM 5665 O O . LEU A 1 717 ? 1.961 -53.360 -38.265 1.00 43.19 717 LEU A O 1
ATOM 5669 N N . LYS A 1 718 ? 1.519 -54.654 -36.491 1.00 45.44 718 LYS A N 1
ATOM 5670 C CA . LYS A 1 718 ? 2.727 -55.509 -36.511 1.00 45.44 718 LYS A CA 1
ATOM 5671 C C . LYS A 1 718 ? 2.485 -56.721 -35.606 1.00 45.44 718 LYS A C 1
ATOM 5673 O O . LYS A 1 718 ? 1.965 -56.569 -34.504 1.00 45.44 718 LYS A O 1
ATOM 5678 N N . SER A 1 719 ? 2.814 -57.923 -36.076 1.00 46.09 719 SER A N 1
ATOM 5679 C CA . SER A 1 719 ? 2.593 -59.169 -35.333 1.00 46.09 719 SER A CA 1
ATOM 5680 C C . SER A 1 719 ? 3.432 -59.223 -34.053 1.00 46.09 719 SER A C 1
ATOM 5682 O O . SER A 1 719 ? 4.628 -58.935 -34.068 1.00 46.09 719 SER A O 1
ATOM 5684 N N . ILE A 1 720 ? 2.810 -59.632 -32.945 1.00 49.06 720 ILE A N 1
ATOM 5685 C CA . ILE A 1 720 ? 3.524 -59.967 -31.706 1.00 49.06 720 ILE A CA 1
ATOM 5686 C C . ILE A 1 720 ? 4.304 -61.271 -31.965 1.00 49.06 720 ILE A C 1
ATOM 5688 O O . ILE A 1 720 ? 3.671 -62.256 -32.356 1.00 49.06 720 ILE A O 1
ATOM 5692 N N . PRO A 1 721 ? 5.636 -61.317 -31.771 1.00 49.16 721 PRO A N 1
ATOM 5693 C CA . PRO A 1 721 ? 6.402 -62.553 -31.921 1.00 49.16 721 PRO A CA 1
ATOM 5694 C C . PRO A 1 721 ? 5.938 -63.633 -30.935 1.00 49.16 721 PRO A C 1
ATOM 5696 O O . PRO A 1 721 ? 5.648 -63.339 -29.773 1.00 49.16 721 PRO A O 1
ATOM 5699 N N . SER A 1 722 ? 5.900 -64.891 -31.380 1.00 49.66 722 SER A N 1
ATOM 5700 C CA . SER A 1 722 ? 5.616 -66.034 -30.509 1.00 49.66 722 SER A CA 1
ATOM 5701 C C . SER A 1 722 ? 6.659 -66.120 -29.390 1.00 49.66 722 SER A C 1
ATOM 5703 O O . SER A 1 722 ? 7.867 -66.086 -29.618 1.00 49.66 722 SER A O 1
ATOM 5705 N N . THR A 1 723 ? 6.190 -66.212 -28.147 1.00 52.97 723 THR A N 1
ATOM 5706 C CA . THR A 1 723 ? 6.998 -65.940 -26.945 1.00 52.97 723 THR A CA 1
ATOM 5707 C C . THR A 1 723 ? 8.004 -67.029 -26.555 1.00 52.97 723 THR A C 1
ATOM 5709 O O . THR A 1 723 ? 8.562 -66.965 -25.463 1.00 52.97 723 THR A O 1
ATOM 5712 N N . GLU A 1 724 ? 8.239 -68.015 -27.419 1.00 52.50 724 GLU A N 1
ATOM 5713 C CA . GLU A 1 724 ? 9.059 -69.204 -27.144 1.00 52.50 724 GLU A CA 1
ATOM 5714 C C . GLU A 1 724 ? 10.534 -69.055 -27.566 1.00 52.50 724 GLU A C 1
ATOM 5716 O O . GLU A 1 724 ? 11.356 -69.871 -27.169 1.00 52.50 724 GLU A O 1
ATOM 5721 N N . ASN A 1 725 ? 10.900 -68.013 -28.328 1.00 57.16 725 ASN A N 1
ATOM 5722 C CA . ASN A 1 725 ? 12.282 -67.773 -28.782 1.00 57.16 725 ASN A CA 1
ATOM 5723 C C . ASN A 1 725 ? 12.714 -66.298 -28.642 1.00 57.16 725 ASN A C 1
ATOM 5725 O O . ASN A 1 725 ? 13.109 -65.639 -29.604 1.00 57.16 725 ASN A O 1
ATOM 5729 N N . LEU A 1 726 ? 12.649 -65.762 -27.420 1.00 67.56 726 LEU A N 1
ATOM 5730 C CA . LEU A 1 726 ? 13.189 -64.436 -27.094 1.00 67.56 726 LEU A CA 1
ATOM 5731 C C . LEU A 1 726 ? 14.699 -64.515 -26.830 1.00 67.56 726 LEU A C 1
ATOM 5733 O O . LEU A 1 726 ? 15.130 -65.001 -25.786 1.00 67.56 726 LEU A O 1
ATOM 5737 N N . ASN A 1 727 ? 15.497 -63.995 -27.764 1.00 78.19 727 ASN A N 1
ATOM 5738 C CA . ASN A 1 727 ? 16.934 -63.775 -27.588 1.00 78.19 727 ASN A CA 1
ATOM 5739 C C . ASN A 1 727 ? 17.267 -62.270 -27.610 1.00 78.19 727 ASN A C 1
ATOM 5741 O O . ASN A 1 727 ? 16.460 -61.448 -28.051 1.00 78.19 727 ASN A O 1
ATOM 5745 N N . SER A 1 728 ? 18.463 -61.909 -27.135 1.00 80.00 728 SER A N 1
ATOM 5746 C CA . SER A 1 728 ? 18.879 -60.504 -26.994 1.00 80.00 728 SER A CA 1
ATOM 5747 C C . SER A 1 728 ? 18.903 -59.741 -28.323 1.00 80.00 728 SER A C 1
ATOM 5749 O O . SER A 1 728 ? 18.495 -58.582 -28.363 1.00 80.00 728 SER A O 1
ATOM 5751 N N . ALA A 1 729 ? 19.265 -60.391 -29.436 1.00 81.12 729 ALA A N 1
ATOM 5752 C CA . ALA A 1 729 ? 19.272 -59.757 -30.755 1.00 81.12 729 ALA A CA 1
ATOM 5753 C C . ALA A 1 729 ? 17.859 -59.347 -31.213 1.00 81.12 729 ALA A C 1
ATOM 5755 O O . ALA A 1 729 ? 17.662 -58.202 -31.613 1.00 81.12 729 ALA A O 1
ATOM 5756 N N . VAL A 1 730 ? 16.868 -60.238 -31.080 1.00 83.38 730 VAL A N 1
ATOM 5757 C CA . VAL A 1 730 ? 15.463 -59.963 -31.448 1.00 83.38 730 VAL A CA 1
ATOM 5758 C C . VAL A 1 730 ? 14.850 -58.878 -30.556 1.00 83.38 730 VAL A C 1
ATOM 5760 O O . VAL A 1 730 ? 14.155 -57.990 -31.050 1.00 83.38 730 VAL A O 1
ATOM 5763 N N . VAL A 1 731 ? 15.128 -58.907 -29.246 1.00 86.75 731 VAL A N 1
ATOM 5764 C CA . VAL A 1 731 ? 14.666 -57.852 -28.327 1.00 86.75 731 VAL A CA 1
ATOM 5765 C C . VAL A 1 731 ? 15.334 -56.514 -28.664 1.00 86.75 731 VAL A C 1
ATOM 5767 O O . VAL A 1 731 ? 14.644 -55.501 -28.742 1.00 86.75 731 VAL A O 1
ATOM 5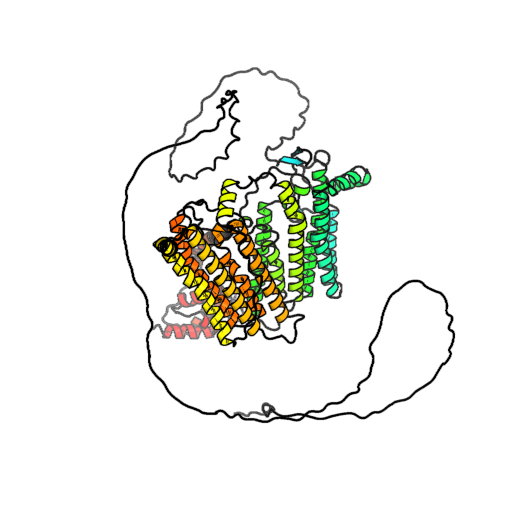770 N N . THR A 1 732 ? 16.642 -56.508 -28.937 1.00 89.62 732 THR A N 1
ATOM 5771 C CA . THR A 1 732 ? 17.409 -55.311 -29.320 1.00 89.62 732 THR A CA 1
ATOM 5772 C C . THR A 1 732 ? 16.892 -54.691 -30.617 1.00 89.62 732 THR A C 1
ATOM 5774 O O . THR A 1 732 ? 16.632 -53.492 -30.651 1.00 89.62 732 THR A O 1
ATOM 5777 N N . GLU A 1 733 ? 16.683 -55.487 -31.671 1.00 86.81 733 GLU A N 1
ATOM 5778 C CA . GLU A 1 733 ? 16.127 -55.014 -32.948 1.00 86.81 733 GLU A CA 1
ATOM 5779 C C . GLU A 1 733 ? 14.746 -54.376 -32.753 1.00 86.81 733 GLU A C 1
ATOM 5781 O O . GLU A 1 733 ? 14.477 -53.281 -33.254 1.00 86.81 733 GLU A O 1
ATOM 5786 N N . LYS A 1 734 ? 13.885 -55.005 -31.946 1.00 86.75 734 LYS A N 1
ATOM 5787 C CA . LYS A 1 734 ? 12.552 -54.471 -31.664 1.00 86.75 734 LYS A CA 1
ATOM 5788 C C . LYS A 1 734 ? 12.578 -53.222 -30.773 1.00 86.75 734 LYS A C 1
ATOM 5790 O O . LYS A 1 734 ? 11.728 -52.347 -30.929 1.00 86.75 734 LYS A O 1
ATOM 5795 N N . LEU A 1 735 ? 13.560 -53.098 -29.878 1.00 89.88 735 LEU A N 1
ATOM 5796 C CA . LEU A 1 735 ? 13.800 -51.875 -29.106 1.00 89.88 735 LEU A CA 1
ATOM 5797 C C . LEU A 1 735 ? 14.347 -50.736 -29.976 1.00 89.88 735 LEU A C 1
ATOM 5799 O O . LEU A 1 735 ? 13.977 -49.590 -29.731 1.00 89.88 735 LEU A O 1
ATOM 5803 N N . CYS A 1 736 ? 15.131 -51.020 -31.023 1.00 89.44 736 CYS A N 1
ATOM 5804 C CA . CYS A 1 736 ? 15.488 -50.012 -32.027 1.00 89.44 736 CYS A CA 1
ATOM 5805 C C . CYS A 1 736 ? 14.237 -49.453 -32.727 1.00 89.44 736 CYS A C 1
ATOM 5807 O O . CYS A 1 736 ? 14.156 -48.239 -32.905 1.00 89.44 736 CYS A O 1
ATOM 5809 N N . GLU A 1 737 ? 13.243 -50.291 -33.070 1.00 86.38 737 GLU A N 1
ATOM 5810 C CA . GLU A 1 737 ? 11.959 -49.799 -33.603 1.00 86.38 737 GLU A CA 1
ATOM 5811 C C . GLU A 1 737 ? 11.233 -48.894 -32.594 1.00 86.38 737 GLU A C 1
ATOM 5813 O O . GLU A 1 737 ? 10.861 -47.775 -32.936 1.00 86.38 737 GLU A O 1
ATOM 5818 N N . PHE A 1 738 ? 11.053 -49.348 -31.347 1.00 89.75 738 PHE A N 1
ATOM 5819 C CA . PHE A 1 738 ? 10.313 -48.583 -30.334 1.00 89.75 738 PHE A CA 1
ATOM 5820 C C . PHE A 1 738 ? 11.007 -47.276 -29.935 1.00 89.75 738 PHE A C 1
ATOM 5822 O O . PHE A 1 738 ? 10.328 -46.277 -29.703 1.00 89.75 738 PHE A O 1
ATOM 5829 N N . MET A 1 739 ? 12.341 -47.247 -29.867 1.00 90.75 739 MET A N 1
ATOM 5830 C CA . MET A 1 739 ? 13.082 -46.010 -29.612 1.00 90.75 739 MET A CA 1
ATOM 5831 C C . MET A 1 739 ? 12.997 -45.044 -30.799 1.00 90.75 739 MET A C 1
ATOM 5833 O O . MET A 1 739 ? 12.855 -43.844 -30.574 1.00 90.75 739 MET A O 1
ATOM 5837 N N . ALA A 1 740 ? 13.050 -45.542 -32.041 1.00 85.81 740 ALA A N 1
ATOM 5838 C CA . ALA A 1 740 ? 12.915 -44.712 -33.239 1.00 85.81 740 ALA A CA 1
ATOM 5839 C C . ALA A 1 740 ? 11.511 -44.090 -33.333 1.00 85.81 740 ALA A C 1
ATOM 5841 O O . ALA A 1 740 ? 11.380 -42.884 -33.543 1.00 85.81 740 ALA A O 1
ATOM 5842 N N . GLU A 1 741 ? 10.474 -44.886 -33.056 1.00 83.19 741 GLU A N 1
ATOM 5843 C CA . GLU A 1 741 ? 9.081 -44.440 -32.941 1.00 83.19 741 GLU A CA 1
ATOM 5844 C C . GLU A 1 741 ? 8.913 -43.377 -31.839 1.00 83.19 741 GLU A C 1
ATOM 5846 O O . GLU A 1 741 ? 8.370 -42.304 -32.089 1.00 83.19 741 GLU A O 1
ATOM 5851 N N . ALA A 1 742 ? 9.443 -43.628 -30.637 1.00 83.94 742 ALA A N 1
ATOM 5852 C CA . ALA A 1 742 ? 9.345 -42.723 -29.490 1.00 83.94 742 ALA A CA 1
ATOM 5853 C C . ALA A 1 742 ? 10.143 -41.409 -29.638 1.00 83.94 742 ALA A C 1
ATOM 5855 O O . ALA A 1 742 ? 9.871 -40.447 -28.917 1.00 83.94 742 ALA A O 1
ATOM 5856 N N . LEU A 1 743 ? 11.129 -41.360 -30.539 1.00 83.81 743 LEU A N 1
ATOM 5857 C CA . LEU A 1 743 ? 11.919 -40.163 -30.856 1.00 83.81 743 LEU A CA 1
ATOM 5858 C C . LEU A 1 743 ? 11.487 -39.462 -32.153 1.00 83.81 743 LEU A C 1
ATOM 5860 O O . LEU A 1 743 ? 11.969 -38.359 -32.418 1.00 83.81 743 LEU A O 1
ATOM 5864 N N . GLU A 1 744 ? 10.563 -40.058 -32.911 1.00 85.44 744 GLU A N 1
ATOM 5865 C CA . GLU A 1 744 ? 10.093 -39.593 -34.224 1.00 85.44 744 GLU A CA 1
ATOM 5866 C C . GLU A 1 744 ? 11.237 -39.505 -35.264 1.00 85.44 744 GLU A C 1
ATOM 5868 O O . GLU A 1 744 ? 11.329 -38.552 -36.037 1.00 85.44 744 GLU A O 1
ATOM 5873 N N . VAL A 1 745 ? 12.125 -40.512 -35.277 1.00 82.31 745 VAL A N 1
ATOM 5874 C CA . VAL A 1 745 ? 13.285 -40.615 -36.189 1.00 82.31 745 VAL A CA 1
ATOM 5875 C C . VAL A 1 745 ? 13.223 -41.871 -37.064 1.00 82.31 745 VAL A C 1
ATOM 5877 O O . VAL A 1 745 ? 12.637 -42.879 -36.686 1.00 82.31 745 VAL A O 1
ATOM 5880 N N . GLU A 1 746 ? 13.859 -41.835 -38.239 1.00 79.12 746 GLU A N 1
ATOM 5881 C CA . GLU A 1 746 ? 13.779 -42.917 -39.237 1.00 79.12 746 GLU A CA 1
ATOM 5882 C C . GLU A 1 746 ? 14.451 -44.228 -38.786 1.00 79.12 746 GLU A C 1
ATOM 5884 O O . GLU A 1 746 ? 13.967 -45.317 -39.100 1.00 79.12 746 GLU A O 1
ATOM 5889 N N . LYS A 1 747 ? 15.573 -44.149 -38.055 1.00 85.12 747 LYS A N 1
ATOM 5890 C CA . LYS A 1 747 ? 16.331 -45.325 -37.605 1.00 85.12 747 LYS A CA 1
ATOM 5891 C C . LYS A 1 747 ? 17.202 -45.027 -36.387 1.00 85.12 747 LYS A C 1
ATOM 5893 O O . LYS A 1 747 ? 17.775 -43.949 -36.280 1.00 85.12 747 LYS A O 1
ATOM 5898 N N . ILE A 1 748 ? 17.358 -46.029 -35.522 1.00 88.94 748 ILE A N 1
ATOM 5899 C CA . ILE A 1 748 ? 18.261 -46.041 -34.361 1.00 88.94 748 ILE A CA 1
ATOM 5900 C C . ILE A 1 748 ? 19.098 -47.328 -34.401 1.00 88.94 748 ILE A C 1
ATOM 5902 O O . ILE A 1 748 ? 18.607 -48.377 -34.829 1.00 88.94 748 ILE A O 1
ATOM 5906 N N . ARG A 1 749 ? 20.379 -47.257 -34.015 1.00 89.62 749 ARG A N 1
ATOM 5907 C CA . ARG A 1 749 ? 21.292 -48.413 -33.940 1.00 89.62 749 ARG A CA 1
ATOM 5908 C C . ARG A 1 749 ? 21.299 -49.001 -32.518 1.00 89.62 749 ARG A C 1
ATOM 5910 O O . ARG A 1 749 ? 21.081 -48.259 -31.565 1.00 89.62 749 ARG A O 1
ATOM 5917 N N . PRO A 1 750 ? 21.655 -50.288 -32.333 1.00 89.38 750 PRO A N 1
ATOM 5918 C CA . PRO A 1 750 ? 21.708 -50.944 -31.016 1.00 89.38 750 PRO A CA 1
ATOM 5919 C C . PRO A 1 750 ? 22.491 -50.219 -29.907 1.00 89.38 750 PRO A C 1
ATOM 5921 O O . PRO A 1 750 ? 22.229 -50.440 -28.726 1.00 89.38 750 PRO A O 1
ATOM 5924 N N . THR A 1 751 ? 23.455 -49.375 -30.282 1.00 89.75 751 THR A N 1
ATOM 5925 C CA . THR A 1 751 ? 24.359 -48.630 -29.391 1.00 89.75 751 THR A CA 1
ATOM 5926 C C . THR A 1 751 ? 23.987 -47.157 -29.206 1.00 89.75 751 THR A C 1
ATOM 5928 O O . THR A 1 751 ? 24.658 -46.459 -28.452 1.00 89.75 751 THR A O 1
ATOM 5931 N N . ASP A 1 752 ? 22.974 -46.651 -29.909 1.00 90.69 752 ASP A N 1
ATOM 5932 C CA . ASP A 1 752 ? 22.594 -45.238 -29.852 1.00 90.69 752 ASP A CA 1
ATOM 5933 C C . ASP A 1 752 ? 21.815 -44.941 -28.564 1.00 90.69 752 ASP A C 1
ATOM 5935 O O . ASP A 1 752 ? 20.842 -45.622 -28.248 1.00 90.69 752 ASP A O 1
ATOM 5939 N N . SER A 1 753 ? 22.237 -43.926 -27.799 1.00 89.94 753 SER A N 1
ATOM 5940 C CA . SER A 1 753 ? 21.546 -43.554 -26.557 1.00 89.94 753 SER A CA 1
ATOM 5941 C C . SER A 1 753 ? 20.286 -42.739 -26.846 1.00 89.94 753 SER A C 1
ATOM 5943 O O . SER A 1 753 ? 20.348 -41.657 -27.431 1.00 89.94 753 SER A O 1
ATOM 5945 N N . PHE A 1 754 ? 19.155 -43.241 -26.360 1.00 90.00 754 PHE A N 1
ATOM 5946 C CA . PHE A 1 754 ? 17.832 -42.626 -26.384 1.00 90.00 754 PHE A CA 1
ATOM 5947 C C . PHE A 1 754 ? 17.829 -41.205 -25.799 1.00 90.00 754 PHE A C 1
ATOM 5949 O O . PHE A 1 754 ? 17.233 -40.292 -26.367 1.00 90.00 754 PHE A O 1
ATOM 5956 N N . ILE A 1 755 ? 18.557 -40.994 -24.696 1.00 87.00 755 ILE A N 1
ATOM 5957 C CA . ILE A 1 755 ? 18.678 -39.682 -24.044 1.00 87.00 755 ILE A CA 1
ATOM 5958 C C . ILE A 1 755 ? 19.537 -38.737 -24.891 1.00 87.00 755 ILE A C 1
ATOM 5960 O O . ILE A 1 755 ? 19.131 -37.601 -25.129 1.00 87.00 755 ILE A O 1
ATOM 5964 N N . ALA A 1 756 ? 20.671 -39.211 -25.420 1.00 86.25 756 ALA A N 1
ATOM 5965 C CA . ALA A 1 756 ? 21.531 -38.403 -26.290 1.00 86.25 756 ALA A CA 1
ATOM 5966 C C . ALA A 1 756 ? 20.839 -37.977 -27.602 1.00 86.25 756 ALA A C 1
ATOM 5968 O O . ALA A 1 756 ? 21.167 -36.929 -28.152 1.00 86.25 756 ALA A O 1
ATOM 5969 N N . HIS A 1 757 ? 19.847 -38.743 -28.072 1.00 83.31 757 HIS A N 1
ATOM 5970 C CA . HIS A 1 757 ? 19.009 -38.402 -29.229 1.00 83.31 757 HIS A CA 1
ATOM 5971 C C . HIS A 1 757 ? 17.815 -37.483 -28.888 1.00 83.31 757 HIS A C 1
ATOM 5973 O O . HIS A 1 757 ? 16.928 -37.288 -29.717 1.00 83.31 757 HIS A O 1
ATOM 5979 N N . GLY A 1 758 ? 17.786 -36.879 -27.694 1.00 80.75 758 GLY A N 1
ATOM 5980 C CA . GLY A 1 758 ? 16.797 -35.859 -27.329 1.00 80.75 758 GLY A CA 1
ATOM 5981 C C . GLY A 1 758 ? 15.494 -36.409 -26.743 1.00 80.75 758 GLY A C 1
ATOM 5982 O O . GLY A 1 758 ? 14.434 -35.797 -26.906 1.00 80.75 758 GLY A O 1
ATOM 5983 N N . ALA A 1 759 ? 15.534 -37.556 -26.058 1.00 83.81 759 ALA A N 1
ATOM 5984 C CA . ALA A 1 759 ? 14.385 -38.013 -25.283 1.00 83.81 759 ALA A CA 1
ATOM 5985 C C . ALA A 1 759 ? 14.098 -37.072 -24.102 1.00 83.81 759 ALA A C 1
ATOM 5987 O O . ALA A 1 759 ? 14.976 -36.757 -23.300 1.00 83.81 759 ALA A O 1
ATOM 5988 N N . ASN A 1 760 ? 12.834 -36.674 -23.964 1.00 82.81 760 ASN A N 1
ATOM 5989 C CA . ASN A 1 760 ? 12.311 -35.996 -22.781 1.00 82.81 760 ASN A CA 1
ATOM 5990 C C . ASN A 1 760 ? 11.489 -36.975 -21.921 1.00 82.81 760 ASN A C 1
ATOM 5992 O O . ASN A 1 760 ? 11.250 -38.119 -22.315 1.00 82.81 760 ASN A O 1
ATOM 5996 N N . SER A 1 761 ? 11.025 -36.529 -20.753 1.00 79.69 761 SER A N 1
ATOM 5997 C CA . SER A 1 761 ? 10.244 -37.358 -19.823 1.00 79.69 761 SER A CA 1
ATOM 5998 C C . SER A 1 761 ? 8.988 -37.975 -20.454 1.00 79.69 761 SER A C 1
ATOM 6000 O O . SER A 1 761 ? 8.681 -39.133 -20.183 1.00 79.69 761 SER A O 1
ATOM 6002 N N . VAL A 1 762 ? 8.291 -37.252 -21.338 1.00 73.56 762 VAL A N 1
ATOM 6003 C CA . VAL A 1 762 ? 7.090 -37.750 -22.034 1.00 73.56 762 VAL A CA 1
ATOM 6004 C C . VAL A 1 762 ? 7.446 -38.891 -22.991 1.00 73.56 762 VAL A C 1
ATOM 6006 O O . VAL A 1 762 ? 6.830 -39.955 -22.932 1.00 73.56 762 VAL A O 1
ATOM 6009 N N . ARG A 1 763 ? 8.483 -38.709 -23.821 1.00 84.25 763 ARG A N 1
ATOM 6010 C CA . ARG A 1 763 ? 8.994 -39.745 -24.737 1.00 84.25 763 ARG A CA 1
ATOM 6011 C C . ARG A 1 763 ? 9.535 -40.967 -23.979 1.00 84.25 763 ARG A C 1
ATOM 6013 O O . ARG A 1 763 ? 9.355 -42.094 -24.433 1.00 84.25 763 ARG A O 1
ATOM 6020 N N . LEU A 1 764 ? 10.122 -40.767 -22.796 1.00 85.31 764 LEU A N 1
ATOM 6021 C CA . LEU A 1 764 ? 10.588 -41.848 -21.923 1.00 85.31 764 LEU A CA 1
ATOM 6022 C C . LEU A 1 764 ? 9.430 -42.684 -21.365 1.00 85.31 764 LEU A C 1
ATOM 6024 O O . LEU A 1 764 ? 9.461 -43.905 -21.499 1.00 85.31 764 LEU A O 1
ATOM 6028 N N . TYR A 1 765 ? 8.383 -42.066 -20.808 1.00 81.56 765 TYR A N 1
ATOM 6029 C CA . TYR A 1 765 ? 7.207 -42.815 -20.339 1.00 81.56 765 TYR A CA 1
ATOM 6030 C C . TYR A 1 765 ? 6.436 -43.494 -21.483 1.00 81.56 765 TYR A C 1
ATOM 6032 O O . TYR A 1 765 ? 5.903 -44.588 -21.293 1.00 81.56 765 TYR A O 1
ATOM 6040 N N . TYR A 1 766 ? 6.427 -42.900 -22.680 1.00 82.12 766 TYR A N 1
ATOM 6041 C CA . TYR A 1 766 ? 5.881 -43.519 -23.890 1.00 82.12 766 TYR A CA 1
ATOM 6042 C C . TYR A 1 766 ? 6.634 -44.808 -24.270 1.00 82.12 766 TYR A C 1
ATOM 6044 O O . TYR A 1 766 ? 6.012 -45.865 -24.406 1.00 82.12 766 TYR A O 1
ATOM 6052 N N . LEU A 1 767 ? 7.971 -44.753 -24.350 1.00 83.94 767 LEU A N 1
ATOM 6053 C CA . LEU A 1 767 ? 8.814 -45.931 -24.587 1.00 83.94 767 LEU A CA 1
ATOM 6054 C C . LEU A 1 767 ? 8.619 -46.992 -23.492 1.00 83.94 767 LEU A C 1
ATOM 6056 O O . LEU A 1 767 ? 8.457 -48.172 -23.798 1.00 83.94 767 LEU A O 1
ATOM 6060 N N . LEU A 1 768 ? 8.590 -46.580 -22.222 1.00 85.06 768 LEU A N 1
ATOM 6061 C CA . LEU A 1 768 ? 8.414 -47.482 -21.082 1.00 85.06 768 LEU A CA 1
ATOM 6062 C C . LEU A 1 768 ? 7.090 -48.259 -21.176 1.00 85.06 768 LEU A C 1
ATOM 6064 O O . LEU A 1 768 ? 7.059 -49.472 -20.972 1.00 85.06 768 LEU A O 1
ATOM 6068 N N . ASN A 1 769 ? 6.007 -47.575 -21.558 1.00 81.69 769 ASN A N 1
ATOM 6069 C CA . ASN A 1 769 ? 4.696 -48.179 -21.774 1.00 81.69 769 ASN A CA 1
ATOM 6070 C C . ASN A 1 769 ? 4.685 -49.162 -22.961 1.00 81.69 769 ASN A C 1
ATOM 6072 O O . ASN A 1 769 ? 4.118 -50.249 -22.836 1.00 81.69 769 ASN A O 1
ATOM 6076 N N . LEU A 1 770 ? 5.337 -48.827 -24.084 1.00 81.50 770 LEU A N 1
ATOM 6077 C CA . LEU A 1 770 ? 5.506 -49.739 -25.227 1.00 81.50 770 LEU A CA 1
ATOM 6078 C C . LEU A 1 770 ? 6.235 -51.028 -24.825 1.00 81.50 770 LEU A C 1
ATOM 6080 O O . LEU A 1 770 ? 5.768 -52.128 -25.133 1.00 81.50 770 LEU A O 1
ATOM 6084 N N . VAL A 1 771 ? 7.353 -50.897 -24.109 1.00 85.19 771 VAL A N 1
ATOM 6085 C CA . VAL A 1 771 ? 8.188 -52.021 -23.668 1.00 85.19 771 VAL A CA 1
ATOM 6086 C C . VAL A 1 771 ? 7.430 -52.913 -22.686 1.00 85.19 771 VAL A C 1
ATOM 6088 O O . VAL A 1 771 ? 7.277 -54.107 -22.948 1.00 85.19 771 VAL A O 1
ATOM 6091 N N . ASN A 1 772 ? 6.880 -52.338 -21.613 1.00 84.69 772 ASN A N 1
ATOM 6092 C CA . ASN A 1 772 ? 6.156 -53.088 -20.586 1.00 84.69 772 ASN A CA 1
ATOM 6093 C C . ASN A 1 772 ? 4.896 -53.772 -21.140 1.00 84.69 772 ASN A C 1
ATOM 6095 O O . ASN A 1 772 ? 4.667 -54.947 -20.851 1.00 84.69 772 ASN A O 1
ATOM 6099 N N . THR A 1 773 ? 4.133 -53.101 -22.013 1.00 76.38 773 THR A N 1
ATOM 6100 C CA . THR A 1 773 ? 2.953 -53.702 -22.665 1.00 76.38 773 THR A CA 1
ATOM 6101 C C . THR A 1 773 ? 3.334 -54.850 -23.604 1.00 76.38 773 THR A C 1
ATOM 6103 O O . THR A 1 773 ? 2.656 -55.876 -23.628 1.00 76.38 773 THR A O 1
ATOM 6106 N N . THR A 1 774 ? 4.423 -54.706 -24.369 1.00 80.12 774 THR A N 1
ATOM 6107 C CA . THR A 1 774 ? 4.855 -55.716 -25.353 1.00 80.12 774 THR A CA 1
ATOM 6108 C C . THR A 1 774 ? 5.448 -56.953 -24.683 1.00 80.12 774 THR A C 1
ATOM 6110 O O . THR A 1 774 ? 5.105 -58.081 -25.038 1.00 80.12 774 THR A O 1
ATOM 6113 N N . TYR A 1 775 ? 6.340 -56.757 -23.710 1.00 80.69 775 TYR A N 1
ATOM 6114 C CA . TYR A 1 775 ? 7.104 -57.845 -23.099 1.00 80.69 775 TYR A CA 1
ATOM 6115 C C . TYR A 1 775 ? 6.502 -58.388 -21.801 1.00 80.69 775 TYR A C 1
ATOM 6117 O O . TYR A 1 775 ? 6.985 -59.418 -21.327 1.00 80.69 775 TYR A O 1
ATOM 6125 N N . LYS A 1 776 ? 5.434 -57.762 -21.281 1.00 79.19 776 LYS A N 1
ATOM 6126 C CA . LYS A 1 776 ? 4.814 -58.046 -19.974 1.00 79.19 776 LYS A CA 1
ATOM 6127 C C . LYS A 1 776 ? 5.827 -57.933 -18.829 1.00 79.19 776 LYS A C 1
ATOM 6129 O O . LYS A 1 776 ? 6.041 -58.881 -18.082 1.00 79.19 776 LYS A O 1
ATOM 6134 N N . THR A 1 777 ? 6.471 -56.774 -18.742 1.00 82.50 777 THR A N 1
ATOM 6135 C CA . THR A 1 777 ? 7.462 -56.422 -17.710 1.00 82.50 777 THR A CA 1
ATOM 6136 C C . THR A 1 777 ? 6.990 -55.224 -16.888 1.00 82.50 777 THR A C 1
ATOM 6138 O O . THR A 1 777 ? 6.141 -54.463 -17.343 1.00 82.50 777 THR A O 1
ATOM 6141 N N . GLU A 1 778 ? 7.576 -55.020 -15.707 1.00 84.12 778 GLU A N 1
ATOM 6142 C CA . GLU A 1 778 ? 7.320 -53.858 -14.838 1.00 84.12 778 GLU A CA 1
ATOM 6143 C C . GLU A 1 778 ? 8.579 -52.984 -14.687 1.00 84.12 778 GLU A C 1
ATOM 6145 O O . GLU A 1 778 ? 9.005 -52.639 -13.588 1.00 84.12 778 GLU A O 1
ATOM 6150 N N . LEU A 1 779 ? 9.222 -52.629 -15.806 1.00 85.12 779 LEU A N 1
ATOM 6151 C CA . LEU A 1 779 ? 10.370 -51.719 -15.776 1.00 85.12 779 LEU A CA 1
ATOM 6152 C C . LEU A 1 779 ? 9.918 -50.312 -15.357 1.00 85.12 779 LEU A C 1
ATOM 6154 O O . LEU A 1 779 ? 8.971 -49.766 -15.926 1.00 85.12 779 LEU A O 1
ATOM 6158 N N . ALA A 1 780 ? 10.630 -49.707 -14.406 1.00 86.25 780 ALA A N 1
ATOM 6159 C CA . ALA A 1 780 ? 10.481 -48.298 -14.033 1.00 86.25 780 ALA A CA 1
ATOM 6160 C C . ALA A 1 780 ? 11.384 -47.385 -14.885 1.00 86.25 780 ALA A C 1
ATOM 6162 O O . ALA A 1 780 ? 12.402 -47.837 -15.409 1.00 86.25 780 ALA A O 1
ATOM 6163 N N . ALA A 1 781 ? 11.055 -46.091 -14.969 1.00 84.62 781 ALA A N 1
ATOM 6164 C CA . ALA A 1 781 ? 11.747 -45.100 -15.805 1.00 84.62 781 ALA A CA 1
ATOM 6165 C C . ALA A 1 781 ? 13.280 -45.060 -15.624 1.00 84.62 781 ALA A C 1
ATOM 6167 O O . ALA A 1 781 ? 14.012 -44.930 -16.603 1.00 84.62 781 ALA A O 1
ATOM 6168 N N . GLU A 1 782 ? 13.759 -45.240 -14.393 1.00 85.94 782 GLU A N 1
ATOM 6169 C CA . GLU A 1 782 ? 15.178 -45.327 -14.019 1.00 85.94 782 GLU A CA 1
ATOM 6170 C C . GLU A 1 782 ? 15.960 -46.356 -14.859 1.00 85.94 782 GLU A C 1
ATOM 6172 O O . GLU A 1 782 ? 17.037 -46.055 -15.367 1.00 85.94 782 GLU A O 1
ATOM 6177 N N . HIS A 1 783 ? 15.361 -47.515 -15.153 1.00 86.56 783 HIS A N 1
ATOM 6178 C CA . HIS A 1 783 ? 15.980 -48.573 -15.960 1.00 86.56 783 HIS A CA 1
ATOM 6179 C C . HIS A 1 783 ? 16.259 -48.138 -17.409 1.00 86.56 783 HIS A C 1
ATOM 6181 O O . HIS A 1 783 ? 17.186 -48.650 -18.034 1.00 86.56 783 HIS A O 1
ATOM 6187 N N . VAL A 1 784 ? 15.471 -47.198 -17.945 1.00 85.19 784 VAL A N 1
ATOM 6188 C CA . VAL A 1 784 ? 15.665 -46.613 -19.284 1.00 85.19 784 VAL A CA 1
ATOM 6189 C C . VAL A 1 784 ? 16.706 -45.489 -19.253 1.00 85.19 784 VAL A C 1
ATOM 6191 O O . VAL A 1 784 ? 17.358 -45.235 -20.263 1.00 85.19 784 VAL A O 1
ATOM 6194 N N . VAL A 1 785 ? 16.918 -44.843 -18.102 1.00 85.75 785 VAL A N 1
ATOM 6195 C CA . VAL A 1 785 ? 17.994 -43.855 -17.918 1.00 85.75 785 VAL A CA 1
ATOM 6196 C C . VAL A 1 785 ? 19.349 -44.555 -17.812 1.00 85.75 785 VAL A C 1
ATOM 6198 O O . VAL A 1 785 ? 20.253 -44.274 -18.598 1.00 85.75 785 VAL A O 1
ATOM 6201 N N . GLU A 1 786 ? 19.467 -45.522 -16.901 1.00 86.00 786 GLU A N 1
ATOM 6202 C CA . GLU A 1 786 ? 20.701 -46.282 -16.652 1.00 86.00 786 GLU A CA 1
ATOM 6203 C C . GLU A 1 786 ? 21.104 -47.217 -17.805 1.00 86.00 786 GLU A C 1
ATOM 6205 O O . GLU A 1 786 ? 22.239 -47.683 -17.885 1.00 86.00 786 GLU A O 1
ATOM 6210 N N . SER A 1 787 ? 20.176 -47.562 -18.696 1.00 90.56 787 SER A N 1
ATOM 6211 C CA . SER A 1 787 ? 20.433 -48.429 -19.851 1.00 90.56 787 SER A CA 1
ATOM 6212 C C . SER A 1 787 ? 19.768 -47.856 -21.095 1.00 90.56 787 SER A C 1
ATOM 6214 O O . SER A 1 787 ? 18.927 -48.476 -21.733 1.00 90.56 787 SER A O 1
ATOM 6216 N N . SER A 1 788 ? 20.174 -46.630 -21.426 1.00 89.31 788 SER A N 1
ATOM 6217 C CA . SER A 1 788 ? 19.564 -45.802 -22.471 1.00 89.31 788 SER A CA 1
ATOM 6218 C C . SER A 1 788 ? 19.830 -46.232 -23.920 1.00 89.31 788 SER A C 1
ATOM 6220 O O . SER A 1 788 ? 19.374 -45.538 -24.822 1.00 89.31 788 SER A O 1
ATOM 6222 N N . THR A 1 789 ? 20.524 -47.343 -24.187 1.00 94.56 789 THR A N 1
ATOM 6223 C CA . THR A 1 789 ? 20.701 -47.891 -25.550 1.00 94.56 789 THR A CA 1
ATOM 6224 C C . THR A 1 789 ? 19.794 -49.107 -25.777 1.00 94.56 789 THR A C 1
ATOM 6226 O O . THR A 1 789 ? 19.522 -49.835 -24.816 1.00 94.56 789 THR A O 1
ATOM 6229 N N . PRO A 1 790 ? 19.342 -49.395 -27.017 1.00 92.44 790 PRO A N 1
ATOM 6230 C CA . PRO A 1 790 ? 18.501 -50.563 -27.289 1.00 92.44 790 PRO A CA 1
ATOM 6231 C C . PRO A 1 790 ? 19.105 -51.884 -26.796 1.00 92.44 790 PRO A C 1
ATOM 6233 O O . PRO A 1 790 ? 18.383 -52.705 -26.237 1.00 92.44 790 PRO A O 1
ATOM 6236 N N . ALA A 1 791 ? 20.422 -52.075 -26.947 1.00 90.06 791 ALA A N 1
ATOM 6237 C CA . ALA A 1 791 ? 21.108 -53.287 -26.498 1.00 90.06 791 ALA A CA 1
ATOM 6238 C C . ALA A 1 791 ? 21.194 -53.400 -24.964 1.00 90.06 791 ALA A C 1
ATOM 6240 O O . ALA A 1 791 ? 20.963 -54.474 -24.412 1.00 90.06 791 ALA A O 1
ATOM 6241 N N . ALA A 1 792 ? 21.476 -52.302 -24.252 1.00 90.19 792 ALA A N 1
ATOM 6242 C CA . ALA A 1 792 ? 21.516 -52.325 -22.788 1.00 90.19 792 ALA A CA 1
ATOM 6243 C C . ALA A 1 792 ? 20.112 -52.524 -22.188 1.00 90.19 792 ALA A C 1
ATOM 6245 O O . ALA A 1 792 ? 19.940 -53.260 -21.213 1.00 90.19 792 ALA A O 1
ATOM 6246 N N . LEU A 1 793 ? 19.088 -51.913 -22.795 1.00 91.50 793 LEU A N 1
ATOM 6247 C CA . LEU A 1 793 ? 17.700 -52.098 -22.382 1.00 91.50 793 LEU A CA 1
ATOM 6248 C C . LEU A 1 793 ? 17.186 -53.514 -22.702 1.00 91.50 793 LEU A C 1
ATOM 6250 O O . LEU A 1 793 ? 16.381 -54.038 -21.934 1.00 91.50 793 LEU A O 1
ATOM 6254 N N . ALA A 1 794 ? 17.674 -54.168 -23.764 1.00 92.00 794 ALA A N 1
ATOM 6255 C CA . ALA A 1 794 ? 17.310 -55.550 -24.092 1.00 92.00 794 ALA A CA 1
ATOM 6256 C C . ALA A 1 794 ? 17.682 -56.535 -22.976 1.00 92.00 794 ALA A C 1
ATOM 6258 O O . ALA A 1 794 ? 16.849 -57.352 -22.580 1.00 92.00 794 ALA A O 1
ATOM 6259 N N . GLU A 1 795 ? 18.886 -56.416 -22.410 1.00 90.31 795 GLU A N 1
ATOM 6260 C CA . GLU A 1 795 ? 19.301 -57.240 -21.269 1.00 90.31 795 GLU A CA 1
ATOM 6261 C C . GLU A 1 795 ? 18.442 -56.970 -20.025 1.00 90.31 795 GLU A C 1
ATOM 6263 O O . GLU A 1 795 ? 18.055 -57.916 -19.339 1.00 90.31 795 GLU A O 1
ATOM 6268 N N . ARG A 1 796 ? 18.040 -55.714 -19.764 1.00 89.50 796 ARG A N 1
ATOM 6269 C CA . ARG A 1 796 ? 17.101 -55.402 -18.666 1.00 89.50 796 ARG A CA 1
ATOM 6270 C C . ARG A 1 796 ? 15.699 -55.967 -18.898 1.00 89.50 796 ARG A C 1
ATOM 6272 O O . ARG A 1 796 ? 15.106 -56.486 -17.957 1.00 89.50 796 ARG A O 1
ATOM 6279 N N . VAL A 1 797 ? 15.181 -55.920 -20.127 1.00 88.31 797 VAL A N 1
ATOM 6280 C CA . VAL A 1 797 ? 13.896 -56.545 -20.500 1.00 88.31 797 VAL A CA 1
ATOM 6281 C C . VAL A 1 797 ? 13.952 -58.061 -20.303 1.00 88.31 797 VAL A C 1
ATOM 6283 O O . VAL A 1 797 ? 13.032 -58.638 -19.724 1.00 88.31 797 VAL A O 1
ATOM 6286 N N . LEU A 1 798 ? 15.038 -58.713 -20.729 1.00 88.12 798 LEU A N 1
ATOM 6287 C CA . LEU A 1 798 ? 15.230 -60.152 -20.537 1.00 88.12 798 LEU A CA 1
ATOM 6288 C C . LEU A 1 798 ? 15.414 -60.524 -19.059 1.00 88.12 798 LEU A C 1
ATOM 6290 O O . LEU A 1 798 ? 14.841 -61.517 -18.617 1.00 88.12 798 LEU A O 1
ATOM 6294 N N . ALA A 1 799 ? 16.153 -59.731 -18.279 1.00 85.75 799 ALA A N 1
ATOM 6295 C CA . ALA A 1 799 ? 16.318 -59.941 -16.842 1.00 85.75 799 ALA A CA 1
ATOM 6296 C C . ALA A 1 799 ? 14.991 -59.782 -16.083 1.00 85.75 799 ALA A C 1
ATOM 6298 O O . ALA A 1 799 ? 14.601 -60.688 -15.351 1.00 85.75 799 ALA A O 1
ATOM 6299 N N . ALA A 1 800 ? 14.251 -58.692 -16.317 1.00 83.50 800 ALA A N 1
ATOM 6300 C CA . ALA A 1 800 ? 12.934 -58.472 -15.718 1.00 83.50 800 ALA A CA 1
ATOM 6301 C C . ALA A 1 800 ? 11.946 -59.588 -16.086 1.00 83.50 800 ALA A C 1
ATOM 6303 O O . ALA A 1 800 ? 11.188 -60.049 -15.239 1.00 83.50 800 ALA A O 1
ATOM 6304 N N . ARG A 1 801 ? 11.990 -60.084 -17.329 1.00 79.88 801 ARG A N 1
ATOM 6305 C CA . ARG A 1 801 ? 11.147 -61.202 -17.766 1.00 79.88 801 ARG A CA 1
ATOM 6306 C C . ARG A 1 801 ? 11.532 -62.536 -17.116 1.00 79.88 801 ARG A C 1
ATOM 6308 O O . ARG A 1 801 ? 10.633 -63.287 -16.762 1.00 79.88 801 ARG A O 1
ATOM 6315 N N . ARG A 1 802 ? 12.824 -62.815 -16.897 1.00 79.62 802 ARG A N 1
ATOM 6316 C CA . ARG A 1 802 ? 13.296 -64.000 -16.143 1.00 79.62 802 ARG A CA 1
ATOM 6317 C C . ARG A 1 802 ? 12.899 -63.981 -14.662 1.00 79.62 802 ARG A C 1
ATOM 6319 O O . ARG A 1 802 ? 12.903 -65.035 -14.045 1.00 79.62 802 ARG A O 1
ATOM 6326 N N . LEU A 1 803 ? 12.586 -62.813 -14.096 1.00 74.62 803 LEU A N 1
ATOM 6327 C CA . LEU A 1 803 ? 12.069 -62.665 -12.727 1.00 74.62 803 LEU A CA 1
ATOM 6328 C C . LEU A 1 803 ? 10.534 -62.802 -12.643 1.00 74.62 803 LEU A C 1
ATOM 6330 O O . LEU A 1 803 ? 9.981 -62.797 -11.548 1.00 74.62 803 LEU A O 1
ATOM 6334 N N . LEU A 1 804 ? 9.854 -62.911 -13.791 1.00 66.75 804 LEU A N 1
ATOM 6335 C CA . LEU A 1 804 ? 8.399 -63.050 -13.933 1.00 66.75 804 LEU A CA 1
ATOM 6336 C C . LEU A 1 804 ? 7.994 -64.423 -14.519 1.00 66.75 804 LEU A C 1
ATOM 6338 O O . LEU A 1 804 ? 6.853 -64.591 -14.956 1.00 66.75 804 LEU A O 1
ATOM 6342 N N . GLN A 1 805 ? 8.929 -65.381 -14.560 1.00 59.66 805 GLN A N 1
ATOM 6343 C CA . GLN A 1 805 ? 8.751 -66.768 -15.013 1.00 59.66 805 GLN A CA 1
ATOM 6344 C C . GLN A 1 805 ? 9.139 -67.751 -13.906 1.00 59.66 805 GLN A C 1
ATOM 6346 O O . GLN A 1 805 ? 8.441 -68.782 -13.816 1.00 59.66 805 GLN A O 1
#

Foldseek 3Di:
DDDDDDDPDDDDDDDDDDDDDDDDDDDDDDDDDDDDDDDDDDDDDDDDDDDDDDDDDDDDDDDDDDDDDDDDDDDDDDDDDDDDDDDDDDDDDDDDDDDDDDDDDDDDDDDDDDDDDDDDDDDDDDDPPDDDDDPPPDDDDDDDDDDDDDDDDDDDDDDDDDDDDDDDDDDPDPPDDPDFWWWAFPVRDIDGAADADDPVVCVVPVQLAFPLNVVQVVLLVVVVCCLPPPPDDLVVLVVQLVVLLCCPLVVVLVVLQCLLVPVVLLVVQVVQCVDDPSVVRLQVRQVSNGDPRDDPVRDDSLSSSLSVLVSSVSRSVSSNVSSLVSSLVSLQDDDPDDDPVLVVLLVLLVVLLVQLVVLVVVVCVQPPPCVVSPSVSRIGIPDDRPCAFCSLADVCSCLPSNLSNQVSSCSRSVDQVSVVSSVVSSVSSVVSCVNRVVVSCCVRPVPDDDDDDPVLVVVVCVLDDCPDDQDDDDDDDDDDLVVLLVQLLVLLCCQQVVVLVVLQCLLPPVVQQVVQVVVVHHLSVSLVVLSVSNVVSVSSNVVSLLVSLVVLADDDPDQDDDDLVVLLVQLVVLLVQLVVLVVQVCVQCPVCNVSVVVSRDPPDDQADDCDGPSSRDLCSCLPRNLSNQCSSCSNRVDPSSNVSSVVSSVSNVVSCVPRVVVSCCVRRNPSRDPAGSSRVSVVVVVVVVVVVVCVVVVVVVVCVVVVVVVVVVVVPPDDQDDPPDDDLVVQLVVLQVLLCVLLVHDTDDQADFSVVSPDDPVSLVSSVCVLCVRLVFDDDSVQCVVQRGSSSVSVVSVVRSVVVD